Protein AF-A0A4Q5VIF4-F1 (afdb_monomer)

pLDDT: mean 82.35, std 11.36, range [30.83, 98.31]

Nearest PDB structures (foldseek):
  8sp4-assembly1_A  TM=6.015E-01  e=3.018E-32  Escherichia coli
  7mkn-assembly1_L  TM=5.343E-01  e=4.496E-34  Escherichia coli K-12
  8spg-assembly1_A  TM=5.913E-01  e=1.043E-31  Escherichia coli
  5jxt-assembly1_F  TM=6.079E-01  e=2.877E-08  Thermothelomyces thermophilus ATCC 42464
  5suq-assembly1_C  TM=5.611E-01  e=2.633E-06  Saccharomyces cerevisiae S288C

Solvent-accessible surface area (backbone atoms only — not comparable to full-atom values): 54690 Å² total; per-residue (Å²): 142,76,80,86,75,75,87,68,81,71,82,81,87,73,55,70,72,38,52,28,17,32,66,93,42,74,83,50,39,28,30,24,73,38,82,44,82,65,57,96,91,39,48,27,34,33,31,41,31,78,87,71,48,78,48,79,43,50,60,84,52,47,40,73,53,75,78,80,68,46,22,64,56,24,51,48,63,71,57,53,38,53,31,69,58,46,42,47,28,56,49,49,54,43,63,55,40,64,30,71,77,37,48,33,48,74,60,42,41,43,45,80,90,54,78,75,52,46,50,64,40,55,37,34,72,74,23,93,64,31,28,36,37,41,33,35,37,75,41,78,40,69,70,55,32,52,47,52,42,51,50,44,34,42,52,56,68,59,50,54,19,34,42,37,33,29,53,76,77,35,51,64,46,54,36,49,50,36,37,72,29,65,55,41,80,51,46,78,44,94,48,53,65,59,50,45,51,51,52,53,51,27,61,75,64,71,41,52,60,58,39,28,36,40,39,55,77,48,38,56,40,64,66,54,52,50,49,42,71,73,62,75,54,62,29,42,36,35,38,31,44,60,38,60,82,42,27,52,76,85,40,59,45,22,54,29,47,49,56,51,51,74,32,29,65,20,39,41,35,31,24,58,34,58,44,50,73,45,71,63,33,35,38,45,48,48,20,63,66,38,46,82,80,26,72,45,63,48,57,42,51,31,50,55,46,62,32,39,51,46,28,54,39,45,54,36,53,75,69,69,48,61,44,53,59,42,41,54,52,40,36,62,35,71,37,65,42,58,45,64,56,98,89,42,76,82,46,75,51,72,45,34,41,44,72,77,39,70,84,34,58,41,56,52,48,32,43,49,51,33,64,64,76,62,81,48,70,68,50,53,50,52,35,45,50,41,43,50,68,66,29,89,56,52,46,43,47,46,59,52,48,69,82,80,69,48,55,93,90,68,62,65,44,77,47,78,42,80,43,80,26,68,64,48,74,69,52,42,52,53,53,49,46,69,61,65,72,66,87,76,84,77,60,75,64,57,59,56,47,53,51,40,43,73,63,29,55,62,35,59,78,36,52,70,70,35,52,76,71,71,47,63,72,81,86,61,81,55,44,64,58,54,58,50,45,56,50,43,43,57,41,39,68,71,62,67,40,46,40,39,37,34,34,76,47,70,50,42,50,54,45,50,52,51,56,36,46,76,72,71,46,40,67,43,79,44,47,87,91,58,83,63,60,66,63,47,48,50,40,52,69,72,36,82,71,35,34,36,42,37,26,21,70,65,52,45,52,72,55,85,40,28,92,36,42,37,40,33,33,58,45,78,67,84,39,65,44,60,52,49,42,44,49,39,28,27,58,33,84,78,43,82,55,62,52,36,40,37,37,39,48,32,44,57,97,42,69,61,34,54,48,40,61,60,50,36,55,72,65,37,66,75,77,74,50,78,73,63,55,57,25,46,29,44,103,87,14,63,51,26,45,45,44,43,51,49,51,50,54,60,63,58,44,96,59,52,76,66,55,43,48,51,51,50,52,50,48,43,51,53,48,52,54,50,49,55,51,50,50,51,57,41,51,57,52,47,53,54,56,66,65,62,66,70,53,50,53,49,54,48,50,30,59,74,25,47,33,38,65,49,53,59,46,52,51,53,49,51,52,48,45,27,67,77,76,39,63,78,46,46,82,47,75,78,51,100,55,36,33,32,44,38,36,45,92,90,42,45,53,54,71,57,55,50,30,69,74,28,44,74,55,58,73,69,35,49,60,50,47,53,45,37,53,54,52,45,75,74,47,64,68,44,50,64,45,57,32,24,56,37,34,63,57,33,48,75,37,77,89,43,43,66,63,33,70,83,26,44,63,50,46,12,53,48,43,46,39,54,76,71,50,50,73,50,55,40,22,26,31,30,22,34,51,45,84,77,46,55,86,92,66,64,66,75,67,41,46,32,42,43,35,36,34,40,37,39,40,39,42,35,51,44,75,84,53,70,51,76,48,27,39,77,45,47,44,30,34,38,60,74,57,100,58,80,45,73,54,56,62,74,56,19,38,34,49,53,30,45,45,60,61,61,45,37,74,50,86,81,76,85,87,56,53,63,68,57,47,52,52,50,51,53,53,51,51,52,52,49,49,52,52,50,50,49,52,44,54,51,51,49,36,53,51,53,37,51,51,48,53,54,43,51,55,48,41,53,55,43,50,56,51,38,56,46,42,54,57,44,52,77,73,42,74,91,52,37,71,61,39,52,54,51,39,49,53,42,52,52,50,47,49,50,48,54,52,14,62,72,53,42,46,76,49,71,51,75,46,77,44,35,36,28,46,34,37,31,40,118

Foldseek 3Di:
DDDDDPPDDDPDPADFQFKKAFPVDLVFIWGFNDWDRDDPPFTWTWTQTPVRDTDIDTPVRIDGNDPPQFQLNCQQVVVFAWLLLVLQQVLLVFLLVAFLLFLFCQLVWLDDRALVLCLLVNLLSVDQQSAAEEQAAQFACLLVSVLSNQLSCLSNLLAAAEEEEEAPLCFVLSQVCCCQTVVAHADEDPALVVLLVVLVVCLVVVQSHHGHYDYLVRLLDVVSLCSLVVSLAAGSEYEYEQCLVLLDCVDSSVVSVLSNLVRYSHYYYYHNACFAADQSSVLSVLCSRPVLQRVDSLSVVQLLQLLLLLLVLLVCLVVLHQLLVSLVCQQQPKGKHFFDDPRDTPDIDIDGNCVVCVPQLLNVVLSCLSVVPDSDPVSSLSSSVSSLLLRLCQSHYAYDFPVNRDDPVDAQAEAEDEDEFEDDPQLVCLLVCLQVPDDDFDDPVSVVLNLVSLLPVFLSVDDPVCLVVPHTPPVHDTRLVVSVVVVCCVACVVVVFAEEEEDADPSSLSNVCSVCVVVVQAEAEDDPPDPPPVVSVVCSVPPSSHRYYYYHLSVLPSAADLSHQEYEHSDDDLFCLSVVSNVSSRPHPPRPHSYRYYYYYAYPPGPRVVCCVLACVVLVVPPPCRSLSNNHQPPPYPLVVLSVVLSVVLPSDPDDPVRSVVSSVVSNVVNNVSSVVVVVVCVSVVSSHDDVVSSSVSSVLCVLLVSYCALLSLVSLVVSCCVPPVVQWDWADPDPWKIKIFHDQVGLCVLVVLLVVQFDDCSSNVSLVSLSVVVCVVRRNNRIAMAGCDSNVCSVDVRHHYRRSSHSSNRSSSRVCVVVPSNASREHEKEFEQVLDDPVLGDDFFKKKKWKKKKKKWWALQLPDIDIRIHIFIWIWDPPDPDIDIDDRSSRSSVVSSCSRGIDTDPDDDNDHPVRSVVVVVVVVVVVVVVQVVVVVVVCSSNLSSLVVSLVSSLVSLVSLLVVLVVVCVPDVVCNVVSVVSNVVSVVVNVSSVSSSVRIDMDMDMDTRYIYMYGYHD

Sequence (1018 aa):
MLAPKQQGDLPVKFKVEQRVSSVQNTAKKGSIIKVLNARGGFQFYEVLWDNLDLEALPEHELQIERITRTPWDLLEGNSLREYQDFSIATTLHKVRNTASNTISTLQASRTIFMPYQYKPLVKFLNSELKRILIADEVGLGKTIEAGHIMLEMAARGNLTNVLVICTNSLRDKWKMELQEKFNFILKKYDSAKDLIADIKDDIVRSRKSVFGILNYEKFRNEELQKVLEGSNYRFDLLICDEAHKIRNNETQQHKGVAKVVDNSDAVVFLTATPIMTHLGNLHNLIRLLDKEGYDTFDIFNNAVRLNQPFIQAVKKLNSNGSLQQIAEELHSATVVQEMTADGEVFHRFALPVGDLFAQDALYERARAQMLSGDHSIENRVKIQQDLIELNSLNHLYTRTRKKDVHNEENIVYRKARTIPVSLSDEERALYDSVINQYKEENDLGLIQKKRQMSSSIVAFQSTKEQLLVQHYNQNLPDAKFAAFEAILEEVVIRNKKKLIVFAFFTKTLMYLAIKLKEKGVVTEIIYGGIDGRTQRLERFEHDNAVKVLLSSEVGSEGLDLQFCDALVNYDLPWNPMVVEQRIGRIDRVGQRSDVINIYNLIIEGTIEERIHNRLYERIELFEQSIGDLEEILGETEPLGELIANGIEALYKTRLSVAEQNERLDQLRKAIENERVTLQKVRAELQDAFANDIHFQNEIERITQNNRYLTKEEIINYLQSIIRIHLSVIRLNHISEEVSKIIIPANGKTVLFDFIEAYKDAPSEAPELENLYKKFKSTHLGCREIPITFDQNYAYKHRSTEYISAFHPLINAITNYFIQEKFDKNLAYKVAVQAKHFLPEKLVKPGFYILVLYKVIVVKDYGDGRSNSISLLCSLLADLNGESVAILSEDVSDYVHGVVQTMGEQLSDCPELDSDTVQFLRDHISTEMYFRKEAVKKDEIIKFLSSIRRRAEQEINYIDTRIQRAEGMLLKDKAIEAILRSRIEELKQKRKKVLDAQSRATLDVSQSLISVNLLSITE

Radius of gyration: 35.0 Å; Cα contacts (8 Å, |Δi|>4): 1713; chains: 1; bounding box: 107×90×92 Å

Secondary structure (DSSP, 8-state):
-------PPPP--S-TT-EEEESS-TT-EEEEEEEEEEETTEEEEEEEETTS-EEEEETTSEEE------HHHHHHTT-PBPHHHHHHHHHHHHHTT--TT--TTTT-SSS---GGGGHHHHHHHH-SS-EEEE-PPTTS-HHHHHHHHHHHHHHTT--S-EEEEE-GGGHHHHHHHHHHHS---PEEPSSHHHHHHHHHHHHHHT----EEEEEGGGGG-HHHHHHHHHHT--EEEEEEETGGGG--TTSHHHHHHHHHHHTEEEEEEE-S-S-SSSHHHHHHHHHHH-TTT-SSHHHHHHHHHHHHHHHHHHHHHHTT--HHHHHHHHHHPEEEEEEEETTEEEEEEEEEHHHHTTT-HHHHHHHHHHHSS---HHHHHHHHHHHHHT-TTTTTEE---HHHH--TTSPPEEEEEEEEEPPPHHHHHHHHHHHHT---TT-THHHHHHHHHHH-HHHHHS-HHHHHTT-S-TTS--HHHHHHHHHHIIIIIIT---EEEE-S-HHHHHHHHHHHHHTT-EEEEE-TT-S-HHHHHHHHHH-SSEEEEEE-GGGSSS---TT--EEEESS--SSHHHHHHHHTTTSSTT---SEEEEEEEEETTSHHHHHIIIIIITTTTTTS-SSTTGGG--TT-HHHHHHHHHHHHHHHS---HHHHHHHHHHHHHHHHHHHHHHHHHHHHHHHHH--HHHHHHHHHHHHHTT-S--HHHHHHHHHHHHHHT-TT-EEEESSSSEEEEE--TT-TTHHHHHHHHHSPPTTT-HHHHHHHHHHHHHHTT-SEEEEE--HHHHHH-TTSEE--TT-HHHHHHHHHHHHTTTTSSEEEEEEEEGGGS-GGGPPPSEEEEEEEEEEEEEEE-SSS-EEEEEEEEEEEEE-SSSS-EEPPHHHHHHHHHHHHHH-EE--S-PPPPHHHHHHHHHHHHHHHHHHHHHHHHHHHHHHHHHHHHHHHHHHHHHHHHHHHHHHHHTT-GGGHHHHHHHHHHHHHHHHHHHHHHHH-EEEEEEEEEEEEEEEEE-

Structure (mmCIF, N/CA/C/O backbone):
data_AF-A0A4Q5VIF4-F1
#
_entry.id   AF-A0A4Q5VIF4-F1
#
loop_
_atom_site.group_PDB
_atom_site.id
_atom_site.type_symbol
_atom_site.label_atom_id
_atom_site.label_alt_id
_atom_site.label_comp_id
_atom_site.label_asym_id
_atom_site.label_entity_id
_atom_site.label_seq_id
_atom_site.pdbx_PDB_ins_code
_atom_site.Cartn_x
_atom_site.Cartn_y
_atom_site.Cartn_z
_atom_site.occupancy
_atom_site.B_iso_or_equiv
_atom_site.auth_seq_id
_atom_site.auth_comp_id
_atom_site.auth_asym_id
_atom_site.auth_atom_id
_atom_site.pdbx_PDB_model_num
ATOM 1 N N . MET A 1 1 ? 51.975 -57.671 -41.041 1.00 38.34 1 MET A N 1
ATOM 2 C CA . MET A 1 1 ? 51.617 -56.931 -42.267 1.00 38.34 1 MET A CA 1
ATOM 3 C C . MET A 1 1 ? 50.282 -56.238 -42.048 1.00 38.34 1 MET A C 1
ATOM 5 O O . MET A 1 1 ? 49.245 -56.863 -42.198 1.00 38.34 1 MET A O 1
ATOM 9 N N . LEU A 1 2 ? 50.319 -54.969 -41.650 1.00 32.19 2 LEU A N 1
ATOM 10 C CA . LEU A 1 2 ? 49.226 -54.012 -41.813 1.00 32.19 2 LEU A CA 1
ATOM 11 C C . LEU A 1 2 ? 49.908 -52.749 -42.342 1.00 32.19 2 LEU A C 1
ATOM 13 O O . LEU A 1 2 ? 50.876 -52.281 -41.746 1.00 32.19 2 LEU A O 1
ATOM 17 N N . ALA A 1 3 ? 49.503 -52.314 -43.531 1.00 30.83 3 ALA A N 1
ATOM 18 C CA . ALA A 1 3 ? 50.118 -51.217 -44.268 1.00 30.83 3 ALA A CA 1
ATOM 19 C C . ALA A 1 3 ? 50.053 -49.888 -43.483 1.00 30.83 3 ALA A C 1
ATOM 21 O O . ALA A 1 3 ? 49.105 -49.688 -42.716 1.00 30.83 3 ALA A O 1
ATOM 22 N N . PRO A 1 4 ? 51.005 -48.958 -43.687 1.00 35.50 4 PRO A N 1
ATOM 23 C CA . PRO A 1 4 ? 50.890 -47.611 -43.147 1.00 35.50 4 PRO A CA 1
ATOM 24 C C . PRO A 1 4 ? 49.686 -46.930 -43.806 1.00 35.50 4 PRO A C 1
ATOM 26 O O . PRO A 1 4 ? 49.671 -46.706 -45.017 1.00 35.50 4 PRO A O 1
ATOM 29 N N . LYS A 1 5 ? 48.649 -46.622 -43.018 1.00 35.38 5 LYS A N 1
ATOM 30 C CA . LYS A 1 5 ? 47.602 -45.699 -43.460 1.00 35.38 5 LYS A CA 1
ATOM 31 C C . LYS A 1 5 ? 48.267 -44.347 -43.700 1.00 35.38 5 LYS A C 1
ATOM 33 O O . LYS A 1 5 ? 48.923 -43.816 -42.806 1.00 35.38 5 LYS A O 1
ATOM 38 N N . GLN A 1 6 ? 48.106 -43.834 -44.915 1.00 38.19 6 GLN A N 1
ATOM 39 C CA . GLN A 1 6 ? 48.424 -42.460 -45.280 1.00 38.19 6 GLN A CA 1
ATOM 40 C C . GLN A 1 6 ? 47.893 -41.512 -44.194 1.00 38.19 6 GLN A C 1
ATOM 42 O O . GLN A 1 6 ? 46.750 -41.665 -43.755 1.00 38.19 6 GLN A O 1
ATOM 47 N N . GLN A 1 7 ? 48.725 -40.562 -43.753 1.00 42.78 7 GLN A N 1
ATOM 48 C CA . GLN A 1 7 ? 48.273 -39.362 -43.048 1.00 42.78 7 GLN A CA 1
ATOM 49 C C . GLN A 1 7 ? 47.309 -38.632 -43.989 1.00 42.78 7 GLN A C 1
ATOM 51 O O . GLN A 1 7 ? 47.733 -37.858 -44.839 1.00 42.78 7 GLN A O 1
ATOM 56 N N . GLY A 1 8 ? 46.023 -38.968 -43.910 1.00 44.16 8 GLY A N 1
ATOM 57 C CA . GLY A 1 8 ? 44.970 -38.142 -44.474 1.00 44.16 8 GLY A CA 1
ATOM 58 C C . GLY A 1 8 ? 44.880 -36.882 -43.629 1.00 44.16 8 GLY A C 1
ATOM 59 O O . GLY A 1 8 ? 44.845 -36.985 -42.400 1.00 44.16 8 GLY A O 1
ATOM 60 N N . ASP A 1 9 ? 44.894 -35.724 -44.285 1.00 53.84 9 ASP A N 1
ATOM 61 C CA . ASP A 1 9 ? 44.685 -34.430 -43.646 1.00 53.84 9 ASP A CA 1
ATOM 62 C C . ASP A 1 9 ? 43.444 -34.502 -42.748 1.00 53.84 9 ASP A C 1
ATOM 64 O O . ASP A 1 9 ? 42.337 -34.810 -43.204 1.00 53.84 9 ASP A O 1
ATOM 68 N N . LEU A 1 10 ? 43.637 -34.264 -41.448 1.00 60.28 10 LEU A N 1
ATOM 69 C CA . LEU A 1 10 ? 42.519 -34.022 -40.546 1.00 60.28 10 LEU A CA 1
ATOM 70 C C . LEU A 1 10 ? 41.770 -32.782 -41.066 1.00 60.28 10 LEU A C 1
ATOM 72 O O . LEU A 1 10 ? 42.406 -31.843 -41.553 1.00 60.28 10 LEU A O 1
ATOM 76 N N . PRO A 1 11 ? 40.426 -32.768 -41.024 1.00 66.62 11 PRO A N 1
ATOM 77 C CA . PRO A 1 11 ? 39.658 -31.652 -41.552 1.00 66.62 11 PRO A CA 1
ATOM 78 C C . PRO A 1 11 ? 40.078 -30.355 -40.856 1.00 66.62 11 PRO A C 1
ATOM 80 O O . PRO A 1 11 ? 40.005 -30.232 -39.635 1.00 66.62 11 PRO A O 1
ATOM 83 N N . VAL A 1 12 ? 40.526 -29.384 -41.651 1.00 74.50 12 VAL A N 1
ATOM 84 C CA . VAL A 1 12 ? 40.973 -28.079 -41.162 1.00 74.50 12 VAL A CA 1
ATOM 85 C C . VAL A 1 12 ? 39.772 -27.328 -40.582 1.00 74.50 12 VAL A C 1
ATOM 87 O O . VAL A 1 12 ? 38.881 -26.887 -41.307 1.00 74.50 12 VAL A O 1
ATOM 90 N N . LYS A 1 13 ? 39.747 -27.202 -39.254 1.00 80.19 13 LYS A N 1
ATOM 91 C CA . LYS A 1 13 ? 38.672 -26.577 -38.472 1.00 80.19 13 LYS A CA 1
ATOM 92 C C . LYS A 1 13 ? 38.704 -25.045 -38.517 1.00 80.19 13 LYS A C 1
ATOM 94 O O . LYS A 1 13 ? 37.654 -24.415 -38.410 1.00 80.19 13 LYS A O 1
ATOM 99 N N . PHE A 1 14 ? 39.883 -24.451 -38.696 1.00 81.44 14 PHE A N 1
ATOM 100 C CA . PHE A 1 14 ? 40.073 -23.002 -38.750 1.00 81.44 14 PHE A CA 1
ATOM 101 C C . PHE A 1 14 ? 40.966 -22.604 -39.937 1.00 81.44 14 PHE A C 1
ATOM 103 O O . PHE A 1 14 ? 41.941 -23.284 -40.242 1.00 81.44 14 PHE A O 1
ATOM 110 N N . LYS A 1 15 ? 40.639 -21.515 -40.634 1.00 85.19 15 LYS A N 1
ATOM 111 C CA . LYS A 1 15 ? 41.352 -21.042 -41.832 1.00 85.19 15 LYS A CA 1
ATOM 112 C C . LYS A 1 15 ? 42.508 -20.100 -41.472 1.00 85.19 15 LYS A C 1
ATOM 114 O O . LYS A 1 15 ? 42.496 -19.468 -40.422 1.00 85.19 15 LYS A O 1
ATOM 119 N N . VAL A 1 16 ? 43.490 -19.982 -42.366 1.00 83.19 16 VAL A N 1
ATOM 120 C CA . VAL A 1 16 ? 44.520 -18.928 -42.288 1.00 83.19 16 VAL A CA 1
ATOM 121 C C . VAL A 1 16 ? 43.837 -17.553 -42.360 1.00 83.19 16 VAL A C 1
ATOM 123 O O . VAL A 1 16 ? 42.823 -17.415 -43.038 1.00 83.19 16 VAL A O 1
ATOM 126 N N . GLU A 1 17 ? 44.354 -16.586 -41.603 1.00 80.19 17 GLU A N 1
ATOM 127 C CA . GLU A 1 17 ? 43.789 -15.259 -41.288 1.00 80.19 17 GLU A CA 1
ATOM 128 C C . GLU A 1 17 ? 42.526 -15.262 -40.412 1.00 80.19 17 GLU A C 1
ATOM 130 O O . GLU A 1 17 ? 42.016 -14.203 -40.043 1.00 80.19 17 GLU A O 1
ATOM 135 N N . GLN A 1 18 ? 42.025 -16.430 -40.000 1.00 84.00 18 GLN A N 1
ATOM 136 C CA . GLN A 1 18 ? 40.871 -16.493 -39.110 1.00 84.00 18 GLN A CA 1
ATOM 137 C C . GLN A 1 18 ? 41.251 -16.063 -37.687 1.00 84.00 18 GLN A C 1
ATOM 139 O O . GLN A 1 18 ? 42.192 -16.592 -37.090 1.00 84.00 18 GLN A O 1
ATOM 144 N N . ARG A 1 19 ? 40.472 -15.131 -37.129 1.00 85.31 19 ARG A N 1
ATOM 145 C CA . ARG A 1 19 ? 40.592 -14.684 -35.738 1.00 85.31 19 ARG A CA 1
ATOM 146 C C . ARG A 1 19 ? 40.131 -15.766 -34.761 1.00 85.31 19 ARG A C 1
ATOM 148 O O . ARG A 1 19 ? 39.047 -16.344 -34.905 1.00 85.31 19 ARG A O 1
ATOM 155 N N . VAL A 1 20 ? 40.945 -16.015 -33.743 1.00 86.94 20 VAL A N 1
ATOM 156 C CA . VAL A 1 20 ? 40.729 -17.026 -32.704 1.00 86.94 20 VAL A CA 1
ATOM 157 C C . VAL A 1 20 ? 41.061 -16.470 -31.320 1.00 86.94 20 VAL A C 1
ATOM 159 O O . VAL A 1 20 ? 41.828 -15.519 -31.176 1.00 86.94 20 VAL A O 1
ATOM 162 N N . SER A 1 21 ? 40.482 -17.066 -30.282 1.00 87.56 21 SER A N 1
ATOM 163 C CA . SER A 1 21 ? 40.870 -16.834 -28.891 1.00 87.56 21 SER A CA 1
ATOM 164 C C . SER A 1 21 ? 41.215 -18.145 -28.192 1.00 87.56 21 SER A C 1
ATOM 166 O O . SER A 1 21 ? 40.794 -19.226 -28.617 1.00 87.56 21 SER A O 1
ATOM 168 N N . SER A 1 22 ? 41.996 -18.056 -27.114 1.00 84.81 22 SER A N 1
ATOM 169 C CA . SER A 1 22 ? 42.279 -19.217 -26.268 1.00 84.81 22 SER A CA 1
ATOM 170 C C . SER A 1 22 ? 41.011 -19.671 -25.535 1.00 84.81 22 SER A C 1
ATOM 172 O O . SER A 1 22 ? 40.239 -18.857 -25.022 1.00 84.81 22 SER A O 1
ATOM 174 N N . VAL A 1 23 ? 40.797 -20.986 -25.453 1.00 84.38 23 VAL A N 1
ATOM 175 C CA . VAL A 1 23 ? 39.701 -21.590 -24.673 1.00 84.38 23 VAL A CA 1
ATOM 176 C C . VAL A 1 23 ? 39.914 -21.394 -23.167 1.00 84.38 23 VAL A C 1
ATOM 178 O O . VAL A 1 23 ? 38.942 -21.229 -22.434 1.00 84.38 23 VAL A O 1
ATOM 181 N N . GLN A 1 24 ? 41.168 -21.359 -22.701 1.00 81.00 24 GLN A N 1
ATOM 182 C CA . GLN A 1 24 ? 41.505 -21.149 -21.285 1.00 81.00 24 GLN A CA 1
ATOM 183 C C . GLN A 1 24 ? 41.419 -19.673 -20.867 1.00 81.00 24 GLN A C 1
ATOM 185 O O . GLN A 1 24 ? 41.140 -19.377 -19.708 1.00 81.00 24 GLN A O 1
ATOM 190 N N . ASN A 1 25 ? 41.647 -18.746 -21.803 1.00 76.94 25 ASN A N 1
ATOM 191 C CA . ASN A 1 25 ? 41.541 -17.309 -21.569 1.00 76.94 25 ASN A CA 1
ATOM 192 C C . ASN A 1 25 ? 40.984 -16.598 -22.810 1.00 76.94 25 ASN A C 1
ATOM 194 O O . ASN A 1 25 ? 41.721 -16.251 -23.733 1.00 76.94 25 ASN A O 1
ATOM 198 N N . THR A 1 26 ? 39.681 -16.318 -22.799 1.00 73.62 26 THR A N 1
ATOM 199 C CA . THR A 1 26 ? 38.955 -15.666 -23.902 1.00 73.62 26 THR A CA 1
ATOM 200 C C . THR A 1 26 ? 39.456 -14.260 -24.246 1.00 73.62 26 THR A C 1
ATOM 202 O O . THR A 1 26 ? 39.126 -13.759 -25.321 1.00 73.62 26 THR A O 1
ATOM 205 N N . ALA A 1 27 ? 40.225 -13.613 -23.359 1.00 70.06 27 ALA A N 1
ATOM 206 C CA . ALA A 1 27 ? 40.834 -12.307 -23.610 1.00 70.06 27 ALA A CA 1
ATOM 207 C C . ALA A 1 27 ? 42.141 -12.395 -24.422 1.00 70.06 27 ALA A C 1
ATOM 209 O O . ALA A 1 27 ? 42.527 -11.404 -25.039 1.00 70.06 27 ALA A O 1
ATOM 210 N N . LYS A 1 28 ? 42.803 -13.564 -24.468 1.00 80.56 28 LYS A N 1
ATOM 211 C CA . LYS A 1 28 ? 43.974 -13.801 -25.328 1.00 80.56 28 LYS A CA 1
ATOM 212 C C . LYS A 1 28 ? 43.480 -14.082 -26.750 1.00 80.56 28 LYS A C 1
ATOM 214 O O . LYS A 1 28 ? 42.878 -15.130 -27.001 1.00 80.56 28 LYS A O 1
ATOM 219 N N . LYS A 1 29 ? 43.680 -13.118 -27.649 1.00 84.38 29 LYS A N 1
ATOM 220 C CA . LYS A 1 29 ? 43.133 -13.077 -29.014 1.00 84.38 29 LYS A CA 1
ATOM 221 C C . LYS A 1 29 ? 44.246 -12.976 -30.043 1.00 84.38 29 LYS A C 1
ATOM 223 O O . LYS A 1 29 ? 45.285 -12.387 -29.756 1.00 84.38 29 LYS A O 1
ATOM 228 N N . GLY A 1 30 ? 44.041 -13.588 -31.201 1.00 85.81 30 GLY A N 1
ATOM 229 C CA . GLY A 1 30 ? 45.048 -13.662 -32.246 1.00 85.81 30 GLY A CA 1
ATOM 230 C C . GLY A 1 30 ? 44.488 -14.142 -33.576 1.00 85.81 30 GLY A C 1
ATOM 231 O O . GLY A 1 30 ? 43.303 -14.451 -33.696 1.00 85.81 30 GLY A O 1
ATOM 232 N N . SER A 1 31 ? 45.349 -14.219 -34.579 1.00 89.69 31 SER A N 1
ATOM 233 C CA . SER A 1 31 ? 45.004 -14.658 -35.930 1.00 89.69 31 SER A CA 1
ATOM 234 C C . SER A 1 31 ? 45.816 -15.887 -36.305 1.00 89.69 31 SER A C 1
ATOM 236 O O . SER A 1 31 ? 47.018 -15.951 -36.051 1.00 89.69 31 SER A O 1
ATOM 238 N N . ILE A 1 32 ? 45.178 -16.869 -36.940 1.00 89.25 32 ILE A N 1
ATOM 239 C CA . ILE A 1 32 ? 45.892 -18.032 -37.471 1.00 89.25 32 ILE A CA 1
ATOM 240 C C . ILE A 1 32 ? 46.734 -17.586 -38.657 1.00 89.25 32 ILE A C 1
ATOM 242 O O . ILE A 1 32 ? 46.194 -17.153 -39.668 1.00 89.25 32 ILE A O 1
ATOM 246 N N . ILE A 1 33 ? 48.049 -17.740 -38.576 1.00 91.06 33 ILE A N 1
ATOM 247 C CA . ILE A 1 33 ? 48.946 -17.438 -39.699 1.00 91.06 33 ILE A CA 1
ATOM 248 C C . ILE A 1 33 ? 49.215 -18.693 -40.525 1.00 91.06 33 ILE A C 1
ATOM 250 O O . ILE A 1 33 ? 49.472 -18.618 -41.726 1.00 91.06 33 ILE A O 1
ATOM 254 N N . LYS A 1 34 ? 49.167 -19.870 -39.890 1.00 88.31 34 LYS A N 1
ATOM 255 C CA . LYS A 1 34 ? 49.533 -21.118 -40.554 1.00 88.31 34 LYS A CA 1
ATOM 256 C C . LYS A 1 34 ? 48.827 -22.326 -39.959 1.00 88.31 34 LYS A C 1
ATOM 258 O O . LYS A 1 34 ? 48.702 -22.462 -38.746 1.00 88.31 34 LYS A O 1
ATOM 263 N N . VAL A 1 35 ? 48.418 -23.244 -40.827 1.00 88.19 35 VAL A N 1
ATOM 264 C CA . VAL A 1 35 ? 47.959 -24.583 -40.440 1.00 88.19 35 VAL A CA 1
ATOM 265 C C . VAL A 1 35 ? 49.177 -25.512 -40.437 1.00 88.19 35 VAL A C 1
ATOM 267 O O . VAL A 1 35 ? 49.884 -25.616 -41.439 1.00 88.19 35 VAL A O 1
ATOM 270 N N . LEU A 1 36 ? 49.460 -26.151 -39.303 1.00 85.62 36 LEU A N 1
ATOM 271 C CA . LEU A 1 36 ? 50.613 -27.036 -39.105 1.00 85.62 36 LEU A CA 1
ATOM 272 C C . LEU A 1 36 ? 50.192 -28.505 -39.214 1.00 85.62 36 LEU A C 1
ATOM 274 O O . LEU A 1 36 ? 49.059 -28.837 -38.892 1.00 85.62 36 LEU A O 1
ATOM 278 N N . ASN A 1 37 ? 51.105 -29.399 -39.609 1.00 82.31 37 ASN A N 1
ATOM 279 C CA . ASN A 1 37 ? 50.810 -30.832 -39.759 1.00 82.31 37 ASN A CA 1
ATOM 280 C C . ASN A 1 37 ? 50.215 -31.438 -38.481 1.00 82.31 37 ASN A C 1
ATOM 282 O O . ASN A 1 37 ? 50.740 -31.227 -37.384 1.00 82.31 37 ASN A O 1
ATOM 286 N N . ALA A 1 38 ? 49.172 -32.252 -38.635 1.00 78.62 38 ALA A N 1
ATOM 287 C CA . ALA A 1 38 ? 48.522 -32.898 -37.508 1.00 78.62 38 ALA A CA 1
ATOM 288 C C . ALA A 1 38 ? 49.461 -33.850 -36.748 1.00 78.62 38 ALA A C 1
ATOM 290 O O . ALA A 1 38 ? 50.238 -34.610 -37.338 1.00 78.62 38 ALA A O 1
ATOM 291 N N . ARG A 1 39 ? 49.368 -33.832 -35.415 1.00 78.00 39 ARG A N 1
ATOM 292 C CA . ARG A 1 39 ? 50.145 -34.686 -34.503 1.00 78.00 39 ARG A CA 1
ATOM 293 C C . ARG A 1 39 ? 49.225 -35.192 -33.395 1.00 78.00 39 ARG A C 1
ATOM 295 O O . ARG A 1 39 ? 48.392 -34.451 -32.893 1.00 78.00 39 ARG A O 1
ATOM 302 N N . GLY A 1 40 ? 49.340 -36.466 -33.022 1.00 73.69 40 GLY A N 1
ATOM 303 C CA . GLY A 1 40 ? 48.566 -37.025 -31.902 1.00 73.69 40 GLY A CA 1
ATOM 304 C C . GLY A 1 40 ? 47.038 -37.015 -32.076 1.00 73.69 40 GLY A C 1
ATOM 305 O O . GLY A 1 40 ? 46.331 -37.036 -31.079 1.00 73.69 40 GLY A O 1
ATOM 306 N N . GLY A 1 41 ? 46.528 -36.981 -33.314 1.00 78.38 41 GLY A N 1
ATOM 307 C CA . GLY A 1 41 ? 45.086 -36.983 -33.602 1.00 78.38 41 GLY A CA 1
ATOM 308 C C . GLY A 1 41 ? 44.417 -35.605 -33.638 1.00 78.38 41 GLY A C 1
ATOM 309 O O . GLY A 1 41 ? 43.215 -35.552 -33.867 1.00 78.38 41 GLY A O 1
ATOM 310 N N . PHE A 1 42 ? 45.178 -34.518 -33.469 1.00 79.38 42 PHE A N 1
ATOM 311 C CA . PHE A 1 42 ? 44.672 -33.145 -33.529 1.00 79.38 42 PHE A CA 1
ATOM 312 C C . PHE A 1 42 ? 45.387 -32.328 -34.605 1.00 79.38 42 PHE A C 1
ATOM 314 O O . PHE A 1 42 ? 46.594 -32.490 -34.833 1.00 79.38 42 PHE A O 1
ATOM 321 N N . GLN A 1 43 ? 44.645 -31.420 -35.236 1.00 88.12 43 GLN A N 1
ATOM 322 C CA . GLN A 1 43 ? 45.217 -30.396 -36.107 1.00 88.12 43 GLN A CA 1
ATOM 323 C C . GLN A 1 43 ? 45.877 -29.292 -35.260 1.00 88.12 43 GLN A C 1
ATOM 325 O O . GLN A 1 43 ? 45.310 -28.868 -34.252 1.00 88.12 43 GLN A O 1
ATOM 330 N N . PHE A 1 44 ? 47.060 -28.816 -35.662 1.00 89.38 44 PHE A N 1
ATOM 331 C CA . PHE A 1 44 ? 47.760 -27.712 -34.993 1.00 89.38 44 PHE A CA 1
ATOM 332 C C . PHE A 1 44 ? 47.720 -26.439 -35.839 1.00 89.38 44 PHE A C 1
ATOM 334 O O . PHE A 1 44 ? 47.728 -26.499 -37.070 1.00 89.38 44 PHE A O 1
ATOM 341 N N . TYR A 1 45 ? 47.725 -25.290 -35.169 1.00 90.94 45 TYR A N 1
ATOM 342 C CA . TYR A 1 45 ? 47.694 -23.969 -35.788 1.00 90.94 45 TYR A CA 1
ATOM 343 C C . TYR A 1 45 ? 48.765 -23.079 -35.173 1.00 90.94 45 TYR A C 1
ATOM 345 O O . TYR A 1 45 ? 48.970 -23.099 -33.962 1.00 90.94 45 TYR A O 1
ATOM 353 N N . GLU A 1 46 ? 49.435 -22.302 -36.013 1.00 91.94 46 GLU A N 1
ATOM 354 C CA . GLU A 1 46 ? 50.323 -21.218 -35.605 1.00 91.94 46 GLU A CA 1
ATOM 355 C C . GLU A 1 46 ? 49.489 -19.940 -35.505 1.00 91.94 46 GLU A C 1
ATOM 357 O O . GLU A 1 46 ? 48.913 -19.486 -36.501 1.00 91.94 46 GLU A O 1
ATOM 362 N N . VAL A 1 47 ? 49.379 -19.400 -34.294 1.00 90.31 47 VAL A N 1
ATOM 363 C CA . VAL A 1 47 ? 48.561 -18.229 -33.972 1.00 90.31 47 VAL A CA 1
ATOM 364 C C . VAL A 1 47 ? 49.486 -17.063 -33.639 1.00 90.31 47 VAL A C 1
ATOM 366 O O . VAL A 1 47 ? 50.338 -17.190 -32.760 1.00 90.31 47 VAL A O 1
ATOM 369 N N . LEU A 1 48 ? 49.308 -15.933 -34.332 1.00 90.25 48 LEU A N 1
ATOM 370 C CA . LEU A 1 48 ? 49.846 -14.642 -33.904 1.00 90.25 48 LEU A CA 1
ATOM 371 C C . LEU A 1 48 ? 48.889 -14.043 -32.894 1.00 90.25 48 LEU A C 1
ATOM 373 O O . LEU A 1 48 ? 47.775 -13.671 -33.258 1.00 90.25 48 LEU A O 1
ATOM 377 N N . TRP A 1 49 ? 49.301 -13.937 -31.648 1.00 87.88 49 TRP A N 1
ATOM 378 C CA . TRP A 1 49 ? 48.541 -13.234 -30.632 1.00 87.88 49 TRP A CA 1
ATOM 379 C C . TRP A 1 49 ? 48.666 -11.714 -30.803 1.00 87.88 49 TRP A C 1
ATOM 381 O O . TRP A 1 49 ? 49.658 -11.209 -31.324 1.00 87.88 49 TRP A O 1
ATOM 391 N N . ASP A 1 50 ? 47.663 -10.966 -30.340 1.00 78.44 50 ASP A N 1
ATOM 392 C CA . ASP A 1 50 ? 47.602 -9.498 -30.450 1.00 78.44 50 ASP A CA 1
ATOM 393 C C . ASP A 1 50 ? 48.731 -8.795 -29.673 1.00 78.44 50 ASP A C 1
ATOM 395 O O . ASP A 1 50 ? 49.086 -7.657 -29.968 1.00 78.44 50 ASP A O 1
ATOM 399 N N . ASN A 1 51 ? 49.340 -9.486 -28.706 1.00 80.56 51 ASN A N 1
ATOM 400 C CA . ASN A 1 51 ? 50.549 -9.048 -28.006 1.00 80.56 51 ASN A CA 1
ATOM 401 C C . ASN A 1 51 ? 51.852 -9.374 -28.769 1.00 80.56 51 ASN A C 1
ATOM 403 O O . ASN A 1 51 ? 52.929 -9.221 -28.200 1.00 80.56 51 ASN A O 1
ATOM 407 N N . LEU A 1 52 ? 51.746 -9.792 -30.037 1.00 79.75 52 LEU A N 1
ATOM 408 C CA . LEU A 1 52 ? 52.826 -10.189 -30.950 1.00 79.75 52 LEU A CA 1
ATOM 409 C C . LEU A 1 52 ? 53.508 -11.526 -30.623 1.00 79.75 52 LEU A C 1
ATOM 411 O O . LEU A 1 52 ? 54.481 -11.886 -31.289 1.00 79.75 52 LEU A O 1
ATOM 415 N N . ASP A 1 53 ? 52.991 -12.290 -29.658 1.00 85.88 53 ASP A N 1
ATOM 416 C CA . ASP A 1 53 ? 53.496 -13.633 -29.377 1.00 85.88 53 ASP A CA 1
ATOM 417 C C . ASP A 1 53 ? 53.056 -14.621 -30.457 1.00 85.88 53 ASP A C 1
ATOM 419 O O . ASP A 1 53 ? 51.923 -14.598 -30.938 1.00 85.88 53 ASP A O 1
ATOM 423 N N . LEU A 1 54 ? 53.950 -15.541 -30.802 1.00 88.81 54 LEU A N 1
ATOM 424 C CA . LEU A 1 54 ? 53.681 -16.604 -31.759 1.00 88.81 54 LEU A CA 1
ATOM 425 C C . LEU A 1 54 ? 53.617 -17.941 -31.021 1.00 88.81 54 LEU A C 1
ATOM 427 O O . LEU A 1 54 ? 54.606 -18.362 -30.421 1.00 88.81 54 LEU A O 1
ATOM 431 N N . GLU A 1 55 ? 52.480 -18.631 -31.075 1.00 91.00 55 GLU A N 1
ATOM 432 C CA . GLU A 1 55 ? 52.327 -19.942 -30.433 1.00 91.00 55 GLU A CA 1
ATOM 433 C C . GLU A 1 55 ? 51.708 -20.972 -31.380 1.00 91.00 55 GLU A C 1
ATOM 435 O O . GLU A 1 55 ? 50.801 -20.678 -32.159 1.00 91.00 55 GLU A O 1
ATOM 440 N N . ALA A 1 56 ? 52.194 -22.212 -31.286 1.00 91.00 56 ALA A N 1
ATOM 441 C CA . ALA A 1 56 ? 51.652 -23.358 -32.004 1.00 91.00 56 ALA A CA 1
ATOM 442 C C . ALA A 1 56 ? 50.758 -24.179 -31.067 1.00 91.00 56 ALA A C 1
ATOM 444 O O . ALA A 1 56 ? 51.258 -24.813 -30.137 1.00 91.00 56 ALA A O 1
ATOM 445 N N . LEU A 1 57 ? 49.449 -24.187 -31.322 1.00 90.00 57 LEU A N 1
ATOM 446 C CA . LEU A 1 57 ? 48.451 -24.771 -30.423 1.00 90.00 57 LEU A CA 1
ATOM 447 C C . LEU A 1 57 ? 47.551 -25.792 -31.129 1.00 90.00 57 LEU A C 1
ATOM 449 O O . LEU A 1 57 ? 47.282 -25.656 -32.329 1.00 90.00 57 LEU A O 1
ATOM 453 N N . PRO A 1 58 ? 47.077 -26.827 -30.412 1.00 90.44 58 PRO A N 1
ATOM 454 C CA . PRO A 1 58 ? 46.138 -27.796 -30.958 1.00 90.44 58 PRO A CA 1
ATOM 455 C C . PRO A 1 58 ? 44.720 -27.215 -31.059 1.00 90.44 58 PRO A C 1
ATOM 457 O O . PRO A 1 58 ? 44.309 -26.345 -30.293 1.00 90.44 58 PRO A O 1
ATOM 460 N N . GLU A 1 59 ? 43.919 -27.757 -31.975 1.00 87.75 59 GLU A N 1
ATOM 461 C CA . GLU A 1 59 ? 42.577 -27.256 -32.315 1.00 87.75 59 GLU A CA 1
ATOM 462 C C . GLU A 1 59 ? 41.539 -27.197 -31.177 1.00 87.75 59 GLU A C 1
ATOM 464 O O . GLU A 1 59 ? 40.483 -26.587 -31.351 1.00 87.75 59 GLU A O 1
ATOM 469 N N . HIS A 1 60 ? 41.779 -27.875 -30.050 1.00 87.56 60 HIS A N 1
ATOM 470 C CA . HIS A 1 60 ? 40.879 -27.892 -28.890 1.00 87.56 60 HIS A CA 1
ATOM 471 C C . HIS A 1 60 ? 41.184 -26.780 -27.875 1.00 87.56 60 HIS A C 1
ATOM 473 O O . HIS A 1 60 ? 40.346 -26.499 -27.023 1.00 87.56 60 HIS A O 1
ATOM 479 N N . GLU A 1 61 ? 42.348 -26.132 -27.978 1.00 89.12 61 GLU A N 1
ATOM 480 C CA . GLU A 1 61 ? 42.720 -24.967 -27.162 1.00 89.12 61 GLU A CA 1
ATOM 481 C C . GLU A 1 61 ? 42.328 -23.637 -27.818 1.00 89.12 61 GLU A C 1
ATOM 483 O O . GLU A 1 61 ? 42.433 -22.577 -27.198 1.00 89.12 61 GLU A O 1
ATOM 488 N N . LEU A 1 62 ? 41.835 -23.696 -29.057 1.00 86.81 62 LEU A N 1
ATOM 489 C CA . LEU A 1 62 ? 41.408 -22.553 -29.850 1.00 86.81 62 LEU A CA 1
ATOM 490 C C . LEU A 1 62 ? 39.895 -22.584 -30.070 1.00 86.81 62 LEU A C 1
ATOM 492 O O . LEU A 1 62 ? 39.289 -23.628 -30.317 1.00 86.81 62 LEU A O 1
ATOM 496 N N . GLN A 1 63 ? 39.286 -21.407 -30.037 1.00 87.06 63 GLN A N 1
ATOM 497 C CA . GLN A 1 63 ? 37.910 -21.181 -30.463 1.00 87.06 63 GLN A CA 1
ATOM 498 C C . GLN A 1 63 ? 37.851 -19.956 -31.373 1.00 87.06 63 GLN A C 1
ATOM 500 O O . GLN A 1 63 ? 38.697 -19.071 -31.279 1.00 87.06 63 GLN A O 1
ATOM 505 N N . ILE A 1 64 ? 36.858 -19.899 -32.265 1.00 82.06 64 ILE A N 1
ATOM 506 C CA . ILE A 1 64 ? 36.650 -18.725 -33.125 1.00 82.06 64 ILE A CA 1
ATOM 507 C C . ILE A 1 64 ? 36.462 -17.508 -32.221 1.00 82.06 64 ILE A C 1
ATOM 509 O O . ILE A 1 64 ? 35.664 -17.575 -31.280 1.00 82.06 64 ILE A O 1
ATOM 513 N N . GLU A 1 65 ? 37.169 -16.411 -32.510 1.00 73.44 65 GLU A N 1
ATOM 514 C CA . GLU A 1 65 ? 36.943 -15.162 -31.792 1.00 73.44 65 GLU A CA 1
ATOM 515 C C . GLU A 1 65 ? 35.479 -14.761 -31.990 1.00 73.44 65 GLU A C 1
ATOM 517 O O . GLU A 1 65 ? 35.040 -14.387 -33.079 1.00 73.44 65 GLU A O 1
ATOM 522 N N . ARG A 1 66 ? 34.695 -14.852 -30.918 1.00 53.84 66 ARG A N 1
ATOM 523 C CA . ARG A 1 66 ? 33.364 -14.265 -30.893 1.00 53.84 66 ARG A CA 1
ATOM 524 C C . ARG A 1 66 ? 33.547 -12.788 -30.593 1.00 53.84 66 ARG A C 1
ATOM 526 O O . ARG A 1 66 ? 33.778 -12.419 -29.445 1.00 53.84 66 ARG A O 1
ATOM 533 N N . ILE A 1 67 ? 33.462 -11.951 -31.624 1.00 55.62 67 ILE A N 1
ATOM 534 C CA . ILE A 1 67 ? 33.287 -10.511 -31.437 1.00 55.62 67 ILE A CA 1
ATOM 535 C C . ILE A 1 67 ? 31.936 -10.339 -30.740 1.00 55.62 67 ILE A C 1
ATOM 537 O O . ILE A 1 67 ? 30.881 -10.526 -31.351 1.00 55.62 67 ILE A O 1
ATOM 541 N N . THR A 1 68 ? 31.955 -10.052 -29.441 1.00 54.97 68 THR A N 1
ATOM 542 C CA . THR A 1 68 ? 30.754 -9.653 -28.710 1.00 54.97 68 THR A CA 1
ATOM 543 C C . THR A 1 68 ? 30.401 -8.248 -29.180 1.00 54.97 68 THR A C 1
ATOM 545 O O . THR A 1 68 ? 30.892 -7.278 -28.613 1.00 54.97 68 THR A O 1
ATOM 548 N N . ARG A 1 69 ? 29.623 -8.144 -30.264 1.00 67.50 69 ARG A N 1
ATOM 549 C CA . ARG A 1 69 ? 29.200 -6.849 -30.805 1.00 67.50 69 ARG A CA 1
ATOM 550 C C . ARG A 1 69 ? 28.414 -6.094 -29.737 1.00 67.50 69 ARG A C 1
ATOM 552 O O . ARG A 1 69 ? 27.419 -6.613 -29.227 1.00 67.50 69 ARG A O 1
ATOM 559 N N . THR A 1 70 ? 28.881 -4.907 -29.380 1.00 81.75 70 THR A N 1
ATOM 560 C CA . THR A 1 70 ? 28.153 -3.980 -28.514 1.00 81.75 70 THR A CA 1
ATOM 561 C C . THR A 1 70 ? 27.047 -3.269 -29.310 1.00 81.75 70 THR A C 1
ATOM 563 O O . THR A 1 70 ? 27.090 -3.275 -30.541 1.00 81.75 70 THR A O 1
ATOM 566 N N . PRO A 1 71 ? 26.051 -2.634 -28.661 1.00 86.00 71 PRO A N 1
ATOM 567 C CA . PRO A 1 71 ? 25.066 -1.807 -29.365 1.00 86.00 71 PRO A CA 1
ATOM 568 C C . PRO A 1 71 ? 25.695 -0.716 -30.239 1.00 86.00 71 PRO A C 1
ATOM 570 O O . PRO A 1 71 ? 25.177 -0.421 -31.310 1.00 86.00 71 PRO A O 1
ATOM 573 N N . TRP A 1 72 ? 26.833 -0.158 -29.815 1.00 88.56 72 TRP A N 1
ATOM 574 C CA . TRP A 1 72 ? 27.583 0.821 -30.602 1.00 88.56 72 TRP A CA 1
ATOM 575 C C . TRP A 1 72 ? 28.157 0.198 -31.876 1.00 88.56 72 TRP A C 1
ATOM 577 O O . TRP A 1 72 ? 27.977 0.763 -32.946 1.00 88.56 72 TRP A O 1
ATOM 587 N N . ASP A 1 73 ? 28.730 -1.005 -31.785 1.00 85.19 73 ASP A N 1
ATOM 588 C CA . ASP A 1 73 ? 29.252 -1.738 -32.950 1.00 85.19 73 ASP A CA 1
ATOM 589 C C . ASP A 1 73 ? 28.125 -2.095 -33.944 1.00 85.19 73 ASP A C 1
ATOM 591 O O . ASP A 1 73 ? 28.346 -2.206 -35.149 1.00 85.19 73 ASP A O 1
ATOM 595 N N . LEU A 1 74 ? 26.900 -2.311 -33.444 1.00 86.38 74 LEU A N 1
ATOM 596 C CA . LEU A 1 74 ? 25.720 -2.558 -34.280 1.00 86.38 74 LEU A CA 1
ATOM 597 C C . LEU A 1 74 ? 25.218 -1.286 -34.973 1.00 86.38 74 LEU A C 1
ATOM 599 O O . LEU A 1 74 ? 24.778 -1.379 -36.118 1.00 86.38 74 LEU A O 1
ATOM 603 N N . LEU A 1 75 ? 25.289 -0.131 -34.302 1.00 88.00 75 LEU A N 1
ATOM 604 C CA . LEU A 1 75 ? 24.991 1.171 -34.901 1.00 88.00 75 LEU A CA 1
ATOM 605 C C . LEU A 1 75 ? 26.018 1.517 -35.985 1.00 88.00 75 LEU A C 1
ATOM 607 O O . LEU A 1 75 ? 25.629 1.844 -37.099 1.00 88.00 75 LEU A O 1
ATOM 611 N N . GLU A 1 76 ? 27.308 1.361 -35.682 1.00 86.81 76 GLU A N 1
ATOM 612 C CA . GLU A 1 76 ? 28.407 1.582 -36.628 1.00 86.81 76 GLU A CA 1
ATOM 613 C C . GLU A 1 76 ? 28.297 0.675 -37.861 1.00 86.81 76 GLU A C 1
ATOM 615 O O . GLU A 1 76 ? 28.454 1.116 -38.994 1.00 86.81 76 GLU A O 1
ATOM 620 N N . GLY A 1 77 ? 27.965 -0.603 -37.659 1.00 81.62 77 GLY A N 1
ATOM 621 C CA . GLY A 1 77 ? 27.775 -1.561 -38.746 1.00 81.62 77 GLY A CA 1
ATOM 622 C C . GLY A 1 77 ? 26.420 -1.482 -39.456 1.00 81.62 77 GLY A C 1
ATOM 623 O O . GLY A 1 77 ? 26.072 -2.452 -40.136 1.00 81.62 77 GLY A O 1
ATOM 624 N N . ASN A 1 78 ? 25.622 -0.427 -39.229 1.00 82.50 78 ASN A N 1
ATOM 625 C CA . ASN A 1 78 ? 24.247 -0.244 -39.726 1.00 82.50 78 ASN A CA 1
ATOM 626 C C . ASN A 1 78 ? 23.370 -1.514 -39.605 1.00 82.50 78 ASN A C 1
ATOM 628 O O . ASN A 1 78 ? 22.538 -1.839 -40.451 1.00 82.50 78 ASN A O 1
ATOM 632 N N . SER A 1 79 ? 23.598 -2.292 -38.546 1.00 85.06 79 SER A N 1
ATOM 633 C CA . SER A 1 79 ? 22.961 -3.584 -38.277 1.00 85.06 79 SER A CA 1
ATOM 634 C C . SER A 1 79 ? 21.866 -3.416 -37.219 1.00 85.06 79 SER A C 1
ATOM 636 O O . SER A 1 79 ? 21.822 -4.147 -36.224 1.00 85.06 79 SER A O 1
ATOM 638 N N . LEU A 1 80 ? 21.014 -2.406 -37.420 1.00 87.62 80 LEU A N 1
ATOM 639 C CA . LEU A 1 80 ? 19.946 -2.015 -36.502 1.00 87.62 80 LEU A CA 1
ATOM 640 C C . LEU A 1 80 ? 18.710 -2.898 -36.670 1.00 87.62 80 LEU A C 1
ATOM 642 O O . LEU A 1 80 ? 18.276 -3.190 -37.784 1.00 87.62 80 LEU A O 1
ATOM 646 N N . ARG A 1 81 ? 18.113 -3.289 -35.545 1.00 88.69 81 ARG A N 1
ATOM 647 C CA . ARG A 1 81 ? 16.856 -4.038 -35.513 1.00 88.69 81 ARG A CA 1
ATOM 648 C C . ARG A 1 81 ? 15.639 -3.132 -35.677 1.00 88.69 81 ARG A C 1
ATOM 650 O O . ARG A 1 81 ? 15.692 -1.924 -35.461 1.00 88.69 81 ARG A O 1
ATOM 657 N N . GLU A 1 82 ? 14.532 -3.750 -36.058 1.00 88.56 82 GLU A N 1
ATOM 658 C CA . GLU A 1 82 ? 13.251 -3.093 -36.313 1.00 88.56 82 GLU A CA 1
ATOM 659 C C . GLU A 1 82 ? 12.588 -2.624 -34.995 1.00 88.56 82 GLU A C 1
ATOM 661 O O . GLU A 1 82 ? 12.881 -3.142 -33.911 1.00 88.56 82 GLU A O 1
ATOM 666 N N . TYR A 1 83 ? 11.648 -1.678 -35.078 1.00 88.44 83 TYR A N 1
ATOM 667 C CA . TYR A 1 83 ? 10.920 -1.124 -33.927 1.00 88.44 83 TYR A CA 1
ATOM 668 C C . TYR A 1 83 ? 10.216 -2.203 -33.093 1.00 88.44 83 TYR A C 1
ATOM 670 O O . TYR A 1 83 ? 10.100 -2.097 -31.876 1.00 88.44 83 TYR A O 1
ATOM 678 N N . GLN A 1 84 ? 9.762 -3.280 -33.726 1.00 86.75 84 GLN A N 1
ATOM 679 C CA . GLN A 1 84 ? 9.064 -4.357 -33.026 1.00 86.75 84 GLN A CA 1
ATOM 680 C C . GLN A 1 84 ? 9.979 -5.066 -32.022 1.00 86.75 84 GLN A C 1
ATOM 682 O O . GLN A 1 84 ? 9.546 -5.373 -30.915 1.00 86.75 84 GLN A O 1
ATOM 687 N N . ASP A 1 85 ? 11.252 -5.268 -32.372 1.00 88.00 85 ASP A N 1
ATOM 688 C CA . ASP A 1 85 ? 12.226 -5.848 -31.450 1.00 88.00 85 ASP A CA 1
ATOM 689 C C . ASP A 1 85 ? 12.547 -4.859 -30.316 1.00 88.00 85 ASP A C 1
ATOM 691 O O . ASP A 1 85 ? 12.681 -5.271 -29.164 1.00 88.00 85 ASP A O 1
ATOM 695 N N . PHE A 1 86 ? 12.600 -3.554 -30.622 1.00 88.31 86 PHE A N 1
ATOM 696 C CA . PHE A 1 86 ? 12.754 -2.493 -29.620 1.00 88.31 86 PHE A CA 1
ATOM 697 C C . PHE A 1 86 ? 11.594 -2.498 -28.621 1.00 88.31 86 PHE A C 1
ATOM 699 O O . PHE A 1 86 ? 11.810 -2.471 -27.408 1.00 88.31 86 PHE A O 1
ATOM 706 N N . SER A 1 87 ? 10.360 -2.578 -29.123 1.00 89.06 87 SER A N 1
ATOM 707 C CA . SER A 1 87 ? 9.145 -2.631 -28.312 1.00 89.06 87 SER A CA 1
ATOM 708 C C . SER A 1 87 ? 9.147 -3.857 -27.395 1.00 89.06 87 SER A C 1
ATOM 710 O O . SER A 1 87 ? 8.899 -3.717 -26.198 1.00 89.06 87 SER A O 1
ATOM 712 N N . ILE A 1 88 ? 9.522 -5.041 -27.900 1.00 89.31 88 ILE A N 1
ATOM 713 C CA . ILE A 1 88 ? 9.658 -6.260 -27.084 1.00 89.31 88 ILE A CA 1
ATOM 714 C C . ILE A 1 88 ? 10.706 -6.066 -25.984 1.00 89.31 88 ILE A C 1
ATOM 716 O O . ILE A 1 88 ? 10.407 -6.300 -24.814 1.00 89.31 88 ILE A O 1
ATOM 720 N N . ALA A 1 89 ? 11.919 -5.631 -26.334 1.00 86.38 89 ALA A N 1
ATOM 721 C CA . ALA A 1 89 ? 13.029 -5.532 -25.389 1.00 86.38 89 ALA A CA 1
ATOM 722 C C . ALA A 1 89 ? 12.770 -4.502 -24.278 1.00 86.38 89 ALA A C 1
ATOM 724 O O . ALA A 1 89 ? 12.987 -4.777 -23.098 1.00 86.38 89 ALA A O 1
ATOM 725 N N . THR A 1 90 ? 12.258 -3.323 -24.632 1.00 83.75 90 THR A N 1
ATOM 726 C CA . THR A 1 90 ? 11.926 -2.269 -23.658 1.00 83.75 90 THR A CA 1
ATOM 727 C C . THR A 1 90 ? 10.776 -2.683 -22.741 1.00 83.75 90 THR A C 1
ATOM 729 O O . THR A 1 90 ? 10.883 -2.553 -21.519 1.00 83.75 90 THR A O 1
ATOM 732 N N . THR A 1 91 ? 9.718 -3.277 -23.304 1.00 87.56 91 THR A N 1
ATOM 733 C CA . THR A 1 91 ? 8.591 -3.820 -22.532 1.00 87.56 91 THR A CA 1
ATOM 734 C C . THR A 1 91 ? 9.065 -4.910 -21.575 1.00 87.56 91 THR A C 1
ATOM 736 O O . THR A 1 91 ? 8.685 -4.917 -20.407 1.00 87.56 91 THR A O 1
ATOM 739 N N . LEU A 1 92 ? 9.969 -5.784 -22.019 1.00 86.06 92 LEU A N 1
ATOM 740 C CA . LEU A 1 92 ? 10.556 -6.841 -21.202 1.00 86.06 92 LEU A CA 1
ATOM 741 C C . LEU A 1 92 ? 11.317 -6.292 -19.978 1.00 86.06 92 LEU A C 1
ATOM 743 O O . LEU A 1 92 ? 11.179 -6.829 -18.875 1.00 86.06 92 LEU A O 1
ATOM 747 N N . HIS A 1 93 ? 12.059 -5.188 -20.131 1.00 78.81 93 HIS A N 1
ATOM 748 C CA . HIS A 1 93 ? 12.721 -4.512 -19.007 1.00 78.81 93 HIS A CA 1
ATOM 749 C C . HIS A 1 93 ? 11.733 -3.951 -17.974 1.00 78.81 93 HIS A C 1
ATOM 751 O O . HIS A 1 93 ? 12.026 -4.010 -16.772 1.00 78.81 93 HIS A O 1
ATOM 757 N N . LYS A 1 94 ? 10.571 -3.453 -18.423 1.00 81.50 94 LYS A N 1
ATOM 758 C CA . LYS A 1 94 ? 9.488 -3.004 -17.537 1.00 81.50 94 LYS A CA 1
ATOM 759 C C . LYS A 1 94 ? 8.763 -4.171 -16.881 1.00 81.50 94 LYS A C 1
ATOM 761 O O . LYS A 1 94 ? 8.652 -4.176 -15.670 1.00 81.50 94 LYS A O 1
ATOM 766 N N . VAL A 1 95 ? 8.326 -5.191 -17.624 1.00 78.69 95 VAL A N 1
ATOM 767 C CA . VAL A 1 95 ? 7.548 -6.319 -17.066 1.00 78.69 95 VAL A CA 1
ATOM 768 C C . VAL A 1 95 ? 8.299 -7.025 -15.935 1.00 78.69 95 VAL A C 1
ATOM 770 O O . VAL A 1 95 ? 7.702 -7.350 -14.913 1.00 78.69 95 VAL A O 1
ATOM 773 N N . ARG A 1 96 ? 9.623 -7.199 -16.059 1.00 73.12 96 ARG A N 1
ATOM 774 C CA . ARG A 1 96 ? 10.461 -7.777 -14.988 1.00 73.12 96 ARG A CA 1
ATOM 775 C C . ARG A 1 96 ? 10.697 -6.844 -13.798 1.00 73.12 96 ARG A C 1
ATOM 777 O O . ARG A 1 96 ? 11.399 -7.214 -12.861 1.00 73.12 96 ARG A O 1
ATOM 784 N N . ASN A 1 97 ? 10.151 -5.634 -13.863 1.00 65.50 97 ASN A N 1
ATOM 785 C CA . ASN A 1 97 ? 10.076 -4.661 -12.789 1.00 65.50 97 ASN A CA 1
ATOM 786 C C . ASN A 1 97 ? 11.424 -4.403 -12.107 1.00 65.50 97 ASN A C 1
ATOM 788 O O . ASN A 1 97 ? 11.561 -4.394 -10.883 1.00 65.50 97 ASN A O 1
ATOM 792 N N . THR A 1 98 ? 12.457 -4.264 -12.943 1.00 59.94 98 THR A N 1
ATOM 793 C CA . THR A 1 98 ? 13.849 -4.263 -12.481 1.00 59.94 98 THR A CA 1
ATOM 794 C C . THR A 1 98 ? 14.307 -2.927 -11.915 1.00 59.94 98 THR A C 1
ATOM 796 O O . THR A 1 98 ? 15.385 -2.893 -11.332 1.00 59.94 98 THR A O 1
ATOM 799 N N . ALA A 1 99 ? 13.518 -1.859 -12.068 1.00 69.94 99 ALA A N 1
ATOM 800 C CA . ALA A 1 99 ? 13.863 -0.508 -11.646 1.00 69.94 99 ALA A CA 1
ATOM 801 C C . ALA A 1 99 ? 12.946 -0.003 -10.518 1.00 69.94 99 ALA A C 1
ATOM 803 O O . ALA A 1 99 ? 11.764 -0.334 -10.443 1.00 69.94 99 ALA A O 1
ATOM 804 N N . SER A 1 100 ? 13.500 0.806 -9.621 1.00 71.06 100 SER A N 1
ATOM 805 C CA . SER A 1 100 ? 12.783 1.423 -8.504 1.00 71.06 100 SER A CA 1
ATOM 806 C C . SER A 1 100 ? 11.981 2.652 -8.932 1.00 71.06 100 SER A C 1
ATOM 808 O O . SER A 1 100 ? 10.954 2.928 -8.332 1.00 71.06 100 SER A O 1
ATOM 810 N N . ASN A 1 101 ? 12.378 3.334 -10.013 1.00 73.69 101 ASN A N 1
ATOM 811 C CA . ASN A 1 101 ? 11.630 4.449 -10.612 1.00 73.69 101 ASN A CA 1
ATOM 812 C C . ASN A 1 101 ? 10.575 3.986 -11.641 1.00 73.69 101 ASN A C 1
ATOM 814 O O . ASN A 1 101 ? 10.235 4.714 -12.571 1.00 73.69 101 ASN A O 1
ATOM 818 N N . THR A 1 102 ? 10.114 2.739 -11.540 1.00 79.62 102 THR A N 1
ATOM 819 C CA . THR A 1 102 ? 9.075 2.147 -12.393 1.00 79.62 102 THR A CA 1
ATOM 820 C C . THR A 1 102 ? 8.106 1.384 -11.498 1.00 79.62 102 THR A C 1
ATOM 822 O O . THR A 1 102 ? 8.538 0.603 -10.651 1.00 79.62 102 THR A O 1
ATOM 825 N N . ILE A 1 103 ? 6.803 1.601 -11.690 1.00 83.25 103 ILE A N 1
ATOM 826 C CA . ILE A 1 103 ? 5.743 0.846 -11.006 1.00 83.25 103 ILE A CA 1
ATOM 827 C C . ILE A 1 103 ? 5.038 0.019 -12.069 1.00 83.25 103 ILE A C 1
ATOM 829 O O . ILE A 1 103 ? 4.054 0.438 -12.675 1.00 83.25 103 ILE A O 1
ATOM 833 N N . SER A 1 104 ? 5.566 -1.168 -12.345 1.00 78.56 104 SER A N 1
ATOM 834 C CA . SER A 1 104 ? 5.080 -1.985 -13.467 1.00 78.56 104 SER A CA 1
ATOM 835 C C . SER A 1 104 ? 3.642 -2.460 -13.268 1.00 78.56 104 SER A C 1
ATOM 837 O O . SER A 1 104 ? 2.930 -2.724 -14.234 1.00 78.56 104 SER A O 1
ATOM 839 N N . THR A 1 105 ? 3.193 -2.519 -12.014 1.00 84.38 105 THR A N 1
ATOM 840 C CA . THR A 1 105 ? 1.849 -2.962 -11.637 1.00 84.38 105 THR A CA 1
ATOM 841 C C . THR A 1 105 ? 0.837 -1.825 -11.480 1.00 84.38 105 THR A C 1
ATOM 843 O O . THR A 1 105 ? -0.285 -2.083 -11.040 1.00 84.38 105 THR A O 1
ATOM 846 N N . LEU A 1 106 ? 1.185 -0.590 -11.880 1.00 85.88 106 LEU A N 1
ATOM 847 C CA . LEU A 1 106 ? 0.361 0.609 -11.673 1.00 85.88 106 LEU A CA 1
ATOM 848 C C . LEU A 1 106 ? -1.090 0.398 -12.118 1.00 85.88 106 LEU A C 1
ATOM 850 O O . LEU A 1 106 ? -2.001 0.698 -11.366 1.00 85.88 106 LEU A O 1
ATOM 854 N N . GLN A 1 107 ? -1.328 -0.193 -13.285 1.00 86.44 107 GLN A N 1
ATOM 855 C CA . GLN A 1 107 ? -2.686 -0.474 -13.763 1.00 86.44 107 GLN A CA 1
ATOM 856 C C . GLN A 1 107 ? -3.024 -1.968 -13.743 1.00 86.44 107 GLN A C 1
ATOM 858 O O . GLN A 1 107 ? -3.982 -2.393 -14.367 1.00 86.44 107 GLN A O 1
ATOM 863 N N . ALA A 1 108 ? -2.270 -2.813 -13.038 1.00 87.06 108 ALA A N 1
ATOM 864 C CA . ALA A 1 108 ? -2.405 -4.263 -13.190 1.00 87.06 108 ALA A CA 1
ATOM 865 C C . ALA A 1 108 ? -3.569 -4.909 -12.410 1.00 87.06 108 ALA A C 1
ATOM 867 O O . ALA A 1 108 ? -3.952 -6.041 -12.719 1.00 87.06 108 ALA A O 1
ATOM 868 N N . SER A 1 109 ? -4.153 -4.206 -11.437 1.00 90.00 109 SER A N 1
ATOM 869 C CA . SER A 1 109 ? -5.300 -4.651 -10.631 1.00 90.00 109 SER A CA 1
ATOM 870 C C . SER A 1 109 ? -6.645 -4.268 -11.257 1.00 90.00 109 SER A C 1
ATOM 872 O O . SER A 1 109 ? -6.747 -3.276 -11.970 1.00 90.00 109 SER A O 1
ATOM 874 N N . ARG A 1 110 ? -7.722 -4.992 -10.934 1.00 89.69 110 ARG A N 1
ATOM 875 C CA . ARG A 1 110 ? -9.104 -4.620 -11.300 1.00 89.69 110 ARG A CA 1
ATOM 876 C C . ARG A 1 110 ? -9.667 -3.607 -10.294 1.00 89.69 110 ARG A C 1
ATOM 878 O O . ARG A 1 110 ? -10.565 -3.926 -9.515 1.00 89.69 110 ARG A O 1
ATOM 885 N N . THR A 1 111 ? -9.100 -2.405 -10.270 1.00 88.62 111 THR A N 1
ATOM 886 C CA . THR A 1 111 ? -9.463 -1.297 -9.364 1.00 88.62 111 THR A CA 1
ATOM 887 C C . THR A 1 111 ? -9.577 0.015 -10.139 1.00 88.62 111 THR A C 1
ATOM 889 O O . THR A 1 111 ? -9.131 0.100 -11.278 1.00 88.62 111 THR A O 1
ATOM 892 N N . ILE A 1 112 ? -10.182 1.041 -9.536 1.00 84.00 112 ILE A N 1
ATOM 893 C CA . ILE A 1 112 ? -10.116 2.408 -10.072 1.00 84.00 112 ILE A CA 1
ATOM 894 C C . ILE A 1 112 ? -8.759 2.991 -9.679 1.00 84.00 112 ILE A C 1
ATOM 896 O O . ILE A 1 112 ? -8.398 2.938 -8.503 1.00 84.00 112 ILE A O 1
ATOM 900 N N . PHE A 1 113 ? -8.021 3.537 -10.645 1.00 84.75 113 PHE A N 1
ATOM 901 C CA . PHE A 1 113 ? -6.736 4.177 -10.381 1.00 84.75 113 PHE A CA 1
ATOM 902 C C . PHE A 1 113 ? -6.918 5.445 -9.540 1.00 84.75 113 PHE A C 1
ATOM 904 O O . PHE A 1 113 ? -7.583 6.389 -9.967 1.00 84.75 113 PHE A O 1
ATOM 911 N N . MET A 1 114 ? -6.298 5.467 -8.360 1.00 83.81 114 MET A N 1
ATOM 912 C CA . MET A 1 114 ? -6.236 6.632 -7.482 1.00 83.81 114 MET A CA 1
ATOM 913 C C . MET A 1 114 ? -4.774 6.894 -7.099 1.00 83.81 114 MET A C 1
ATOM 915 O O . MET A 1 114 ? -4.186 6.048 -6.422 1.00 83.81 114 MET A O 1
ATOM 919 N N . PRO A 1 115 ? -4.173 8.041 -7.476 1.00 82.38 115 PRO A N 1
ATOM 920 C CA . PRO A 1 115 ? -2.753 8.316 -7.234 1.00 82.38 115 PRO A CA 1
ATOM 921 C C . PRO A 1 115 ? -2.323 8.115 -5.778 1.00 82.38 115 PRO A C 1
ATOM 923 O O . PRO A 1 115 ? -1.322 7.450 -5.515 1.00 82.38 115 PRO A O 1
ATOM 926 N N . TYR A 1 116 ? -3.120 8.601 -4.820 1.00 83.25 116 TYR A N 1
ATOM 927 C CA . TYR A 1 116 ? -2.805 8.514 -3.391 1.00 83.25 116 TYR A CA 1
ATOM 928 C C . TYR A 1 116 ? -2.652 7.067 -2.882 1.00 83.25 116 TYR A C 1
ATOM 930 O O . TYR A 1 116 ? -1.875 6.833 -1.959 1.00 83.25 116 TYR A O 1
ATOM 938 N N . GLN A 1 117 ? -3.310 6.080 -3.508 1.00 87.88 117 GLN A N 1
ATOM 939 C CA . GLN A 1 117 ? -3.229 4.666 -3.104 1.00 87.88 117 GLN A CA 1
ATOM 940 C C . GLN A 1 117 ? -1.851 4.041 -3.380 1.00 87.88 117 GLN A C 1
ATOM 942 O O . GLN A 1 117 ? -1.537 2.968 -2.864 1.00 87.88 117 GLN A O 1
ATOM 947 N N . TYR A 1 118 ? -0.993 4.713 -4.153 1.00 87.88 118 TYR A N 1
ATOM 948 C CA . TYR A 1 118 ? 0.383 4.277 -4.413 1.00 87.88 118 TYR A CA 1
ATOM 949 C C . TYR A 1 118 ? 1.393 4.925 -3.456 1.00 87.88 118 TYR A C 1
ATOM 951 O O . TYR A 1 118 ? 2.564 4.544 -3.460 1.00 87.88 118 TYR A O 1
ATOM 959 N N . LYS A 1 119 ? 0.959 5.845 -2.580 1.00 86.19 119 LYS A N 1
ATOM 960 C CA . LYS A 1 119 ? 1.818 6.495 -1.573 1.00 86.19 119 LYS A CA 1
ATOM 961 C C . LYS A 1 119 ? 2.443 5.498 -0.617 1.00 86.19 119 LYS A C 1
ATOM 963 O O . LYS A 1 119 ? 3.665 5.548 -0.437 1.00 86.19 119 LYS A O 1
ATOM 968 N N . PRO A 1 120 ? 1.679 4.542 -0.059 1.00 90.19 120 PRO A N 1
ATOM 969 C CA . PRO A 1 120 ? 2.277 3.493 0.743 1.00 90.19 120 PRO A CA 1
ATOM 970 C C . PRO A 1 120 ? 3.245 2.625 -0.060 1.00 90.19 120 PRO A C 1
ATOM 972 O O . PRO A 1 120 ? 4.294 2.266 0.464 1.00 90.19 120 PRO A O 1
ATOM 975 N N . LEU A 1 121 ? 2.933 2.328 -1.329 1.00 90.06 121 LEU A N 1
ATOM 976 C CA . LEU A 1 121 ? 3.773 1.486 -2.179 1.00 90.06 121 LEU A CA 1
ATOM 977 C C . LEU A 1 121 ? 5.144 2.117 -2.435 1.00 90.06 121 LEU A C 1
ATOM 979 O O . LEU A 1 121 ? 6.162 1.468 -2.215 1.00 90.06 121 LEU A O 1
ATOM 983 N N . VAL A 1 122 ? 5.182 3.379 -2.862 1.00 84.38 122 VAL A N 1
ATOM 984 C CA . VAL A 1 122 ? 6.437 4.097 -3.130 1.00 84.38 122 VAL A CA 1
ATOM 985 C C . VAL A 1 122 ? 7.282 4.195 -1.860 1.00 84.38 122 VAL A C 1
ATOM 987 O O . VAL A 1 122 ? 8.464 3.848 -1.866 1.00 84.38 122 VAL A O 1
ATOM 990 N N . LYS A 1 123 ? 6.667 4.566 -0.728 1.00 85.44 123 LYS A N 1
ATOM 991 C CA . LYS A 1 123 ? 7.358 4.587 0.571 1.00 85.44 123 LYS A CA 1
ATOM 992 C C . LYS A 1 123 ? 7.894 3.216 0.969 1.00 85.44 123 LYS A C 1
ATOM 994 O O . LYS A 1 123 ? 9.004 3.130 1.483 1.00 85.44 123 LYS A O 1
ATOM 999 N N . PHE A 1 124 ? 7.124 2.159 0.727 1.00 88.12 124 PHE A N 1
ATOM 1000 C CA . PHE A 1 124 ? 7.503 0.783 1.022 1.00 88.12 124 PHE A CA 1
ATOM 1001 C C . PHE A 1 124 ? 8.678 0.306 0.157 1.00 88.12 124 PHE A C 1
ATOM 1003 O O . PHE A 1 124 ? 9.599 -0.309 0.687 1.00 88.12 124 PHE A O 1
ATOM 1010 N N . LEU A 1 125 ? 8.687 0.623 -1.144 1.00 81.19 125 LEU A N 1
ATOM 1011 C CA . LEU A 1 125 ? 9.785 0.284 -2.060 1.00 81.19 125 LEU A CA 1
ATOM 1012 C C . LEU A 1 125 ? 11.080 1.036 -1.726 1.00 81.19 125 LEU A C 1
ATOM 1014 O O . LEU A 1 125 ? 12.164 0.467 -1.856 1.00 81.19 125 LEU A O 1
ATOM 1018 N N . ASN A 1 126 ? 10.959 2.282 -1.263 1.00 75.94 126 ASN A N 1
ATOM 1019 C CA . ASN A 1 126 ? 12.087 3.112 -0.840 1.00 75.94 126 ASN A CA 1
ATOM 1020 C C . ASN A 1 126 ? 12.528 2.835 0.613 1.00 75.94 126 ASN A C 1
ATOM 1022 O O . ASN A 1 126 ? 13.567 3.333 1.043 1.00 75.94 126 ASN A O 1
ATOM 1026 N N . SER A 1 127 ? 11.758 2.053 1.378 1.00 79.00 127 SER A N 1
ATOM 1027 C CA . SER A 1 127 ? 12.060 1.701 2.769 1.00 79.00 127 SER A CA 1
ATOM 1028 C C . SER A 1 127 ? 13.095 0.582 2.847 1.00 79.00 127 SER A C 1
ATOM 1030 O O . SER A 1 127 ? 12.951 -0.470 2.227 1.00 79.00 127 SER A O 1
ATOM 1032 N N . GLU A 1 128 ? 14.114 0.774 3.684 1.00 72.25 128 GLU A N 1
ATOM 1033 C CA . GLU A 1 128 ? 15.181 -0.209 3.909 1.00 72.25 128 GLU A CA 1
ATOM 1034 C C . GLU A 1 128 ? 14.652 -1.507 4.526 1.00 72.25 128 GLU A C 1
ATOM 1036 O O . GLU A 1 128 ? 15.056 -2.601 4.142 1.00 72.25 128 GLU A O 1
ATOM 1041 N N . LEU A 1 129 ? 13.727 -1.379 5.482 1.00 79.62 129 LEU A N 1
ATOM 1042 C CA . LEU A 1 129 ? 13.161 -2.513 6.207 1.00 79.62 129 LEU A CA 1
ATOM 1043 C C . LEU A 1 129 ? 11.977 -3.144 5.470 1.00 79.62 129 LEU A C 1
ATOM 1045 O O . LEU A 1 129 ? 11.572 -4.236 5.849 1.00 79.62 129 LEU A O 1
ATOM 1049 N N . LYS A 1 130 ? 11.397 -2.466 4.464 1.00 90.19 130 LYS A N 1
ATOM 1050 C CA . LYS A 1 130 ? 10.110 -2.840 3.840 1.00 90.19 130 LYS A CA 1
ATOM 1051 C C . LYS A 1 130 ? 9.016 -3.075 4.890 1.00 90.19 130 LYS A C 1
ATOM 1053 O O . LYS A 1 130 ? 8.282 -4.064 4.879 1.00 90.19 130 LYS A O 1
ATOM 1058 N N . ARG A 1 131 ? 8.938 -2.157 5.853 1.00 92.94 131 ARG A N 1
ATOM 1059 C CA . ARG A 1 131 ? 7.982 -2.190 6.963 1.00 92.94 131 ARG A CA 1
ATOM 1060 C C . ARG A 1 131 ? 7.263 -0.856 7.055 1.00 92.94 131 ARG A C 1
ATOM 1062 O O . ARG A 1 131 ? 7.925 0.175 7.102 1.00 92.94 131 ARG A O 1
ATOM 1069 N N . ILE A 1 132 ? 5.931 -0.867 7.053 1.00 93.94 132 ILE A N 1
ATOM 1070 C CA . ILE A 1 132 ? 5.129 0.363 7.007 1.00 93.94 132 ILE A CA 1
ATOM 1071 C C . ILE A 1 132 ? 3.817 0.232 7.788 1.00 93.94 132 ILE A C 1
ATOM 1073 O O . ILE A 1 132 ? 3.155 -0.805 7.771 1.00 93.94 132 ILE A O 1
ATOM 1077 N N . LEU A 1 133 ? 3.433 1.315 8.458 1.00 93.69 133 LEU A N 1
ATOM 1078 C CA . LEU A 1 133 ? 2.132 1.553 9.063 1.00 93.69 133 LEU A CA 1
ATOM 1079 C C . LEU A 1 133 ? 1.336 2.496 8.158 1.00 93.69 133 LEU A C 1
ATOM 1081 O O . LEU A 1 133 ? 1.647 3.682 8.042 1.00 93.69 133 LEU A O 1
ATOM 1085 N N . ILE A 1 134 ? 0.303 1.951 7.530 1.00 93.00 134 ILE A N 1
ATOM 1086 C CA . ILE A 1 134 ? -0.675 2.677 6.733 1.00 93.00 134 ILE A CA 1
ATOM 1087 C C . ILE A 1 134 ? -1.827 3.060 7.649 1.00 93.00 134 ILE A C 1
ATOM 1089 O O . ILE A 1 134 ? -2.623 2.222 8.087 1.00 93.00 134 ILE A O 1
ATOM 1093 N N . ALA A 1 135 ? -1.882 4.349 7.947 1.00 86.81 135 ALA A N 1
ATOM 1094 C CA . ALA A 1 135 ? -2.831 4.944 8.859 1.00 86.81 135 ALA A CA 1
ATOM 1095 C C . ALA A 1 135 ? -3.903 5.769 8.134 1.00 86.81 135 ALA A C 1
ATOM 1097 O O . ALA A 1 135 ? -4.356 6.781 8.661 1.00 86.81 135 ALA A O 1
ATOM 1098 N N . ASP A 1 136 ? -4.273 5.395 6.914 1.00 84.88 136 ASP A N 1
ATOM 1099 C CA . ASP A 1 136 ? -5.198 6.167 6.081 1.00 84.88 136 ASP A CA 1
ATOM 1100 C C . ASP A 1 136 ? -6.637 6.101 6.625 1.00 84.88 136 ASP A C 1
ATOM 1102 O O . ASP A 1 136 ? -7.041 5.120 7.259 1.00 84.88 136 ASP A O 1
ATOM 1106 N N . GLU A 1 137 ? -7.429 7.148 6.392 1.00 77.56 137 GLU A N 1
ATOM 1107 C CA . GLU A 1 137 ? -8.821 7.267 6.860 1.00 77.56 137 GLU A CA 1
ATOM 1108 C C . GLU A 1 137 ? -9.720 6.109 6.361 1.00 77.56 137 GLU A C 1
ATOM 1110 O O . GLU A 1 137 ? -9.418 5.411 5.378 1.00 77.56 137 GLU A O 1
ATOM 1115 N N . VAL A 1 138 ? -10.830 5.820 7.053 1.00 75.94 138 VAL A N 1
ATOM 1116 C CA . VAL A 1 138 ? -11.768 4.778 6.600 1.00 75.94 138 VAL A CA 1
ATOM 1117 C C . VAL A 1 138 ? -12.344 5.132 5.227 1.00 75.94 138 VAL A C 1
ATOM 1119 O O . VAL A 1 138 ? -12.805 6.238 4.969 1.00 75.94 138 VAL A O 1
ATOM 1122 N N . GLY A 1 139 ? -12.355 4.148 4.325 1.00 74.81 139 GLY A N 1
ATOM 1123 C CA . GLY A 1 139 ? -12.944 4.289 2.992 1.00 74.81 139 GLY A CA 1
ATOM 1124 C C . GLY A 1 139 ? -11.988 4.750 1.889 1.00 74.81 139 GLY A C 1
ATOM 1125 O O . GLY A 1 139 ? -12.393 4.702 0.730 1.00 74.81 139 GLY A O 1
ATOM 1126 N N . LEU A 1 140 ? -10.735 5.096 2.212 1.00 79.62 140 LEU A N 1
ATOM 1127 C CA . LEU A 1 140 ? -9.707 5.454 1.219 1.00 79.62 140 LEU A CA 1
ATOM 1128 C C . LEU A 1 140 ? -9.108 4.256 0.467 1.00 79.62 140 LEU A C 1
ATOM 1130 O O . LEU A 1 140 ? -8.605 4.420 -0.642 1.00 79.62 140 LEU A O 1
ATOM 1134 N N . GLY A 1 141 ? -9.251 3.044 1.010 1.00 86.38 141 GLY A N 1
ATOM 1135 C CA . GLY A 1 141 ? -8.848 1.814 0.325 1.00 86.38 141 GLY A CA 1
ATOM 1136 C C . GLY A 1 141 ? -7.596 1.127 0.873 1.00 86.38 141 GLY A C 1
ATOM 1137 O O . GLY A 1 141 ? -6.879 0.518 0.098 1.00 86.38 141 GLY A O 1
ATOM 1138 N N . LYS A 1 142 ? -7.376 1.101 2.193 1.00 91.19 142 LYS A N 1
ATOM 1139 C CA . LYS A 1 142 ? -6.260 0.362 2.832 1.00 91.19 142 LYS A CA 1
ATOM 1140 C C . LYS A 1 142 ? -6.058 -1.083 2.341 1.00 91.19 142 LYS A C 1
ATOM 1142 O O . LYS A 1 142 ? -4.931 -1.528 2.153 1.00 91.19 142 LYS A O 1
ATOM 1147 N N . THR A 1 143 ? -7.143 -1.825 2.098 1.00 92.50 143 THR A N 1
ATOM 1148 C CA . THR A 1 143 ? -7.073 -3.182 1.516 1.00 92.50 143 THR A CA 1
ATOM 1149 C C . THR A 1 143 ? -6.536 -3.166 0.079 1.00 92.50 143 THR A C 1
ATOM 1151 O O . THR A 1 143 ? -5.785 -4.058 -0.304 1.00 92.50 143 THR A O 1
ATOM 1154 N N . ILE A 1 144 ? -6.880 -2.138 -0.704 1.00 91.94 144 ILE A N 1
ATOM 1155 C CA . ILE A 1 144 ? -6.385 -1.912 -2.069 1.00 91.94 144 ILE A CA 1
ATOM 1156 C C . ILE A 1 144 ? -4.902 -1.535 -2.048 1.00 91.94 144 ILE A C 1
ATOM 1158 O O . ILE A 1 144 ? -4.122 -2.138 -2.773 1.00 91.94 144 ILE A O 1
ATOM 1162 N N . GLU A 1 145 ? -4.497 -0.620 -1.167 1.00 94.19 145 GLU A N 1
ATOM 1163 C CA . GLU A 1 145 ? -3.093 -0.227 -0.958 1.00 94.19 145 GLU A CA 1
ATOM 1164 C C . GLU A 1 145 ? -2.211 -1.435 -0.601 1.00 94.19 145 GLU A C 1
ATOM 1166 O O . GLU A 1 145 ? -1.161 -1.649 -1.208 1.00 94.19 145 GLU A O 1
ATOM 1171 N N . ALA A 1 146 ? -2.669 -2.287 0.323 1.00 96.12 146 ALA A N 1
ATOM 1172 C CA . ALA A 1 146 ? -1.987 -3.538 0.648 1.00 96.12 146 ALA A CA 1
ATOM 1173 C C . ALA A 1 146 ? -1.940 -4.503 -0.550 1.00 96.12 146 ALA A C 1
ATOM 1175 O O . ALA A 1 146 ? -0.914 -5.139 -0.790 1.00 96.12 146 ALA A O 1
ATOM 1176 N N . GLY A 1 147 ? -3.020 -4.582 -1.332 1.00 94.88 147 GLY A N 1
ATOM 1177 C CA . GLY A 1 147 ? -3.067 -5.357 -2.570 1.00 94.88 147 GLY A CA 1
ATOM 1178 C C . GLY A 1 147 ? -2.076 -4.866 -3.631 1.00 94.88 147 GLY A C 1
ATOM 1179 O O . GLY A 1 147 ? -1.453 -5.692 -4.292 1.00 94.88 147 GLY A O 1
ATOM 1180 N N . HIS A 1 148 ? -1.855 -3.552 -3.757 1.00 93.44 148 HIS A N 1
ATOM 1181 C CA . HIS A 1 148 ? -0.823 -2.991 -4.637 1.00 93.44 148 HIS A CA 1
ATOM 1182 C C . HIS A 1 148 ? 0.590 -3.364 -4.179 1.00 93.44 148 HIS A C 1
ATOM 1184 O O . HIS A 1 148 ? 1.409 -3.745 -5.012 1.00 93.44 148 HIS A O 1
ATOM 1190 N N . ILE A 1 149 ? 0.863 -3.340 -2.868 1.00 93.56 149 ILE A N 1
ATOM 1191 C CA . ILE A 1 149 ? 2.134 -3.833 -2.306 1.00 93.56 149 ILE A CA 1
ATOM 1192 C C . ILE A 1 149 ? 2.332 -5.316 -2.632 1.00 93.56 149 ILE A C 1
ATOM 1194 O O . ILE A 1 149 ? 3.391 -5.693 -3.132 1.00 93.56 149 ILE A O 1
ATOM 1198 N N . MET A 1 150 ? 1.308 -6.149 -2.422 1.00 92.62 150 MET A N 1
ATOM 1199 C CA . MET A 1 150 ? 1.357 -7.570 -2.782 1.00 92.62 150 MET A CA 1
ATOM 1200 C C . MET A 1 150 ? 1.624 -7.770 -4.277 1.00 92.62 150 MET A C 1
ATOM 1202 O O . MET A 1 150 ? 2.506 -8.540 -4.647 1.00 92.62 150 MET A O 1
ATOM 1206 N N . LEU A 1 151 ? 0.883 -7.069 -5.137 1.00 90.00 151 LEU A N 1
ATOM 1207 C CA . LEU A 1 151 ? 0.991 -7.200 -6.588 1.00 90.00 151 LEU A CA 1
ATOM 1208 C C . LEU A 1 151 ? 2.383 -6.808 -7.086 1.00 90.00 151 LEU A C 1
ATOM 1210 O O . LEU A 1 151 ? 2.984 -7.533 -7.878 1.00 90.00 151 LEU A O 1
ATOM 1214 N N . GLU A 1 152 ? 2.926 -5.708 -6.571 1.00 88.19 152 GLU A N 1
ATOM 1215 C CA . GLU A 1 152 ? 4.266 -5.242 -6.908 1.00 88.19 152 GLU A CA 1
ATOM 1216 C C . GLU A 1 152 ? 5.354 -6.204 -6.401 1.00 88.19 152 GLU A C 1
ATOM 1218 O O . GLU A 1 152 ? 6.296 -6.509 -7.136 1.00 88.19 152 GLU A O 1
ATOM 1223 N N . MET A 1 153 ? 5.228 -6.734 -5.177 1.00 87.31 153 MET A N 1
ATOM 1224 C CA . MET A 1 153 ? 6.163 -7.735 -4.648 1.00 87.31 153 MET A CA 1
ATOM 1225 C C . MET A 1 153 ? 6.132 -9.036 -5.454 1.00 87.31 153 MET A C 1
ATOM 1227 O O . MET A 1 153 ? 7.195 -9.596 -5.735 1.00 87.31 153 MET A O 1
ATOM 1231 N N . ALA A 1 154 ? 4.943 -9.486 -5.866 1.00 84.75 154 ALA A N 1
ATOM 1232 C CA . ALA A 1 154 ? 4.778 -10.655 -6.724 1.00 84.75 154 ALA A CA 1
ATOM 1233 C C . ALA A 1 154 ? 5.411 -10.433 -8.104 1.00 84.75 154 ALA A C 1
ATOM 1235 O O . ALA A 1 154 ? 6.164 -11.281 -8.574 1.00 84.75 154 ALA A O 1
ATOM 1236 N N . ALA A 1 155 ? 5.193 -9.265 -8.720 1.00 80.94 155 ALA A N 1
ATOM 1237 C CA . ALA A 1 155 ? 5.807 -8.906 -10.000 1.00 80.94 155 ALA A CA 1
ATOM 1238 C C . ALA A 1 155 ? 7.344 -8.824 -9.932 1.00 80.94 155 ALA A C 1
ATOM 1240 O O . ALA A 1 155 ? 8.022 -9.093 -10.919 1.00 80.94 155 ALA A O 1
ATOM 1241 N N . ARG A 1 156 ? 7.905 -8.481 -8.764 1.00 79.75 156 ARG A N 1
ATOM 1242 C CA . ARG A 1 156 ? 9.358 -8.459 -8.513 1.00 79.75 156 ARG A CA 1
ATOM 1243 C C . ARG A 1 156 ? 9.939 -9.831 -8.130 1.00 79.75 156 ARG A C 1
ATOM 1245 O O . ARG A 1 156 ? 11.139 -9.909 -7.882 1.00 79.75 156 ARG A O 1
ATOM 1252 N N . GLY A 1 157 ? 9.122 -10.887 -8.063 1.00 76.94 157 GLY A N 1
ATOM 1253 C CA . GLY A 1 157 ? 9.553 -12.244 -7.699 1.00 76.94 157 GLY A CA 1
ATOM 1254 C C . GLY A 1 157 ? 9.859 -12.440 -6.209 1.00 76.94 157 GLY A C 1
ATOM 1255 O O . GLY A 1 157 ? 10.521 -13.404 -5.843 1.00 76.94 157 GLY A O 1
ATOM 1256 N N . ASN A 1 158 ? 9.390 -11.533 -5.347 1.00 78.62 158 ASN A N 1
ATOM 1257 C CA . ASN A 1 158 ? 9.678 -11.525 -3.909 1.00 78.62 158 ASN A CA 1
ATOM 1258 C C . ASN A 1 158 ? 8.471 -11.970 -3.060 1.00 78.62 158 ASN A C 1
ATOM 1260 O O . ASN A 1 158 ? 8.364 -11.551 -1.910 1.00 78.62 158 ASN A O 1
ATOM 1264 N N . LEU A 1 159 ? 7.515 -12.718 -3.625 1.00 86.25 159 LEU A N 1
ATOM 1265 C CA . LEU A 1 159 ? 6.280 -13.097 -2.930 1.00 86.25 159 LEU A CA 1
ATOM 1266 C C . LEU A 1 159 ? 5.914 -14.565 -3.181 1.00 86.25 159 LEU A C 1
ATOM 1268 O O . LEU A 1 159 ? 5.305 -14.903 -4.194 1.00 86.25 159 LEU A O 1
ATOM 1272 N N . THR A 1 160 ? 6.257 -15.425 -2.231 1.00 84.44 160 THR A N 1
ATOM 1273 C CA . THR A 1 160 ? 5.989 -16.869 -2.254 1.00 84.44 160 THR A CA 1
ATOM 1274 C C . THR A 1 160 ? 5.088 -17.288 -1.093 1.00 84.44 160 THR A C 1
ATOM 1276 O O . THR A 1 160 ? 4.118 -18.023 -1.297 1.00 84.44 160 THR A O 1
ATOM 1279 N N . ASN A 1 161 ? 5.310 -16.736 0.104 1.00 88.38 161 ASN A N 1
ATOM 1280 C CA . ASN A 1 161 ? 4.472 -16.977 1.274 1.00 88.38 161 ASN A CA 1
ATOM 1281 C C . ASN A 1 161 ? 3.979 -15.674 1.928 1.00 88.38 161 ASN A C 1
ATOM 1283 O O . ASN A 1 161 ? 4.719 -14.724 2.180 1.00 88.38 161 ASN A O 1
ATOM 1287 N N . VAL A 1 162 ? 2.680 -15.633 2.217 1.00 93.31 162 VAL A N 1
ATOM 1288 C CA . VAL A 1 162 ? 1.986 -14.449 2.728 1.00 93.31 162 VAL A CA 1
ATOM 1289 C C . VAL A 1 162 ? 1.024 -14.842 3.825 1.00 93.31 162 VAL A C 1
ATOM 1291 O O . VAL A 1 162 ? 0.259 -15.805 3.704 1.00 93.31 162 VAL A O 1
ATOM 1294 N N . LEU A 1 163 ? 1.017 -14.039 4.883 1.00 96.19 163 LEU A N 1
ATOM 1295 C CA . LEU A 1 163 ? 0.041 -14.156 5.950 1.00 96.19 163 LEU A CA 1
ATOM 1296 C C . LEU A 1 163 ? -0.695 -12.832 6.136 1.00 96.19 163 LEU A C 1
ATOM 1298 O O . LEU A 1 163 ? -0.089 -11.801 6.415 1.00 96.19 163 LEU A O 1
ATOM 1302 N N . VAL A 1 164 ? -2.019 -12.880 6.023 1.00 97.69 164 VAL A N 1
ATOM 1303 C CA . VAL A 1 164 ? -2.900 -11.777 6.411 1.00 97.69 164 VAL A CA 1
ATOM 1304 C C . VAL A 1 164 ? -3.492 -12.086 7.784 1.00 97.69 164 VAL A C 1
ATOM 1306 O O . VAL A 1 164 ? -4.108 -13.133 8.001 1.00 97.69 164 VAL A O 1
ATOM 1309 N N . ILE A 1 165 ? -3.326 -11.162 8.720 1.00 97.06 165 ILE A N 1
ATOM 1310 C CA . ILE A 1 165 ? -3.929 -11.192 10.045 1.00 97.06 165 ILE A CA 1
ATOM 1311 C C . ILE A 1 165 ? -5.013 -10.122 10.091 1.00 97.06 165 ILE A C 1
ATOM 1313 O O . ILE A 1 165 ? -4.731 -8.946 9.896 1.00 97.06 165 ILE A O 1
ATOM 1317 N N . CYS A 1 166 ? -6.252 -10.517 10.363 1.00 93.94 166 CYS A N 1
ATOM 1318 C CA . CYS A 1 166 ? -7.372 -9.582 10.485 1.00 93.94 166 CYS A CA 1
ATOM 1319 C C . CYS A 1 166 ? -8.375 -10.053 11.550 1.00 93.94 166 CYS A C 1
ATOM 1321 O O . CYS A 1 166 ? -8.235 -11.125 12.152 1.00 93.94 166 CYS A O 1
ATOM 1323 N N . THR A 1 167 ? -9.422 -9.271 11.810 1.00 88.50 167 THR A N 1
ATOM 1324 C CA . THR A 1 167 ? -10.534 -9.721 12.662 1.00 88.50 167 THR A CA 1
ATOM 1325 C C . THR A 1 167 ? -11.325 -10.847 11.984 1.00 88.50 167 THR A C 1
ATOM 1327 O O . THR A 1 167 ? -11.275 -11.046 10.767 1.00 88.50 167 THR A O 1
ATOM 1330 N N . ASN A 1 168 ? -12.069 -11.627 12.777 1.00 84.25 168 ASN A N 1
ATOM 1331 C CA . ASN A 1 168 ? -12.822 -12.773 12.261 1.00 84.25 168 ASN A CA 1
ATOM 1332 C C . ASN A 1 168 ? -13.871 -12.372 11.203 1.00 84.25 168 ASN A C 1
ATOM 1334 O O . ASN A 1 168 ? -14.082 -13.115 10.246 1.00 84.25 168 ASN A O 1
ATOM 1338 N N . SER A 1 169 ? -14.488 -11.199 11.372 1.00 78.12 169 SER A N 1
ATOM 1339 C CA . SER A 1 169 ? -15.489 -10.602 10.477 1.00 78.12 169 SER A CA 1
ATOM 1340 C C . SER A 1 169 ? -14.926 -10.230 9.099 1.00 78.12 169 SER A C 1
ATOM 1342 O O . SER A 1 169 ? -15.676 -10.220 8.126 1.00 78.12 169 SER A O 1
ATOM 1344 N N . LEU A 1 170 ? -13.619 -9.960 8.998 1.00 85.56 170 LEU A N 1
ATOM 1345 C CA . LEU A 1 170 ? -12.972 -9.467 7.778 1.00 85.56 170 LEU A CA 1
ATOM 1346 C C . LEU A 1 170 ? -12.302 -10.564 6.937 1.00 85.56 170 LEU A C 1
ATOM 1348 O O . LEU A 1 170 ? -11.957 -10.304 5.787 1.00 85.56 170 LEU A O 1
ATOM 1352 N N . ARG A 1 171 ? -12.152 -11.796 7.452 1.00 88.94 171 ARG A N 1
ATOM 1353 C CA . ARG A 1 171 ? -11.426 -12.880 6.751 1.00 88.94 171 ARG A CA 1
ATOM 1354 C C . ARG A 1 171 ? -11.990 -13.177 5.359 1.00 88.94 171 ARG A C 1
ATOM 1356 O O . ARG A 1 171 ? -11.236 -13.300 4.398 1.00 88.94 171 ARG A O 1
ATOM 1363 N N . ASP A 1 172 ? -13.313 -13.288 5.253 1.00 84.62 172 ASP A N 1
ATOM 1364 C CA . ASP A 1 172 ? -13.976 -13.592 3.979 1.00 84.62 172 ASP A CA 1
ATOM 1365 C C . ASP A 1 172 ? -13.902 -12.405 3.015 1.00 84.62 172 ASP A C 1
ATOM 1367 O O . ASP A 1 172 ? -13.681 -12.599 1.822 1.00 84.62 172 ASP A O 1
ATOM 1371 N N . LYS A 1 173 ? -13.985 -11.180 3.545 1.00 83.94 173 LYS A N 1
ATOM 1372 C CA . LYS A 1 173 ? -13.813 -9.955 2.767 1.00 83.94 173 LYS A CA 1
ATOM 1373 C C . LYS A 1 173 ? -12.412 -9.877 2.153 1.00 83.94 173 LYS A C 1
ATOM 1375 O O . LYS A 1 173 ? -12.301 -9.690 0.949 1.00 83.94 173 LYS A O 1
ATOM 1380 N N . TRP A 1 174 ? -11.362 -10.063 2.954 1.00 92.06 174 TRP A N 1
ATOM 1381 C CA . TRP A 1 174 ? -9.973 -10.074 2.476 1.00 92.06 174 TRP A CA 1
ATOM 1382 C C . TRP A 1 174 ? -9.756 -11.107 1.378 1.00 92.06 174 TRP A C 1
ATOM 1384 O O . TRP A 1 174 ? -9.189 -10.793 0.335 1.00 92.06 174 TRP A O 1
ATOM 1394 N N . LYS A 1 175 ? -10.262 -12.327 1.591 1.00 89.75 175 LYS A N 1
ATOM 1395 C CA . LYS A 1 175 ? -10.190 -13.394 0.595 1.00 89.75 175 LYS A CA 1
ATOM 1396 C C . LYS A 1 175 ? -10.864 -12.989 -0.717 1.00 89.75 175 LYS A C 1
ATOM 1398 O O . LYS A 1 175 ? -10.261 -13.157 -1.770 1.00 89.75 175 LYS A O 1
ATOM 1403 N N . MET A 1 176 ? -12.092 -12.467 -0.657 1.00 86.06 176 MET A N 1
ATOM 1404 C CA . MET A 1 176 ? -12.836 -12.048 -1.849 1.00 86.06 176 MET A CA 1
ATOM 1405 C C . MET A 1 176 ? -12.162 -10.871 -2.555 1.00 86.06 176 MET A C 1
ATOM 1407 O O . MET A 1 176 ? -11.935 -10.947 -3.755 1.00 86.06 176 MET A O 1
ATOM 1411 N N . GLU A 1 177 ? -11.794 -9.809 -1.834 1.00 89.56 177 GLU A N 1
ATOM 1412 C CA . GLU A 1 177 ? -11.184 -8.619 -2.436 1.00 89.56 177 GLU A CA 1
ATOM 1413 C C . GLU A 1 177 ? -9.861 -8.937 -3.133 1.00 89.56 177 GLU A C 1
ATOM 1415 O O . GLU A 1 177 ? -9.666 -8.545 -4.285 1.00 89.56 177 GLU A O 1
ATOM 1420 N N . LEU A 1 178 ? -8.971 -9.676 -2.467 1.00 91.31 178 LEU A N 1
ATOM 1421 C CA . LEU A 1 178 ? -7.694 -10.068 -3.055 1.00 91.31 178 LEU A CA 1
ATOM 1422 C C . LEU A 1 178 ? -7.892 -10.995 -4.260 1.00 91.31 178 LEU A C 1
ATOM 1424 O O . LEU A 1 178 ? -7.219 -10.818 -5.274 1.00 91.31 178 LEU A O 1
ATOM 1428 N N . GLN A 1 179 ? -8.866 -11.905 -4.211 1.00 87.06 179 GLN A N 1
ATOM 1429 C CA . GLN A 1 179 ? -9.169 -12.802 -5.325 1.00 87.06 179 GLN A CA 1
ATOM 1430 C C . GLN A 1 179 ? -9.821 -12.084 -6.518 1.00 87.06 179 GLN A C 1
ATOM 1432 O O . GLN A 1 179 ? -9.519 -12.407 -7.664 1.00 87.06 179 GLN A O 1
ATOM 1437 N N . GLU A 1 180 ? -10.730 -11.139 -6.289 1.00 83.56 180 GLU A N 1
ATOM 1438 C CA . GLU A 1 180 ? -11.465 -10.456 -7.360 1.00 83.56 180 GLU A CA 1
ATOM 1439 C C . GLU A 1 180 ? -10.669 -9.313 -7.986 1.00 83.56 180 GLU A C 1
ATOM 1441 O O . GLU A 1 180 ? -10.713 -9.130 -9.204 1.00 83.56 180 GLU A O 1
ATOM 1446 N N . LYS A 1 181 ? -9.954 -8.537 -7.164 1.00 87.81 181 LYS A N 1
ATOM 1447 C CA . LYS A 1 181 ? -9.278 -7.308 -7.600 1.00 87.81 181 LYS A CA 1
ATOM 1448 C C . LYS A 1 181 ? -7.818 -7.542 -7.977 1.00 87.81 181 LYS A C 1
ATOM 1450 O O . LYS A 1 181 ? -7.314 -6.872 -8.876 1.00 87.81 181 LYS A O 1
ATOM 1455 N N . PHE A 1 182 ? -7.157 -8.502 -7.330 1.00 88.19 182 PHE A N 1
ATOM 1456 C CA . PHE A 1 182 ? -5.723 -8.772 -7.500 1.00 88.19 182 PHE A CA 1
ATOM 1457 C C . PHE A 1 182 ? -5.418 -10.209 -7.941 1.00 88.19 182 PHE A C 1
ATOM 1459 O O . PHE A 1 182 ? -4.269 -10.524 -8.228 1.00 88.19 182 PHE A O 1
ATOM 1466 N N . ASN A 1 183 ? -6.439 -11.068 -8.036 1.00 83.38 183 ASN A N 1
ATOM 1467 C CA . ASN A 1 183 ? -6.326 -12.490 -8.360 1.00 83.38 183 ASN A CA 1
ATOM 1468 C C . ASN A 1 183 ? -5.477 -13.341 -7.397 1.00 83.38 183 ASN A C 1
ATOM 1470 O O . ASN A 1 183 ? -5.057 -14.438 -7.761 1.00 83.38 183 ASN A O 1
ATOM 1474 N N . PHE A 1 184 ? -5.294 -12.890 -6.160 1.00 87.44 184 PHE A N 1
ATOM 1475 C CA . PHE A 1 184 ? -4.606 -13.660 -5.131 1.00 87.44 184 PHE A CA 1
ATOM 1476 C C . PHE A 1 184 ? -5.568 -14.606 -4.404 1.00 87.44 184 PHE A C 1
ATOM 1478 O O . PHE A 1 184 ? -6.619 -14.177 -3.920 1.00 87.44 184 PHE A O 1
ATOM 1485 N N . ILE A 1 185 ? -5.224 -15.894 -4.294 1.00 85.62 185 ILE A N 1
ATOM 1486 C CA . ILE A 1 185 ? -6.091 -16.901 -3.657 1.00 85.62 185 ILE A CA 1
ATOM 1487 C C . ILE A 1 185 ? -5.542 -17.287 -2.287 1.00 85.62 185 ILE A C 1
ATOM 1489 O O . ILE A 1 185 ? -4.636 -18.103 -2.156 1.00 85.62 185 ILE A O 1
ATOM 1493 N N . LEU A 1 186 ? -6.163 -16.757 -1.234 1.00 89.44 186 LEU A N 1
ATOM 1494 C CA . LEU A 1 186 ? -5.739 -17.033 0.134 1.00 89.44 186 LEU A CA 1
ATOM 1495 C C . LEU A 1 186 ? -6.524 -18.197 0.754 1.00 89.44 186 LEU A C 1
ATOM 1497 O O . LEU A 1 186 ? -7.763 -18.241 0.723 1.00 89.44 186 LEU A O 1
ATOM 1501 N N . LYS A 1 187 ? -5.802 -19.115 1.406 1.00 91.44 187 LYS A N 1
ATOM 1502 C CA . LYS A 1 187 ? -6.389 -20.141 2.275 1.00 91.44 187 LYS A CA 1
ATOM 1503 C C . LYS A 1 187 ? -6.850 -19.503 3.585 1.00 91.44 187 LYS A C 1
ATOM 1505 O O . LYS A 1 187 ? -6.077 -18.882 4.309 1.00 91.44 187 LYS A O 1
ATOM 1510 N N . LYS A 1 188 ? -8.128 -19.677 3.917 1.00 93.38 188 LYS A N 1
ATOM 1511 C CA . LYS A 1 188 ? -8.676 -19.287 5.222 1.00 93.38 188 LYS A CA 1
ATOM 1512 C C . LYS A 1 188 ? -8.357 -20.387 6.232 1.00 93.38 188 LYS A C 1
ATOM 1514 O O . LYS A 1 188 ? -8.777 -21.524 6.036 1.00 93.38 188 LYS A O 1
ATOM 1519 N N . TYR A 1 189 ? -7.650 -20.044 7.302 1.00 93.88 189 TYR A N 1
ATOM 1520 C CA . TYR A 1 189 ? -7.371 -20.962 8.404 1.00 93.88 189 TYR A CA 1
ATOM 1521 C C . TYR A 1 189 ? -8.348 -20.714 9.554 1.00 93.88 189 TYR A C 1
ATOM 1523 O O . TYR A 1 189 ? -8.480 -19.583 10.029 1.00 93.88 189 TYR A O 1
ATOM 1531 N N . ASP A 1 190 ? -9.035 -21.761 10.016 1.00 90.19 190 ASP A N 1
ATOM 1532 C CA . ASP A 1 190 ? -9.962 -21.682 11.157 1.00 90.19 190 ASP A CA 1
ATOM 1533 C C . ASP A 1 190 ? -9.295 -22.026 12.496 1.00 90.19 190 ASP A C 1
ATOM 1535 O O . ASP A 1 190 ? -9.739 -21.580 13.566 1.00 90.19 190 ASP A O 1
ATOM 1539 N N . SER A 1 191 ? -8.178 -22.756 12.452 1.00 92.44 191 SER A N 1
ATOM 1540 C CA . SER A 1 191 ? -7.356 -23.063 13.616 1.00 92.44 191 SER A CA 1
ATOM 1541 C C . SER A 1 191 ? -5.873 -22.772 13.374 1.00 92.44 191 SER A C 1
ATOM 1543 O O . SER A 1 191 ? -5.376 -22.836 12.252 1.00 92.44 191 SER A O 1
ATOM 1545 N N . ALA A 1 192 ? -5.139 -22.496 14.457 1.00 91.69 192 ALA A N 1
ATOM 1546 C CA . ALA A 1 192 ? -3.681 -22.388 14.400 1.00 91.69 192 ALA A CA 1
ATOM 1547 C C . ALA A 1 192 ? -3.024 -23.715 13.977 1.00 91.69 192 ALA A C 1
ATOM 1549 O O . ALA A 1 192 ? -1.972 -23.697 13.352 1.00 91.69 192 ALA A O 1
ATOM 1550 N N . LYS A 1 193 ? -3.652 -24.861 14.286 1.00 92.56 193 LYS A N 1
ATOM 1551 C CA . LYS A 1 193 ? -3.126 -26.192 13.947 1.00 92.56 193 LYS A CA 1
ATOM 1552 C C . LYS A 1 193 ? -3.043 -26.406 12.439 1.00 92.56 193 LYS A C 1
ATOM 1554 O O . LYS A 1 193 ? -2.066 -26.981 11.976 1.00 92.56 193 LYS A O 1
ATOM 1559 N N . ASP A 1 194 ? -4.022 -25.903 11.693 1.00 92.62 194 ASP A N 1
ATOM 1560 C CA . ASP A 1 194 ? -4.047 -26.018 10.232 1.00 92.62 194 ASP A CA 1
ATOM 1561 C C . ASP A 1 194 ? -2.907 -25.213 9.595 1.00 92.62 194 ASP A C 1
ATOM 1563 O O . ASP A 1 194 ? -2.224 -25.707 8.705 1.00 92.62 194 ASP A O 1
ATOM 1567 N N . LEU A 1 195 ? -2.650 -24.001 10.104 1.00 93.25 195 LEU A N 1
ATOM 1568 C CA . LEU A 1 195 ? -1.507 -23.194 9.671 1.00 93.25 195 LEU A CA 1
ATOM 1569 C C . LEU A 1 195 ? -0.177 -23.870 10.035 1.00 93.25 195 LEU A C 1
ATOM 1571 O O . LEU A 1 195 ? 0.731 -23.921 9.213 1.00 93.25 195 LEU A O 1
ATOM 1575 N N . ILE A 1 196 ? -0.058 -24.418 11.249 1.00 92.06 196 ILE A N 1
ATOM 1576 C CA . ILE A 1 196 ? 1.142 -25.150 11.684 1.00 92.06 196 ILE A CA 1
ATOM 1577 C C . ILE A 1 196 ? 1.411 -26.355 10.776 1.00 92.06 196 ILE A C 1
ATOM 1579 O O . ILE A 1 196 ? 2.566 -26.619 10.450 1.00 92.06 196 ILE A O 1
ATOM 1583 N N . ALA A 1 197 ? 0.370 -27.100 10.397 1.00 91.38 197 ALA A N 1
ATOM 1584 C CA . ALA A 1 197 ? 0.501 -28.258 9.521 1.00 91.38 197 ALA A CA 1
ATOM 1585 C C . ALA A 1 197 ? 1.036 -27.855 8.141 1.00 91.38 197 ALA A C 1
ATOM 1587 O O . ALA A 1 197 ? 1.993 -28.469 7.671 1.00 91.38 197 ALA A O 1
ATOM 1588 N N . ASP A 1 198 ? 0.484 -26.794 7.550 1.00 90.12 198 ASP A N 1
ATOM 1589 C CA . ASP A 1 198 ? 0.945 -26.276 6.261 1.00 90.12 198 ASP A CA 1
ATOM 1590 C C . ASP A 1 198 ? 2.381 -25.741 6.352 1.00 90.12 198 ASP A C 1
ATOM 1592 O O . ASP A 1 198 ? 3.197 -26.099 5.513 1.00 90.12 198 ASP A O 1
ATOM 1596 N N . ILE A 1 199 ? 2.739 -24.984 7.400 1.00 90.06 199 ILE A N 1
ATOM 1597 C CA . ILE A 1 199 ? 4.124 -24.523 7.620 1.00 90.06 199 ILE A CA 1
ATOM 1598 C C . ILE A 1 199 ? 5.084 -25.717 7.723 1.00 90.06 199 ILE A C 1
ATOM 1600 O O . ILE A 1 199 ? 6.133 -25.727 7.086 1.00 90.06 199 ILE A O 1
ATOM 1604 N N . LYS A 1 200 ? 4.737 -26.747 8.506 1.00 89.12 200 LYS A N 1
ATOM 1605 C CA . LYS A 1 200 ? 5.576 -27.947 8.659 1.00 89.12 200 LYS A CA 1
ATOM 1606 C C . LYS A 1 200 ? 5.733 -28.705 7.336 1.00 89.12 200 LYS A C 1
ATOM 1608 O O . LYS A 1 200 ? 6.847 -29.111 7.017 1.00 89.12 200 LYS A O 1
ATOM 1613 N N . ASP A 1 201 ? 4.657 -28.887 6.569 1.00 86.12 201 ASP A N 1
ATOM 1614 C CA . ASP A 1 201 ? 4.716 -29.533 5.248 1.00 86.12 201 ASP A CA 1
ATOM 1615 C C . ASP A 1 201 ? 5.561 -28.715 4.263 1.00 86.12 201 ASP A C 1
ATOM 1617 O O . ASP A 1 201 ? 6.378 -29.266 3.527 1.00 86.12 201 ASP A O 1
ATOM 1621 N N . ASP A 1 202 ? 5.421 -27.395 4.298 1.00 82.75 202 ASP A N 1
ATOM 1622 C CA . ASP A 1 202 ? 6.123 -26.468 3.422 1.00 82.75 202 ASP A CA 1
ATOM 1623 C C . ASP A 1 202 ? 7.632 -26.405 3.714 1.00 82.75 202 ASP A C 1
ATOM 1625 O O . ASP A 1 202 ? 8.431 -26.393 2.776 1.00 82.75 202 ASP A O 1
ATOM 1629 N N . ILE A 1 203 ? 8.030 -26.489 4.992 1.00 82.75 203 ILE A N 1
ATOM 1630 C CA . ILE A 1 203 ? 9.429 -26.675 5.419 1.00 82.75 203 ILE A CA 1
ATOM 1631 C C . ILE A 1 203 ? 9.980 -27.995 4.872 1.00 82.75 203 ILE A C 1
ATOM 1633 O O . ILE A 1 203 ? 11.042 -28.013 4.250 1.00 82.75 203 ILE A O 1
ATOM 1637 N N . VAL A 1 204 ? 9.255 -29.103 5.071 1.00 82.38 204 VAL A N 1
ATOM 1638 C CA . VAL A 1 204 ? 9.693 -30.439 4.630 1.00 82.38 204 VAL A CA 1
ATOM 1639 C C . VAL A 1 204 ? 9.847 -30.498 3.111 1.00 82.38 204 VAL A C 1
ATOM 1641 O O . VAL A 1 204 ? 10.788 -31.107 2.606 1.00 82.38 204 VAL A O 1
ATOM 1644 N N . ARG A 1 205 ? 8.938 -29.859 2.372 1.00 76.69 205 ARG A N 1
ATOM 1645 C CA . ARG A 1 205 ? 8.946 -29.847 0.905 1.00 76.69 205 ARG A CA 1
ATOM 1646 C C . ARG A 1 205 ? 9.783 -28.717 0.307 1.00 76.69 205 ARG A C 1
ATOM 1648 O O . ARG A 1 205 ? 9.939 -28.702 -0.910 1.00 76.69 205 ARG A O 1
ATOM 1655 N N . SER A 1 206 ? 10.292 -27.796 1.131 1.00 70.56 206 SER A N 1
ATOM 1656 C CA . SER A 1 206 ? 11.013 -26.584 0.712 1.00 70.56 206 SER A CA 1
ATOM 1657 C C . SER A 1 206 ? 10.270 -25.793 -0.374 1.00 70.56 206 SER A C 1
ATOM 1659 O O . SER A 1 206 ? 10.858 -25.389 -1.373 1.00 70.56 206 SER A O 1
ATOM 1661 N N . ARG A 1 207 ? 8.952 -25.622 -0.199 1.00 65.19 207 ARG A N 1
ATOM 1662 C CA . ARG A 1 207 ? 8.062 -25.026 -1.211 1.00 65.19 207 ARG A CA 1
ATOM 1663 C C . ARG A 1 207 ? 7.799 -23.527 -1.027 1.00 65.19 207 ARG A C 1
ATOM 1665 O O . ARG A 1 207 ? 7.492 -22.889 -2.025 1.00 65.19 207 ARG A O 1
ATOM 1672 N N . LYS A 1 208 ? 7.916 -22.987 0.196 1.00 64.94 208 LYS A N 1
ATOM 1673 C CA . LYS A 1 208 ? 7.600 -21.586 0.554 1.00 64.94 208 LYS A CA 1
ATOM 1674 C C . LYS A 1 208 ? 6.233 -21.116 0.033 1.00 64.94 208 LYS A C 1
ATOM 1676 O O . LYS A 1 208 ? 6.128 -20.076 -0.590 1.00 64.94 208 LYS A O 1
ATOM 1681 N N . SER A 1 209 ? 5.172 -21.884 0.264 1.00 74.06 209 SER A N 1
ATOM 1682 C CA . SER A 1 209 ? 3.868 -21.717 -0.407 1.00 74.06 209 SER A CA 1
ATOM 1683 C C . SER A 1 209 ? 2.690 -21.389 0.520 1.00 74.06 209 SER A C 1
ATOM 1685 O O . SER A 1 209 ? 1.528 -21.449 0.110 1.00 74.06 209 SER A O 1
ATOM 1687 N N . VAL A 1 210 ? 2.950 -21.051 1.788 1.00 86.19 210 VAL A N 1
ATOM 1688 C CA . VAL A 1 210 ? 1.877 -20.697 2.732 1.00 86.19 210 VAL A CA 1
ATOM 1689 C C . VAL A 1 210 ? 1.292 -19.333 2.372 1.00 86.19 210 VAL A C 1
ATOM 1691 O O . VAL A 1 210 ? 1.891 -18.303 2.664 1.00 86.19 210 VAL A O 1
ATOM 1694 N N . PHE A 1 211 ? 0.092 -19.339 1.796 1.00 89.31 211 PHE A N 1
ATOM 1695 C CA . PHE A 1 211 ? -0.638 -18.141 1.385 1.00 89.31 211 PHE A CA 1
ATOM 1696 C C . PHE A 1 211 ? -2.017 -18.121 2.053 1.00 89.31 211 PHE A C 1
ATOM 1698 O O . PHE A 1 211 ? -2.925 -18.866 1.666 1.00 89.31 211 PHE A O 1
ATOM 1705 N N . GLY A 1 212 ? -2.202 -17.334 3.117 1.00 92.81 212 GLY A N 1
ATOM 1706 C CA . GLY A 1 212 ? -3.453 -17.436 3.868 1.00 92.81 212 GLY A CA 1
ATOM 1707 C C . GLY A 1 212 ? -3.789 -16.346 4.867 1.00 92.81 212 GLY A C 1
ATOM 1708 O O . GLY A 1 212 ? -3.079 -15.361 5.032 1.00 92.81 212 GLY A O 1
ATOM 1709 N N . ILE A 1 213 ? -4.942 -16.539 5.509 1.00 95.94 213 ILE A N 1
ATOM 1710 C CA . ILE A 1 213 ? -5.578 -15.578 6.412 1.00 95.94 213 ILE A CA 1
ATOM 1711 C C . ILE A 1 213 ? -5.882 -16.260 7.745 1.00 95.94 213 ILE A C 1
ATOM 1713 O O . ILE A 1 213 ? -6.526 -17.316 7.767 1.00 95.94 213 ILE A O 1
ATOM 1717 N N . LEU A 1 214 ? -5.485 -15.635 8.855 1.00 95.62 214 LEU A N 1
ATOM 1718 C CA . LEU A 1 214 ? -5.773 -16.105 10.213 1.00 95.62 214 LEU A CA 1
ATOM 1719 C C . LEU A 1 214 ? -6.269 -14.954 11.098 1.00 95.62 214 LEU A C 1
ATOM 1721 O O . LEU A 1 214 ? -5.865 -13.809 10.931 1.00 95.62 214 LEU A O 1
ATOM 1725 N N . ASN A 1 215 ? -7.142 -15.242 12.067 1.00 94.19 215 ASN A N 1
ATOM 1726 C CA . ASN A 1 215 ? -7.588 -14.220 13.010 1.00 94.19 215 ASN A CA 1
ATOM 1727 C C . ASN A 1 215 ? -6.614 -14.029 14.183 1.00 94.19 215 ASN A C 1
ATOM 1729 O O . ASN A 1 215 ? -6.031 -14.991 14.689 1.00 94.19 215 ASN A O 1
ATOM 1733 N N . TYR A 1 216 ? -6.519 -12.792 14.677 1.00 92.56 216 TYR A N 1
ATOM 1734 C CA . TYR A 1 216 ? -5.615 -12.393 15.765 1.00 92.56 216 TYR A CA 1
ATOM 1735 C C . TYR A 1 216 ? -5.610 -13.311 17.000 1.00 92.56 216 TYR A C 1
ATOM 1737 O O . TYR A 1 216 ? -4.556 -13.599 17.564 1.00 92.56 216 TYR A O 1
ATOM 1745 N N . GLU A 1 217 ? -6.774 -13.789 17.443 1.00 89.62 217 GLU A N 1
ATOM 1746 C CA . GLU A 1 217 ? -6.888 -14.578 18.678 1.00 89.62 217 GLU A CA 1
ATOM 1747 C C . GLU A 1 217 ? -6.098 -15.892 18.628 1.00 89.62 217 GLU A C 1
ATOM 1749 O O . GLU A 1 217 ? -5.676 -16.406 19.665 1.00 89.62 217 GLU A O 1
ATOM 1754 N N . LYS A 1 218 ? -5.867 -16.436 17.429 1.00 93.19 218 LYS A N 1
ATOM 1755 C CA . LYS A 1 218 ? -5.189 -17.726 17.239 1.00 93.19 218 LYS A CA 1
ATOM 1756 C C . LYS A 1 218 ? -3.688 -17.639 17.492 1.00 93.19 218 LYS A C 1
ATOM 1758 O O . LYS A 1 218 ? -3.080 -18.658 17.802 1.00 93.19 218 LYS A O 1
ATOM 1763 N N . PHE A 1 219 ? -3.108 -16.439 17.463 1.00 91.56 219 PHE A N 1
ATOM 1764 C CA . PHE A 1 219 ? -1.692 -16.210 17.768 1.00 91.56 219 PHE A CA 1
ATOM 1765 C C . PHE A 1 219 ? -1.369 -16.295 19.267 1.00 91.56 219 PHE A C 1
ATOM 1767 O O . PHE A 1 219 ? -0.200 -16.323 19.649 1.00 91.56 219 PHE A O 1
ATOM 1774 N N . ARG A 1 220 ? -2.389 -16.432 20.128 1.00 90.88 220 ARG A N 1
ATOM 1775 C CA . ARG A 1 220 ? -2.214 -16.811 21.542 1.00 90.88 220 ARG A CA 1
ATOM 1776 C C . ARG A 1 220 ? -1.751 -18.267 21.710 1.00 90.88 220 ARG A C 1
ATOM 1778 O O . ARG A 1 220 ? -1.397 -18.665 22.812 1.00 90.88 220 ARG A O 1
ATOM 1785 N N . ASN A 1 221 ? -1.788 -19.075 20.648 1.00 91.75 221 ASN A N 1
ATOM 1786 C CA . ASN A 1 221 ? -1.365 -20.469 20.676 1.00 91.75 221 ASN A CA 1
ATOM 1787 C C . ASN A 1 221 ? 0.169 -20.594 20.771 1.00 91.75 221 ASN A C 1
ATOM 1789 O O . ASN A 1 221 ? 0.889 -20.163 19.873 1.00 91.75 221 ASN A O 1
ATOM 1793 N N . GLU A 1 222 ? 0.662 -21.234 21.832 1.00 88.12 222 G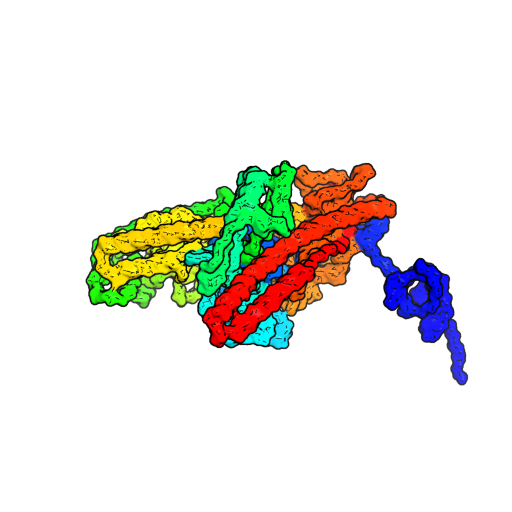LU A N 1
ATOM 1794 C CA . GLU A 1 222 ? 2.103 -21.396 22.072 1.00 88.12 222 GLU A CA 1
ATOM 1795 C C . GLU A 1 222 ? 2.809 -22.327 21.077 1.00 88.12 222 GLU A C 1
ATOM 1797 O O . GLU A 1 222 ? 3.998 -22.151 20.820 1.00 88.12 222 GLU A O 1
ATOM 1802 N N . GLU A 1 223 ? 2.116 -23.325 20.516 1.00 89.94 223 GLU A N 1
ATOM 1803 C CA . GLU A 1 223 ? 2.719 -24.243 19.541 1.00 89.94 223 GLU A CA 1
ATOM 1804 C C . GLU A 1 223 ? 3.084 -23.495 18.257 1.00 89.94 223 GLU A C 1
ATOM 1806 O O . GLU A 1 223 ? 4.196 -23.650 17.760 1.00 89.94 223 GLU A O 1
ATOM 1811 N N . LEU A 1 224 ? 2.190 -22.629 17.765 1.00 88.31 224 LEU A N 1
ATOM 1812 C CA . LEU A 1 224 ? 2.458 -21.782 16.600 1.00 88.31 224 LEU A CA 1
ATOM 1813 C C . LEU A 1 224 ? 3.693 -20.906 16.831 1.00 88.31 224 LEU A C 1
ATOM 1815 O O . LEU A 1 224 ? 4.574 -20.844 15.979 1.00 88.31 224 LEU A O 1
ATOM 1819 N N . GLN A 1 225 ? 3.782 -20.280 18.007 1.00 87.31 225 GLN A N 1
ATOM 1820 C CA . GLN A 1 225 ? 4.922 -19.440 18.372 1.00 87.31 225 GLN A CA 1
ATOM 1821 C C . GLN A 1 225 ? 6.238 -20.233 18.386 1.00 87.31 225 GLN A C 1
ATOM 1823 O O . GLN A 1 225 ? 7.224 -19.787 17.808 1.00 87.31 225 GLN A O 1
ATOM 1828 N N . LYS A 1 226 ? 6.243 -21.430 18.988 1.00 87.31 226 LYS A N 1
ATOM 1829 C CA . LYS A 1 226 ? 7.426 -22.309 19.037 1.00 87.31 226 LYS A CA 1
ATOM 1830 C C . LYS A 1 226 ? 7.848 -22.798 17.656 1.00 87.31 226 LYS A C 1
ATOM 1832 O O . LYS A 1 226 ? 9.040 -22.900 17.387 1.00 87.31 226 LYS A O 1
ATOM 1837 N N . VAL A 1 227 ? 6.888 -23.119 16.787 1.00 87.50 227 VAL A N 1
ATOM 1838 C CA . VAL A 1 227 ? 7.176 -23.562 15.416 1.00 87.50 227 VAL A CA 1
ATOM 1839 C C . VAL A 1 227 ? 7.851 -22.444 14.633 1.00 87.50 227 VAL A C 1
ATOM 1841 O O . VAL A 1 227 ? 8.861 -22.711 13.992 1.00 87.50 227 VAL A O 1
ATOM 1844 N N . LEU A 1 228 ? 7.359 -21.207 14.719 1.00 84.69 228 LEU A N 1
ATOM 1845 C CA . LEU A 1 228 ? 7.975 -20.066 14.036 1.00 84.69 228 LEU A CA 1
ATOM 1846 C C . LEU A 1 228 ? 9.404 -19.811 14.542 1.00 84.69 228 LEU A C 1
ATOM 1848 O O . LEU A 1 228 ? 10.335 -19.763 13.741 1.00 84.69 228 LEU A O 1
ATOM 1852 N N . GLU A 1 229 ? 9.605 -19.756 15.860 1.00 82.38 229 GLU A N 1
ATOM 1853 C CA . GLU A 1 229 ? 10.934 -19.545 16.457 1.00 82.38 229 GLU A CA 1
ATOM 1854 C C . GLU A 1 229 ? 11.926 -20.668 16.107 1.00 82.38 229 GLU A C 1
ATOM 1856 O O . GLU A 1 229 ? 13.078 -20.404 15.772 1.00 82.38 229 GLU A O 1
ATOM 1861 N N . GLY A 1 230 ? 11.488 -21.929 16.172 1.00 80.94 230 GLY A N 1
ATOM 1862 C CA . GLY A 1 230 ? 12.365 -23.091 16.008 1.00 80.94 230 GLY A CA 1
ATOM 1863 C C . GLY A 1 230 ? 12.671 -23.483 14.561 1.00 80.94 230 GLY A C 1
ATOM 1864 O O . GLY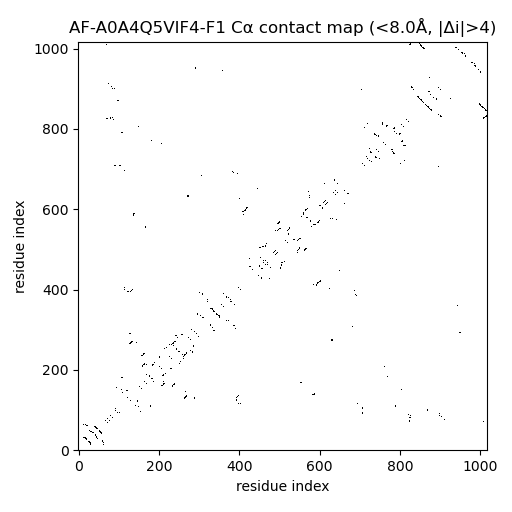 A 1 230 ? 13.634 -24.210 14.332 1.00 80.94 230 GLY A O 1
ATOM 1865 N N . SER A 1 231 ? 11.867 -23.045 13.587 1.00 76.38 231 SER A N 1
ATOM 1866 C CA . SER A 1 231 ? 12.000 -23.474 12.183 1.00 76.38 231 SER A CA 1
ATOM 1867 C C . SER A 1 231 ? 12.724 -22.484 11.272 1.00 76.38 231 SER A C 1
ATOM 1869 O O . SER A 1 231 ? 12.990 -22.824 10.121 1.00 76.38 231 SER A O 1
ATOM 1871 N N . ASN A 1 232 ? 13.018 -21.267 11.752 1.00 75.69 232 ASN A N 1
ATOM 1872 C CA . ASN A 1 232 ? 13.475 -20.141 10.923 1.00 75.69 232 ASN A CA 1
ATOM 1873 C C . ASN A 1 232 ? 12.583 -19.910 9.682 1.00 75.69 232 ASN A C 1
ATOM 1875 O O . ASN A 1 232 ? 13.032 -19.388 8.661 1.00 75.69 232 ASN A O 1
ATOM 1879 N N . TYR A 1 233 ? 11.318 -20.332 9.753 1.00 86.00 233 TYR A N 1
ATOM 1880 C CA . TYR A 1 233 ? 10.346 -20.099 8.701 1.00 86.00 233 TYR A CA 1
ATOM 1881 C C . TYR A 1 233 ? 9.990 -18.616 8.697 1.00 86.00 233 TYR A C 1
ATOM 1883 O O . TYR A 1 233 ? 9.582 -18.072 9.731 1.00 86.00 233 TYR A O 1
ATOM 1891 N N . ARG A 1 234 ? 10.168 -17.975 7.541 1.00 88.62 234 ARG A N 1
ATOM 1892 C CA . ARG A 1 234 ? 9.920 -16.549 7.349 1.00 88.62 234 ARG A CA 1
ATOM 1893 C C . ARG A 1 234 ? 8.857 -16.319 6.302 1.00 88.62 234 ARG A C 1
ATOM 1895 O O . ARG A 1 234 ? 8.884 -16.995 5.278 1.00 88.62 234 ARG A O 1
ATOM 1902 N N . PHE A 1 235 ? 7.958 -15.381 6.570 1.00 92.62 235 PHE A N 1
ATOM 1903 C CA . PHE A 1 235 ? 7.022 -14.880 5.571 1.00 92.62 235 PHE A CA 1
ATOM 1904 C C . PHE A 1 235 ? 7.671 -13.756 4.767 1.00 92.62 235 PHE A C 1
ATOM 1906 O O . PHE A 1 235 ? 8.252 -12.841 5.353 1.00 92.62 235 PHE A O 1
ATOM 1913 N N . ASP A 1 236 ? 7.516 -13.790 3.448 1.00 92.75 236 ASP A N 1
ATOM 1914 C CA . ASP A 1 236 ? 7.969 -12.717 2.570 1.00 92.75 236 ASP A CA 1
ATOM 1915 C C . ASP A 1 236 ? 7.179 -11.433 2.861 1.00 92.75 236 ASP A C 1
ATOM 1917 O O . ASP A 1 236 ? 7.745 -10.341 2.877 1.00 92.75 236 ASP A O 1
ATOM 1921 N N . LEU A 1 237 ? 5.877 -11.567 3.154 1.00 95.50 237 LEU A N 1
ATOM 1922 C CA . LEU A 1 237 ? 5.008 -10.456 3.534 1.00 95.50 237 LEU A CA 1
ATOM 1923 C C . LEU A 1 237 ? 3.991 -10.846 4.617 1.00 95.50 237 LEU A C 1
ATOM 1925 O O . LEU A 1 237 ? 3.208 -11.790 4.471 1.00 95.50 237 LEU A O 1
ATOM 1929 N N . LEU A 1 238 ? 3.946 -10.037 5.674 1.00 97.56 238 LEU A N 1
ATOM 1930 C CA . LEU A 1 238 ? 2.913 -10.060 6.705 1.00 97.56 238 LEU A CA 1
ATOM 1931 C C . LEU A 1 238 ? 2.032 -8.814 6.596 1.00 97.56 238 LEU A C 1
ATOM 1933 O O . LEU A 1 238 ? 2.533 -7.693 6.664 1.00 97.56 238 LEU A O 1
ATOM 1937 N N . ILE A 1 239 ? 0.716 -8.996 6.499 1.00 98.31 239 ILE A N 1
ATOM 1938 C CA . ILE A 1 239 ? -0.256 -7.896 6.537 1.00 98.31 239 ILE A CA 1
ATOM 1939 C C . ILE A 1 239 ? -1.086 -8.022 7.810 1.00 98.31 239 ILE A C 1
ATOM 1941 O O . ILE A 1 239 ? -1.708 -9.053 8.041 1.00 98.31 239 ILE A O 1
ATOM 1945 N N . CYS A 1 240 ? -1.134 -6.971 8.619 1.00 97.38 240 CYS A N 1
ATOM 1946 C CA . CYS A 1 240 ? -1.971 -6.894 9.814 1.00 97.38 240 CYS A CA 1
ATOM 1947 C C . CYS A 1 240 ? -3.030 -5.810 9.621 1.00 97.38 240 CYS A C 1
ATOM 1949 O O . CYS A 1 240 ? -2.721 -4.625 9.734 1.00 97.38 240 CYS A O 1
ATOM 1951 N N . ASP A 1 241 ? -4.266 -6.215 9.345 1.00 94.69 241 ASP A N 1
ATOM 1952 C CA . ASP A 1 241 ? -5.411 -5.313 9.257 1.00 94.69 241 ASP A CA 1
ATOM 1953 C C . ASP A 1 241 ? -6.042 -5.076 10.626 1.00 94.69 241 ASP A C 1
ATOM 1955 O O . ASP A 1 241 ? -6.114 -5.990 11.440 1.00 94.69 241 ASP A O 1
ATOM 1959 N N . GLU A 1 242 ? -6.524 -3.864 10.881 1.00 88.81 242 GLU A N 1
ATOM 1960 C CA . GLU A 1 242 ? -6.928 -3.408 12.216 1.00 88.81 242 GLU A CA 1
ATOM 1961 C C . GLU A 1 242 ? -5.805 -3.564 13.260 1.00 88.81 242 GLU A C 1
ATOM 1963 O O . GLU A 1 242 ? -6.009 -4.018 14.393 1.00 88.81 242 GLU A O 1
ATOM 1968 N N . ALA A 1 243 ? -4.592 -3.137 12.888 1.00 91.00 243 ALA A N 1
ATOM 1969 C CA . ALA A 1 243 ? -3.382 -3.241 13.706 1.00 91.00 243 ALA A CA 1
ATOM 1970 C C . ALA A 1 243 ? -3.509 -2.575 15.089 1.00 91.00 243 ALA A C 1
ATOM 1972 O O . ALA A 1 243 ? -2.789 -2.930 16.022 1.00 91.00 243 ALA A O 1
ATOM 1973 N N . HIS A 1 244 ? -4.482 -1.683 15.291 1.00 82.88 244 HIS A N 1
ATOM 1974 C CA . HIS A 1 244 ? -4.811 -1.163 16.616 1.00 82.88 244 HIS A CA 1
ATOM 1975 C C . HIS A 1 244 ? -5.129 -2.273 17.647 1.00 82.88 244 HIS A C 1
ATOM 1977 O O . HIS A 1 244 ? -4.934 -2.071 18.846 1.00 82.88 244 HIS A O 1
ATOM 1983 N N . LYS A 1 245 ? -5.545 -3.477 17.218 1.00 85.25 245 LYS A N 1
ATOM 1984 C CA . LYS A 1 245 ? -5.775 -4.644 18.094 1.00 85.25 245 LYS A CA 1
ATOM 1985 C C . LYS A 1 245 ? -4.499 -5.186 18.756 1.00 85.25 245 LYS A C 1
ATOM 1987 O O . LYS A 1 245 ? -4.600 -5.938 19.723 1.00 85.25 245 LYS A O 1
ATOM 1992 N N . ILE A 1 246 ? -3.309 -4.826 18.265 1.00 90.06 246 ILE A N 1
ATOM 1993 C CA . ILE A 1 246 ? -2.007 -5.237 18.826 1.00 90.06 246 ILE A CA 1
ATOM 1994 C C . ILE A 1 246 ? -1.217 -4.068 19.430 1.00 90.06 246 ILE A C 1
ATOM 1996 O O . ILE A 1 246 ? -0.029 -4.206 19.696 1.00 90.06 246 ILE A O 1
ATOM 2000 N N . ARG A 1 247 ? -1.854 -2.927 19.712 1.00 83.38 247 ARG A N 1
ATOM 2001 C CA . ARG A 1 247 ? -1.181 -1.758 20.313 1.00 83.38 247 ARG A CA 1
ATOM 2002 C C . ARG A 1 247 ? -0.821 -1.919 21.793 1.00 83.38 247 ARG A C 1
ATOM 2004 O O . ARG A 1 247 ? -0.021 -1.142 22.302 1.00 83.38 247 ARG A O 1
ATOM 2011 N N . ASN A 1 248 ? -1.430 -2.870 22.507 1.00 84.31 248 ASN A N 1
ATOM 2012 C CA . ASN A 1 248 ? -1.134 -3.121 23.920 1.00 84.31 248 ASN A CA 1
ATOM 2013 C C . ASN A 1 248 ? -0.105 -4.254 24.053 1.00 84.31 248 ASN A C 1
ATOM 2015 O O . ASN A 1 248 ? -0.432 -5.429 23.840 1.00 84.31 248 ASN A O 1
ATOM 2019 N N . ASN A 1 249 ? 1.117 -3.879 24.437 1.00 84.25 249 ASN A N 1
ATOM 2020 C CA . ASN A 1 249 ? 2.277 -4.763 24.515 1.00 84.25 249 ASN A CA 1
ATOM 2021 C C . ASN A 1 249 ? 2.200 -5.836 25.624 1.00 84.25 249 ASN A C 1
ATOM 2023 O O . ASN A 1 249 ? 2.910 -6.844 25.568 1.00 84.25 249 ASN A O 1
ATOM 2027 N N . GLU A 1 250 ? 1.296 -5.685 26.592 1.00 86.44 250 GLU A N 1
ATOM 2028 C CA . GLU A 1 250 ? 1.119 -6.636 27.692 1.00 86.44 250 GLU A CA 1
ATOM 2029 C C . GLU A 1 250 ? 0.319 -7.874 27.268 1.00 86.44 250 GLU A C 1
ATOM 2031 O O . GLU A 1 250 ? 0.473 -8.963 27.836 1.00 86.44 250 GLU A O 1
ATOM 2036 N N . THR A 1 251 ? -0.512 -7.727 26.233 1.00 87.81 251 THR A N 1
ATOM 2037 C CA . THR A 1 251 ? -1.441 -8.768 25.791 1.00 87.81 251 THR A CA 1
ATOM 2038 C C . THR A 1 251 ? -0.714 -9.966 25.173 1.00 87.81 251 THR A C 1
ATOM 2040 O O . THR A 1 251 ? 0.250 -9.828 24.419 1.00 87.81 251 THR A O 1
ATOM 2043 N N . GLN A 1 252 ? -1.222 -11.180 25.423 1.00 86.19 252 GLN A N 1
ATOM 2044 C CA . GLN A 1 252 ? -0.703 -12.402 24.780 1.00 86.19 252 GLN A CA 1
ATOM 2045 C C . GLN A 1 252 ? -0.834 -12.359 23.254 1.00 86.19 252 GLN A C 1
ATOM 2047 O O . GLN A 1 252 ? -0.028 -12.939 22.534 1.00 86.19 252 GLN A O 1
ATOM 2052 N N . GLN A 1 253 ? -1.843 -11.642 22.760 1.00 89.56 253 GLN A N 1
ATOM 2053 C CA . GLN A 1 253 ? -2.053 -11.429 21.337 1.00 89.56 253 GLN A CA 1
ATOM 2054 C C . GLN A 1 253 ? -0.930 -10.592 20.717 1.00 89.56 253 GLN A C 1
ATOM 2056 O O . GLN A 1 253 ? -0.375 -11.011 19.706 1.00 89.56 253 GLN A O 1
ATOM 2061 N N . HIS A 1 254 ? -0.552 -9.465 21.335 1.00 92.00 254 HIS A N 1
ATOM 2062 C CA . HIS A 1 254 ? 0.599 -8.676 20.891 1.00 92.00 254 HIS A CA 1
ATOM 2063 C C . HIS A 1 254 ? 1.875 -9.517 20.897 1.00 92.00 254 HIS A C 1
ATOM 2065 O O . HIS A 1 254 ? 2.563 -9.579 19.886 1.00 92.00 254 HIS A O 1
ATOM 2071 N N . LYS A 1 255 ? 2.159 -10.221 22.001 1.00 90.44 255 LYS A N 1
ATOM 2072 C CA . LYS A 1 255 ? 3.360 -11.066 22.125 1.00 90.44 255 LYS A CA 1
ATOM 2073 C C . LYS A 1 255 ? 3.417 -12.159 21.057 1.00 90.44 255 LYS A C 1
ATOM 2075 O O . LYS A 1 255 ? 4.481 -12.419 20.507 1.00 90.44 255 LYS A O 1
ATOM 2080 N N . GLY A 1 256 ? 2.278 -12.780 20.750 1.00 91.31 256 GLY A N 1
ATOM 2081 C CA . GLY A 1 256 ? 2.174 -13.783 19.695 1.00 91.31 256 GLY A CA 1
ATOM 2082 C C . GLY A 1 256 ? 2.433 -13.208 18.304 1.00 91.31 256 GLY A C 1
ATOM 2083 O O . GLY A 1 256 ? 3.217 -13.778 17.555 1.00 91.31 256 GLY A O 1
ATOM 2084 N N . VAL A 1 257 ? 1.820 -12.067 17.971 1.00 93.81 257 VAL A N 1
ATOM 2085 C CA . VAL A 1 257 ? 2.008 -11.411 16.665 1.00 93.81 257 VAL A CA 1
ATOM 2086 C C . VAL A 1 257 ? 3.415 -10.833 16.513 1.00 93.81 257 VAL A C 1
ATOM 2088 O O . VAL A 1 257 ? 3.985 -10.938 15.434 1.00 93.81 257 VAL A O 1
ATOM 2091 N N . ALA A 1 258 ? 4.016 -10.303 17.582 1.00 93.31 258 ALA A N 1
ATOM 2092 C CA . ALA A 1 258 ? 5.386 -9.789 17.569 1.00 93.31 258 ALA A CA 1
ATOM 2093 C C . ALA A 1 258 ? 6.397 -10.837 17.078 1.00 93.31 258 ALA A C 1
ATOM 2095 O O . ALA A 1 258 ? 7.269 -10.525 16.278 1.00 93.31 258 ALA A O 1
ATOM 2096 N N . LYS A 1 259 ? 6.221 -12.104 17.467 1.00 90.88 259 LYS A N 1
ATOM 2097 C CA . LYS A 1 259 ? 7.062 -13.210 16.983 1.00 90.88 259 LYS A CA 1
ATOM 2098 C C . LYS A 1 259 ? 6.893 -13.472 15.487 1.00 90.88 259 LYS A C 1
ATOM 2100 O O . LYS A 1 259 ? 7.852 -13.805 14.807 1.00 90.88 259 LYS A O 1
ATOM 2105 N N . VAL A 1 260 ? 5.679 -13.316 14.960 1.00 92.94 260 VAL A N 1
ATOM 2106 C CA . VAL A 1 260 ? 5.421 -13.446 13.515 1.00 92.94 260 VAL A CA 1
ATOM 2107 C C . VAL A 1 260 ? 6.084 -12.297 12.756 1.00 92.94 260 VAL A C 1
ATOM 2109 O O . VAL A 1 260 ? 6.686 -12.524 11.714 1.00 92.94 260 VAL A O 1
ATOM 2112 N N . VAL A 1 261 ? 6.011 -11.079 13.300 1.00 94.12 261 VAL A N 1
ATOM 2113 C CA . VAL A 1 261 ? 6.664 -9.876 12.759 1.00 94.12 261 VAL A CA 1
ATOM 2114 C C . VAL A 1 261 ? 8.190 -10.032 12.735 1.00 94.12 261 VAL A C 1
ATOM 2116 O O . VAL A 1 261 ? 8.822 -9.685 11.739 1.00 94.12 261 VAL A O 1
ATOM 2119 N N . ASP A 1 262 ? 8.786 -10.592 13.790 1.00 90.19 262 ASP A N 1
ATOM 2120 C CA . ASP A 1 262 ? 10.223 -10.909 13.841 1.00 90.19 262 ASP A CA 1
ATOM 2121 C C . ASP A 1 262 ? 10.611 -11.972 12.787 1.00 90.19 262 ASP A C 1
ATOM 2123 O O . ASP A 1 262 ? 11.710 -11.939 12.234 1.00 90.19 262 ASP A O 1
ATOM 2127 N N . ASN A 1 263 ? 9.676 -12.861 12.442 1.00 91.38 263 ASN A N 1
ATOM 2128 C CA . ASN A 1 263 ? 9.793 -13.891 11.407 1.00 91.38 263 ASN A CA 1
ATOM 2129 C C . ASN A 1 263 ? 9.210 -13.461 10.044 1.00 91.38 263 ASN A C 1
ATOM 2131 O O . ASN A 1 263 ? 8.728 -14.299 9.281 1.00 91.38 263 ASN A O 1
ATOM 2135 N N . SER A 1 264 ? 9.211 -12.169 9.723 1.00 92.88 264 SER A N 1
ATOM 2136 C CA . SER A 1 264 ? 8.730 -11.668 8.428 1.00 92.88 264 SER A CA 1
ATOM 2137 C C . SER A 1 264 ? 9.735 -10.705 7.804 1.00 92.88 264 SER A C 1
ATOM 2139 O O . SER A 1 264 ? 10.246 -9.809 8.484 1.00 92.88 264 SER A O 1
ATOM 2141 N N . ASP A 1 265 ? 10.001 -10.877 6.511 1.00 90.88 265 ASP A N 1
ATOM 2142 C CA . ASP A 1 265 ? 10.949 -10.038 5.778 1.00 90.88 265 ASP A CA 1
ATOM 2143 C C . ASP A 1 265 ? 10.331 -8.664 5.458 1.00 90.88 265 ASP A C 1
ATOM 2145 O O . ASP A 1 265 ? 10.991 -7.645 5.653 1.00 90.88 265 ASP A O 1
ATOM 2149 N N . ALA A 1 266 ? 9.044 -8.610 5.091 1.00 94.31 266 ALA A N 1
ATOM 2150 C CA . ALA A 1 266 ? 8.277 -7.370 4.960 1.00 94.31 266 ALA A CA 1
ATOM 2151 C C . ALA A 1 266 ? 6.993 -7.367 5.806 1.00 94.31 266 ALA A C 1
ATOM 2153 O O . ALA A 1 266 ? 6.368 -8.407 6.028 1.00 94.31 266 ALA A O 1
ATOM 2154 N N . VAL A 1 267 ? 6.578 -6.183 6.278 1.00 97.12 267 VAL A N 1
ATOM 2155 C CA . VAL A 1 267 ? 5.417 -6.036 7.178 1.00 97.12 267 VAL A CA 1
ATOM 2156 C C . VAL A 1 267 ? 4.595 -4.794 6.846 1.00 97.12 267 VAL A C 1
ATOM 2158 O O . VAL A 1 267 ? 5.114 -3.682 6.809 1.00 97.12 267 VAL A O 1
ATOM 2161 N N . VAL A 1 268 ? 3.288 -4.967 6.673 1.00 98.00 268 VAL A N 1
ATOM 2162 C CA . VAL A 1 268 ? 2.336 -3.876 6.443 1.00 98.00 268 VAL A CA 1
ATOM 2163 C C . VAL A 1 268 ? 1.286 -3.893 7.544 1.00 98.00 268 VAL A C 1
ATOM 2165 O O . VAL A 1 268 ? 0.527 -4.849 7.691 1.00 98.00 268 VAL A O 1
ATOM 2168 N N . PHE A 1 269 ? 1.224 -2.826 8.329 1.00 97.38 269 PHE A N 1
ATOM 2169 C CA . PHE A 1 269 ? 0.161 -2.611 9.302 1.00 97.38 269 PHE A CA 1
ATOM 2170 C C . PHE A 1 269 ? -0.872 -1.656 8.725 1.00 97.38 269 PHE A C 1
ATOM 2172 O O . PHE A 1 269 ? -0.515 -0.598 8.219 1.00 97.38 269 PHE A O 1
ATOM 2179 N N . LEU A 1 270 ? -2.149 -2.009 8.833 1.00 94.94 270 LEU A N 1
ATOM 2180 C CA . LEU A 1 270 ? -3.266 -1.182 8.396 1.00 94.94 270 LEU A CA 1
ATOM 2181 C C . LEU A 1 270 ? -4.106 -0.816 9.612 1.00 94.94 270 LEU A C 1
ATOM 2183 O O . LEU A 1 270 ? -4.487 -1.672 10.411 1.00 94.94 270 LEU A O 1
ATOM 2187 N N . THR A 1 271 ? -4.407 0.464 9.767 1.00 86.38 271 THR A N 1
ATOM 2188 C CA . THR A 1 271 ? -5.320 0.942 10.806 1.00 86.38 271 THR A CA 1
ATOM 2189 C C . THR A 1 271 ? -5.907 2.274 10.370 1.00 86.38 271 THR A C 1
ATOM 2191 O O . THR A 1 271 ? -5.226 3.064 9.738 1.00 86.38 271 THR A O 1
ATOM 2194 N N . ALA A 1 272 ? -7.167 2.564 10.677 1.00 74.94 272 ALA A N 1
ATOM 2195 C CA . ALA A 1 272 ? -7.662 3.940 10.529 1.00 74.94 272 ALA A CA 1
ATOM 2196 C C . ALA A 1 272 ? -7.224 4.838 11.703 1.00 74.94 272 ALA A C 1
ATOM 2198 O O . ALA A 1 272 ? -7.236 6.066 11.612 1.00 74.94 272 ALA A O 1
ATOM 2199 N N . THR A 1 273 ? -6.820 4.205 12.805 1.00 67.31 273 THR A N 1
ATOM 2200 C CA . THR A 1 273 ? -6.721 4.801 14.136 1.00 67.31 273 THR A CA 1
ATOM 2201 C C . THR A 1 273 ? -5.377 4.423 14.774 1.00 67.31 273 THR A C 1
ATOM 2203 O O . THR A 1 273 ? -5.312 3.511 15.608 1.00 67.31 273 THR A O 1
ATOM 2206 N N . PRO A 1 274 ? -4.258 4.992 14.292 1.00 61.09 274 PRO A N 1
ATOM 2207 C CA . PRO A 1 274 ? -2.916 4.639 14.762 1.00 61.09 274 PRO A CA 1
ATOM 2208 C C . PRO A 1 274 ? -2.639 5.134 16.189 1.00 61.09 274 PRO A C 1
ATOM 2210 O O . PRO A 1 274 ? -1.920 4.477 16.943 1.00 61.09 274 PRO A O 1
ATOM 2213 N N . ILE A 1 275 ? -3.218 6.277 16.562 1.00 61.47 275 ILE A N 1
ATOM 2214 C CA . ILE A 1 275 ? -3.176 6.853 17.903 1.00 61.47 275 ILE A CA 1
ATOM 2215 C C . ILE A 1 275 ? -4.596 6.832 18.420 1.00 61.47 275 ILE A C 1
ATOM 2217 O O . ILE A 1 275 ? -5.524 7.127 17.680 1.00 61.47 275 ILE A O 1
ATOM 2221 N N . MET A 1 276 ? -4.718 6.431 19.671 1.00 53.03 276 MET A N 1
ATOM 2222 C CA . MET A 1 276 ? -5.987 6.200 20.318 1.00 53.03 276 MET A CA 1
ATOM 2223 C C . MET A 1 276 ? -5.952 6.929 21.670 1.00 53.03 276 MET A C 1
ATOM 2225 O O . MET A 1 276 ? -6.325 8.089 21.775 1.00 53.03 276 MET A O 1
ATOM 2229 N N . THR A 1 277 ? -5.314 6.343 22.687 1.00 52.97 277 THR A N 1
ATOM 2230 C CA . THR A 1 277 ? -5.282 6.934 24.037 1.00 52.97 277 THR A CA 1
ATOM 2231 C C . THR A 1 277 ? -4.164 7.968 24.212 1.00 52.97 277 THR A C 1
ATOM 2233 O O . THR A 1 277 ? -4.318 8.992 24.864 1.00 52.97 277 THR A O 1
ATOM 2236 N N . HIS A 1 278 ? -2.982 7.650 23.690 1.00 63.09 278 HIS A N 1
ATOM 2237 C CA . HIS A 1 278 ? -1.753 8.411 23.871 1.00 63.09 278 HIS A CA 1
ATOM 2238 C C . HIS A 1 278 ? -0.703 7.949 22.855 1.00 63.09 278 HIS A C 1
ATOM 2240 O O . HIS A 1 278 ? -0.773 6.839 22.314 1.00 63.09 278 HIS A O 1
ATOM 2246 N N . LEU A 1 279 ? 0.351 8.748 22.678 1.00 73.44 279 LEU A N 1
ATOM 2247 C CA . LEU A 1 279 ? 1.488 8.455 21.793 1.00 73.44 279 LEU A CA 1
ATOM 2248 C C . LEU A 1 279 ? 2.105 7.060 22.001 1.00 73.44 279 LEU A C 1
ATOM 2250 O O . LEU A 1 279 ? 2.560 6.437 21.046 1.00 73.44 279 LEU A O 1
ATOM 2254 N N . GLY A 1 280 ? 2.079 6.529 23.229 1.00 77.00 280 GLY A N 1
ATOM 2255 C CA . GLY A 1 280 ? 2.564 5.175 23.529 1.00 77.00 280 GLY A CA 1
ATOM 2256 C C . GLY A 1 280 ? 1.869 4.049 22.744 1.00 77.00 280 GLY A C 1
ATOM 2257 O O . GLY A 1 280 ? 2.463 2.997 22.533 1.00 77.00 280 GLY A O 1
ATOM 2258 N N . ASN A 1 281 ? 0.633 4.244 22.266 1.00 79.81 281 ASN A N 1
ATOM 2259 C CA . ASN A 1 281 ? -0.023 3.254 21.405 1.00 79.81 281 ASN A CA 1
ATOM 2260 C C . ASN A 1 281 ? 0.636 3.178 20.029 1.00 79.81 281 ASN A C 1
ATOM 2262 O O . ASN A 1 281 ? 0.919 2.082 19.548 1.00 79.81 281 ASN A O 1
ATOM 2266 N N . LEU A 1 282 ? 0.905 4.340 19.431 1.00 83.25 282 LEU A N 1
ATOM 2267 C CA . LEU A 1 282 ? 1.613 4.430 18.162 1.00 83.25 282 LEU A CA 1
ATOM 2268 C C . LEU A 1 282 ? 3.033 3.887 18.309 1.00 83.25 282 LEU A C 1
ATOM 2270 O O . LEU A 1 282 ? 3.464 3.084 17.487 1.00 83.25 282 LEU A O 1
ATOM 2274 N N . HIS A 1 283 ? 3.721 4.240 19.400 1.00 87.81 283 HIS A N 1
ATOM 2275 C CA . HIS A 1 283 ? 5.038 3.688 19.718 1.00 87.81 283 HIS A CA 1
ATOM 2276 C C . HIS A 1 283 ? 5.041 2.159 19.721 1.00 87.81 283 HIS A C 1
ATOM 2278 O O . HIS A 1 283 ? 5.901 1.567 19.083 1.00 87.81 283 HIS A O 1
ATOM 2284 N N . ASN A 1 284 ? 4.068 1.507 20.362 1.00 89.19 284 ASN A N 1
ATOM 2285 C CA . ASN A 1 284 ? 4.013 0.044 20.389 1.00 89.19 284 ASN A CA 1
ATOM 2286 C C . ASN A 1 284 ? 3.862 -0.578 18.990 1.00 89.19 284 ASN A C 1
ATOM 2288 O O . ASN A 1 284 ? 4.380 -1.669 18.769 1.00 89.19 284 ASN A O 1
ATOM 2292 N N . LEU A 1 285 ? 3.188 0.090 18.046 1.00 91.56 285 LEU A N 1
ATOM 2293 C CA . LEU A 1 285 ? 3.099 -0.368 16.654 1.00 91.56 285 LEU A CA 1
ATOM 2294 C C . LEU A 1 285 ? 4.401 -0.106 15.889 1.00 91.56 285 LEU A C 1
ATOM 2296 O O . LEU A 1 285 ? 4.922 -1.012 15.244 1.00 91.56 285 LEU A O 1
ATOM 2300 N N . ILE A 1 286 ? 4.960 1.102 16.003 1.00 90.88 286 ILE A N 1
ATOM 2301 C CA . ILE A 1 286 ? 6.227 1.475 15.358 1.00 90.88 286 ILE A CA 1
ATOM 2302 C C . ILE A 1 286 ? 7.379 0.600 15.861 1.00 90.88 286 ILE A C 1
ATOM 2304 O O . ILE A 1 286 ? 8.185 0.140 15.063 1.00 90.88 286 ILE A O 1
ATOM 2308 N N . ARG A 1 287 ? 7.411 0.275 17.156 1.00 90.81 287 ARG A N 1
ATOM 2309 C CA . ARG A 1 287 ? 8.398 -0.626 17.763 1.00 90.81 287 ARG A CA 1
ATOM 2310 C C . ARG A 1 287 ? 8.346 -2.040 17.188 1.00 90.81 287 ARG A C 1
ATOM 2312 O O . ARG A 1 287 ? 9.376 -2.699 17.129 1.00 90.81 287 ARG A O 1
ATOM 2319 N N . LEU A 1 288 ? 7.172 -2.536 16.792 1.00 93.12 288 LEU A N 1
ATOM 2320 C CA . LEU A 1 288 ? 7.083 -3.830 16.107 1.00 93.12 288 LEU A CA 1
ATOM 2321 C C . LEU A 1 288 ? 7.686 -3.752 14.699 1.00 93.12 288 LEU A C 1
ATOM 2323 O O . LEU A 1 288 ? 8.326 -4.701 14.255 1.00 93.12 288 LEU A O 1
ATOM 2327 N N . LEU A 1 289 ? 7.506 -2.625 14.005 1.00 92.06 289 LEU A N 1
ATOM 2328 C CA . LEU A 1 289 ? 8.076 -2.422 12.674 1.00 92.06 289 LEU A CA 1
ATOM 2329 C C . LEU A 1 289 ? 9.598 -2.228 12.740 1.00 92.06 289 LEU A C 1
ATOM 2331 O O . LEU A 1 289 ? 10.318 -2.915 12.021 1.00 92.06 289 LEU A O 1
ATOM 2335 N N . ASP A 1 290 ? 10.095 -1.377 13.636 1.00 87.19 290 ASP A N 1
ATOM 2336 C CA . ASP A 1 290 ? 11.526 -1.125 13.831 1.00 87.19 290 ASP A CA 1
ATOM 2337 C C . ASP A 1 290 ? 11.899 -1.113 15.319 1.00 87.19 290 ASP A C 1
ATOM 2339 O O . ASP A 1 290 ? 11.972 -0.078 15.990 1.00 87.19 290 ASP A O 1
ATOM 2343 N N . LYS A 1 291 ? 12.138 -2.316 15.842 1.00 82.69 291 LYS A N 1
ATOM 2344 C CA . LYS A 1 291 ? 12.503 -2.547 17.244 1.00 82.69 291 LYS A CA 1
ATOM 2345 C C . LYS A 1 291 ? 13.873 -1.977 17.599 1.00 82.69 291 LYS A C 1
ATOM 2347 O O . LYS A 1 291 ? 14.081 -1.598 18.747 1.00 82.69 291 LYS A O 1
ATOM 2352 N N . GLU A 1 292 ? 14.801 -1.945 16.644 1.00 75.31 292 GLU A N 1
ATOM 2353 C CA . GLU A 1 292 ? 16.145 -1.405 16.860 1.00 75.31 292 GLU A CA 1
ATOM 2354 C C . GLU A 1 292 ? 16.107 0.122 16.956 1.00 75.31 292 GLU A C 1
ATOM 2356 O O . GLU A 1 292 ? 16.725 0.680 17.860 1.00 75.31 292 GLU A O 1
ATOM 2361 N N . GLY A 1 293 ? 15.343 0.780 16.075 1.00 76.31 293 GLY A N 1
ATOM 2362 C CA . GLY A 1 293 ? 15.202 2.237 16.061 1.00 76.31 293 GLY A CA 1
ATOM 2363 C C . GLY A 1 293 ? 14.330 2.797 17.189 1.00 76.31 293 GLY A C 1
ATOM 2364 O O . GLY A 1 293 ? 14.622 3.869 17.710 1.00 76.31 293 GLY A O 1
ATOM 2365 N N . TYR A 1 294 ? 13.282 2.078 17.612 1.00 83.00 294 TYR A N 1
ATOM 2366 C CA . TYR A 1 294 ? 12.259 2.601 18.533 1.00 83.00 294 TYR A CA 1
ATOM 2367 C C . TYR A 1 294 ? 11.968 1.665 19.715 1.00 83.00 294 TYR A C 1
ATOM 2369 O O . TYR A 1 294 ? 10.812 1.440 20.081 1.00 83.00 294 TYR A O 1
ATOM 2377 N N . ASP A 1 295 ? 13.005 1.108 20.346 1.00 78.19 295 ASP A N 1
ATOM 2378 C CA . ASP A 1 295 ? 12.852 0.152 21.458 1.00 78.19 295 ASP A CA 1
ATOM 2379 C C . ASP A 1 295 ? 12.059 0.728 22.650 1.00 78.19 295 ASP A C 1
ATOM 2381 O O . ASP A 1 295 ? 11.285 0.017 23.297 1.00 78.19 295 ASP A O 1
ATOM 2385 N N . THR A 1 296 ? 12.201 2.024 22.931 1.00 79.50 296 THR A N 1
ATOM 2386 C CA . THR A 1 296 ? 11.561 2.690 24.073 1.00 79.50 296 THR A CA 1
ATOM 2387 C C . THR A 1 296 ? 10.778 3.935 23.668 1.00 79.50 296 THR A C 1
ATOM 2389 O O . THR A 1 296 ? 11.010 4.544 22.621 1.00 79.50 296 THR A O 1
ATOM 2392 N N . PHE A 1 297 ? 9.795 4.287 24.501 1.00 82.06 297 PHE A N 1
ATOM 2393 C CA . PHE A 1 297 ? 8.841 5.355 24.208 1.00 82.06 297 PHE A CA 1
ATOM 2394 C C . PHE A 1 297 ? 9.502 6.733 24.105 1.00 82.06 297 PHE A C 1
ATOM 2396 O O . PHE A 1 297 ? 9.090 7.556 23.298 1.00 82.06 297 PHE A O 1
ATOM 2403 N N . ASP A 1 298 ? 10.541 6.986 24.892 1.00 78.31 298 ASP A N 1
ATOM 2404 C CA . ASP A 1 298 ? 11.302 8.232 24.884 1.00 78.31 298 ASP A CA 1
ATOM 2405 C C . ASP A 1 298 ? 12.108 8.439 23.604 1.00 78.31 298 ASP A C 1
ATOM 2407 O O . ASP A 1 298 ? 12.102 9.549 23.080 1.00 78.31 298 ASP A O 1
ATOM 2411 N N . ILE A 1 299 ? 12.722 7.388 23.047 1.00 80.25 299 ILE A N 1
ATOM 2412 C CA . ILE A 1 299 ? 13.383 7.470 21.733 1.00 80.25 299 ILE A CA 1
ATOM 2413 C C . ILE A 1 299 ? 12.362 7.890 20.676 1.00 80.25 299 ILE A C 1
ATOM 2415 O O . ILE A 1 299 ? 12.590 8.832 19.919 1.00 80.25 299 ILE A O 1
ATOM 2419 N N . PHE A 1 300 ? 11.201 7.233 20.671 1.00 83.88 300 PHE A N 1
ATOM 2420 C CA . PHE A 1 300 ? 10.105 7.565 19.768 1.00 83.88 300 PHE A CA 1
ATOM 2421 C C . PHE A 1 300 ? 9.594 8.997 19.969 1.00 83.88 300 PHE A C 1
ATOM 2423 O O . PHE A 1 300 ? 9.467 9.748 19.005 1.00 83.88 300 PHE A O 1
ATOM 2430 N N . ASN A 1 301 ? 9.344 9.408 21.210 1.00 82.00 301 ASN A N 1
ATOM 2431 C CA . ASN A 1 301 ? 8.841 10.741 21.526 1.00 82.00 301 ASN A CA 1
ATOM 2432 C C . ASN A 1 301 ? 9.855 11.840 21.158 1.00 82.00 301 ASN A C 1
ATOM 2434 O O . ASN A 1 301 ? 9.482 12.874 20.606 1.00 82.00 301 ASN A O 1
ATOM 2438 N N . ASN A 1 302 ? 11.148 11.601 21.394 1.00 81.31 302 ASN A N 1
ATOM 2439 C CA . ASN A 1 302 ? 12.217 12.493 20.954 1.00 81.31 302 ASN A CA 1
ATOM 2440 C C . ASN A 1 302 ? 12.291 12.573 19.430 1.00 81.31 302 ASN A C 1
ATOM 2442 O O . ASN A 1 302 ? 12.451 13.670 18.908 1.00 81.31 302 ASN A O 1
ATOM 2446 N N . ALA A 1 303 ? 12.133 11.456 18.714 1.00 81.75 303 ALA A N 1
ATOM 2447 C CA . ALA A 1 303 ? 12.087 11.455 17.254 1.00 81.75 303 ALA A CA 1
ATOM 2448 C C . ALA A 1 303 ? 10.901 12.278 16.724 1.00 81.75 303 ALA A C 1
ATOM 2450 O O . ALA A 1 303 ? 11.087 13.120 15.850 1.00 81.75 303 ALA A O 1
ATOM 2451 N N . VAL A 1 304 ? 9.703 12.118 17.300 1.00 81.44 304 VAL A N 1
ATOM 2452 C CA . VAL A 1 304 ? 8.521 12.928 16.948 1.00 81.44 304 VAL A CA 1
ATOM 2453 C C . VAL A 1 304 ? 8.792 14.424 17.153 1.00 81.44 304 VAL A C 1
ATOM 2455 O O . VAL A 1 304 ? 8.542 15.221 16.250 1.00 81.44 304 VAL A O 1
ATOM 2458 N N . ARG A 1 305 ? 9.363 14.813 18.301 1.00 81.38 305 ARG A N 1
ATOM 2459 C CA . ARG A 1 305 ? 9.716 16.215 18.594 1.00 81.38 305 ARG A CA 1
ATOM 2460 C C . ARG A 1 305 ? 10.811 16.760 17.680 1.00 81.38 305 ARG A C 1
ATOM 2462 O O . ARG A 1 305 ? 10.726 17.908 17.258 1.00 81.38 305 ARG A O 1
ATOM 2469 N N . LEU A 1 306 ? 11.819 15.946 17.368 1.00 83.56 306 LEU A N 1
ATOM 2470 C CA . LEU A 1 306 ? 12.912 16.295 16.457 1.00 83.56 306 LEU A CA 1
ATOM 2471 C C . LEU A 1 306 ? 12.399 16.574 15.045 1.00 83.56 306 LEU A C 1
ATOM 2473 O O . LEU A 1 306 ? 12.921 17.450 14.366 1.00 83.56 306 LEU A O 1
ATOM 2477 N N . ASN A 1 307 ? 11.362 15.855 14.621 1.00 84.06 307 ASN A N 1
ATOM 2478 C CA . ASN A 1 307 ? 10.785 16.029 13.299 1.00 84.06 307 ASN A CA 1
ATOM 2479 C C . ASN A 1 307 ? 9.983 17.350 13.194 1.00 84.06 307 ASN A C 1
ATOM 2481 O O . ASN A 1 307 ? 9.986 17.985 12.140 1.00 84.06 307 ASN A O 1
ATOM 2485 N N . GLN A 1 308 ? 9.339 17.810 14.276 1.00 81.38 308 GLN A N 1
ATOM 2486 C CA . GLN A 1 308 ? 8.396 18.945 14.273 1.00 81.38 308 GLN A CA 1
ATOM 2487 C C . GLN A 1 308 ? 8.879 20.212 13.520 1.00 81.38 308 GLN A C 1
ATOM 2489 O O . GLN A 1 308 ? 8.094 20.748 12.731 1.00 81.38 308 GLN A O 1
ATOM 2494 N N . PRO A 1 309 ? 10.126 20.705 13.676 1.00 87.94 309 PRO A N 1
ATOM 2495 C CA . PRO A 1 309 ? 10.592 21.885 12.940 1.00 87.94 309 PRO A CA 1
ATOM 2496 C C . PRO A 1 309 ? 10.689 21.681 11.421 1.00 87.94 309 PRO A C 1
ATOM 2498 O O . PRO A 1 309 ? 10.290 22.561 10.659 1.00 87.94 309 PRO A O 1
ATOM 2501 N N . PHE A 1 310 ? 11.167 20.520 10.956 1.00 86.81 310 PHE A N 1
ATOM 2502 C CA . PHE A 1 310 ? 11.298 20.218 9.519 1.00 86.81 310 PHE A CA 1
ATOM 2503 C C . PHE A 1 310 ? 9.947 20.215 8.818 1.00 86.81 310 PHE A C 1
ATOM 2505 O O . PHE A 1 310 ? 9.771 20.711 7.713 1.00 86.81 310 PHE A O 1
ATOM 2512 N N . ILE A 1 311 ? 8.963 19.702 9.524 1.00 79.25 311 ILE A N 1
ATOM 2513 C CA . ILE A 1 311 ? 7.571 19.662 9.125 1.00 79.25 311 ILE A CA 1
ATOM 2514 C C . ILE A 1 311 ? 6.954 21.054 8.999 1.00 79.25 311 ILE A C 1
ATOM 2516 O O . ILE A 1 311 ? 6.280 21.351 8.012 1.00 79.25 311 ILE A O 1
ATOM 2520 N N . GLN A 1 312 ? 7.219 21.936 9.965 1.00 81.75 312 GLN A N 1
ATOM 2521 C CA . GLN A 1 312 ? 6.780 23.326 9.880 1.00 81.75 312 GLN A CA 1
ATOM 2522 C C . GLN A 1 312 ? 7.437 24.029 8.690 1.00 81.75 312 GLN A C 1
ATOM 2524 O O . GLN A 1 312 ? 6.769 24.790 7.986 1.00 81.75 312 GLN A O 1
ATOM 2529 N N . ALA A 1 313 ? 8.710 23.727 8.421 1.00 87.50 313 ALA A N 1
ATOM 2530 C CA . ALA A 1 313 ? 9.406 24.213 7.240 1.00 87.50 313 ALA A CA 1
ATOM 2531 C C . ALA A 1 313 ? 8.751 23.707 5.940 1.00 87.50 313 ALA A C 1
ATOM 2533 O O . ALA A 1 313 ? 8.454 24.524 5.071 1.00 87.50 313 ALA A O 1
ATOM 2534 N N . VAL A 1 314 ? 8.415 22.415 5.824 1.00 82.88 314 VAL A N 1
ATOM 2535 C CA . VAL A 1 314 ? 7.698 21.867 4.652 1.00 82.88 314 VAL A CA 1
ATOM 2536 C C . VAL A 1 314 ? 6.322 22.508 4.470 1.00 82.88 314 VAL A C 1
ATOM 2538 O O . VAL A 1 314 ? 5.952 22.879 3.358 1.00 82.88 314 VAL A O 1
ATOM 2541 N N . LYS A 1 315 ? 5.572 22.722 5.553 1.00 79.38 315 LYS A N 1
ATOM 2542 C CA . LYS A 1 315 ? 4.273 23.405 5.498 1.00 79.38 315 LYS A CA 1
ATOM 2543 C C . LYS A 1 315 ? 4.399 24.825 4.947 1.00 79.38 315 LYS A C 1
ATOM 2545 O O . LYS A 1 315 ? 3.621 25.213 4.077 1.00 79.38 315 LYS A O 1
ATOM 2550 N N . LYS A 1 316 ? 5.404 25.578 5.405 1.00 84.12 316 LYS A N 1
ATOM 2551 C CA . LYS A 1 316 ? 5.704 26.919 4.884 1.00 84.12 316 LYS A CA 1
ATOM 2552 C C . LYS A 1 316 ? 6.205 26.882 3.439 1.00 84.12 316 LYS A C 1
ATOM 2554 O O . LYS A 1 316 ? 5.878 27.787 2.676 1.00 84.12 316 LYS A O 1
ATOM 2559 N N . LEU A 1 317 ? 6.946 25.846 3.035 1.00 83.25 317 LEU A N 1
ATOM 2560 C CA . LEU A 1 317 ? 7.334 25.640 1.634 1.00 83.25 317 LEU A CA 1
ATOM 2561 C C . LEU A 1 317 ? 6.105 25.442 0.741 1.00 83.25 317 LEU A C 1
ATOM 2563 O O . LEU A 1 317 ? 6.013 26.109 -0.289 1.00 83.25 317 LEU A O 1
ATOM 2567 N N . ASN A 1 318 ? 5.153 24.605 1.168 1.00 77.62 318 ASN A N 1
ATOM 2568 C CA . ASN A 1 318 ? 3.912 24.317 0.440 1.00 77.62 318 ASN A CA 1
ATOM 2569 C C . ASN A 1 318 ? 3.009 25.550 0.311 1.00 77.62 318 ASN A C 1
ATOM 2571 O O . ASN A 1 318 ? 2.327 25.715 -0.695 1.00 77.62 318 ASN A O 1
ATOM 2575 N N . SER A 1 319 ? 3.024 26.448 1.299 1.00 80.69 319 SER A N 1
ATOM 2576 C CA . SER A 1 319 ? 2.305 27.726 1.240 1.00 80.69 319 SER A CA 1
ATOM 2577 C C . SER A 1 319 ? 3.101 28.845 0.550 1.00 80.69 319 SER A C 1
ATOM 2579 O O . SER A 1 319 ? 2.816 30.019 0.779 1.00 80.69 319 SER A O 1
ATOM 2581 N N . ASN A 1 320 ? 4.125 28.512 -0.246 1.00 80.81 320 ASN A N 1
ATOM 2582 C CA . ASN A 1 320 ? 5.000 29.458 -0.952 1.00 80.81 320 ASN A CA 1
ATOM 2583 C C . ASN A 1 320 ? 5.688 30.508 -0.053 1.00 80.81 320 ASN A C 1
ATOM 2585 O O . ASN A 1 320 ? 5.980 31.621 -0.488 1.00 80.81 320 ASN A O 1
ATOM 2589 N N . GLY A 1 321 ? 6.008 30.148 1.192 1.00 83.88 321 GLY A N 1
ATOM 2590 C CA . GLY A 1 321 ? 6.748 31.000 2.126 1.00 83.88 321 GLY A CA 1
ATOM 2591 C C . GLY A 1 321 ? 8.163 31.349 1.641 1.00 83.88 321 GLY A C 1
ATOM 2592 O O . GLY A 1 321 ? 8.714 30.691 0.750 1.00 83.88 321 GLY A O 1
ATOM 2593 N N . SER A 1 322 ? 8.756 32.395 2.227 1.00 92.88 322 SER A N 1
ATOM 2594 C CA . SER A 1 322 ? 10.122 32.843 1.914 1.00 92.88 322 SER A CA 1
ATOM 2595 C C . SER A 1 322 ? 11.160 31.806 2.349 1.00 92.88 322 SER A C 1
ATOM 2597 O O . SER A 1 322 ? 11.218 31.450 3.524 1.00 92.88 322 SER A O 1
ATOM 2599 N N . LEU A 1 323 ? 12.006 31.352 1.416 1.00 92.88 323 LEU A N 1
ATOM 2600 C CA . LEU A 1 323 ? 13.024 30.329 1.693 1.00 92.88 323 LEU A CA 1
ATOM 2601 C C . LEU A 1 323 ? 14.021 30.768 2.769 1.00 92.88 323 LEU A C 1
ATOM 2603 O O . LEU A 1 323 ? 14.364 29.977 3.642 1.00 92.88 323 LEU A O 1
ATOM 2607 N N . GLN A 1 324 ? 14.430 32.038 2.751 1.00 94.06 324 GLN A N 1
ATOM 2608 C CA . GLN A 1 324 ? 15.362 32.572 3.741 1.00 94.06 324 GLN A CA 1
ATOM 2609 C C . GLN A 1 324 ? 14.756 32.568 5.151 1.00 94.06 324 GLN A C 1
ATOM 2611 O O . GLN A 1 324 ? 15.403 32.119 6.093 1.00 94.06 324 GLN A O 1
ATOM 2616 N N . GLN A 1 325 ? 13.497 32.999 5.288 1.00 93.50 325 GLN A N 1
ATOM 2617 C CA . GLN A 1 325 ? 12.800 32.975 6.580 1.00 93.50 325 GLN A CA 1
ATOM 2618 C C . GLN A 1 325 ? 12.645 31.543 7.092 1.00 93.50 325 GLN A C 1
ATOM 2620 O O . GLN A 1 325 ? 12.914 31.281 8.258 1.00 93.50 325 GLN A O 1
ATOM 2625 N N . ILE A 1 326 ? 12.279 30.609 6.208 1.00 93.56 326 ILE A N 1
ATOM 2626 C CA . ILE A 1 326 ? 12.157 29.190 6.555 1.00 93.56 326 ILE A CA 1
ATOM 2627 C C . ILE A 1 326 ? 13.498 28.639 7.057 1.00 93.56 326 ILE A C 1
ATOM 2629 O O . ILE A 1 326 ? 13.518 27.937 8.063 1.00 93.56 326 ILE A O 1
ATOM 2633 N N . ALA A 1 327 ? 14.616 28.980 6.407 1.00 95.25 327 ALA A N 1
ATOM 2634 C CA . ALA A 1 327 ? 15.947 28.539 6.824 1.00 95.25 327 ALA A CA 1
ATOM 2635 C C . ALA A 1 327 ? 16.348 29.086 8.203 1.00 95.25 327 ALA A C 1
ATOM 2637 O O . ALA A 1 327 ? 16.880 28.343 9.027 1.00 95.25 327 ALA A O 1
ATOM 2638 N N . GLU A 1 328 ? 16.105 30.372 8.459 1.00 94.62 328 GLU A N 1
ATOM 2639 C CA . GLU A 1 328 ? 16.443 31.031 9.728 1.00 94.62 328 GLU A CA 1
ATOM 2640 C C . GLU A 1 328 ? 15.582 30.508 10.887 1.00 94.62 328 GLU A C 1
ATOM 2642 O O . GLU A 1 328 ? 16.101 30.182 11.960 1.00 94.62 328 GLU A O 1
ATOM 2647 N N . GLU A 1 329 ? 14.276 30.363 10.664 1.00 94.50 329 GLU A N 1
ATOM 2648 C CA . GLU A 1 329 ? 13.345 29.788 11.635 1.00 94.50 329 GLU A CA 1
ATOM 2649 C C . GLU A 1 329 ? 13.663 28.321 11.918 1.00 94.50 329 GLU A C 1
ATOM 2651 O O . GLU A 1 329 ? 13.707 27.928 13.080 1.00 94.50 329 GLU A O 1
ATOM 2656 N N . LEU A 1 330 ? 13.928 27.515 10.882 1.00 94.12 330 LEU A N 1
ATOM 2657 C CA . LEU A 1 330 ? 14.298 26.113 11.053 1.00 94.12 330 LEU A CA 1
ATOM 2658 C C . LEU A 1 330 ? 15.595 25.991 11.850 1.00 94.12 330 LEU A C 1
ATOM 2660 O O . LEU A 1 330 ? 15.648 25.213 12.792 1.00 94.12 330 LEU A O 1
ATOM 2664 N N . HIS A 1 331 ? 16.619 26.780 11.516 1.00 95.25 331 HIS A N 1
ATOM 2665 C CA . HIS A 1 331 ? 17.926 26.714 12.169 1.00 95.25 331 HIS A CA 1
ATOM 2666 C C . HIS A 1 331 ? 17.878 27.127 13.648 1.00 95.25 331 HIS A C 1
ATOM 2668 O O . HIS A 1 331 ? 18.564 26.529 14.479 1.00 95.25 331 HIS A O 1
ATOM 2674 N N . SER A 1 332 ? 17.053 28.124 13.978 1.00 94.50 332 SER A N 1
ATOM 2675 C CA . SER A 1 332 ? 16.877 28.634 15.345 1.00 94.50 332 SER A CA 1
ATOM 2676 C C . SER A 1 332 ? 15.802 27.901 16.158 1.00 94.50 332 SER A C 1
ATOM 2678 O O . SER A 1 332 ? 15.746 28.065 17.381 1.00 94.50 332 SER A O 1
ATOM 2680 N N . ALA A 1 333 ? 14.964 27.076 15.518 1.00 93.44 333 ALA A N 1
ATOM 2681 C CA . ALA A 1 333 ? 13.937 26.296 16.195 1.00 93.44 333 ALA A CA 1
ATOM 2682 C C . ALA A 1 333 ? 14.566 25.423 17.285 1.00 93.44 333 ALA A C 1
ATOM 2684 O O . ALA A 1 333 ? 15.515 24.680 17.049 1.00 93.44 333 ALA A O 1
ATOM 2685 N N . THR A 1 334 ? 14.037 25.520 18.501 1.00 92.62 334 THR A N 1
ATOM 2686 C CA . THR A 1 334 ? 14.551 24.768 19.646 1.00 92.62 334 THR A CA 1
ATOM 2687 C C . THR A 1 334 ? 13.777 23.467 19.802 1.00 92.62 334 THR A C 1
ATOM 2689 O O . THR A 1 334 ? 12.557 23.484 19.972 1.00 92.62 334 THR A O 1
ATOM 2692 N N . VAL A 1 335 ? 14.489 22.342 19.799 1.00 88.00 335 VAL A N 1
ATOM 2693 C CA . VAL A 1 335 ? 13.924 21.018 20.064 1.00 88.00 335 VAL A CA 1
ATOM 2694 C C . VAL A 1 335 ? 14.263 20.609 21.486 1.00 88.00 335 VAL A C 1
ATOM 2696 O O . VAL A 1 335 ? 15.406 20.697 21.933 1.00 88.00 335 VAL A O 1
ATOM 2699 N N . VAL A 1 336 ? 13.248 20.133 22.199 1.00 85.62 336 VAL A N 1
ATOM 2700 C CA . VAL A 1 336 ? 13.405 19.566 23.535 1.00 85.62 336 VAL A CA 1
ATOM 2701 C C . VAL A 1 336 ? 13.587 18.058 23.427 1.00 85.62 336 VAL A C 1
ATOM 2703 O O . VAL A 1 336 ? 12.688 17.360 22.952 1.00 85.62 336 VAL A O 1
ATOM 2706 N N . GLN A 1 337 ? 14.699 17.556 23.957 1.00 81.44 337 GLN A N 1
ATOM 2707 C CA . GLN A 1 337 ? 14.949 16.128 24.118 1.00 81.44 337 GLN A CA 1
ATOM 2708 C C . GLN A 1 337 ? 14.874 15.737 25.596 1.00 81.44 337 GLN A C 1
ATOM 2710 O O . GLN A 1 337 ? 15.338 16.457 26.486 1.00 81.44 337 GLN A O 1
ATOM 2715 N N . GLU A 1 338 ? 14.247 14.595 25.856 1.00 80.56 338 GLU A N 1
ATOM 2716 C CA . GLU A 1 338 ? 14.089 14.024 27.191 1.00 80.56 338 GLU A CA 1
ATOM 2717 C C . GLU A 1 338 ? 14.803 12.679 27.267 1.00 80.56 338 GLU A C 1
ATOM 2719 O O . GLU A 1 338 ? 14.628 11.818 26.409 1.00 80.56 338 GLU A O 1
ATOM 2724 N N . MET A 1 339 ? 15.594 12.487 28.318 1.00 73.75 339 MET A N 1
ATOM 2725 C CA . MET A 1 339 ? 16.190 11.198 28.642 1.00 73.75 339 MET A CA 1
ATOM 2726 C C . MET A 1 339 ? 15.382 10.552 29.755 1.00 73.75 339 MET A C 1
ATOM 2728 O O . MET A 1 339 ? 15.195 11.151 30.823 1.00 73.75 339 MET A O 1
ATOM 2732 N N . THR A 1 340 ? 14.907 9.331 29.506 1.00 66.81 340 THR A N 1
ATOM 2733 C CA . THR A 1 340 ? 14.099 8.600 30.483 1.00 66.81 340 THR A CA 1
ATOM 2734 C C . THR A 1 340 ? 14.781 7.344 30.984 1.00 66.81 340 THR A C 1
ATOM 2736 O O . THR A 1 340 ? 15.625 6.735 30.326 1.00 66.81 340 THR A O 1
ATOM 2739 N N . ALA A 1 341 ? 14.400 6.957 32.193 1.00 62.41 341 ALA A N 1
ATOM 2740 C CA . ALA A 1 341 ? 14.900 5.781 32.860 1.00 62.41 341 ALA A CA 1
ATOM 2741 C C . ALA A 1 341 ? 13.815 5.220 33.792 1.00 62.41 341 ALA A C 1
ATOM 2743 O O . ALA A 1 341 ? 13.315 5.937 34.648 1.00 62.41 341 ALA A O 1
ATOM 2744 N N . ASP A 1 342 ? 13.421 3.955 33.602 1.00 63.22 342 ASP A N 1
ATOM 2745 C CA . ASP A 1 342 ? 12.268 3.307 34.270 1.00 63.22 342 ASP A CA 1
ATOM 2746 C C . ASP A 1 342 ? 10.964 4.123 34.218 1.00 63.22 342 ASP A C 1
ATOM 2748 O O . ASP A 1 342 ? 10.153 4.085 35.137 1.00 63.22 342 ASP A O 1
ATOM 2752 N N . GLY A 1 343 ? 10.753 4.863 33.127 1.00 62.00 343 GLY A N 1
ATOM 2753 C CA . GLY A 1 343 ? 9.562 5.694 32.942 1.00 62.00 343 GLY A CA 1
ATOM 2754 C C . GLY A 1 343 ? 9.643 7.086 33.573 1.00 62.00 343 GLY A C 1
ATOM 2755 O O . GLY A 1 343 ? 8.720 7.871 33.379 1.00 62.00 343 GLY A O 1
ATOM 2756 N N . GLU A 1 344 ? 10.741 7.435 34.252 1.00 68.06 344 GLU A N 1
ATOM 2757 C CA . GLU A 1 344 ? 10.964 8.780 34.792 1.00 68.06 344 GLU A CA 1
ATOM 2758 C C . GLU A 1 344 ? 11.943 9.585 33.927 1.00 68.06 344 GLU A C 1
ATOM 2760 O O . GLU A 1 344 ? 13.003 9.095 33.525 1.00 68.06 344 GLU A O 1
ATOM 2765 N N . VAL A 1 345 ? 11.596 10.846 33.648 1.00 73.62 345 VAL A N 1
ATOM 2766 C CA . VAL A 1 345 ? 12.484 11.807 32.978 1.00 73.62 345 VAL A CA 1
ATOM 2767 C C . VAL A 1 345 ? 13.495 12.310 34.002 1.00 73.62 345 VAL A C 1
ATOM 2769 O O . VAL A 1 345 ? 13.122 13.003 34.946 1.00 73.62 345 VAL A O 1
ATOM 2772 N N . PHE A 1 346 ? 14.775 12.000 33.814 1.00 75.00 346 PHE A N 1
ATOM 2773 C CA . PHE A 1 346 ? 15.829 12.452 34.732 1.00 75.00 346 PHE A CA 1
ATOM 2774 C C . PHE A 1 346 ? 16.698 13.565 34.137 1.00 75.00 346 PHE A C 1
ATOM 2776 O O . PHE A 1 346 ? 17.378 14.279 34.876 1.00 75.00 346 PHE A O 1
ATOM 2783 N N . HIS A 1 347 ? 16.667 13.743 32.814 1.00 77.31 347 HIS A N 1
ATOM 2784 C CA . HIS A 1 347 ? 17.348 14.844 32.149 1.00 77.31 347 HIS A CA 1
ATOM 2785 C C . HIS A 1 347 ? 16.518 15.383 30.983 1.00 77.31 347 HIS A C 1
ATOM 2787 O O . HIS A 1 347 ? 15.922 14.624 30.218 1.00 77.31 347 HIS A O 1
ATOM 2793 N N . ARG A 1 348 ? 16.482 16.710 30.858 1.00 82.00 348 ARG A N 1
ATOM 2794 C CA . ARG A 1 348 ? 15.797 17.429 29.785 1.00 82.00 348 ARG A CA 1
ATOM 2795 C C . ARG A 1 348 ? 16.705 18.551 29.318 1.00 82.00 348 ARG A C 1
ATOM 2797 O O . ARG A 1 348 ? 17.129 19.370 30.131 1.00 82.00 348 ARG A O 1
ATOM 2804 N N . PHE A 1 349 ? 16.971 18.593 28.024 1.00 82.62 349 PHE A N 1
ATOM 2805 C CA . PHE A 1 349 ? 17.763 19.647 27.408 1.00 82.62 349 PHE A CA 1
ATOM 2806 C C . PHE A 1 349 ? 17.065 20.153 26.152 1.00 82.62 349 PHE A C 1
ATOM 2808 O O . PHE A 1 349 ? 16.235 19.469 25.549 1.00 82.62 349 PHE A O 1
ATOM 2815 N N . ALA A 1 350 ? 17.357 21.399 25.810 1.00 88.81 350 ALA A N 1
ATOM 2816 C CA . ALA A 1 350 ? 16.767 22.100 24.689 1.00 88.81 350 ALA A CA 1
ATOM 2817 C C . ALA A 1 350 ? 17.912 22.629 23.829 1.00 88.81 350 ALA A C 1
ATOM 2819 O O . ALA A 1 350 ? 18.763 23.357 24.338 1.00 88.81 350 ALA A O 1
ATOM 2820 N N . LEU A 1 351 ? 17.953 22.218 22.564 1.00 89.56 351 LEU A N 1
ATOM 2821 C CA . LEU A 1 351 ? 19.002 22.603 21.624 1.00 89.56 351 LEU A CA 1
ATOM 2822 C C . LEU A 1 351 ? 18.375 23.125 20.326 1.00 89.56 351 LEU A C 1
ATOM 2824 O O . LEU A 1 351 ? 17.347 22.590 19.893 1.00 89.56 351 LEU A O 1
ATOM 2828 N N . PRO A 1 352 ? 18.962 24.156 19.698 1.00 93.31 352 PRO A N 1
ATOM 2829 C CA . PRO A 1 352 ? 18.609 24.559 18.344 1.00 93.31 352 PRO A CA 1
ATOM 2830 C C . PRO A 1 352 ? 18.805 23.414 17.343 1.00 93.31 352 PRO A C 1
ATOM 2832 O O . PRO A 1 352 ? 19.763 22.645 17.446 1.00 93.31 352 PRO A O 1
ATOM 2835 N N . VAL A 1 353 ? 17.944 23.331 16.327 1.00 91.81 353 VAL A N 1
ATOM 2836 C CA . VAL A 1 353 ? 18.109 22.390 15.201 1.00 91.81 353 VAL A CA 1
ATOM 2837 C C . VAL A 1 353 ? 19.462 22.596 14.519 1.00 91.81 353 VAL A C 1
ATOM 2839 O O . VAL A 1 353 ? 20.111 21.619 14.157 1.00 91.81 353 VAL A O 1
ATOM 2842 N N . GLY A 1 354 ? 19.916 23.848 14.392 1.00 91.50 354 GLY A N 1
ATOM 2843 C CA . GLY A 1 354 ? 21.238 24.177 13.862 1.00 91.50 354 GLY A CA 1
ATOM 2844 C C . GLY A 1 354 ? 22.384 23.452 14.564 1.00 91.50 354 GLY A C 1
ATOM 2845 O O . GLY A 1 354 ? 23.276 22.958 13.886 1.00 91.50 354 GLY A O 1
ATOM 2846 N N . ASP A 1 355 ? 22.318 23.316 15.889 1.00 90.25 355 ASP A N 1
ATOM 2847 C CA . ASP A 1 355 ? 23.351 22.637 16.675 1.00 90.25 355 ASP A CA 1
ATOM 2848 C C . ASP A 1 355 ? 23.206 21.113 16.595 1.00 90.25 355 ASP A C 1
ATOM 2850 O O . ASP A 1 355 ? 24.201 20.396 16.483 1.00 90.25 355 ASP A O 1
ATOM 2854 N N . LEU A 1 356 ? 21.965 20.612 16.610 1.00 86.75 356 LEU A N 1
ATOM 2855 C CA . LEU A 1 356 ? 21.663 19.180 16.513 1.00 86.75 356 LEU A CA 1
ATOM 2856 C C . LEU A 1 356 ? 22.090 18.579 15.166 1.00 86.75 356 LEU A C 1
ATOM 2858 O O . LEU A 1 356 ? 22.531 17.434 15.126 1.00 86.75 356 LEU A O 1
ATOM 2862 N N . PHE A 1 357 ? 21.976 19.344 14.078 1.00 88.81 357 PHE A N 1
ATOM 2863 C CA . PHE A 1 357 ? 22.237 18.881 12.711 1.00 88.81 357 PHE A CA 1
ATOM 2864 C C . PHE A 1 357 ? 23.468 19.531 12.059 1.00 88.81 357 PHE A C 1
ATOM 2866 O O . PHE A 1 357 ? 23.676 19.359 10.861 1.00 88.81 357 PHE A O 1
ATOM 2873 N N . ALA A 1 358 ? 24.332 20.209 12.826 1.00 84.00 358 ALA A N 1
ATOM 2874 C CA . ALA A 1 358 ? 25.495 20.962 12.323 1.00 84.00 358 ALA A CA 1
ATOM 2875 C C . ALA A 1 358 ? 26.473 20.159 11.438 1.00 84.00 358 ALA A C 1
ATOM 2877 O O . ALA A 1 358 ? 27.310 20.728 10.742 1.00 84.00 358 ALA A O 1
ATOM 2878 N N . GLN A 1 359 ? 26.430 18.827 11.508 1.00 84.38 359 GLN A N 1
ATOM 2879 C CA . GLN A 1 359 ? 27.285 17.933 10.726 1.00 84.38 359 GLN A CA 1
ATOM 2880 C C . GLN A 1 359 ? 26.482 16.941 9.862 1.00 84.38 359 GLN A C 1
ATOM 2882 O O . GLN A 1 359 ? 27.048 15.978 9.333 1.00 84.38 359 GLN A O 1
ATOM 2887 N N . ASP A 1 360 ? 25.168 17.126 9.745 1.00 89.75 360 ASP A N 1
ATOM 2888 C CA . ASP A 1 360 ? 24.328 16.330 8.856 1.00 89.75 360 ASP A CA 1
ATOM 2889 C C . ASP A 1 360 ? 24.376 16.937 7.445 1.00 89.75 360 ASP A C 1
ATOM 2891 O O . ASP A 1 360 ? 23.914 18.052 7.199 1.00 89.75 360 ASP A O 1
ATOM 2895 N N . ALA A 1 361 ? 24.955 16.191 6.502 1.00 90.19 361 ALA A N 1
ATOM 2896 C CA . ALA A 1 361 ? 25.153 16.656 5.132 1.00 90.19 361 ALA A CA 1
ATOM 2897 C C . ALA A 1 361 ? 23.836 16.963 4.400 1.00 90.19 361 ALA A C 1
ATOM 2899 O O . ALA A 1 361 ? 23.813 17.839 3.534 1.00 90.19 361 ALA A O 1
ATOM 2900 N N . LEU A 1 362 ? 22.751 16.255 4.732 1.00 92.06 362 LEU A N 1
ATOM 2901 C CA . LEU A 1 362 ? 21.447 16.460 4.107 1.00 92.06 362 LEU A CA 1
ATOM 2902 C C . LEU A 1 362 ? 20.789 17.743 4.628 1.00 92.06 362 LEU A C 1
ATOM 2904 O O . LEU A 1 362 ? 20.244 18.520 3.846 1.00 92.06 362 LEU A O 1
ATOM 2908 N N . TYR A 1 363 ? 20.916 18.013 5.930 1.00 93.44 363 TYR A N 1
ATOM 2909 C CA . TYR A 1 363 ? 20.459 19.269 6.526 1.00 93.44 363 TYR A CA 1
ATOM 2910 C C . TYR A 1 363 ? 21.200 20.482 5.955 1.00 93.44 363 TYR A C 1
ATOM 2912 O O . TYR A 1 363 ? 20.568 21.454 5.535 1.00 93.44 363 TYR A O 1
ATOM 2920 N N . GLU A 1 364 ? 22.531 20.413 5.879 1.00 93.25 364 GLU A N 1
ATOM 2921 C CA . GLU A 1 364 ? 23.337 21.499 5.313 1.00 93.25 364 GLU A CA 1
ATOM 2922 C C . GLU A 1 364 ? 23.011 21.738 3.834 1.00 93.25 364 GLU A C 1
ATOM 2924 O O . GLU A 1 364 ? 22.945 22.888 3.395 1.00 93.25 364 GLU A O 1
ATOM 2929 N N . ARG A 1 365 ? 22.722 20.675 3.069 1.00 93.94 365 ARG A N 1
ATOM 2930 C CA . ARG A 1 365 ? 22.264 20.796 1.680 1.00 93.94 365 ARG A CA 1
ATOM 2931 C C . ARG A 1 365 ? 20.929 21.530 1.580 1.00 93.94 365 ARG A C 1
ATOM 2933 O O . ARG A 1 365 ? 20.849 22.505 0.831 1.00 93.94 365 ARG A O 1
ATOM 2940 N N . ALA A 1 366 ? 19.922 21.113 2.347 1.00 93.38 366 ALA A N 1
ATOM 2941 C CA . ALA A 1 366 ? 18.605 21.748 2.349 1.00 93.38 366 ALA A CA 1
ATOM 2942 C C . ALA A 1 366 ? 18.703 23.233 2.732 1.00 93.38 366 ALA A C 1
ATOM 2944 O O . ALA A 1 366 ? 18.132 24.104 2.073 1.00 93.38 366 ALA A O 1
ATOM 2945 N N . ARG A 1 367 ? 19.489 23.543 3.768 1.00 94.69 367 ARG A N 1
ATOM 2946 C CA . ARG A 1 367 ? 19.709 24.916 4.231 1.00 94.69 367 ARG A CA 1
ATOM 2947 C C . ARG A 1 367 ? 20.447 25.761 3.191 1.00 94.69 367 ARG A C 1
ATOM 2949 O O . ARG A 1 367 ? 20.035 26.888 2.927 1.00 94.69 367 ARG A O 1
ATOM 2956 N N . ALA A 1 368 ? 21.496 25.229 2.567 1.00 94.25 368 ALA A N 1
ATOM 2957 C CA . ALA A 1 368 ? 22.215 25.922 1.502 1.00 94.25 368 ALA A CA 1
ATOM 2958 C C . ALA A 1 368 ? 21.309 26.208 0.293 1.00 94.25 368 ALA A C 1
ATOM 2960 O O . ALA A 1 368 ? 21.352 27.306 -0.256 1.00 94.25 368 ALA A O 1
ATOM 2961 N N . GLN A 1 369 ? 20.446 25.261 -0.087 1.00 94.00 369 GLN A N 1
ATOM 2962 C CA . GLN A 1 369 ? 19.462 25.448 -1.155 1.00 94.00 369 GLN A CA 1
ATOM 2963 C C . GLN A 1 369 ? 18.442 26.542 -0.821 1.00 94.00 369 GLN A C 1
ATOM 2965 O O . GLN A 1 369 ? 18.144 27.370 -1.683 1.00 94.00 369 GLN A O 1
ATOM 2970 N N . MET A 1 370 ? 17.954 26.607 0.422 1.00 94.38 370 MET A N 1
ATOM 2971 C CA . MET A 1 370 ? 17.059 27.685 0.866 1.00 94.38 370 MET A CA 1
ATOM 2972 C C . MET A 1 370 ? 17.730 29.068 0.832 1.00 94.38 370 MET A C 1
ATOM 2974 O O . MET A 1 370 ? 17.071 30.066 0.543 1.00 94.38 370 MET A O 1
ATOM 2978 N N . LEU A 1 371 ? 19.034 29.129 1.115 1.00 94.94 371 LEU A N 1
ATOM 2979 C CA . LEU A 1 371 ? 19.826 30.366 1.157 1.00 94.94 371 LEU A CA 1
ATOM 2980 C C . LEU A 1 371 ? 20.488 30.724 -0.184 1.00 94.94 371 LEU A C 1
ATOM 2982 O O . LEU A 1 371 ? 21.134 31.763 -0.288 1.00 94.94 371 LEU A O 1
ATOM 2986 N N . SER A 1 372 ? 20.330 29.887 -1.211 1.00 93.31 372 SER A N 1
ATOM 2987 C CA . SER A 1 372 ? 20.971 30.065 -2.522 1.00 93.31 372 SER A CA 1
ATOM 2988 C C . SER A 1 372 ? 20.454 31.273 -3.314 1.00 93.31 372 SER A C 1
ATOM 2990 O O . SER A 1 372 ? 21.116 31.721 -4.248 1.00 93.31 372 SER A O 1
ATOM 2992 N N . GLY A 1 373 ? 19.271 31.788 -2.963 1.00 88.69 373 GLY A N 1
ATOM 2993 C CA . GLY A 1 373 ? 18.549 32.799 -3.741 1.00 88.69 373 GLY A CA 1
ATOM 2994 C C . GLY A 1 373 ? 17.753 32.232 -4.926 1.00 88.69 373 GLY A C 1
ATOM 2995 O O . GLY A 1 373 ? 17.055 32.991 -5.594 1.00 88.69 373 GLY A O 1
ATOM 2996 N N . ASP A 1 374 ? 17.809 30.918 -5.179 1.00 89.81 374 ASP A N 1
ATOM 2997 C CA . ASP A 1 374 ? 16.989 30.259 -6.198 1.00 89.81 374 ASP A CA 1
ATOM 2998 C C . ASP A 1 374 ? 15.573 29.978 -5.665 1.00 89.81 374 ASP A C 1
ATOM 3000 O O . ASP A 1 374 ? 15.366 29.173 -4.756 1.00 89.81 374 ASP A O 1
ATOM 3004 N N . HIS A 1 375 ? 14.575 30.645 -6.241 1.00 86.56 375 HIS A N 1
ATOM 3005 C CA . HIS A 1 375 ? 13.163 30.485 -5.884 1.00 86.56 375 HIS A CA 1
ATOM 3006 C C . HIS A 1 375 ? 12.373 29.624 -6.879 1.00 86.56 375 HIS A C 1
ATOM 3008 O O . HIS A 1 375 ? 11.140 29.629 -6.837 1.00 86.56 375 HIS A O 1
ATOM 3014 N N . SER A 1 376 ? 13.061 28.894 -7.762 1.00 85.56 376 SER A N 1
ATOM 3015 C CA . SER A 1 376 ? 12.442 27.976 -8.714 1.00 85.56 376 SER A CA 1
ATOM 3016 C C . SER A 1 376 ? 11.604 26.893 -8.022 1.00 85.56 376 SER A C 1
ATOM 3018 O O . SER A 1 376 ? 11.861 26.487 -6.882 1.00 85.56 376 SER A O 1
ATOM 3020 N N . ILE A 1 377 ? 10.584 26.401 -8.733 1.00 80.62 377 ILE A N 1
ATOM 3021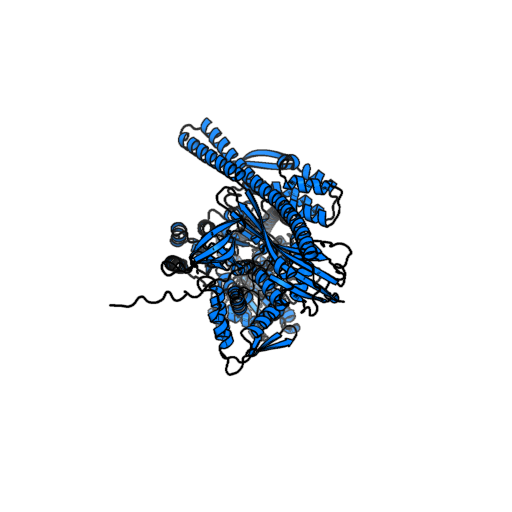 C CA . ILE A 1 377 ? 9.761 25.268 -8.282 1.00 80.62 377 ILE A CA 1
ATOM 3022 C C . ILE A 1 377 ? 10.649 24.032 -8.080 1.00 80.62 377 ILE A C 1
ATOM 3024 O O . ILE A 1 377 ? 10.502 23.326 -7.087 1.00 80.62 377 ILE A O 1
ATOM 3028 N N . GLU A 1 378 ? 11.622 23.813 -8.966 1.00 81.12 378 GLU A N 1
ATOM 3029 C CA . GLU A 1 378 ? 12.578 22.709 -8.864 1.00 81.12 378 GLU A CA 1
ATOM 3030 C C . GLU A 1 378 ? 13.403 22.762 -7.575 1.00 81.12 378 GLU A C 1
ATOM 3032 O O . GLU A 1 378 ? 13.535 21.742 -6.895 1.00 81.12 378 GLU A O 1
ATOM 3037 N N . ASN A 1 379 ? 13.925 23.936 -7.200 1.00 87.31 379 ASN A N 1
ATOM 3038 C CA . ASN A 1 379 ? 14.666 24.084 -5.948 1.00 87.31 379 ASN A CA 1
ATOM 3039 C C . ASN A 1 379 ? 13.761 23.846 -4.734 1.00 87.31 379 ASN A C 1
ATOM 3041 O O . ASN A 1 379 ? 14.138 23.122 -3.817 1.00 87.31 379 ASN A O 1
ATOM 3045 N N . ARG A 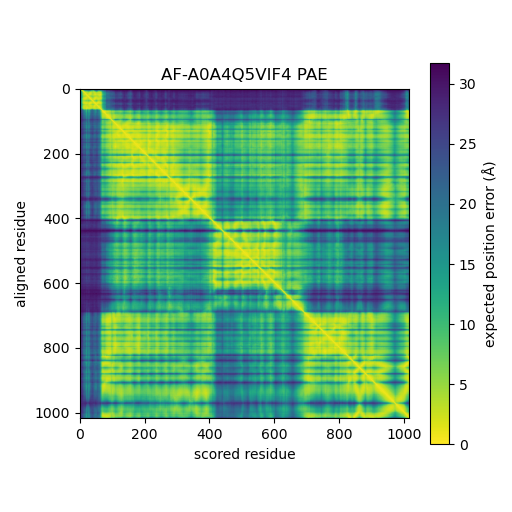1 380 ? 12.528 24.369 -4.746 1.00 85.56 380 ARG A N 1
ATOM 3046 C CA . ARG A 1 380 ? 11.544 24.110 -3.679 1.00 85.56 380 ARG A CA 1
ATOM 3047 C C . ARG A 1 380 ? 11.233 22.622 -3.515 1.00 85.56 380 ARG A C 1
ATOM 3049 O O . ARG A 1 380 ? 11.155 22.156 -2.381 1.00 85.56 380 ARG A O 1
ATOM 3056 N N . VAL A 1 381 ? 11.095 21.881 -4.616 1.00 81.81 381 VAL A N 1
ATOM 3057 C CA . VAL A 1 381 ? 10.871 20.426 -4.592 1.00 81.81 381 VAL A CA 1
ATOM 3058 C C . VAL A 1 381 ? 12.089 19.689 -4.028 1.00 81.81 381 VAL A C 1
ATOM 3060 O O . VAL A 1 381 ? 11.910 18.805 -3.195 1.00 81.81 381 VAL A O 1
ATOM 3063 N N . LYS A 1 382 ? 13.317 20.072 -4.406 1.00 84.50 382 LYS A N 1
ATOM 3064 C CA . LYS A 1 382 ? 14.553 19.486 -3.847 1.00 84.50 382 LYS A CA 1
ATOM 3065 C C . LYS A 1 382 ? 14.675 19.729 -2.343 1.00 84.50 382 LYS A C 1
ATOM 3067 O O . LYS A 1 382 ? 14.895 18.787 -1.589 1.00 84.50 382 LYS A O 1
ATOM 3072 N N . ILE A 1 383 ? 14.432 20.963 -1.896 1.00 89.38 383 ILE A N 1
ATOM 3073 C CA . ILE A 1 383 ? 14.416 21.305 -0.468 1.00 89.38 383 ILE A CA 1
ATOM 3074 C C . ILE A 1 383 ? 13.360 20.463 0.254 1.00 89.38 383 ILE A C 1
ATOM 3076 O O . ILE A 1 383 ? 13.630 19.897 1.310 1.00 89.38 383 ILE A O 1
ATOM 3080 N N . GLN A 1 384 ? 12.155 20.361 -0.310 1.00 85.88 384 GLN A N 1
ATOM 3081 C CA . GLN A 1 384 ? 11.088 19.551 0.263 1.00 85.88 384 GLN A CA 1
ATOM 3082 C C . GLN A 1 384 ? 11.500 18.077 0.389 1.00 85.88 384 GLN A C 1
ATOM 3084 O O . GLN A 1 384 ? 11.280 17.493 1.446 1.00 85.88 384 GLN A O 1
ATOM 3089 N N . GLN A 1 385 ? 12.110 17.486 -0.643 1.00 82.94 385 GLN A N 1
ATOM 3090 C CA . GLN A 1 385 ? 12.620 16.111 -0.606 1.00 82.94 385 GLN A CA 1
ATOM 3091 C C . GLN A 1 385 ? 13.633 15.918 0.525 1.00 82.94 385 GLN A C 1
ATOM 3093 O O . GLN A 1 385 ? 13.462 15.016 1.344 1.00 82.94 385 GLN A O 1
ATOM 3098 N N . ASP A 1 386 ? 14.618 16.811 0.633 1.00 88.88 386 ASP A N 1
ATOM 3099 C CA . ASP A 1 386 ? 15.648 16.738 1.672 1.00 88.88 386 ASP A CA 1
ATOM 3100 C C . ASP A 1 386 ? 15.045 16.834 3.080 1.00 88.88 386 ASP A C 1
ATOM 3102 O O . ASP A 1 386 ? 15.368 16.036 3.959 1.00 88.88 386 ASP A O 1
ATOM 3106 N N . LEU A 1 387 ? 14.115 17.771 3.298 1.00 87.31 387 LEU A N 1
ATOM 3107 C CA . LEU A 1 387 ? 13.435 17.923 4.587 1.00 87.31 387 LEU A CA 1
ATOM 3108 C C . LEU A 1 387 ? 12.571 16.707 4.953 1.00 87.31 387 LEU A C 1
ATOM 3110 O O . LEU A 1 387 ? 12.470 16.355 6.129 1.00 87.31 387 LEU A O 1
ATOM 3114 N N . ILE A 1 388 ? 11.941 16.065 3.966 1.00 81.75 388 ILE A N 1
ATOM 3115 C CA . ILE A 1 388 ? 11.146 14.849 4.169 1.00 81.75 388 ILE A CA 1
ATOM 3116 C C . ILE A 1 388 ? 12.052 13.671 4.534 1.00 81.75 388 ILE A C 1
ATOM 3118 O O . ILE A 1 388 ? 11.715 12.888 5.420 1.00 81.75 388 ILE A O 1
ATOM 3122 N N . GLU A 1 389 ? 13.206 13.548 3.887 1.00 83.50 389 GLU A N 1
ATOM 3123 C CA . GLU A 1 389 ? 14.189 12.505 4.179 1.00 83.50 389 GLU A CA 1
ATOM 3124 C C . GLU A 1 389 ? 14.895 12.705 5.529 1.00 83.50 389 GLU A C 1
ATOM 3126 O O . GLU A 1 389 ? 15.376 11.733 6.111 1.00 83.50 389 GLU A O 1
ATOM 3131 N N . LEU A 1 390 ? 14.923 13.928 6.076 1.00 85.31 390 LEU A N 1
ATOM 3132 C CA . LEU A 1 390 ? 15.367 14.195 7.453 1.00 85.31 390 LEU A CA 1
ATOM 3133 C C . LEU A 1 390 ? 14.417 13.609 8.514 1.00 85.31 390 LEU A C 1
ATOM 3135 O O . LEU A 1 390 ? 14.830 13.374 9.652 1.00 85.31 390 LEU A O 1
ATOM 3139 N N . ASN A 1 391 ? 13.1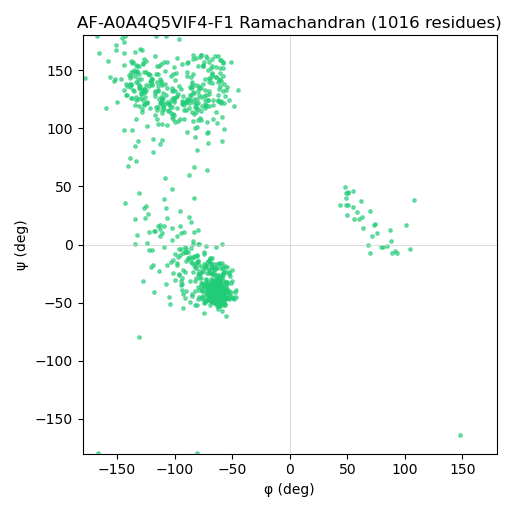62 13.318 8.158 1.00 80.50 391 ASN A N 1
ATOM 3140 C CA . ASN A 1 391 ? 12.192 12.723 9.070 1.00 80.50 391 ASN A CA 1
ATOM 3141 C C . ASN A 1 391 ? 12.440 11.214 9.238 1.00 80.50 391 ASN A C 1
ATOM 3143 O O . ASN A 1 391 ? 12.122 10.401 8.369 1.00 80.50 391 ASN A O 1
ATOM 3147 N N . SER A 1 392 ? 12.929 10.832 10.420 1.00 75.44 392 SER A N 1
ATOM 3148 C CA . SER A 1 392 ? 13.240 9.435 10.782 1.00 75.44 392 SER A CA 1
ATOM 3149 C C . SER A 1 392 ? 12.058 8.457 10.675 1.00 75.44 392 SER A C 1
ATOM 3151 O O . SER A 1 392 ? 12.257 7.266 10.460 1.00 75.44 392 SER A O 1
ATOM 3153 N N . LEU A 1 393 ? 10.823 8.949 10.779 1.00 78.38 393 LEU A N 1
ATOM 3154 C CA . LEU A 1 393 ? 9.601 8.144 10.748 1.00 78.38 393 LEU A CA 1
ATOM 3155 C C . LEU A 1 393 ? 8.954 8.099 9.348 1.00 78.38 393 LEU A C 1
ATOM 3157 O O . LEU A 1 393 ? 7.975 7.376 9.151 1.00 78.38 393 LEU A O 1
ATOM 3161 N N . ASN A 1 394 ? 9.494 8.825 8.359 1.00 79.31 394 ASN A N 1
ATOM 3162 C CA . ASN A 1 394 ? 8.881 8.986 7.035 1.00 79.31 394 ASN A CA 1
ATOM 3163 C C . ASN A 1 394 ? 8.639 7.658 6.294 1.00 79.31 394 ASN A C 1
ATOM 3165 O O . ASN A 1 394 ? 7.610 7.506 5.633 1.00 79.31 394 ASN A O 1
ATOM 3169 N N . HIS A 1 395 ? 9.558 6.698 6.414 1.00 78.19 395 HIS A N 1
ATOM 3170 C CA . HIS A 1 395 ? 9.481 5.405 5.721 1.00 78.19 395 HIS A CA 1
ATOM 3171 C C . HIS A 1 395 ? 8.637 4.358 6.460 1.00 78.19 395 HIS A C 1
ATOM 3173 O O . HIS A 1 395 ? 8.256 3.353 5.864 1.00 78.19 395 HIS A O 1
ATOM 3179 N N . LEU A 1 396 ? 8.341 4.589 7.744 1.00 84.25 396 LEU A N 1
ATOM 3180 C CA . LEU A 1 396 ? 7.590 3.662 8.593 1.00 84.25 396 LEU A CA 1
ATOM 3181 C C . LEU A 1 396 ? 6.112 4.023 8.698 1.00 84.25 396 LEU A C 1
ATOM 3183 O O . LEU A 1 396 ? 5.324 3.183 9.116 1.00 84.25 396 LEU A O 1
ATOM 3187 N N . TYR A 1 397 ? 5.728 5.253 8.356 1.00 85.69 397 TYR A N 1
ATOM 3188 C CA . TYR A 1 397 ? 4.375 5.749 8.567 1.00 85.69 397 TYR A CA 1
ATOM 3189 C C . TYR A 1 397 ? 3.858 6.564 7.379 1.00 85.69 397 TYR A C 1
ATOM 3191 O O . TYR A 1 397 ? 4.544 7.419 6.807 1.00 85.69 397 TYR A O 1
ATOM 3199 N N . THR A 1 398 ? 2.598 6.332 7.034 1.00 83.88 398 THR A N 1
ATOM 3200 C CA . THR A 1 398 ? 1.846 7.165 6.099 1.00 83.88 398 THR A CA 1
ATOM 3201 C C . THR A 1 398 ? 0.419 7.340 6.587 1.00 83.88 398 THR A C 1
ATOM 3203 O O . THR A 1 398 ? -0.146 6.437 7.200 1.00 83.88 398 THR A O 1
ATOM 3206 N N . ARG A 1 399 ? -0.143 8.519 6.329 1.00 80.69 399 ARG A N 1
ATOM 3207 C CA . ARG A 1 399 ? -1.544 8.838 6.581 1.00 80.69 399 ARG A CA 1
ATOM 3208 C C . ARG A 1 399 ? -2.054 9.747 5.474 1.00 80.69 399 ARG A C 1
ATOM 3210 O O . ARG A 1 399 ? -1.405 10.742 5.150 1.00 80.69 399 ARG A O 1
ATOM 3217 N N . THR A 1 400 ? -3.220 9.403 4.955 1.00 79.06 400 THR A N 1
ATOM 3218 C CA . THR A 1 400 ? -3.995 10.178 3.984 1.00 79.06 400 THR A CA 1
ATOM 3219 C C . THR A 1 400 ? -5.398 10.393 4.550 1.00 79.06 400 THR A C 1
ATOM 3221 O O . THR A 1 400 ? -5.971 9.469 5.138 1.00 79.06 400 THR A O 1
ATOM 3224 N N . ARG A 1 401 ? -5.958 11.600 4.413 1.00 74.31 401 ARG A N 1
ATOM 3225 C CA . ARG A 1 401 ? -7.350 11.906 4.789 1.00 74.31 401 ARG A CA 1
ATOM 3226 C C . ARG A 1 401 ? -8.192 12.137 3.551 1.00 74.31 401 ARG A C 1
ATOM 3228 O O . ARG A 1 401 ? -7.683 12.561 2.519 1.00 74.31 401 ARG A O 1
ATOM 3235 N N . LYS A 1 402 ? -9.503 11.962 3.683 1.00 73.62 402 LYS A N 1
ATOM 3236 C CA . LYS A 1 402 ? -10.463 12.257 2.613 1.00 73.62 402 LYS A CA 1
ATOM 3237 C C . LYS A 1 402 ? -10.300 13.683 2.087 1.00 73.62 402 LYS A C 1
ATOM 3239 O O . LYS A 1 402 ? -10.182 13.892 0.885 1.00 73.62 402 LYS A O 1
ATOM 3244 N N . LYS A 1 403 ? -10.182 14.665 2.981 1.00 68.81 403 LYS A N 1
ATOM 3245 C CA . LYS A 1 403 ? -9.982 16.072 2.593 1.00 68.81 403 LYS A CA 1
ATOM 3246 C C . LYS A 1 403 ? -8.664 16.359 1.861 1.00 68.81 403 LYS A C 1
ATOM 3248 O O . LYS A 1 403 ? -8.574 17.396 1.221 1.00 68.81 403 LYS A O 1
ATOM 3253 N N . ASP A 1 404 ? -7.662 15.487 1.987 1.00 68.81 404 ASP A N 1
ATOM 3254 C CA . ASP A 1 404 ? -6.365 15.666 1.325 1.00 68.81 404 ASP A CA 1
ATOM 3255 C C . ASP A 1 404 ? -6.413 15.171 -0.140 1.00 68.81 404 ASP A C 1
ATOM 3257 O O . ASP A 1 404 ? -5.559 15.538 -0.938 1.00 68.81 404 ASP A O 1
ATOM 3261 N N . VAL A 1 405 ? -7.413 14.351 -0.505 1.00 68.56 405 VAL A N 1
ATOM 3262 C CA . VAL A 1 405 ? -7.519 13.698 -1.829 1.00 68.56 405 VAL A CA 1
ATOM 3263 C C . VAL A 1 405 ? -8.760 14.087 -2.630 1.00 68.56 405 VAL A C 1
ATOM 3265 O O . VAL A 1 405 ? -8.809 13.856 -3.838 1.00 68.56 405 VAL A O 1
ATOM 3268 N N . HIS A 1 406 ? -9.787 14.646 -1.989 1.00 59.66 406 HIS A N 1
ATOM 3269 C CA . HIS A 1 406 ? -10.964 15.122 -2.705 1.00 59.66 406 HIS A CA 1
ATOM 3270 C C . HIS A 1 406 ? -10.669 16.466 -3.384 1.00 59.66 406 HIS A C 1
ATOM 3272 O O . HIS A 1 406 ? -10.622 17.504 -2.727 1.00 59.66 406 HIS A O 1
ATOM 3278 N N . ASN A 1 407 ? -10.540 16.449 -4.712 1.00 52.31 407 ASN A N 1
ATOM 3279 C CA . ASN A 1 407 ? -10.738 17.645 -5.536 1.00 52.31 407 ASN A CA 1
ATOM 3280 C C . ASN A 1 407 ? -12.208 18.102 -5.410 1.00 52.31 407 ASN A C 1
ATOM 3282 O O . ASN A 1 407 ? -13.083 17.264 -5.168 1.00 52.31 407 ASN A O 1
ATOM 3286 N N . GLU A 1 408 ? -12.492 19.398 -5.596 1.00 43.25 408 GLU A N 1
ATOM 3287 C CA . GLU A 1 408 ? -13.827 20.010 -5.398 1.00 43.25 408 GLU A CA 1
ATOM 3288 C C . GLU A 1 408 ? -14.985 19.270 -6.112 1.00 43.25 408 GLU A C 1
ATOM 3290 O O . GLU A 1 408 ? -16.129 19.360 -5.676 1.00 43.25 408 GLU A O 1
ATOM 3295 N N . GLU A 1 409 ? -14.699 18.479 -7.152 1.00 43.16 409 GLU A N 1
ATOM 3296 C CA . GLU A 1 409 ? -15.684 17.753 -7.969 1.00 43.16 409 GLU A CA 1
ATOM 3297 C C . GLU A 1 409 ? -16.138 16.379 -7.418 1.00 43.16 409 GLU A C 1
ATOM 3299 O O . GLU A 1 409 ? -17.116 15.836 -7.920 1.00 43.16 409 GLU A O 1
ATOM 3304 N N . ASN A 1 410 ? -15.481 15.798 -6.400 1.00 53.56 410 ASN A N 1
ATOM 3305 C CA . ASN A 1 410 ? -15.773 14.433 -5.898 1.00 53.56 410 ASN A CA 1
ATOM 3306 C C . ASN A 1 410 ? -16.058 14.362 -4.381 1.00 53.56 410 ASN A C 1
ATOM 3308 O O . ASN A 1 410 ? -15.863 13.314 -3.753 1.00 53.56 410 ASN A O 1
ATOM 3312 N N . ILE A 1 411 ? -16.480 15.468 -3.760 1.00 61.44 411 ILE A N 1
ATOM 3313 C CA . ILE A 1 411 ? -16.845 15.493 -2.335 1.00 61.44 411 ILE A CA 1
ATOM 3314 C C . ILE A 1 411 ? -18.275 14.978 -2.170 1.00 61.44 411 ILE A C 1
ATOM 3316 O O . ILE A 1 411 ? -19.231 15.602 -2.624 1.00 61.44 411 ILE A O 1
ATOM 3320 N N . VAL A 1 412 ? -18.431 13.864 -1.454 1.00 70.25 412 VAL A N 1
ATOM 3321 C CA . VAL A 1 412 ? -19.750 13.385 -1.034 1.00 70.25 412 VAL A CA 1
ATOM 3322 C C . VAL A 1 412 ? -20.180 14.138 0.226 1.00 70.25 412 VAL A C 1
ATOM 3324 O O . VAL A 1 412 ? -19.552 14.036 1.281 1.00 70.25 412 VAL A O 1
ATOM 3327 N N . TYR A 1 413 ? -21.281 14.881 0.143 1.00 75.31 413 TYR A N 1
ATOM 3328 C CA . TYR A 1 413 ? -21.831 15.634 1.264 1.00 75.31 413 TYR A CA 1
ATOM 3329 C C . TYR A 1 413 ? -22.654 14.734 2.188 1.00 75.31 413 TYR A C 1
ATOM 3331 O O . TYR A 1 413 ? -23.628 14.092 1.789 1.00 75.31 413 TYR A O 1
ATOM 3339 N N . ARG A 1 414 ? -22.308 14.721 3.475 1.00 80.88 414 ARG A N 1
ATOM 3340 C CA . ARG A 1 414 ? -23.078 14.014 4.505 1.00 80.88 414 ARG A CA 1
ATOM 3341 C C . ARG A 1 414 ? -24.178 14.929 5.040 1.00 80.88 414 ARG A C 1
ATOM 3343 O O . ARG A 1 414 ? -23.896 15.996 5.573 1.00 80.88 414 ARG A O 1
ATOM 3350 N N . LYS A 1 415 ? -25.437 14.503 4.936 1.00 82.12 415 LYS A N 1
ATOM 3351 C CA . LYS A 1 415 ? -26.599 15.213 5.484 1.00 82.12 415 LYS A CA 1
ATOM 3352 C C . LYS A 1 415 ? -27.194 14.420 6.642 1.00 82.12 415 LYS A C 1
ATOM 3354 O O . LYS A 1 415 ? -28.068 13.574 6.437 1.00 82.12 415 LYS A O 1
ATOM 3359 N N . ALA A 1 416 ? -26.714 14.697 7.851 1.00 82.75 416 ALA A N 1
ATOM 3360 C CA . ALA A 1 416 ? -27.265 14.129 9.075 1.00 82.75 416 ALA A CA 1
ATOM 3361 C C . ALA A 1 416 ? -28.575 14.825 9.475 1.00 82.75 416 ALA A C 1
ATOM 3363 O O . ALA A 1 416 ? -28.687 16.047 9.421 1.00 82.75 416 ALA A O 1
ATOM 3364 N N . ARG A 1 417 ? -29.584 14.034 9.844 1.00 86.56 417 ARG A N 1
ATOM 3365 C CA . ARG A 1 417 ? -30.887 14.482 10.340 1.00 86.56 417 ARG A CA 1
ATOM 3366 C C . ARG A 1 417 ? -31.226 13.705 11.603 1.00 86.56 417 ARG A C 1
ATOM 3368 O O . ARG A 1 417 ? -31.284 12.474 11.582 1.00 86.56 417 ARG A O 1
ATOM 3375 N N . THR A 1 418 ? -31.504 14.426 12.676 1.00 86.75 418 THR A N 1
ATOM 3376 C CA . THR A 1 418 ? -32.041 13.841 13.903 1.00 86.75 418 THR A CA 1
ATOM 3377 C C . THR A 1 418 ? -33.561 13.907 13.868 1.00 86.75 418 THR A C 1
ATOM 3379 O O . THR A 1 418 ? -34.135 14.963 13.609 1.00 86.75 418 THR A O 1
ATOM 3382 N N . ILE A 1 419 ? -34.207 12.764 14.093 1.00 89.50 419 ILE A N 1
ATOM 3383 C CA . ILE A 1 419 ? -35.662 12.623 14.103 1.00 89.50 419 ILE A CA 1
ATOM 3384 C C . ILE A 1 419 ? -36.092 12.339 15.545 1.00 89.50 419 ILE A C 1
ATOM 3386 O O . ILE A 1 419 ? -35.899 11.211 16.019 1.00 89.50 419 ILE A O 1
ATOM 3390 N N . PRO A 1 420 ? -36.644 13.342 16.248 1.00 89.12 420 PRO A N 1
ATOM 3391 C CA . PRO A 1 420 ? -37.216 13.133 17.567 1.00 89.12 420 PRO A CA 1
ATOM 3392 C C . PRO A 1 420 ? -38.508 12.312 17.467 1.00 89.12 420 PRO A C 1
ATOM 3394 O O . PRO A 1 420 ? -39.289 12.455 16.525 1.00 89.12 420 PRO A O 1
ATOM 3397 N N . VAL A 1 421 ? -38.718 11.436 18.445 1.00 91.56 421 VAL A N 1
ATOM 3398 C CA . VAL A 1 421 ? -39.861 10.528 18.545 1.00 91.56 421 VAL A CA 1
ATOM 3399 C C . VAL A 1 421 ? -40.498 10.687 19.920 1.00 91.56 421 VAL A C 1
ATOM 3401 O O . VAL A 1 421 ? -39.902 10.316 20.931 1.00 91.56 421 VAL A O 1
ATOM 3404 N N . SER A 1 422 ? -41.728 11.187 19.965 1.00 91.44 422 SER A N 1
ATOM 3405 C CA . SER A 1 422 ? -42.516 11.259 21.198 1.00 91.44 422 SER A CA 1
ATOM 3406 C C . SER A 1 422 ? -43.314 9.963 21.377 1.00 91.44 422 SER A C 1
ATOM 3408 O O . SER A 1 422 ? -44.078 9.581 20.493 1.00 91.44 422 SER A O 1
ATOM 3410 N N . LEU A 1 423 ? -43.141 9.273 22.510 1.00 88.31 423 LEU A N 1
ATOM 3411 C CA . LEU A 1 423 ? -43.949 8.090 22.844 1.00 88.31 423 LEU A CA 1
ATOM 3412 C C . LEU A 1 423 ? -45.407 8.487 23.098 1.00 88.31 423 LEU A C 1
ATOM 3414 O O . LEU A 1 423 ? -45.662 9.526 23.706 1.00 88.31 423 LEU A O 1
ATOM 3418 N N . SER A 1 424 ? -46.349 7.629 22.709 1.00 88.94 424 SER A N 1
ATOM 3419 C CA . SER A 1 424 ? -47.743 7.745 23.154 1.00 88.94 424 SER A CA 1
ATOM 3420 C C . SER A 1 424 ? -47.878 7.527 24.667 1.00 88.94 424 SER A C 1
ATOM 3422 O O . SER A 1 424 ? -47.001 6.936 25.302 1.00 88.94 424 SER A O 1
ATOM 3424 N N . ASP A 1 425 ? -48.999 7.953 25.255 1.00 87.12 425 ASP A N 1
ATOM 3425 C CA . ASP A 1 425 ? -49.257 7.784 26.693 1.00 87.12 425 ASP A CA 1
ATOM 3426 C C . ASP A 1 425 ? -49.199 6.306 27.132 1.00 87.12 425 ASP A C 1
ATOM 3428 O O . ASP A 1 425 ? -48.670 5.988 28.199 1.00 87.12 425 ASP A O 1
ATOM 3432 N N . GLU A 1 426 ? -49.679 5.386 26.288 1.00 86.25 426 GLU A N 1
ATOM 3433 C CA . GLU A 1 426 ? -49.638 3.938 26.535 1.00 86.25 426 GLU A CA 1
ATOM 3434 C C . GLU A 1 426 ? -48.207 3.381 26.484 1.00 86.25 426 GLU A C 1
ATOM 3436 O O . GLU A 1 426 ? -47.784 2.650 27.387 1.00 86.25 426 GLU A O 1
ATOM 3441 N N . GLU A 1 427 ? -47.431 3.756 25.462 1.00 87.50 427 GLU A N 1
ATOM 3442 C CA . GLU A 1 427 ? -46.014 3.391 25.351 1.00 87.50 427 GLU A CA 1
ATOM 3443 C C . GLU A 1 427 ? -45.206 3.952 26.522 1.00 87.50 427 GLU A C 1
ATOM 3445 O O . GLU A 1 427 ? -44.362 3.254 27.090 1.00 87.50 427 GLU A O 1
ATOM 3450 N N . ARG A 1 428 ? -45.486 5.199 26.920 1.00 87.25 428 ARG A N 1
ATOM 3451 C CA . ARG A 1 428 ? -44.817 5.863 28.036 1.00 87.25 428 ARG A CA 1
ATOM 3452 C C . ARG A 1 428 ? -45.123 5.170 29.354 1.00 87.25 428 ARG A C 1
ATOM 3454 O O . ARG A 1 428 ? -44.196 4.899 30.114 1.00 87.25 428 ARG A O 1
ATOM 3461 N N . ALA A 1 429 ? -46.382 4.814 29.599 1.00 85.69 429 ALA A N 1
ATOM 3462 C CA . ALA A 1 429 ? -46.775 4.069 30.789 1.00 85.69 429 ALA A CA 1
ATOM 3463 C C . ALA A 1 429 ? -46.064 2.707 30.869 1.00 85.69 429 ALA A C 1
ATOM 3465 O O . ALA A 1 429 ? -45.564 2.333 31.932 1.00 85.69 429 ALA A O 1
ATOM 3466 N N . LEU A 1 430 ? -45.953 1.980 29.751 1.00 84.31 430 LEU A N 1
ATOM 3467 C CA . LEU A 1 430 ? -45.216 0.714 29.694 1.00 84.31 430 LEU A CA 1
ATOM 3468 C C . LEU A 1 430 ? -43.717 0.907 29.927 1.00 84.31 430 LEU A C 1
ATOM 3470 O O . LEU A 1 430 ? -43.125 0.185 30.734 1.00 84.31 430 LEU A O 1
ATOM 3474 N N . TYR A 1 431 ? -43.118 1.893 29.261 1.00 83.50 431 TYR A N 1
ATOM 3475 C CA . TYR A 1 431 ? -41.717 2.264 29.427 1.00 83.50 431 TYR A CA 1
ATOM 3476 C C . TYR A 1 431 ? -41.400 2.604 30.889 1.00 83.50 431 TYR A C 1
ATOM 3478 O O . TYR A 1 431 ? -40.511 1.997 31.492 1.00 83.50 431 TYR A O 1
ATOM 3486 N N . ASP A 1 432 ? -42.187 3.490 31.498 1.00 82.12 432 ASP A N 1
ATOM 3487 C CA . ASP A 1 432 ? -42.011 3.911 32.883 1.00 82.12 432 ASP A CA 1
ATOM 3488 C C . ASP A 1 432 ? -42.331 2.772 33.869 1.00 82.12 432 ASP A C 1
ATOM 3490 O O . ASP A 1 432 ? -41.659 2.654 34.891 1.00 82.12 432 ASP A O 1
ATOM 3494 N N . SER A 1 433 ? -43.276 1.870 33.571 1.00 81.56 433 SER A N 1
ATOM 3495 C CA . SER A 1 433 ? -43.576 0.711 34.432 1.00 81.56 433 SER A CA 1
ATOM 3496 C C . SER A 1 433 ? -42.388 -0.248 34.558 1.00 81.56 433 SER A C 1
ATOM 3498 O O . SER A 1 433 ? -42.022 -0.637 35.668 1.00 81.56 433 SER A O 1
ATOM 3500 N N . VAL A 1 434 ? -41.727 -0.559 33.439 1.00 75.56 434 VAL A N 1
ATOM 3501 C CA . VAL A 1 434 ? -40.546 -1.434 33.399 1.00 75.56 434 VAL A CA 1
ATOM 3502 C C . VAL A 1 434 ? -39.364 -0.758 34.093 1.00 75.56 434 VAL A C 1
ATOM 3504 O O . VAL A 1 434 ? -38.553 -1.426 34.729 1.00 75.56 434 VAL A O 1
ATOM 3507 N N . ILE A 1 435 ? -39.280 0.572 34.032 1.00 70.00 435 ILE A N 1
ATOM 3508 C CA . ILE A 1 435 ? -38.234 1.351 34.706 1.00 70.00 435 ILE A CA 1
ATOM 3509 C C . ILE A 1 435 ? -38.482 1.470 36.214 1.00 70.00 435 ILE A C 1
ATOM 3511 O O . ILE A 1 435 ? -37.534 1.407 37.000 1.00 70.00 435 ILE A O 1
ATOM 3515 N N . ASN A 1 436 ? -39.737 1.626 36.631 1.00 69.44 436 ASN A N 1
ATOM 3516 C CA . ASN A 1 436 ? -40.112 1.882 38.021 1.00 69.44 436 ASN A CA 1
ATOM 3517 C C . ASN A 1 436 ? -40.226 0.605 38.870 1.00 69.44 436 ASN A C 1
ATOM 3519 O O . ASN A 1 436 ? -40.054 0.681 40.088 1.00 69.44 436 ASN A O 1
ATOM 3523 N N . GLN A 1 437 ? -40.463 -0.562 38.256 1.00 62.78 437 GLN A N 1
ATOM 3524 C CA . GLN A 1 437 ? -40.602 -1.850 38.955 1.00 62.78 437 GLN A CA 1
ATOM 3525 C C . GLN A 1 437 ? -39.299 -2.397 39.572 1.00 62.78 437 GLN A C 1
ATOM 3527 O O . GLN A 1 437 ? -39.366 -3.284 40.421 1.00 62.78 437 GLN A O 1
ATOM 3532 N N . TYR A 1 438 ? -38.122 -1.869 39.221 1.00 57.47 438 TYR A N 1
ATOM 3533 C CA . TYR A 1 438 ? -36.845 -2.376 39.738 1.00 57.47 438 TYR A CA 1
ATOM 3534 C C . TYR A 1 438 ? -36.388 -1.644 41.011 1.00 57.47 438 TYR A C 1
ATOM 3536 O O . TYR A 1 438 ? -36.155 -0.432 41.014 1.00 57.47 438 TYR A O 1
ATOM 3544 N N . LYS A 1 439 ? -36.241 -2.407 42.101 1.00 51.75 439 LYS A N 1
ATOM 3545 C CA . LYS A 1 439 ? -35.607 -2.012 43.366 1.00 51.75 439 LYS A CA 1
ATOM 3546 C C . LYS A 1 439 ? -34.405 -2.931 43.609 1.00 51.75 439 LYS A C 1
ATOM 3548 O O . LYS A 1 439 ? -34.608 -3.981 44.192 1.00 51.75 439 LYS A O 1
ATOM 3553 N N . GLU A 1 440 ? -33.212 -2.561 43.145 1.00 48.81 440 GLU A N 1
ATOM 3554 C CA . GLU A 1 440 ? -31.915 -2.967 43.727 1.00 48.81 440 GLU A CA 1
ATOM 3555 C C . GLU A 1 440 ? -30.742 -2.318 42.971 1.00 48.81 440 GLU A C 1
ATOM 3557 O O . GLU A 1 440 ? -30.794 -2.109 41.757 1.00 48.81 440 GLU A O 1
ATOM 3562 N N . GLU A 1 441 ? -29.707 -1.947 43.724 1.00 49.62 441 GLU A N 1
ATOM 3563 C CA . GLU A 1 441 ? -28.429 -1.417 43.243 1.00 49.62 441 GLU A CA 1
ATOM 3564 C C . GLU A 1 441 ? -27.556 -2.588 42.743 1.00 49.62 441 GLU A C 1
ATOM 3566 O O . GLU A 1 441 ? -27.447 -3.591 43.440 1.00 49.62 441 GLU A O 1
ATOM 3571 N N . ASN A 1 442 ? -26.917 -2.442 41.571 1.00 48.38 442 ASN A N 1
ATOM 3572 C CA . ASN A 1 442 ? -25.959 -3.367 40.911 1.00 48.38 442 ASN A CA 1
ATOM 3573 C C . ASN A 1 442 ? -26.424 -4.283 39.762 1.00 48.38 442 ASN A C 1
ATOM 3575 O O . ASN A 1 442 ? -25.661 -5.172 39.383 1.00 48.38 442 ASN A O 1
ATOM 3579 N N . ASP A 1 443 ? -27.565 -4.055 39.108 1.00 53.06 443 ASP A N 1
ATOM 3580 C CA . ASP A 1 443 ? -27.949 -4.926 37.985 1.00 53.06 443 ASP A CA 1
ATOM 3581 C C . ASP A 1 443 ? -27.630 -4.330 36.595 1.00 53.06 443 ASP A C 1
ATOM 3583 O O . ASP A 1 443 ? -28.327 -3.446 36.083 1.00 53.06 443 ASP A O 1
ATOM 3587 N N . LEU A 1 444 ? -26.585 -4.861 35.943 1.00 53.22 444 LEU A N 1
ATOM 3588 C CA . LEU A 1 444 ? -26.223 -4.590 34.538 1.00 53.22 444 LEU A CA 1
ATOM 3589 C C . LEU A 1 444 ? -27.423 -4.830 33.585 1.00 53.22 444 LEU A C 1
ATOM 3591 O O . LEU A 1 444 ? -27.515 -4.227 32.512 1.00 53.22 444 LEU A O 1
ATOM 3595 N N . GLY A 1 445 ? -28.385 -5.667 34.002 1.00 63.12 445 GLY A N 1
ATOM 3596 C CA . GLY A 1 445 ? -29.600 -5.990 33.257 1.00 63.12 445 GLY A CA 1
ATOM 3597 C C . GLY A 1 445 ? -30.575 -4.823 33.047 1.00 63.12 445 GLY A C 1
ATOM 3598 O O . GLY A 1 445 ? -31.307 -4.826 32.053 1.00 63.12 445 GLY A O 1
ATOM 3599 N N . LEU A 1 446 ? -30.588 -3.797 33.910 1.00 68.19 446 LEU A N 1
ATOM 3600 C CA . LEU A 1 446 ? -31.510 -2.656 33.769 1.00 68.19 446 LEU A CA 1
ATOM 3601 C C . LEU A 1 446 ? -31.157 -1.776 32.557 1.00 68.19 446 LEU A C 1
ATOM 3603 O O . LEU A 1 446 ? -32.048 -1.289 31.861 1.00 68.19 446 LEU A O 1
ATOM 3607 N N . ILE A 1 447 ? -29.862 -1.606 32.274 1.00 68.69 447 ILE A N 1
ATOM 3608 C CA . ILE A 1 447 ? -29.359 -0.834 31.125 1.00 68.69 447 ILE A CA 1
ATOM 3609 C C . ILE A 1 447 ? -29.791 -1.498 29.824 1.00 68.69 447 ILE A C 1
ATOM 3611 O O . ILE A 1 447 ? -30.343 -0.853 28.931 1.00 68.69 447 ILE A O 1
ATOM 3615 N N . GLN A 1 448 ? -29.568 -2.807 29.730 1.00 73.25 448 GLN A N 1
ATOM 3616 C CA . GLN A 1 448 ? -29.898 -3.573 28.538 1.00 73.25 448 GLN A CA 1
ATOM 3617 C C . GLN A 1 448 ? -31.410 -3.578 28.279 1.00 73.25 448 GLN A C 1
ATOM 3619 O O . GLN A 1 448 ? -31.824 -3.421 27.134 1.00 73.25 448 GLN A O 1
ATOM 3624 N N . LYS A 1 449 ? -32.234 -3.659 29.332 1.00 76.50 449 LYS A N 1
ATOM 3625 C CA . LYS A 1 449 ? -33.699 -3.568 29.227 1.00 76.50 449 LYS A CA 1
ATOM 3626 C C . LYS A 1 449 ? -34.181 -2.183 28.806 1.00 76.50 449 LYS A C 1
ATOM 3628 O O . LYS A 1 449 ? -35.015 -2.101 27.911 1.00 76.50 449 LYS A O 1
ATOM 3633 N N . LYS A 1 450 ? -33.627 -1.102 29.374 1.00 76.88 450 LYS A N 1
ATOM 3634 C CA . LYS A 1 450 ? -33.925 0.276 28.936 1.00 76.88 450 LYS A CA 1
ATOM 3635 C C . LYS A 1 450 ? -33.639 0.451 27.444 1.00 76.88 450 LYS A C 1
ATOM 3637 O O . LYS A 1 450 ? -34.500 0.936 26.724 1.00 76.88 450 LYS A O 1
ATOM 3642 N N . ARG A 1 451 ? -32.487 -0.034 26.963 1.00 80.06 451 ARG A N 1
ATOM 3643 C CA . ARG A 1 451 ? -32.140 -0.004 25.531 1.00 80.06 451 ARG A CA 1
ATOM 3644 C C . ARG A 1 451 ? -33.079 -0.849 24.674 1.00 80.06 451 ARG A C 1
ATOM 3646 O O . ARG A 1 451 ? -33.452 -0.419 23.593 1.00 80.06 451 ARG A O 1
ATOM 3653 N N . GLN A 1 452 ? -33.467 -2.039 25.128 1.00 83.81 452 GLN A N 1
ATOM 3654 C CA . GLN A 1 452 ? -34.413 -2.874 24.379 1.00 83.81 452 GLN A CA 1
ATOM 3655 C C . GLN A 1 452 ? -35.792 -2.215 24.275 1.00 83.81 452 GLN A C 1
ATOM 3657 O O . GLN A 1 452 ? -36.385 -2.241 23.201 1.00 83.81 452 GLN A O 1
ATOM 3662 N N . MET A 1 453 ? -36.261 -1.586 25.356 1.00 84.75 453 MET A N 1
ATOM 3663 C CA . MET A 1 453 ? -37.516 -0.831 25.382 1.00 84.75 453 MET A CA 1
ATOM 3664 C C . MET A 1 453 ? -37.459 0.408 24.485 1.00 84.75 453 MET A C 1
ATOM 3666 O O . MET A 1 453 ? -38.389 0.636 23.721 1.00 84.75 453 MET A O 1
ATOM 3670 N N . SER A 1 454 ? -36.360 1.172 24.526 1.00 84.94 454 SER A N 1
ATOM 3671 C CA . SER A 1 454 ? -36.139 2.309 23.620 1.00 84.94 454 SER A CA 1
ATOM 3672 C C . SER A 1 454 ? -35.945 1.883 22.161 1.00 84.94 454 SER A C 1
ATOM 3674 O O . SER A 1 454 ? -36.208 2.659 21.252 1.00 84.94 454 SER A O 1
ATOM 3676 N N . SER A 1 455 ? -35.503 0.653 21.905 1.00 87.75 455 SER A N 1
ATOM 3677 C CA . SER A 1 455 ? -35.418 0.111 20.550 1.00 87.75 455 SER A CA 1
ATOM 3678 C C . SER A 1 455 ? -36.811 -0.249 20.028 1.00 87.75 455 SER A C 1
ATOM 3680 O O . SER A 1 455 ? -37.272 0.310 19.038 1.00 87.75 455 SER A O 1
ATOM 3682 N N . SER A 1 456 ? -37.532 -1.141 20.709 1.00 90.00 456 SER A N 1
ATOM 3683 C CA . SER A 1 456 ? -38.936 -1.428 20.399 1.00 90.00 456 SER A CA 1
ATOM 3684 C C . SER A 1 456 ? -39.630 -2.069 21.598 1.00 90.00 456 SER A C 1
ATOM 3686 O O . SER A 1 456 ? -39.298 -3.186 22.006 1.00 90.00 456 SER A O 1
ATOM 3688 N N . ILE A 1 457 ? -40.646 -1.382 22.126 1.00 88.12 457 ILE A N 1
ATOM 3689 C CA . ILE A 1 457 ? -41.475 -1.865 23.240 1.00 88.12 457 ILE A CA 1
ATOM 3690 C C . ILE A 1 457 ? -42.208 -3.156 22.841 1.00 88.12 457 ILE A C 1
ATOM 3692 O O . ILE A 1 457 ? -42.233 -4.127 23.601 1.00 88.12 457 ILE A O 1
ATOM 3696 N N . VAL A 1 458 ? -42.727 -3.210 21.610 1.00 87.12 458 VAL A N 1
ATOM 3697 C CA . VAL A 1 458 ? -43.421 -4.384 21.056 1.00 87.12 458 VAL A CA 1
ATOM 3698 C C . VAL A 1 458 ? -42.476 -5.585 20.940 1.00 87.12 458 VAL A C 1
ATOM 3700 O O . VAL A 1 458 ? -42.803 -6.696 21.376 1.00 87.12 458 VAL A O 1
ATOM 3703 N N . ALA A 1 459 ? -41.274 -5.377 20.391 1.00 87.06 459 ALA A N 1
ATOM 3704 C CA . ALA A 1 459 ? -40.286 -6.443 20.249 1.00 87.06 459 ALA A CA 1
ATOM 3705 C C . ALA A 1 459 ? -39.747 -6.919 21.608 1.00 87.06 459 ALA A C 1
ATOM 3707 O O . ALA A 1 459 ? -39.401 -8.093 21.753 1.00 87.06 459 ALA A O 1
ATOM 3708 N N . PHE A 1 460 ? -39.688 -6.036 22.610 1.00 86.38 460 PHE A N 1
ATOM 3709 C CA . PHE A 1 460 ? -39.288 -6.388 23.970 1.00 86.38 460 PHE A CA 1
ATOM 3710 C C . PHE A 1 460 ? -40.286 -7.338 24.645 1.00 86.38 460 PHE A C 1
ATOM 3712 O O . PHE A 1 460 ? -39.865 -8.336 25.234 1.00 86.38 460 PHE A O 1
ATOM 3719 N N . GLN A 1 461 ? -41.590 -7.070 24.511 1.00 85.75 461 GLN A N 1
ATOM 3720 C CA . GLN A 1 461 ? -42.660 -7.909 25.072 1.00 85.75 461 GLN A CA 1
ATOM 3721 C C . GLN A 1 461 ? -42.784 -9.280 24.387 1.00 85.75 461 GLN A C 1
ATOM 3723 O O . GLN A 1 461 ? -43.373 -10.201 24.950 1.00 85.75 461 GLN A O 1
ATOM 3728 N N . SER A 1 462 ? -42.212 -9.428 23.191 1.00 86.12 462 SER A N 1
ATOM 3729 C CA . SER A 1 462 ? -42.340 -10.630 22.367 1.00 86.12 462 SER A CA 1
ATOM 3730 C C . SER A 1 462 ? -41.122 -11.558 22.491 1.00 86.12 462 SER A C 1
ATOM 3732 O O . SER A 1 462 ? -39.970 -11.137 22.658 1.00 86.12 462 SER A O 1
ATOM 3734 N N . THR A 1 463 ? -41.346 -12.866 22.387 1.00 85.00 463 THR A N 1
ATOM 3735 C CA . THR A 1 463 ? -40.276 -13.872 22.234 1.00 85.00 463 THR A CA 1
ATOM 3736 C C . THR A 1 463 ? -39.853 -14.008 20.767 1.00 85.00 463 THR A C 1
ATOM 3738 O O . THR A 1 463 ? -40.554 -13.554 19.862 1.00 85.00 463 THR A O 1
ATOM 3741 N N . LYS A 1 464 ? -38.684 -14.612 20.502 1.00 81.69 464 LYS A N 1
ATOM 3742 C CA . LYS A 1 464 ? -38.226 -14.814 19.114 1.00 81.69 464 LYS A CA 1
ATOM 3743 C C . LYS A 1 464 ? -39.168 -15.756 18.365 1.00 81.69 464 LYS A C 1
ATOM 3745 O O . LYS A 1 464 ? -39.479 -15.507 17.207 1.00 81.69 464 LYS A O 1
ATOM 3750 N N . GLU A 1 465 ? -39.639 -16.796 19.043 1.00 83.06 465 GLU A N 1
ATOM 3751 C CA . GLU A 1 465 ? -40.567 -17.800 18.531 1.00 83.06 465 GLU A CA 1
ATOM 3752 C C . GLU A 1 465 ? -41.899 -17.155 18.142 1.00 83.06 465 GLU A C 1
ATOM 3754 O O . GLU A 1 465 ? -42.403 -17.403 17.051 1.00 83.06 465 GLU A O 1
ATOM 3759 N N . GLN A 1 466 ? -42.417 -16.261 18.990 1.00 82.94 466 GLN A N 1
ATOM 3760 C CA . GLN A 1 466 ? -43.621 -15.478 18.710 1.00 82.94 466 GLN A CA 1
ATOM 3761 C C . GLN A 1 466 ? -43.449 -14.562 17.488 1.00 82.94 466 GLN A C 1
ATOM 3763 O O . GLN A 1 466 ? -44.303 -14.563 16.605 1.00 82.94 466 GLN A O 1
ATOM 3768 N N . LEU A 1 467 ? -42.322 -13.851 17.368 1.00 84.56 467 LEU A N 1
ATOM 3769 C CA . LEU A 1 467 ? -42.046 -13.004 16.199 1.00 84.56 467 LEU A CA 1
ATOM 3770 C C . LEU A 1 467 ? -41.915 -13.820 14.900 1.00 84.56 467 LEU A C 1
ATOM 3772 O O . LEU A 1 467 ? -42.403 -13.387 13.860 1.00 84.56 467 LEU A O 1
ATOM 3776 N N . LEU A 1 468 ? -41.321 -15.020 14.942 1.00 80.44 468 LEU A N 1
ATOM 3777 C CA . LEU A 1 468 ? -41.215 -15.898 13.765 1.00 80.44 468 LEU A CA 1
ATOM 3778 C C . LEU A 1 468 ? -42.582 -16.291 13.195 1.00 80.44 468 LEU A C 1
ATOM 3780 O O . LEU A 1 468 ? -42.726 -16.402 11.979 1.00 80.44 468 LEU A O 1
ATOM 3784 N N . VAL A 1 469 ? -43.581 -16.462 14.062 1.00 81.38 469 VAL A N 1
ATOM 3785 C CA . VAL A 1 469 ? -44.968 -16.760 13.671 1.00 81.38 469 VAL A CA 1
ATOM 3786 C C . VAL A 1 469 ? -45.852 -15.508 13.588 1.00 81.38 469 VAL A C 1
ATOM 3788 O O . VAL A 1 469 ? -47.072 -15.627 13.553 1.00 81.38 469 VAL A O 1
ATOM 3791 N N . GLN A 1 470 ? -45.251 -14.311 13.543 1.00 82.56 470 GLN A N 1
ATOM 3792 C CA . GLN A 1 470 ? -45.941 -13.013 13.454 1.00 82.56 470 GLN A CA 1
ATOM 3793 C C . GLN A 1 470 ? -46.929 -12.736 14.601 1.00 82.56 470 GLN A C 1
ATOM 3795 O O . GLN A 1 470 ? -47.892 -11.987 14.447 1.00 82.56 470 GLN A O 1
ATOM 3800 N N . HIS A 1 471 ? -46.683 -13.317 15.773 1.00 79.56 471 HIS A N 1
ATOM 3801 C CA . HIS A 1 471 ? -47.496 -13.134 16.966 1.00 79.56 471 HIS A CA 1
ATOM 3802 C C . HIS A 1 471 ? -46.880 -12.058 17.867 1.00 79.56 471 HIS A C 1
ATOM 3804 O O . HIS A 1 471 ? -45.862 -12.283 18.513 1.00 79.56 471 HIS A O 1
ATOM 3810 N N . TYR A 1 472 ? -47.485 -10.876 17.902 1.00 82.44 472 TYR A N 1
ATOM 3811 C CA . TYR A 1 472 ? -47.090 -9.760 18.765 1.00 82.44 472 TYR A CA 1
ATOM 3812 C C . TYR A 1 472 ? -48.321 -8.901 19.087 1.00 82.44 472 TYR A C 1
ATOM 3814 O O . TYR A 1 472 ? -49.376 -9.072 18.472 1.00 82.44 472 TYR A O 1
ATOM 3822 N N . ASN A 1 473 ? -48.218 -7.988 20.056 1.00 81.06 473 ASN A N 1
ATOM 3823 C CA . ASN A 1 473 ? -49.327 -7.097 20.399 1.00 81.06 473 ASN A CA 1
ATOM 3824 C C . ASN A 1 473 ? -49.544 -6.051 19.289 1.00 81.06 473 ASN A C 1
ATOM 3826 O O . ASN A 1 473 ? -48.855 -5.037 19.248 1.00 81.06 473 ASN A O 1
ATOM 3830 N N . GLN A 1 474 ? -50.491 -6.313 18.385 1.00 78.25 474 GLN A N 1
ATOM 3831 C CA . GLN A 1 474 ? -50.808 -5.432 17.253 1.00 78.25 474 GLN A CA 1
ATOM 3832 C C . GLN A 1 474 ? -51.551 -4.153 17.659 1.00 78.25 474 GLN A C 1
ATOM 3834 O O . GLN A 1 474 ? -51.567 -3.200 16.887 1.00 78.25 474 GLN A O 1
ATOM 3839 N N . ASN A 1 475 ? -52.156 -4.135 18.850 1.00 80.69 475 ASN A N 1
ATOM 3840 C CA . ASN A 1 475 ? -52.938 -2.999 19.334 1.00 80.69 475 ASN A CA 1
ATOM 3841 C C . ASN A 1 475 ? -52.075 -1.947 20.032 1.00 80.69 475 ASN A C 1
ATOM 3843 O O . ASN A 1 475 ? -52.579 -0.872 20.334 1.00 80.69 475 ASN A O 1
ATOM 3847 N N . LEU A 1 476 ? -50.805 -2.256 20.316 1.00 83.00 476 LEU A N 1
ATOM 3848 C CA . LEU A 1 476 ? -49.913 -1.294 20.939 1.00 83.00 476 LEU A CA 1
ATOM 3849 C C . LEU A 1 476 ? -49.434 -0.274 19.890 1.00 83.00 476 LEU A C 1
ATOM 3851 O O . LEU A 1 476 ? -48.914 -0.696 18.851 1.00 83.00 476 LEU A O 1
ATOM 3855 N N . PRO A 1 477 ? -49.574 1.040 20.140 1.00 85.06 477 PRO A N 1
ATOM 3856 C CA . PRO A 1 477 ? -48.960 2.061 19.297 1.00 85.06 477 PRO A CA 1
ATOM 3857 C C . PRO A 1 477 ? -47.429 1.916 19.272 1.00 85.06 477 PRO A C 1
ATOM 3859 O O . PRO A 1 477 ? -46.824 1.484 20.252 1.00 85.06 477 PRO A O 1
ATOM 3862 N N . ASP A 1 478 ? -46.816 2.257 18.134 1.00 89.62 478 ASP A N 1
ATOM 3863 C CA . ASP A 1 478 ? -45.361 2.221 17.930 1.00 89.62 478 ASP A CA 1
ATOM 3864 C C . ASP A 1 478 ? -44.887 3.533 17.292 1.00 89.62 478 ASP A C 1
ATOM 3866 O O . ASP A 1 478 ? -44.844 3.686 16.065 1.00 89.62 478 ASP A O 1
ATOM 3870 N N . ALA A 1 479 ? -44.559 4.504 18.143 1.00 89.81 479 ALA A N 1
ATOM 3871 C CA . ALA A 1 479 ? -44.150 5.835 17.710 1.00 89.81 479 ALA A CA 1
ATOM 3872 C C . ALA A 1 479 ? -42.814 5.815 16.948 1.00 89.81 479 ALA A C 1
ATOM 3874 O O . ALA A 1 479 ? -42.633 6.560 15.980 1.00 89.81 479 ALA A O 1
ATOM 3875 N N . LYS A 1 480 ? -41.874 4.939 17.340 1.00 92.38 480 LYS A N 1
ATOM 3876 C CA . LYS A 1 480 ? -40.552 4.849 16.693 1.00 92.38 480 LYS A CA 1
ATOM 3877 C C . LYS A 1 480 ? -40.664 4.239 15.300 1.00 92.38 480 LYS A C 1
ATOM 3879 O O . LYS A 1 480 ? -40.024 4.733 14.370 1.00 92.38 480 LYS A O 1
ATOM 3884 N N . PHE A 1 481 ? -41.518 3.230 15.125 1.00 92.94 481 PHE A N 1
ATOM 3885 C CA . PHE A 1 481 ? -41.827 2.702 13.801 1.00 92.94 481 PHE A CA 1
ATOM 3886 C C . PHE A 1 481 ? -42.559 3.729 12.931 1.00 92.94 481 PHE A C 1
ATOM 3888 O O . PHE A 1 481 ? -42.216 3.848 11.761 1.00 92.94 481 PHE A O 1
ATOM 3895 N N . ALA A 1 482 ? -43.494 4.516 13.476 1.00 92.06 482 ALA A N 1
ATOM 3896 C CA . ALA A 1 482 ? -44.167 5.578 12.720 1.00 92.06 482 ALA A CA 1
ATOM 3897 C C . ALA A 1 482 ? -43.183 6.659 12.220 1.00 92.06 482 ALA A C 1
ATOM 3899 O O . ALA A 1 482 ? -43.255 7.105 11.075 1.00 92.06 482 ALA A O 1
ATOM 3900 N N . ALA A 1 483 ? -42.201 7.040 13.042 1.00 92.62 483 ALA A N 1
ATOM 3901 C CA . ALA A 1 483 ? -41.132 7.942 12.615 1.00 92.62 483 ALA A CA 1
ATOM 3902 C C . ALA A 1 483 ? -40.231 7.309 11.538 1.00 92.62 483 ALA A C 1
ATOM 3904 O O . ALA A 1 483 ? -39.865 7.963 10.562 1.00 92.62 483 ALA A O 1
ATOM 3905 N N . PHE A 1 484 ? -39.906 6.020 11.677 1.00 94.81 484 PHE A N 1
ATOM 3906 C CA . PHE A 1 484 ? -39.177 5.264 10.656 1.00 94.81 484 PHE A CA 1
ATOM 3907 C C . PHE A 1 484 ? -39.976 5.114 9.349 1.00 94.81 484 PHE A C 1
ATOM 3909 O O . PHE A 1 484 ? -39.401 5.167 8.261 1.00 94.81 484 PHE A O 1
ATOM 3916 N N . GLU A 1 485 ? -41.299 4.993 9.434 1.00 92.44 485 GLU A N 1
ATOM 3917 C CA . GLU A 1 485 ? -42.208 4.922 8.294 1.00 92.44 485 GLU A CA 1
ATOM 3918 C C . GLU A 1 485 ? -42.149 6.188 7.435 1.00 92.44 485 GLU A C 1
ATOM 3920 O O . GLU A 1 485 ? -42.066 6.080 6.213 1.00 92.44 485 GLU A O 1
ATOM 3925 N N . ALA A 1 486 ? -42.070 7.375 8.040 1.00 91.56 486 ALA A N 1
ATOM 3926 C CA . ALA A 1 486 ? -41.896 8.620 7.288 1.00 91.56 486 ALA A CA 1
ATOM 3927 C C . ALA A 1 486 ? -40.606 8.618 6.438 1.00 91.56 486 ALA A C 1
ATOM 3929 O O . ALA A 1 486 ? -40.599 9.084 5.296 1.00 91.56 486 ALA A O 1
ATOM 3930 N N . ILE A 1 487 ? -39.521 8.033 6.962 1.00 92.25 487 ILE A N 1
ATOM 3931 C CA . ILE A 1 487 ? -38.246 7.884 6.240 1.00 92.25 487 ILE A CA 1
ATOM 3932 C C . ILE A 1 487 ? -38.384 6.857 5.112 1.00 92.25 487 ILE A C 1
ATOM 3934 O O . ILE A 1 487 ? -37.897 7.080 4.003 1.00 92.25 487 ILE A O 1
ATOM 3938 N N . LEU A 1 488 ? -39.053 5.729 5.373 1.00 92.69 488 LEU A N 1
ATOM 3939 C CA . LEU A 1 488 ? -39.349 4.716 4.356 1.00 92.69 488 LEU A CA 1
ATOM 3940 C C . LEU A 1 488 ? -40.175 5.301 3.210 1.00 92.69 488 LEU A C 1
ATOM 3942 O O . LEU A 1 488 ? -39.882 5.031 2.043 1.00 92.69 488 LEU A O 1
ATOM 3946 N N . GLU A 1 489 ? -41.175 6.122 3.522 1.00 90.25 489 GLU A N 1
ATOM 3947 C CA . GLU A 1 489 ? -41.975 6.814 2.520 1.00 90.25 489 GLU A CA 1
ATOM 3948 C C . GLU A 1 489 ? -41.121 7.755 1.663 1.00 90.25 489 GLU A C 1
ATOM 3950 O O . GLU A 1 489 ? -41.207 7.706 0.433 1.00 90.25 489 GLU A O 1
ATOM 3955 N N . GLU A 1 490 ? -40.268 8.577 2.287 1.00 88.88 490 GLU A N 1
ATOM 3956 C CA . GLU A 1 490 ? -39.370 9.512 1.594 1.00 88.88 490 GLU A CA 1
ATOM 3957 C C . GLU A 1 490 ? -38.354 8.770 0.707 1.00 88.88 490 GLU A C 1
ATOM 3959 O O . GLU A 1 490 ? -38.235 9.057 -0.485 1.00 88.88 490 GLU A O 1
ATOM 3964 N N . VAL A 1 491 ? -37.618 7.807 1.261 1.00 87.81 491 VAL A N 1
ATOM 3965 C CA . VAL A 1 491 ? -36.449 7.198 0.605 1.00 87.81 491 VAL A CA 1
ATOM 3966 C C . VAL A 1 491 ? -36.841 6.025 -0.296 1.00 87.81 491 VAL A C 1
ATOM 3968 O O . VAL A 1 491 ? -36.430 5.957 -1.458 1.00 87.81 491 VAL A O 1
ATOM 3971 N N . VAL A 1 492 ? -37.643 5.095 0.221 1.00 87.56 492 VAL A N 1
ATOM 3972 C CA . VAL A 1 492 ? -37.920 3.815 -0.443 1.00 87.56 492 VAL A CA 1
ATOM 3973 C C . VAL A 1 492 ? -39.152 3.902 -1.337 1.00 87.56 492 VAL A C 1
ATOM 3975 O O . VAL A 1 492 ? -39.099 3.456 -2.480 1.00 87.56 492 VAL A O 1
ATOM 3978 N N . ILE A 1 493 ? -40.256 4.480 -0.863 1.00 82.44 493 ILE A N 1
ATOM 3979 C CA . ILE A 1 493 ? -41.523 4.469 -1.614 1.00 82.44 493 ILE A CA 1
ATOM 3980 C C . ILE A 1 493 ? -41.527 5.554 -2.696 1.00 82.44 493 ILE A C 1
ATOM 3982 O O . ILE A 1 493 ? -41.771 5.250 -3.865 1.00 82.44 493 ILE A O 1
ATOM 3986 N N . ARG A 1 494 ? -41.219 6.809 -2.336 1.00 85.31 494 ARG A N 1
ATOM 3987 C CA . ARG A 1 494 ? -41.213 7.939 -3.284 1.00 85.31 494 ARG A CA 1
ATOM 3988 C C . ARG A 1 494 ? -40.000 7.910 -4.206 1.00 85.31 494 ARG A C 1
ATOM 3990 O O . ARG A 1 494 ? -40.156 7.980 -5.421 1.00 85.31 494 ARG A O 1
ATOM 3997 N N . ASN A 1 495 ? -38.804 7.773 -3.635 1.00 85.00 495 ASN A N 1
ATOM 3998 C CA . ASN A 1 495 ? -37.554 7.868 -4.393 1.00 85.00 495 ASN A CA 1
ATOM 3999 C C . ASN A 1 495 ? -37.026 6.517 -4.908 1.00 85.00 495 ASN A C 1
ATOM 4001 O O . ASN A 1 495 ? -36.081 6.499 -5.693 1.00 85.00 495 ASN A O 1
ATOM 4005 N N . LYS A 1 496 ? -37.629 5.380 -4.518 1.00 85.00 496 LYS A N 1
ATOM 4006 C CA . LYS A 1 496 ? -37.231 4.017 -4.942 1.00 85.00 496 LYS A CA 1
ATOM 4007 C C . LYS A 1 496 ? -35.765 3.662 -4.659 1.00 85.00 496 LYS A C 1
ATOM 4009 O O . LYS A 1 496 ? -35.227 2.735 -5.283 1.00 85.00 496 LYS A O 1
ATOM 4014 N N . LYS A 1 497 ? -35.141 4.353 -3.703 1.00 88.56 497 LYS A N 1
ATOM 4015 C CA . LYS A 1 497 ? -33.744 4.165 -3.299 1.00 88.56 497 LYS A CA 1
ATOM 4016 C C . LYS A 1 497 ? -33.608 3.025 -2.292 1.00 88.56 497 LYS A C 1
ATOM 4018 O O . LYS A 1 497 ? -34.588 2.599 -1.679 1.00 88.56 497 LYS A O 1
ATOM 4023 N N . LYS A 1 498 ? -32.393 2.486 -2.174 1.00 91.88 498 LYS A N 1
ATOM 4024 C CA . LYS A 1 498 ? -32.064 1.439 -1.198 1.00 91.88 498 LYS A CA 1
ATOM 4025 C C . LYS A 1 498 ? -31.711 2.083 0.143 1.00 91.88 498 LYS A C 1
ATOM 4027 O O . LYS A 1 498 ? -31.025 3.098 0.166 1.00 91.88 498 LYS A O 1
ATOM 4032 N N . LEU A 1 499 ? -32.170 1.484 1.239 1.00 92.88 499 LEU A N 1
ATOM 4033 C CA . LEU A 1 499 ? -32.014 2.003 2.597 1.00 92.88 499 LEU A CA 1
ATOM 4034 C C . LEU A 1 499 ? -31.382 0.949 3.510 1.00 92.88 499 LEU A C 1
ATOM 4036 O O . LEU A 1 499 ? -31.809 -0.205 3.528 1.00 92.88 499 LEU A O 1
ATOM 4040 N N . ILE A 1 500 ? -30.394 1.352 4.304 1.00 92.88 500 ILE A N 1
ATOM 4041 C CA . ILE A 1 500 ? -29.782 0.484 5.317 1.00 92.88 500 ILE A CA 1
ATOM 4042 C C . ILE A 1 500 ? -30.244 0.929 6.696 1.00 92.88 500 ILE A C 1
ATOM 4044 O O . ILE A 1 500 ? -30.227 2.117 7.004 1.00 92.88 500 ILE A O 1
ATOM 4048 N N . VAL A 1 501 ? -30.636 -0.021 7.538 1.00 93.69 501 VAL A N 1
ATOM 4049 C CA . VAL A 1 501 ? -31.153 0.248 8.880 1.00 93.69 501 VAL A CA 1
ATOM 4050 C C . VAL A 1 501 ? -30.339 -0.536 9.895 1.00 93.69 501 VAL A C 1
ATOM 4052 O O . VAL A 1 501 ? -30.276 -1.766 9.836 1.00 93.69 501 VAL A O 1
ATOM 4055 N N . PHE A 1 502 ? -29.739 0.173 10.845 1.00 91.75 502 PHE A N 1
ATOM 4056 C CA . PHE A 1 502 ? -28.971 -0.422 11.931 1.00 91.75 502 PHE A CA 1
ATOM 4057 C C . PHE A 1 502 ? -29.764 -0.421 13.239 1.00 91.75 502 PHE A C 1
ATOM 4059 O O . PHE A 1 502 ? -30.157 0.642 13.718 1.00 91.75 502 PHE A O 1
ATOM 4066 N N . ALA A 1 503 ? -29.934 -1.601 13.843 1.00 91.44 503 ALA A N 1
ATOM 4067 C CA . ALA A 1 503 ? -30.535 -1.776 15.170 1.00 91.44 503 ALA A CA 1
ATOM 4068 C C . ALA A 1 503 ? -29.751 -2.815 15.989 1.00 91.44 503 ALA A C 1
ATOM 4070 O O . ALA A 1 503 ? -29.252 -3.795 15.437 1.00 91.44 503 ALA A O 1
ATOM 4071 N N . PHE A 1 504 ? -29.633 -2.640 17.308 1.00 85.81 504 PHE A N 1
ATOM 4072 C CA . PHE A 1 504 ? -28.774 -3.515 18.128 1.00 85.81 504 PHE A CA 1
ATOM 4073 C C . PHE A 1 504 ? -29.356 -4.910 18.320 1.00 85.81 504 PHE A C 1
ATOM 4075 O O . PHE A 1 504 ? -28.637 -5.912 18.300 1.00 85.81 504 PHE A O 1
ATOM 4082 N N . PHE A 1 505 ? -30.664 -4.981 18.545 1.00 88.06 505 PHE A N 1
ATOM 4083 C CA . PHE A 1 505 ? -31.295 -6.189 19.047 1.00 88.06 505 PHE A CA 1
ATOM 4084 C C . PHE A 1 505 ? -31.896 -7.015 17.916 1.00 88.06 505 PHE A C 1
ATOM 4086 O O . PHE A 1 505 ? -32.716 -6.539 17.134 1.00 88.06 505 PHE A O 1
ATOM 4093 N N . THR A 1 506 ? -31.563 -8.308 17.886 1.00 88.75 506 THR A N 1
ATOM 4094 C CA . THR A 1 506 ? -32.113 -9.253 16.902 1.00 88.75 506 THR A CA 1
ATOM 4095 C C . THR A 1 506 ? -33.641 -9.266 16.900 1.00 88.75 506 THR A C 1
ATOM 4097 O O . THR A 1 506 ? -34.240 -9.337 15.834 1.00 88.75 506 THR A O 1
ATOM 4100 N N . LYS A 1 507 ? -34.281 -9.158 18.076 1.00 90.56 507 LYS A N 1
ATOM 4101 C CA . LYS A 1 507 ? -35.748 -9.094 18.176 1.00 90.56 507 LYS A CA 1
ATOM 4102 C C . LYS A 1 507 ? -36.315 -7.867 17.456 1.00 90.56 507 LYS A C 1
ATOM 4104 O O . LYS A 1 507 ? -37.283 -8.015 16.719 1.00 90.56 507 LYS A O 1
ATOM 4109 N N . THR A 1 508 ? -35.687 -6.699 17.611 1.00 92.62 508 THR A N 1
ATOM 4110 C CA . THR A 1 508 ? -36.076 -5.475 16.895 1.00 92.62 508 THR A CA 1
ATOM 4111 C C . THR A 1 508 ? -35.965 -5.675 15.389 1.00 92.62 508 THR A C 1
ATOM 4113 O O . THR A 1 508 ? -36.917 -5.400 14.672 1.00 92.62 508 THR A O 1
ATOM 4116 N N . LEU A 1 509 ? -34.853 -6.230 14.896 1.00 92.56 509 LEU A N 1
ATOM 4117 C CA . LEU A 1 509 ? -34.678 -6.485 13.460 1.00 92.56 509 LEU A CA 1
ATOM 4118 C C . LEU A 1 509 ? -35.745 -7.448 12.909 1.00 92.56 509 LEU A C 1
ATOM 4120 O O . LEU A 1 509 ? -36.296 -7.209 11.839 1.00 92.56 509 LEU A O 1
ATOM 4124 N N . MET A 1 510 ? -36.068 -8.519 13.643 1.00 90.69 510 MET A N 1
ATOM 4125 C CA . MET A 1 510 ? -37.127 -9.460 13.256 1.00 90.69 510 MET A CA 1
ATOM 4126 C C . MET A 1 510 ? -38.498 -8.781 13.215 1.00 90.69 510 MET A C 1
ATOM 4128 O O . MET A 1 510 ? -39.249 -8.979 12.266 1.00 90.69 510 MET A O 1
ATOM 4132 N N . TYR A 1 511 ? -38.806 -7.954 14.215 1.00 93.19 511 TYR A N 1
ATOM 4133 C CA . TYR A 1 511 ? -40.040 -7.176 14.261 1.00 93.19 511 TYR A CA 1
ATOM 4134 C C . TYR A 1 511 ? -40.145 -6.183 13.091 1.00 93.19 511 TYR A C 1
ATOM 4136 O O . TYR A 1 511 ? -41.154 -6.167 12.385 1.00 93.19 511 TYR A O 1
ATOM 4144 N N . LEU A 1 512 ? -39.079 -5.426 12.814 1.00 93.69 512 LEU A N 1
ATOM 4145 C CA . LEU A 1 512 ? -39.025 -4.500 11.681 1.00 93.69 512 LEU A CA 1
ATOM 4146 C C . LEU A 1 512 ? -39.221 -5.225 10.344 1.00 93.69 512 LEU A C 1
ATOM 4148 O O . LEU A 1 512 ? -39.934 -4.720 9.483 1.00 93.69 512 LEU A O 1
ATOM 4152 N N . ALA A 1 513 ? -38.658 -6.426 10.175 1.00 92.50 513 ALA A N 1
ATOM 4153 C CA . ALA A 1 513 ? -38.861 -7.228 8.967 1.00 92.50 513 ALA A CA 1
ATOM 4154 C C . ALA A 1 513 ? -40.340 -7.604 8.754 1.00 92.50 513 ALA A C 1
ATOM 4156 O O . ALA A 1 513 ? -40.824 -7.596 7.622 1.00 92.50 513 ALA A O 1
ATOM 4157 N N . ILE A 1 514 ? -41.075 -7.903 9.832 1.00 90.94 514 ILE A N 1
ATOM 4158 C CA . ILE A 1 514 ? -42.515 -8.198 9.768 1.00 90.94 514 ILE A CA 1
ATOM 4159 C C . ILE A 1 514 ? -43.286 -6.950 9.335 1.00 90.94 514 ILE A C 1
ATOM 4161 O O . ILE A 1 514 ? -44.045 -7.010 8.369 1.00 90.94 514 ILE A O 1
ATOM 4165 N N . LYS A 1 515 ? -43.037 -5.809 9.986 1.00 91.62 515 LYS A N 1
ATOM 4166 C CA . LYS A 1 515 ? -43.699 -4.539 9.663 1.00 91.62 515 LYS A CA 1
ATOM 4167 C C . LYS A 1 515 ? -43.414 -4.056 8.240 1.00 91.62 515 LYS A C 1
ATOM 4169 O O . LYS A 1 515 ? -44.315 -3.596 7.543 1.00 91.62 515 LYS A O 1
ATOM 4174 N N . LEU A 1 516 ? -42.179 -4.211 7.768 1.00 92.31 516 LEU A N 1
ATOM 4175 C CA . LEU A 1 516 ? -41.803 -3.884 6.391 1.00 92.31 516 LEU A CA 1
ATOM 4176 C C . LEU A 1 516 ? -42.528 -4.781 5.379 1.00 92.31 516 LEU A C 1
ATOM 4178 O O . LEU A 1 516 ? -43.020 -4.285 4.365 1.00 92.31 516 LEU A O 1
ATOM 4182 N N . LYS A 1 517 ? -42.679 -6.076 5.687 1.00 90.75 517 LYS A N 1
ATOM 4183 C CA . LYS A 1 517 ? -43.455 -7.013 4.866 1.00 90.75 517 LYS A CA 1
ATOM 4184 C C . LYS A 1 517 ? -44.942 -6.647 4.817 1.00 90.75 517 LYS A C 1
ATOM 4186 O O . LYS A 1 517 ? -45.531 -6.712 3.742 1.00 90.75 517 LYS A O 1
ATOM 4191 N N . GLU A 1 518 ? -45.539 -6.234 5.938 1.00 89.50 518 GLU A N 1
ATOM 4192 C CA . GLU A 1 518 ? -46.929 -5.739 5.997 1.00 89.50 518 GLU A CA 1
ATOM 4193 C C . GLU A 1 518 ? -47.141 -4.508 5.096 1.00 89.50 518 GLU A C 1
ATOM 4195 O O . GLU A 1 518 ? -48.201 -4.355 4.494 1.00 89.50 518 GLU A O 1
ATOM 4200 N N . LYS A 1 519 ? -46.110 -3.670 4.935 1.00 87.25 519 LYS A N 1
ATOM 4201 C CA . LYS A 1 519 ? -46.099 -2.511 4.025 1.00 87.25 519 LYS A CA 1
ATOM 4202 C C . LYS A 1 519 ? -45.726 -2.851 2.576 1.00 87.25 519 LYS A C 1
ATOM 4204 O O . LYS A 1 519 ? -45.629 -1.952 1.745 1.00 87.25 519 LYS A O 1
ATOM 4209 N N . GLY A 1 520 ? -45.510 -4.128 2.257 1.00 88.94 520 GLY A N 1
ATOM 4210 C CA . GLY A 1 520 ? -45.131 -4.576 0.916 1.00 88.94 520 GLY A CA 1
ATOM 4211 C C . GLY A 1 520 ? -43.688 -4.241 0.519 1.00 88.94 520 GLY A C 1
ATOM 4212 O O . GLY A 1 520 ? -43.358 -4.287 -0.665 1.00 88.94 520 GLY A O 1
ATOM 4213 N N . VAL A 1 521 ? -42.819 -3.911 1.479 1.00 90.31 521 VAL A N 1
ATOM 4214 C CA . VAL A 1 521 ? -41.397 -3.641 1.232 1.00 90.31 521 VAL A CA 1
ATOM 4215 C C . VAL A 1 521 ? -40.612 -4.947 1.347 1.00 90.31 521 VAL A C 1
ATOM 4217 O O . VAL A 1 521 ? -40.676 -5.634 2.365 1.00 90.31 521 VAL A O 1
ATOM 4220 N N . VAL A 1 522 ? -39.853 -5.300 0.307 1.00 92.00 522 VAL A N 1
ATOM 4221 C CA . VAL A 1 522 ? -38.988 -6.489 0.321 1.00 92.00 522 VAL A CA 1
ATOM 4222 C C . VAL A 1 522 ? -37.666 -6.150 1.009 1.00 92.00 522 VAL A C 1
ATOM 4224 O O . VAL A 1 522 ? -37.015 -5.151 0.680 1.00 92.00 522 VAL A O 1
ATOM 4227 N N . THR A 1 523 ? -37.266 -6.988 1.967 1.00 93.69 523 THR A N 1
ATOM 4228 C CA . THR A 1 523 ? -36.146 -6.704 2.873 1.00 93.69 523 THR A CA 1
ATOM 4229 C C . THR A 1 523 ? -35.249 -7.909 3.095 1.00 93.69 523 THR A C 1
ATOM 4231 O O . THR A 1 523 ? -35.741 -9.033 3.182 1.00 93.69 523 THR A O 1
ATOM 4234 N N . GLU A 1 524 ? -33.962 -7.660 3.317 1.00 93.50 524 GLU A N 1
ATOM 4235 C CA . GLU A 1 524 ? -33.006 -8.651 3.816 1.00 93.50 524 GLU A CA 1
ATOM 4236 C C . GLU A 1 524 ? -32.548 -8.303 5.239 1.00 93.50 524 GLU A C 1
ATOM 4238 O O . GLU A 1 524 ? -32.605 -7.148 5.663 1.00 93.50 524 GLU A O 1
ATOM 4243 N N . ILE A 1 525 ? -32.110 -9.313 5.996 1.00 90.50 525 ILE A N 1
ATOM 4244 C CA . ILE A 1 525 ? -31.716 -9.174 7.405 1.00 90.50 525 ILE A CA 1
ATOM 4245 C C . ILE A 1 525 ? -30.358 -9.830 7.672 1.00 90.50 525 ILE A C 1
ATOM 4247 O O . ILE A 1 525 ? -30.099 -10.942 7.214 1.00 90.50 525 ILE A O 1
ATOM 4251 N N . ILE A 1 526 ? -29.494 -9.156 8.436 1.00 87.00 526 ILE A N 1
ATOM 4252 C CA . ILE A 1 526 ? -28.165 -9.634 8.832 1.00 87.00 526 ILE A CA 1
ATOM 4253 C C . ILE A 1 526 ? -27.953 -9.407 10.335 1.00 87.00 526 ILE A C 1
ATOM 4255 O O . ILE A 1 526 ? -28.032 -8.283 10.825 1.00 87.00 526 ILE A O 1
ATOM 4259 N N . TYR A 1 527 ? -27.639 -10.470 11.079 1.00 84.56 527 TYR A N 1
ATOM 4260 C CA . TYR A 1 527 ? -27.237 -10.396 12.488 1.00 84.56 527 TYR A CA 1
ATOM 4261 C C . TYR A 1 527 ? -26.300 -11.553 12.870 1.00 84.56 527 TYR A C 1
ATOM 4263 O O . TYR A 1 527 ? -26.076 -12.474 12.086 1.00 84.56 527 TYR A O 1
ATOM 4271 N N . GLY A 1 528 ? -25.730 -11.509 14.079 1.00 73.94 528 GLY A N 1
ATOM 4272 C CA . GLY A 1 528 ? -24.816 -12.545 14.574 1.00 73.94 528 GLY A CA 1
ATOM 4273 C C . GLY A 1 528 ? -25.454 -13.937 14.625 1.00 73.94 528 GLY A C 1
ATOM 4274 O O . GLY A 1 528 ? -26.480 -14.122 15.275 1.00 73.94 528 GLY A O 1
ATOM 4275 N N . GLY A 1 529 ? -24.832 -14.910 13.953 1.00 67.75 529 GLY A N 1
ATOM 4276 C CA . GLY A 1 529 ? -25.322 -16.291 13.874 1.00 67.75 529 GLY A CA 1
ATOM 4277 C C . GLY A 1 529 ? -26.314 -16.564 12.738 1.00 67.75 529 GLY A C 1
ATOM 4278 O O . GLY A 1 529 ? -26.950 -17.612 12.754 1.00 67.75 529 GLY A O 1
ATOM 4279 N N . ILE A 1 530 ? -26.475 -15.644 11.776 1.00 77.25 530 ILE A N 1
ATOM 4280 C CA . ILE A 1 530 ? -27.257 -15.898 10.558 1.00 77.25 530 ILE A CA 1
ATOM 4281 C C . ILE A 1 530 ? -26.396 -16.547 9.464 1.00 77.25 530 ILE A C 1
ATOM 4283 O O . ILE A 1 530 ? -25.285 -16.088 9.185 1.00 77.25 530 ILE A O 1
ATOM 4287 N N . ASP A 1 531 ? -26.932 -17.576 8.807 1.00 73.44 531 ASP A N 1
ATOM 4288 C CA . ASP A 1 531 ? -26.282 -18.223 7.665 1.00 73.44 531 ASP A CA 1
ATOM 4289 C C . ASP A 1 531 ? -26.480 -17.427 6.365 1.00 73.44 531 ASP A C 1
ATOM 4291 O O . ASP A 1 531 ? -27.464 -16.699 6.184 1.00 73.44 531 ASP A O 1
ATOM 4295 N N . GLY A 1 532 ? -25.538 -17.582 5.429 1.00 73.88 532 GLY A N 1
ATOM 4296 C CA . GLY A 1 532 ? -25.658 -17.032 4.074 1.00 73.88 532 GLY A CA 1
ATOM 4297 C C . GLY A 1 532 ? -25.558 -15.504 3.985 1.00 73.88 532 GLY A C 1
ATOM 4298 O O . GLY A 1 532 ? -26.140 -14.912 3.078 1.00 73.88 532 GLY A O 1
ATOM 4299 N N . ARG A 1 533 ? -24.823 -14.851 4.899 1.00 75.19 533 ARG A N 1
ATOM 4300 C CA . ARG A 1 533 ? -24.657 -13.383 4.938 1.00 75.19 533 ARG A CA 1
ATOM 4301 C C . ARG A 1 533 ? -24.288 -12.777 3.577 1.00 75.19 533 ARG A C 1
ATOM 4303 O O . ARG A 1 533 ? -24.912 -11.804 3.171 1.00 75.19 533 ARG A O 1
ATOM 4310 N N . THR A 1 534 ? -23.325 -13.367 2.870 1.00 71.62 534 THR A N 1
ATOM 4311 C CA . THR A 1 534 ? -22.876 -12.902 1.545 1.00 71.62 534 THR A CA 1
ATOM 4312 C C . THR A 1 534 ? -23.999 -12.947 0.510 1.00 71.62 534 THR A C 1
ATOM 4314 O O . THR A 1 534 ? -24.267 -11.947 -0.141 1.00 71.62 534 THR A O 1
ATOM 4317 N N . GLN A 1 535 ? -24.750 -14.051 0.440 1.00 78.00 535 GLN A N 1
ATOM 4318 C CA . GLN A 1 535 ? -25.860 -14.203 -0.511 1.00 78.00 535 GLN A CA 1
ATOM 4319 C C . GLN A 1 535 ? -26.988 -13.191 -0.268 1.00 78.00 535 GLN A C 1
ATOM 4321 O O . GLN A 1 535 ? -27.650 -12.754 -1.206 1.00 78.00 535 GLN A O 1
ATOM 4326 N N . ARG A 1 536 ? -27.242 -12.826 0.994 1.00 86.00 536 ARG A N 1
ATOM 4327 C CA . ARG A 1 536 ? -28.243 -11.804 1.341 1.00 86.00 536 ARG A CA 1
ATOM 4328 C C . ARG A 1 536 ? -27.803 -10.407 0.912 1.00 86.00 536 ARG A C 1
ATOM 4330 O O . ARG A 1 536 ? -28.635 -9.620 0.474 1.00 86.00 536 ARG A O 1
ATOM 4337 N N . LEU A 1 537 ? -26.507 -10.112 1.008 1.00 81.25 537 LEU A N 1
ATOM 4338 C CA . LEU A 1 537 ? -25.934 -8.853 0.525 1.00 81.25 537 LEU A CA 1
ATOM 4339 C C . LEU A 1 537 ? -25.977 -8.764 -0.994 1.00 81.25 537 LEU A C 1
ATOM 4341 O O . LEU A 1 537 ? -26.424 -7.751 -1.509 1.00 81.25 537 LEU A O 1
ATOM 4345 N N . GLU A 1 538 ? -25.603 -9.833 -1.696 1.00 80.62 538 GLU A N 1
ATOM 4346 C CA . GLU A 1 538 ? -25.692 -9.901 -3.159 1.00 80.62 538 GLU A CA 1
ATOM 4347 C C . GLU A 1 538 ? -27.130 -9.683 -3.642 1.00 80.62 538 GLU A C 1
ATOM 4349 O O . GLU A 1 538 ? -27.364 -8.928 -4.583 1.00 80.62 538 GLU A O 1
ATOM 4354 N N . ARG A 1 539 ? -28.120 -10.281 -2.961 1.00 85.88 539 ARG A N 1
ATOM 4355 C CA . ARG A 1 539 ? -29.538 -9.987 -3.222 1.00 85.88 539 ARG A CA 1
ATOM 4356 C C . ARG A 1 539 ? -29.860 -8.526 -2.953 1.00 85.88 539 ARG A C 1
ATOM 4358 O O . ARG A 1 539 ? -30.461 -7.875 -3.796 1.00 85.88 539 ARG A O 1
ATOM 4365 N N . PHE A 1 540 ? -29.442 -7.988 -1.811 1.00 89.44 540 PHE A N 1
ATOM 4366 C CA . PHE A 1 540 ? -29.659 -6.579 -1.509 1.00 89.44 540 PHE A CA 1
ATOM 4367 C C . PHE A 1 540 ? -28.958 -5.636 -2.493 1.00 89.44 540 PHE A C 1
ATOM 4369 O O . PHE A 1 540 ? -29.448 -4.533 -2.684 1.00 89.44 540 PHE A O 1
ATOM 4376 N N . GLU A 1 541 ? -27.872 -6.028 -3.151 1.00 85.00 541 GLU A N 1
ATOM 4377 C CA . GLU A 1 541 ? -27.184 -5.217 -4.156 1.00 85.00 541 GLU A CA 1
ATOM 4378 C C . GLU A 1 541 ? -27.852 -5.329 -5.534 1.00 85.00 541 GLU A C 1
ATOM 4380 O O . GLU A 1 541 ? -28.242 -4.313 -6.118 1.00 85.00 541 GLU A O 1
ATOM 4385 N N . HIS A 1 542 ? -28.066 -6.551 -6.024 1.00 83.81 542 HIS A N 1
ATOM 4386 C CA . HIS A 1 542 ? -28.468 -6.812 -7.409 1.00 83.81 542 HIS A CA 1
ATOM 4387 C C . HIS A 1 542 ? -29.973 -6.992 -7.618 1.00 83.81 542 HIS A C 1
ATOM 4389 O O . HIS A 1 542 ? -30.472 -6.703 -8.707 1.00 83.81 542 HIS A O 1
ATOM 4395 N N . ASP A 1 543 ? -30.720 -7.433 -6.605 1.00 87.38 543 ASP A N 1
ATOM 4396 C CA . ASP A 1 543 ? -32.173 -7.519 -6.703 1.00 87.38 543 ASP A CA 1
ATOM 4397 C C . ASP A 1 543 ? -32.778 -6.127 -6.478 1.00 87.38 543 ASP A C 1
ATOM 4399 O O . ASP A 1 543 ? -32.634 -5.503 -5.422 1.00 87.38 543 ASP A O 1
ATOM 4403 N N . ASN A 1 544 ? -33.444 -5.603 -7.505 1.00 85.19 544 ASN A N 1
ATOM 4404 C CA . ASN A 1 544 ? -34.109 -4.306 -7.442 1.00 85.19 544 ASN A CA 1
ATOM 4405 C C . ASN A 1 544 ? -35.408 -4.339 -6.630 1.00 85.19 544 ASN A C 1
ATOM 4407 O O . ASN A 1 544 ? -35.883 -3.267 -6.241 1.00 85.19 544 ASN A O 1
ATOM 4411 N N . ALA A 1 545 ? -35.973 -5.525 -6.376 1.00 88.25 545 ALA A N 1
ATOM 4412 C CA . ALA A 1 545 ? -37.129 -5.687 -5.506 1.00 88.25 545 ALA A CA 1
ATOM 4413 C C . ALA A 1 545 ? -36.751 -5.444 -4.041 1.00 88.25 545 ALA A C 1
ATOM 4415 O O . ALA A 1 545 ? -37.514 -4.803 -3.320 1.00 88.25 545 ALA A O 1
ATOM 4416 N N . VAL A 1 546 ? -35.565 -5.893 -3.615 1.00 92.19 546 VAL A N 1
ATOM 4417 C CA . VAL A 1 546 ? -35.072 -5.692 -2.247 1.00 92.19 546 VAL A CA 1
ATOM 4418 C C . VAL A 1 546 ? -34.651 -4.233 -2.061 1.00 92.19 546 VAL A C 1
ATOM 4420 O O . VAL A 1 546 ? -33.738 -3.734 -2.726 1.00 92.19 546 VAL A O 1
ATOM 4423 N N . LYS A 1 547 ? -35.323 -3.530 -1.144 1.00 92.81 547 LYS A N 1
ATOM 4424 C CA . LYS A 1 547 ? -35.096 -2.097 -0.897 1.00 92.81 547 LYS A CA 1
ATOM 4425 C C . LYS A 1 547 ? -34.506 -1.775 0.464 1.00 92.81 547 LYS A C 1
ATOM 4427 O O . LYS A 1 547 ? -33.889 -0.722 0.594 1.00 92.81 547 LYS A O 1
ATOM 4432 N N . VAL A 1 548 ? -34.662 -2.652 1.453 1.00 94.25 548 VAL A N 1
ATOM 4433 C CA . VAL A 1 548 ? -34.164 -2.402 2.811 1.00 94.25 548 VAL A CA 1
ATOM 4434 C C . VAL A 1 548 ? -33.252 -3.528 3.276 1.00 94.25 548 VAL A C 1
ATOM 4436 O O . VAL A 1 548 ? -33.607 -4.703 3.164 1.00 94.25 548 VAL A O 1
ATOM 4439 N N . LEU A 1 549 ? -32.105 -3.156 3.842 1.00 93.62 549 LEU A N 1
ATOM 4440 C CA . LEU A 1 549 ? -31.224 -4.062 4.572 1.00 93.62 549 LEU A CA 1
ATOM 4441 C C . LEU A 1 549 ? -31.277 -3.745 6.067 1.00 93.62 549 LEU A C 1
ATOM 4443 O O . LEU A 1 549 ? -30.870 -2.666 6.494 1.00 93.62 549 LEU A O 1
ATOM 4447 N N . LEU A 1 550 ? -31.748 -4.702 6.862 1.00 93.62 550 LEU A N 1
ATOM 4448 C CA . LEU A 1 550 ? -31.760 -4.633 8.320 1.00 93.62 550 LEU A CA 1
ATOM 4449 C C . LEU A 1 550 ? -30.487 -5.279 8.874 1.00 93.62 550 LEU A C 1
ATOM 4451 O O . LEU A 1 550 ? -30.245 -6.463 8.641 1.00 93.62 550 LEU A O 1
ATOM 4455 N N . SER A 1 551 ? -29.686 -4.538 9.633 1.00 90.44 551 SER A N 1
ATOM 4456 C CA . SER A 1 551 ? -28.396 -5.016 10.130 1.00 90.44 551 SER A CA 1
ATOM 4457 C C . SER A 1 551 ? -28.215 -4.801 11.630 1.00 90.44 551 SER A C 1
ATOM 4459 O O . SER A 1 551 ? -28.464 -3.713 12.145 1.00 90.44 551 SER A O 1
ATOM 4461 N N . SER A 1 552 ? -27.684 -5.811 12.325 1.00 86.56 552 SER A N 1
ATOM 4462 C CA . SER A 1 552 ? -27.115 -5.623 13.667 1.00 86.56 552 SER A CA 1
ATOM 4463 C C . SER A 1 552 ? -25.694 -5.049 13.610 1.00 86.56 552 SER A C 1
ATOM 4465 O O . SER A 1 552 ? -25.154 -4.832 12.521 1.00 86.56 552 SER A O 1
ATOM 4467 N N . GLU A 1 553 ? -25.053 -4.842 14.768 1.00 71.19 553 GLU A N 1
ATOM 4468 C CA . GLU A 1 553 ? -23.629 -4.451 14.866 1.00 71.19 553 GLU A CA 1
ATOM 4469 C C . GLU A 1 553 ? -22.694 -5.387 14.092 1.00 71.19 553 GLU A C 1
ATOM 4471 O O . GLU A 1 553 ? -21.655 -4.978 13.599 1.00 71.19 553 GLU A O 1
ATOM 4476 N N . VAL A 1 554 ? -23.080 -6.643 13.872 1.00 62.03 554 VAL A N 1
ATOM 4477 C CA . VAL A 1 554 ? -22.245 -7.583 13.113 1.00 62.03 554 VAL A CA 1
ATOM 4478 C C . VAL A 1 554 ? -22.095 -7.149 11.644 1.00 62.03 554 VAL A C 1
ATOM 4480 O O . VAL A 1 554 ? -21.127 -7.536 10.988 1.00 62.03 554 VAL A O 1
ATOM 4483 N N . GLY A 1 555 ? -23.011 -6.321 11.127 1.00 55.62 555 GLY A N 1
ATOM 4484 C CA . GLY A 1 555 ? -22.918 -5.709 9.801 1.00 55.62 555 GLY A CA 1
ATOM 4485 C C . GLY A 1 555 ? -22.212 -4.354 9.736 1.00 55.62 555 GLY A C 1
ATOM 4486 O O . GLY A 1 555 ? -21.963 -3.882 8.630 1.00 55.62 555 GLY A O 1
ATOM 4487 N N . SER A 1 556 ? -21.834 -3.738 10.864 1.00 52.03 556 SER A N 1
ATOM 4488 C CA . SER A 1 556 ? -21.044 -2.494 10.833 1.00 52.03 556 SER A CA 1
ATOM 4489 C C . SER A 1 556 ? -19.578 -2.723 10.460 1.00 52.03 556 SER A C 1
ATOM 4491 O O . SER A 1 556 ? -18.873 -1.756 10.180 1.00 52.03 556 SER A O 1
ATOM 4493 N N . GLU A 1 557 ? -19.132 -3.980 10.375 1.00 57.91 557 GLU A N 1
ATOM 4494 C CA . GLU A 1 557 ? -17.807 -4.382 9.903 1.00 57.91 557 GLU A CA 1
ATOM 4495 C C . GLU A 1 557 ? -17.865 -5.198 8.602 1.00 57.91 557 GLU A C 1
ATOM 4497 O O . GLU A 1 557 ? -18.716 -6.072 8.423 1.00 57.91 557 GLU A O 1
ATOM 4502 N N . GLY A 1 558 ? -16.927 -4.922 7.691 1.00 58.97 558 GLY A N 1
ATOM 4503 C CA . GLY A 1 558 ? -16.662 -5.737 6.500 1.00 58.97 558 GLY A CA 1
ATOM 4504 C C . GLY A 1 558 ? -17.648 -5.643 5.329 1.00 58.97 558 GLY A C 1
ATOM 4505 O O . GLY A 1 558 ? -17.537 -6.458 4.424 1.00 58.97 558 GLY A O 1
ATOM 4506 N N . LEU A 1 559 ? -18.593 -4.696 5.313 1.00 69.19 559 LEU A N 1
ATOM 4507 C CA . LEU A 1 559 ? -19.528 -4.517 4.185 1.00 69.19 559 LEU A CA 1
ATOM 4508 C C . LEU A 1 559 ? -19.138 -3.353 3.265 1.00 69.19 559 LEU A C 1
ATOM 4510 O O . LEU A 1 559 ? -18.624 -2.338 3.745 1.00 69.19 559 LEU A O 1
ATOM 4514 N N . ASP A 1 560 ? -19.420 -3.502 1.971 1.00 73.56 560 ASP A N 1
ATOM 4515 C CA . ASP A 1 560 ? -19.243 -2.475 0.940 1.00 73.56 560 ASP A CA 1
ATOM 4516 C C . ASP A 1 560 ? -20.631 -2.111 0.404 1.00 73.56 560 ASP A C 1
ATOM 4518 O O . ASP A 1 560 ? -21.283 -2.923 -0.242 1.00 73.56 560 ASP A O 1
ATOM 4522 N N . LEU A 1 561 ? -21.124 -0.919 0.747 1.00 83.00 561 LEU A N 1
ATOM 4523 C CA . LEU A 1 561 ? -22.515 -0.503 0.520 1.00 83.00 561 LEU A CA 1
ATOM 4524 C C . LEU A 1 561 ? -22.590 0.826 -0.249 1.00 83.00 561 LEU A C 1
ATOM 4526 O O . LEU A 1 561 ? -23.511 1.619 -0.071 1.00 83.00 561 LEU A O 1
ATOM 4530 N N . GLN A 1 562 ? -21.605 1.068 -1.114 1.00 79.69 562 GLN A N 1
ATOM 4531 C CA . GLN A 1 562 ? -21.431 2.304 -1.892 1.00 79.69 562 GLN A CA 1
ATOM 4532 C C . GLN A 1 562 ? -22.576 2.582 -2.879 1.00 79.69 562 GLN A C 1
ATOM 4534 O O . GLN A 1 562 ? -22.707 3.691 -3.384 1.00 79.69 562 GLN A O 1
ATOM 4539 N N . PHE A 1 563 ? -23.399 1.575 -3.181 1.00 83.81 563 PHE A N 1
ATOM 4540 C CA . PHE A 1 563 ? -24.591 1.716 -4.020 1.00 83.81 563 PHE A CA 1
ATOM 4541 C C . PHE A 1 563 ? -25.805 2.279 -3.259 1.00 83.81 563 PHE A C 1
ATOM 4543 O O . PHE A 1 563 ? -26.826 2.578 -3.880 1.00 83.81 563 PHE A O 1
ATOM 4550 N N . CYS A 1 564 ? -25.725 2.393 -1.931 1.00 88.00 564 CYS A N 1
ATOM 4551 C CA . CYS A 1 564 ? -26.715 3.078 -1.107 1.00 88.00 564 CYS A CA 1
ATOM 4552 C C . CYS A 1 564 ? -26.310 4.536 -0.889 1.00 88.00 564 CYS A C 1
ATOM 4554 O O . CYS A 1 564 ? -25.134 4.872 -0.917 1.00 88.00 564 CYS A O 1
ATOM 4556 N N . ASP A 1 565 ? -27.285 5.396 -0.618 1.00 89.44 565 ASP A N 1
ATOM 4557 C CA . ASP A 1 565 ? -27.078 6.818 -0.321 1.00 89.44 565 ASP A CA 1
ATOM 4558 C C . ASP A 1 565 ? -27.864 7.278 0.919 1.00 89.44 565 ASP A C 1
ATOM 4560 O O . ASP A 1 565 ? -27.921 8.468 1.233 1.00 89.44 565 ASP A O 1
ATOM 4564 N N . ALA A 1 566 ? -28.472 6.335 1.643 1.00 91.56 566 ALA A N 1
ATOM 4565 C CA . ALA A 1 566 ? -29.241 6.596 2.848 1.00 91.56 566 ALA A CA 1
ATOM 4566 C C . ALA A 1 566 ? -29.023 5.506 3.905 1.00 91.56 566 ALA A C 1
ATOM 4568 O O . ALA A 1 566 ? -29.065 4.306 3.605 1.00 91.56 566 ALA A O 1
ATOM 4569 N N . LEU A 1 567 ? -28.848 5.928 5.159 1.00 92.38 567 LEU A N 1
ATOM 4570 C CA . LEU A 1 567 ? -28.782 5.038 6.316 1.00 92.38 567 LEU A CA 1
ATOM 4571 C C . LEU A 1 567 ? -29.627 5.555 7.477 1.00 92.38 567 LEU A C 1
ATOM 4573 O O . LEU A 1 567 ? -29.704 6.758 7.720 1.00 92.38 567 LEU A O 1
ATOM 4577 N N . VAL A 1 568 ? -30.224 4.629 8.219 1.00 93.56 568 VAL A N 1
ATOM 4578 C CA . VAL A 1 568 ? -30.980 4.892 9.443 1.00 93.56 568 VAL A CA 1
ATOM 4579 C C . VAL A 1 568 ? -30.270 4.223 10.610 1.00 93.56 568 VAL A C 1
ATOM 4581 O O . VAL A 1 568 ? -30.151 2.998 10.672 1.00 93.56 568 VAL A O 1
ATOM 4584 N N . ASN A 1 569 ? -29.832 5.030 11.569 1.00 91.00 569 ASN A N 1
ATOM 4585 C CA . ASN A 1 569 ? -29.515 4.564 12.907 1.00 91.00 569 ASN A CA 1
ATOM 4586 C C . ASN A 1 569 ? -30.830 4.480 13.681 1.00 91.00 569 ASN A C 1
ATOM 4588 O O . ASN A 1 569 ? -31.297 5.469 14.246 1.00 91.00 569 ASN A O 1
ATOM 4592 N N . TYR A 1 570 ? -31.439 3.294 13.660 1.00 92.81 570 TYR A N 1
ATOM 4593 C CA . TYR A 1 570 ? -32.661 3.024 14.414 1.00 92.81 570 TYR A CA 1
ATOM 4594 C C . TYR A 1 570 ? -32.378 3.024 15.917 1.00 92.81 570 TYR A C 1
ATOM 4596 O O . TYR A 1 570 ? -33.179 3.519 16.705 1.00 92.81 570 TYR A O 1
ATOM 4604 N N . ASP A 1 571 ? -31.189 2.544 16.286 1.00 87.88 571 ASP A N 1
ATOM 4605 C CA . ASP A 1 571 ? -30.616 2.712 17.613 1.00 87.88 571 ASP A CA 1
ATOM 4606 C C . ASP A 1 571 ? -29.206 3.328 17.511 1.00 87.88 571 ASP A C 1
ATOM 4608 O O . ASP A 1 571 ? -28.355 2.867 16.728 1.00 87.88 571 ASP A O 1
ATOM 4612 N N . LEU A 1 572 ? -28.936 4.343 18.338 1.00 80.69 572 LEU A N 1
ATOM 4613 C CA . LEU A 1 572 ? -27.622 4.984 18.431 1.00 80.69 572 LEU A CA 1
ATOM 4614 C C . LEU A 1 572 ? -26.682 4.215 19.381 1.00 80.69 572 LEU A C 1
ATOM 4616 O O . LEU A 1 572 ? -27.079 3.852 20.494 1.00 80.69 572 LEU A O 1
ATOM 4620 N N . PRO A 1 573 ? -25.436 3.929 18.966 1.00 76.25 573 PRO A N 1
ATOM 4621 C CA . PRO A 1 573 ? -24.445 3.294 19.829 1.00 76.25 573 PRO A CA 1
ATOM 4622 C C . PRO A 1 573 ? -23.897 4.303 20.835 1.00 76.25 573 PRO A C 1
ATOM 4624 O O . PRO A 1 573 ? -23.827 5.491 20.549 1.00 76.25 573 PRO A O 1
ATOM 4627 N N . TRP A 1 574 ? -23.438 3.808 21.988 1.00 71.06 574 TRP A N 1
ATOM 4628 C CA . TRP A 1 574 ? -22.722 4.632 22.973 1.00 71.06 574 TRP A CA 1
ATOM 4629 C C . TRP A 1 574 ? -21.351 5.089 22.482 1.00 71.06 574 TRP A C 1
ATOM 4631 O O . TRP A 1 574 ? -20.831 6.102 22.942 1.00 71.06 574 TRP A O 1
ATOM 4641 N N . ASN A 1 575 ? -20.771 4.341 21.547 1.00 66.12 575 ASN A N 1
ATOM 4642 C CA . ASN A 1 575 ? -19.512 4.679 20.919 1.00 66.12 575 ASN A CA 1
ATOM 4643 C C . ASN A 1 575 ? -19.771 5.290 19.525 1.00 66.12 575 ASN A C 1
ATOM 4645 O O . ASN A 1 575 ? -20.194 4.555 18.626 1.00 66.12 575 ASN A O 1
ATOM 4649 N N . PRO A 1 576 ? -19.489 6.590 19.309 1.00 69.56 576 PRO A N 1
ATOM 4650 C CA . PRO A 1 576 ? -19.562 7.230 17.993 1.00 69.56 576 PRO A CA 1
ATOM 4651 C C . PRO A 1 576 ? -18.801 6.511 16.881 1.00 69.56 576 PRO A C 1
ATOM 4653 O O . PRO A 1 576 ? -19.219 6.589 15.728 1.00 69.56 576 PRO A O 1
ATOM 4656 N N . MET A 1 577 ? -17.737 5.765 17.197 1.00 64.56 577 MET A N 1
ATOM 4657 C CA . MET A 1 577 ? -16.994 4.999 16.190 1.00 64.56 577 MET A CA 1
ATOM 4658 C C . MET A 1 577 ? -17.810 3.930 15.514 1.00 64.56 577 MET A C 1
ATOM 4660 O O . MET A 1 577 ? -17.631 3.693 14.323 1.00 64.56 577 MET A O 1
ATOM 4664 N N . VAL A 1 578 ? -18.794 3.375 16.208 1.00 71.69 578 VAL A N 1
ATOM 4665 C CA . VAL A 1 578 ? -19.732 2.458 15.574 1.00 71.69 578 VAL A CA 1
ATOM 4666 C C . VAL A 1 578 ? -20.605 3.204 14.554 1.00 71.69 578 VAL A C 1
ATOM 4668 O O . VAL A 1 578 ? -20.933 2.629 13.521 1.00 71.69 578 VAL A O 1
ATOM 4671 N N . VAL A 1 579 ? -20.956 4.478 14.780 1.00 76.25 579 VAL A N 1
ATOM 4672 C CA . VAL A 1 579 ? -21.703 5.298 13.801 1.00 76.25 579 VAL A CA 1
ATOM 4673 C C . VAL A 1 579 ? -20.840 5.632 12.592 1.00 76.25 579 VAL A C 1
ATOM 4675 O O . VAL A 1 579 ? -21.273 5.418 11.463 1.00 76.25 579 VAL A O 1
ATOM 4678 N N . GLU A 1 580 ? -19.617 6.105 12.802 1.00 73.44 580 GLU A N 1
ATOM 4679 C CA . GLU A 1 580 ? -18.731 6.458 11.690 1.00 73.44 580 GLU A CA 1
ATOM 4680 C C . GLU A 1 580 ? -18.369 5.231 10.853 1.00 73.44 580 GLU A C 1
ATOM 4682 O O . GLU A 1 580 ? -18.442 5.277 9.631 1.00 73.44 580 GLU A O 1
ATOM 4687 N N . GLN A 1 581 ? -18.114 4.080 11.482 1.00 73.19 581 GLN A N 1
ATOM 4688 C CA . GLN A 1 581 ? -17.912 2.828 10.756 1.00 73.19 581 GLN A CA 1
ATOM 4689 C C . GLN A 1 581 ? -19.137 2.419 9.933 1.00 73.19 581 GLN A C 1
ATOM 4691 O O . GLN A 1 581 ? -18.950 1.809 8.879 1.00 73.19 581 GLN A O 1
ATOM 4696 N N . ARG A 1 582 ? -20.367 2.735 10.381 1.00 81.38 582 ARG A N 1
ATOM 4697 C CA . ARG A 1 582 ? -21.605 2.539 9.598 1.00 81.38 582 ARG A CA 1
ATOM 4698 C C . ARG A 1 582 ? -21.642 3.486 8.398 1.00 81.38 582 ARG A C 1
ATOM 4700 O O . ARG A 1 582 ? -21.868 3.015 7.285 1.00 81.38 582 ARG A O 1
ATOM 4707 N N . ILE A 1 583 ? -21.382 4.782 8.601 1.00 79.56 583 ILE A N 1
ATOM 4708 C CA . ILE A 1 583 ? -21.342 5.796 7.529 1.00 79.56 583 ILE A CA 1
ATOM 4709 C C . ILE A 1 583 ? -20.274 5.427 6.499 1.00 79.56 583 ILE A C 1
ATOM 4711 O O . ILE A 1 583 ? -20.553 5.357 5.305 1.00 79.56 583 ILE A O 1
ATOM 4715 N N . GLY A 1 584 ? -19.081 5.072 6.966 1.00 76.12 584 GLY A N 1
ATOM 4716 C CA . GLY A 1 584 ? -17.955 4.629 6.161 1.00 76.12 584 GLY A CA 1
ATOM 4717 C C . GLY A 1 584 ? -18.183 3.314 5.414 1.00 76.12 584 GLY A C 1
ATOM 4718 O O . GLY A 1 584 ? -17.290 2.912 4.677 1.00 76.12 584 GLY A O 1
ATOM 4719 N N . ARG A 1 585 ? -19.323 2.611 5.547 1.00 78.88 585 ARG A N 1
ATOM 4720 C CA . ARG A 1 585 ? -19.713 1.522 4.613 1.00 78.88 585 ARG A CA 1
ATOM 4721 C C . ARG A 1 585 ? -20.268 2.054 3.298 1.00 78.88 585 ARG A C 1
ATOM 4723 O O . ARG A 1 585 ? -20.187 1.357 2.288 1.00 78.88 585 ARG A O 1
ATOM 4730 N N . ILE A 1 586 ? -20.814 3.263 3.337 1.00 84.38 586 ILE A N 1
ATOM 4731 C CA . ILE A 1 586 ? -21.483 3.942 2.232 1.00 84.38 586 ILE A CA 1
ATOM 4732 C C . ILE A 1 586 ? -20.579 5.040 1.664 1.00 84.38 586 ILE A C 1
ATOM 4734 O O . ILE A 1 586 ? -20.412 5.144 0.451 1.00 84.38 586 ILE A O 1
ATOM 4738 N N . ASP A 1 587 ? -19.962 5.826 2.546 1.00 80.94 587 ASP A N 1
ATOM 4739 C CA . ASP A 1 587 ? -19.049 6.912 2.202 1.00 80.94 587 ASP A CA 1
ATOM 4740 C C . ASP A 1 587 ? -17.638 6.385 1.887 1.00 80.94 587 ASP A C 1
ATOM 4742 O O . ASP A 1 587 ? -16.743 6.355 2.744 1.00 80.94 587 ASP A O 1
ATOM 4746 N N . ARG A 1 588 ? -17.463 5.905 0.652 1.00 77.00 588 ARG A N 1
ATOM 4747 C CA . ARG A 1 588 ? -16.198 5.397 0.106 1.00 77.00 588 ARG A CA 1
ATOM 4748 C C . ARG A 1 588 ? -16.048 5.758 -1.367 1.00 77.00 588 ARG A C 1
ATOM 4750 O O . ARG A 1 588 ? -17.032 6.030 -2.050 1.00 77.00 588 ARG A O 1
ATOM 4757 N N . VAL A 1 589 ? -14.822 5.627 -1.871 1.00 72.00 589 VAL A N 1
ATOM 4758 C CA . VAL A 1 589 ? -14.515 5.722 -3.305 1.00 72.00 589 VAL A CA 1
ATOM 4759 C C . VAL A 1 589 ? -15.401 4.777 -4.115 1.00 72.00 589 VAL A C 1
ATOM 4761 O O . VAL A 1 589 ? -15.399 3.576 -3.856 1.00 72.00 589 VAL A O 1
ATOM 4764 N N . GLY A 1 590 ? -16.126 5.319 -5.098 1.00 71.25 590 GLY A N 1
ATOM 4765 C CA . GLY A 1 590 ? -17.105 4.586 -5.911 1.00 71.25 590 GLY A CA 1
ATOM 4766 C C . GLY A 1 590 ? -18.569 4.875 -5.556 1.00 71.25 590 GLY A C 1
ATOM 4767 O O . GLY A 1 590 ? -19.463 4.392 -6.255 1.00 71.25 590 GLY A O 1
ATOM 4768 N N . GLN A 1 591 ? -18.819 5.678 -4.513 1.00 80.62 591 GLN A N 1
ATOM 4769 C CA . GLN A 1 591 ? -20.136 6.244 -4.221 1.00 80.62 591 GLN A CA 1
ATOM 4770 C C . GLN A 1 591 ? -20.669 7.016 -5.440 1.00 80.62 591 GLN A C 1
ATOM 4772 O O . GLN A 1 591 ? -19.946 7.791 -6.059 1.00 80.62 591 GLN A O 1
ATOM 4777 N N . ARG A 1 592 ? -21.933 6.765 -5.801 1.00 76.25 592 ARG A N 1
ATOM 4778 C CA . ARG A 1 592 ? -22.575 7.337 -6.999 1.00 76.25 592 ARG A CA 1
ATOM 4779 C C . ARG A 1 592 ? -23.439 8.562 -6.703 1.00 76.25 592 ARG A C 1
ATOM 4781 O O . ARG A 1 592 ? -23.851 9.232 -7.642 1.00 76.25 592 ARG A O 1
ATOM 4788 N N . SER A 1 593 ? -23.786 8.791 -5.437 1.00 82.81 593 SER A N 1
ATOM 4789 C CA . SER A 1 593 ? -24.595 9.925 -4.989 1.00 82.81 593 SER A CA 1
ATOM 4790 C C . SER A 1 593 ? -23.716 11.004 -4.369 1.00 82.81 593 SER A C 1
ATOM 4792 O O . SER A 1 593 ? -22.927 10.710 -3.473 1.00 82.81 593 SER A O 1
ATOM 4794 N N . ASP A 1 594 ? -23.939 12.257 -4.759 1.00 81.00 594 ASP A N 1
ATOM 4795 C CA . ASP A 1 594 ? -23.249 13.421 -4.184 1.00 81.00 594 ASP A CA 1
ATOM 4796 C C . ASP A 1 594 ? -23.648 13.677 -2.725 1.00 81.00 594 ASP A C 1
ATOM 4798 O O . ASP A 1 594 ? -22.973 14.411 -2.008 1.00 81.00 594 ASP A O 1
ATOM 4802 N N . VAL A 1 595 ? -24.764 13.093 -2.270 1.00 84.00 595 VAL A N 1
ATOM 4803 C CA . VAL A 1 595 ? -25.283 13.271 -0.910 1.00 84.00 595 VAL A CA 1
ATOM 4804 C C . VAL A 1 595 ? -25.578 11.927 -0.258 1.00 84.00 595 VAL A C 1
ATOM 4806 O O . VAL A 1 595 ? -26.326 11.117 -0.813 1.00 84.00 595 VAL A O 1
ATOM 4809 N N . ILE A 1 596 ? -25.067 11.734 0.960 1.00 87.44 596 ILE A N 1
ATOM 4810 C CA . ILE A 1 596 ? -25.428 10.623 1.849 1.00 87.44 596 ILE A CA 1
ATOM 4811 C C . ILE A 1 596 ? -26.352 11.149 2.946 1.00 87.44 596 ILE A C 1
ATOM 4813 O O . ILE A 1 596 ? -25.972 12.013 3.736 1.00 87.44 596 ILE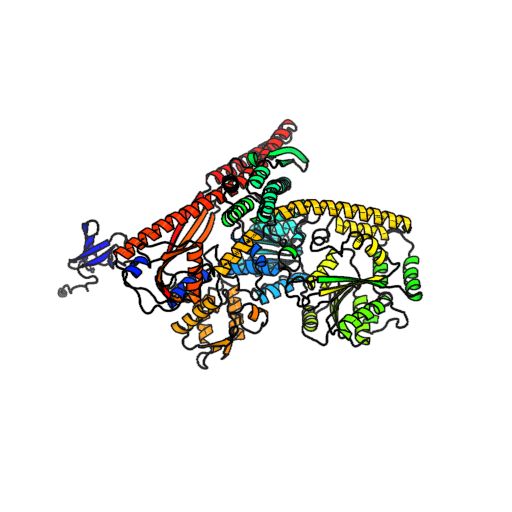 A O 1
ATOM 4817 N N . ASN A 1 597 ? -27.570 10.615 3.019 1.00 88.38 597 ASN A N 1
ATOM 4818 C CA . ASN A 1 597 ? -28.548 10.970 4.043 1.00 88.38 597 ASN A CA 1
ATOM 4819 C C . ASN A 1 597 ? -28.390 10.051 5.262 1.00 88.38 597 ASN A C 1
ATOM 4821 O O . ASN A 1 597 ? -28.488 8.829 5.152 1.00 88.38 597 ASN A O 1
ATOM 4825 N N . ILE A 1 598 ? -28.162 10.642 6.432 1.00 89.50 598 ILE A N 1
ATOM 4826 C CA . ILE A 1 598 ? -27.983 9.919 7.693 1.00 89.50 598 ILE A CA 1
ATOM 4827 C C . ILE A 1 598 ? -29.149 10.286 8.600 1.00 89.50 598 ILE A C 1
ATOM 4829 O O . ILE A 1 598 ? -29.309 11.450 8.950 1.00 89.50 598 ILE A O 1
ATOM 4833 N N . TYR A 1 599 ? -29.963 9.310 8.981 1.00 90.75 599 TYR A N 1
ATOM 4834 C CA . TYR A 1 599 ? -31.129 9.525 9.830 1.00 90.75 599 TYR A CA 1
ATOM 4835 C C . TYR A 1 599 ? -30.907 8.890 11.204 1.00 90.75 599 TYR A C 1
ATOM 4837 O O . TYR A 1 599 ? -30.681 7.684 11.300 1.00 90.75 599 TYR A O 1
ATOM 4845 N N . ASN A 1 600 ? -30.995 9.686 12.266 1.00 89.88 600 ASN A N 1
ATOM 4846 C CA . ASN A 1 600 ? -30.842 9.233 13.648 1.00 89.88 600 ASN A CA 1
ATOM 4847 C C . ASN A 1 600 ? -32.193 9.315 14.363 1.00 89.88 600 ASN A C 1
ATOM 4849 O O . ASN A 1 600 ? -32.709 10.413 14.564 1.00 89.88 600 ASN A O 1
ATOM 4853 N N . LEU A 1 601 ? -32.771 8.169 14.730 1.00 90.81 601 LEU A N 1
ATOM 4854 C CA . LEU A 1 601 ? -34.037 8.105 15.469 1.00 90.81 601 LEU A CA 1
ATOM 4855 C C . LEU A 1 601 ? -33.774 8.199 16.972 1.00 90.81 601 LEU A C 1
ATOM 4857 O O . LEU A 1 601 ? -32.955 7.447 17.502 1.00 90.81 601 LEU A O 1
ATOM 4861 N N . ILE A 1 602 ? -34.473 9.109 17.655 1.00 89.38 602 ILE A N 1
ATOM 4862 C CA . ILE A 1 602 ? -34.239 9.407 19.073 1.00 89.38 602 ILE A CA 1
ATOM 4863 C C . ILE A 1 602 ? -35.561 9.557 19.804 1.00 89.38 602 ILE A C 1
ATOM 4865 O O . ILE A 1 602 ? -36.378 10.385 19.422 1.00 89.38 602 ILE A O 1
ATOM 4869 N N . ILE A 1 603 ? -35.757 8.804 20.886 1.00 89.62 603 ILE A N 1
ATOM 4870 C CA . ILE A 1 603 ? -36.982 8.919 21.682 1.00 89.62 603 ILE A CA 1
ATOM 4871 C C . ILE A 1 603 ? -36.859 10.021 22.739 1.00 89.62 603 ILE A C 1
ATOM 4873 O O . ILE A 1 603 ? -35.983 9.966 23.610 1.00 89.62 603 ILE A O 1
ATOM 4877 N N . GLU A 1 604 ? -37.789 10.971 22.713 1.00 88.25 604 GLU A N 1
ATOM 4878 C CA . GLU A 1 604 ? -37.886 12.087 23.652 1.00 88.25 604 GLU A CA 1
ATOM 4879 C C . GLU A 1 604 ? -38.169 11.632 25.090 1.00 88.25 604 GLU A C 1
ATOM 4881 O O . GLU A 1 604 ? -38.877 10.657 25.370 1.00 88.25 604 GLU A O 1
ATOM 4886 N N . GLY A 1 605 ? -37.588 12.344 26.051 1.00 78.50 605 GLY A N 1
ATOM 4887 C CA . GLY A 1 605 ? -37.703 12.044 27.471 1.00 78.50 605 GLY A CA 1
ATOM 4888 C C . GLY A 1 605 ? -37.098 10.693 27.857 1.00 78.50 605 GLY A C 1
ATOM 4889 O O . GLY A 1 605 ? -37.392 10.186 28.947 1.00 78.50 605 GLY A O 1
ATOM 4890 N N . THR A 1 606 ? -36.295 10.088 26.977 1.00 78.25 606 THR A N 1
ATOM 4891 C CA . THR A 1 606 ? -35.519 8.880 27.256 1.00 78.25 606 THR A CA 1
ATOM 4892 C C . THR A 1 606 ? -34.044 9.216 27.389 1.00 78.25 606 THR A C 1
ATOM 4894 O O . THR A 1 606 ? -33.599 10.361 27.312 1.00 78.25 606 THR A O 1
ATOM 4897 N N . ILE A 1 607 ? -33.258 8.188 27.660 1.00 70.94 607 ILE A N 1
ATOM 4898 C CA . ILE A 1 607 ? -31.829 8.341 27.842 1.00 70.94 607 ILE A CA 1
ATOM 4899 C C . ILE A 1 607 ? -31.063 8.475 26.516 1.00 70.94 607 ILE A C 1
ATOM 4901 O O . ILE A 1 607 ? -29.989 9.073 26.514 1.00 70.94 607 ILE A O 1
ATOM 4905 N N . GLU A 1 608 ? -31.634 8.000 25.399 1.00 77.44 608 GLU A N 1
ATOM 4906 C CA . GLU A 1 608 ? -31.076 8.199 24.052 1.00 77.44 608 GLU A CA 1
ATOM 4907 C C . GLU A 1 608 ? -30.989 9.699 23.726 1.00 77.44 608 GLU A C 1
ATOM 4909 O O . GLU A 1 608 ? -29.932 10.182 23.324 1.00 77.44 608 GLU A O 1
ATOM 4914 N N . GLU A 1 609 ? -32.058 10.455 24.005 1.00 82.69 609 GLU A N 1
ATOM 4915 C CA . GLU A 1 609 ? -32.114 11.909 23.799 1.00 82.69 609 GLU A CA 1
ATOM 4916 C C . GLU A 1 609 ? -31.099 12.664 24.656 1.00 82.69 609 GLU A C 1
ATOM 4918 O O . GLU A 1 609 ? -30.383 13.537 24.169 1.00 82.69 609 GLU A O 1
ATOM 4923 N N . ARG A 1 610 ? -31.000 12.324 25.945 1.00 74.25 610 ARG A N 1
ATOM 4924 C CA . ARG A 1 610 ? -30.079 13.018 26.858 1.00 74.25 610 ARG A CA 1
ATOM 4925 C C . ARG A 1 610 ? -28.627 12.853 26.430 1.00 74.25 610 ARG A C 1
ATOM 4927 O O . ARG A 1 610 ? -27.854 13.803 26.532 1.00 74.25 610 ARG A O 1
ATOM 4934 N N . ILE A 1 611 ? -28.266 11.662 25.962 1.00 72.38 611 ILE A N 1
ATOM 4935 C CA . ILE A 1 611 ? -26.914 11.361 25.492 1.00 72.38 611 ILE A CA 1
ATOM 4936 C C . ILE A 1 611 ? -26.645 12.062 24.163 1.00 72.38 611 ILE A C 1
ATOM 4938 O O . ILE A 1 611 ? -25.602 12.697 24.020 1.00 72.38 611 ILE A O 1
ATOM 4942 N N . HIS A 1 612 ? -27.612 12.069 23.247 1.00 76.62 612 HIS A N 1
ATOM 4943 C CA . HIS A 1 612 ? -27.502 12.833 22.011 1.00 76.62 612 HIS A CA 1
ATOM 4944 C C . HIS A 1 612 ? -27.314 14.337 22.244 1.00 76.62 612 HIS A C 1
ATOM 4946 O O . HIS A 1 612 ? -26.294 14.889 21.837 1.00 76.62 612 HIS A O 1
ATOM 4952 N N . ASN A 1 613 ? -28.226 14.988 22.964 1.00 76.12 613 ASN A N 1
ATOM 4953 C CA . ASN A 1 613 ? -28.236 16.450 23.076 1.00 76.12 613 ASN A CA 1
ATOM 4954 C C . ASN A 1 613 ? -27.098 16.987 23.966 1.00 76.12 613 ASN A C 1
ATOM 4956 O O . ASN A 1 613 ? -26.630 18.109 23.775 1.00 76.12 613 ASN A O 1
ATOM 4960 N N . ARG A 1 614 ? -26.643 16.228 24.980 1.00 70.25 614 ARG A N 1
ATOM 4961 C CA . ARG A 1 614 ? -25.580 16.699 25.894 1.00 70.25 614 ARG A CA 1
ATOM 4962 C C . ARG A 1 614 ? -24.172 16.291 25.500 1.00 70.25 614 ARG A C 1
ATOM 4964 O O . ARG A 1 614 ? -23.252 17.053 25.797 1.00 70.25 614 ARG A O 1
ATOM 4971 N N . LEU A 1 615 ? -24.003 15.108 24.913 1.00 66.62 615 LEU A N 1
ATOM 4972 C CA . LEU A 1 615 ? -22.683 14.582 24.574 1.00 66.62 615 LEU A CA 1
ATOM 4973 C C . LEU A 1 615 ? -22.415 14.706 23.080 1.00 66.62 615 LEU A C 1
ATOM 4975 O O . LEU A 1 615 ? -21.387 15.259 22.713 1.00 66.62 615 LEU A O 1
ATOM 4979 N N . TYR A 1 616 ? -23.326 14.247 22.221 1.00 72.44 616 TYR A N 1
ATOM 4980 C CA . TYR A 1 616 ? -23.037 14.192 20.790 1.00 72.44 616 TYR A CA 1
ATOM 4981 C C . TYR A 1 616 ? -23.185 15.530 20.057 1.00 72.44 616 TYR A C 1
ATOM 4983 O O . TYR A 1 616 ? -22.284 15.911 19.317 1.00 72.44 616 TYR A O 1
ATOM 4991 N N . GLU A 1 617 ? -24.272 16.265 20.283 1.00 71.31 617 GLU A N 1
ATOM 4992 C CA . GLU A 1 617 ? -24.536 17.544 19.608 1.00 71.31 617 GLU A CA 1
ATOM 4993 C C . GLU A 1 617 ? -23.634 18.668 20.144 1.00 71.31 617 GLU A C 1
ATOM 4995 O O . GLU A 1 617 ? -22.947 19.341 19.386 1.00 71.31 617 GLU A O 1
ATOM 5000 N N . ARG A 1 618 ? -23.545 18.830 21.473 1.00 70.94 618 ARG A N 1
ATOM 5001 C CA . ARG A 1 618 ? -22.776 19.926 22.103 1.00 70.94 618 ARG A CA 1
ATOM 5002 C C . ARG A 1 618 ? -21.262 19.823 21.979 1.00 70.94 618 ARG A C 1
ATOM 5004 O O . ARG A 1 618 ? -20.588 20.825 22.185 1.00 70.94 618 ARG A O 1
ATOM 5011 N N . ILE A 1 619 ? -20.742 18.628 21.724 1.00 64.25 619 ILE A N 1
ATOM 5012 C CA . ILE A 1 619 ? -19.320 18.417 21.427 1.00 64.25 619 ILE A CA 1
ATOM 5013 C C . ILE A 1 619 ? -19.136 18.323 19.898 1.00 64.25 619 ILE A C 1
ATOM 5015 O O . ILE A 1 619 ? -18.046 18.031 19.423 1.00 64.25 619 ILE A O 1
ATOM 5019 N N . GLU A 1 620 ? -20.180 18.578 19.099 1.00 65.06 620 GLU A N 1
ATOM 5020 C CA . GLU A 1 620 ? -20.148 18.522 17.631 1.00 65.06 620 GLU A CA 1
ATOM 5021 C C . GLU A 1 620 ? -19.550 17.197 17.115 1.00 65.06 620 GLU A C 1
ATOM 5023 O O . GLU A 1 620 ? -18.870 17.148 16.088 1.00 65.06 620 GLU A O 1
ATOM 5028 N N . LEU A 1 621 ? -19.802 16.100 17.845 1.00 62.47 621 LEU A N 1
ATOM 5029 C CA . LEU A 1 621 ? -19.277 14.762 17.549 1.00 62.47 621 LEU A CA 1
ATOM 5030 C C . LEU A 1 621 ? -19.862 14.177 16.253 1.00 62.47 621 LEU A C 1
ATOM 5032 O O . LEU A 1 621 ? -19.371 13.156 15.784 1.00 62.47 621 LEU A O 1
ATOM 5036 N N . PHE A 1 622 ? -20.902 14.794 15.684 1.00 55.69 622 PHE A N 1
ATOM 5037 C CA . PHE A 1 622 ? -21.512 14.367 14.421 1.00 55.69 622 PHE A CA 1
ATOM 5038 C C . PHE A 1 622 ? -21.496 15.431 13.313 1.00 55.69 622 PHE A C 1
ATOM 5040 O O . PHE A 1 622 ? -21.656 15.068 12.150 1.00 55.69 622 PHE A O 1
ATOM 5047 N N . GLU A 1 623 ? -21.325 16.719 13.636 1.00 51.03 623 GLU A N 1
ATOM 5048 C CA . GLU A 1 623 ? -21.529 17.813 12.668 1.00 51.03 623 GLU A CA 1
ATOM 5049 C C . GLU A 1 623 ? -20.242 18.271 11.961 1.00 51.03 623 GLU A C 1
ATOM 5051 O O . GLU A 1 623 ? -20.290 18.592 10.777 1.00 51.03 623 GLU A O 1
ATOM 5056 N N . GLN A 1 624 ? -19.084 18.264 12.636 1.00 50.88 624 GLN A N 1
ATOM 5057 C CA . GLN A 1 624 ? -17.812 18.780 12.082 1.00 50.88 624 GLN A CA 1
ATOM 5058 C C . GLN A 1 624 ? -16.750 17.691 11.825 1.00 50.88 624 GLN A C 1
ATOM 5060 O O . GLN A 1 624 ? -15.592 17.967 11.509 1.00 50.88 624 GLN A O 1
ATOM 5065 N N . SER A 1 625 ? -17.127 16.428 11.983 1.00 50.31 625 SER A N 1
ATOM 5066 C CA . SER A 1 625 ? -16.231 15.290 12.196 1.00 50.31 625 SER A CA 1
ATOM 5067 C C . SER A 1 625 ? -15.736 14.653 10.897 1.00 50.31 625 SER A C 1
ATOM 5069 O O . SER A 1 625 ? -15.977 13.476 10.642 1.00 50.31 625 SER A O 1
ATOM 5071 N N . ILE A 1 626 ? -15.042 15.406 10.048 1.00 47.34 626 ILE A N 1
ATOM 5072 C CA . ILE A 1 626 ? -14.348 14.813 8.894 1.00 47.34 626 ILE A CA 1
ATOM 5073 C C . ILE A 1 626 ? -13.129 14.045 9.430 1.00 47.34 626 ILE A C 1
ATOM 5075 O O . ILE A 1 626 ? -12.107 14.655 9.731 1.00 47.34 626 ILE A O 1
ATOM 5079 N N . GLY A 1 627 ? -13.256 12.730 9.643 1.00 50.41 627 GLY A N 1
ATOM 5080 C CA . GLY A 1 627 ? -12.150 11.814 9.979 1.00 50.41 627 GLY A CA 1
ATOM 5081 C C . GLY A 1 627 ? -11.520 11.962 11.375 1.00 50.41 627 GLY A C 1
ATOM 5082 O O . GLY A 1 627 ? -10.684 11.152 11.774 1.00 50.41 627 GLY A O 1
ATOM 5083 N N . ASP A 1 628 ? -11.902 12.988 12.138 1.00 51.09 628 ASP A N 1
ATOM 5084 C CA . ASP A 1 628 ? -11.274 13.353 13.415 1.00 51.09 628 ASP A CA 1
ATOM 5085 C C . ASP A 1 628 ? -11.760 12.526 14.608 1.00 51.09 628 ASP A C 1
ATOM 5087 O O . ASP A 1 628 ? -10.997 12.315 15.549 1.00 51.09 628 ASP A O 1
ATOM 5091 N N . LEU A 1 629 ? -13.004 12.040 14.567 1.00 52.22 629 LEU A N 1
ATOM 5092 C CA . LEU A 1 629 ? -13.541 11.199 15.634 1.00 52.22 629 LEU A CA 1
ATOM 5093 C C . LEU A 1 629 ? -12.946 9.790 15.625 1.00 52.22 629 LEU A C 1
ATOM 5095 O O . LEU A 1 629 ? -12.764 9.234 16.703 1.00 52.22 629 LEU A O 1
ATOM 5099 N N . GLU A 1 630 ? -12.635 9.240 14.439 1.00 49.34 630 GLU A N 1
ATOM 5100 C CA . GLU A 1 630 ? -12.219 7.838 14.243 1.00 49.34 630 GLU A CA 1
ATOM 5101 C C . GLU A 1 630 ? -11.097 7.425 15.186 1.00 49.34 630 GLU A C 1
ATOM 5103 O O . GLU A 1 630 ? -11.192 6.384 15.828 1.00 49.34 630 GLU A O 1
ATOM 5108 N N . GLU A 1 631 ? -10.071 8.264 15.310 1.00 49.97 631 GLU A N 1
ATOM 5109 C CA . GLU A 1 631 ? -8.888 8.020 16.139 1.00 49.97 631 GLU A CA 1
ATOM 5110 C C . GLU A 1 631 ? -9.125 8.102 17.645 1.00 49.97 631 GLU A C 1
ATOM 5112 O O . GLU A 1 631 ? -8.261 7.671 18.380 1.00 49.97 631 GLU A O 1
ATOM 5117 N N . ILE A 1 632 ? -10.225 8.684 18.120 1.00 46.88 632 ILE A N 1
ATOM 5118 C CA . ILE A 1 632 ? -10.352 9.123 19.520 1.00 46.88 632 ILE A CA 1
ATOM 5119 C C . ILE A 1 632 ? -11.184 8.138 20.377 1.00 46.88 632 ILE A C 1
ATOM 5121 O O . ILE A 1 632 ? -11.268 8.252 21.601 1.00 46.88 632 ILE A O 1
ATOM 5125 N N . LEU A 1 633 ? -11.894 7.195 19.753 1.00 46.12 633 LEU A N 1
ATOM 5126 C CA . LEU A 1 633 ? -12.972 6.438 20.406 1.00 46.12 633 LEU A CA 1
ATOM 5127 C C . LEU A 1 633 ? -12.919 4.926 20.148 1.00 46.12 633 LEU A C 1
ATOM 5129 O O . LEU A 1 633 ? -13.936 4.242 20.282 1.00 46.12 633 LEU A O 1
ATOM 5133 N N . GLY A 1 634 ? -11.763 4.366 19.788 1.00 45.47 634 GLY A N 1
ATOM 5134 C CA . GLY A 1 634 ? -11.594 2.918 19.648 1.00 45.47 634 GLY A CA 1
ATOM 5135 C C . GLY A 1 634 ? -12.075 2.130 20.880 1.00 45.47 634 GLY A C 1
ATOM 5136 O O . GLY A 1 634 ? -12.139 2.645 21.993 1.00 45.47 634 GLY A O 1
ATOM 5137 N N . GLU A 1 635 ? -12.404 0.846 20.704 1.00 41.41 635 GLU A N 1
ATOM 5138 C CA . GLU A 1 635 ? -13.065 -0.022 21.709 1.00 41.41 635 GLU A CA 1
ATOM 5139 C C . GLU A 1 635 ? -12.318 -0.203 23.054 1.00 41.41 635 GLU A C 1
ATOM 5141 O O . GLU A 1 635 ? -12.776 -0.937 23.922 1.00 41.41 635 GLU A O 1
ATOM 5146 N N . THR A 1 636 ? -11.152 0.419 23.232 1.00 43.62 636 THR A N 1
ATOM 5147 C CA . THR A 1 636 ? -10.280 0.306 24.416 1.00 43.62 636 THR A CA 1
ATOM 5148 C C . THR A 1 636 ? -9.614 1.655 24.752 1.00 43.62 636 THR A C 1
ATOM 5150 O O . THR A 1 636 ? -8.428 1.710 25.069 1.00 43.62 636 THR A O 1
ATOM 5153 N N . GLU A 1 637 ? -10.317 2.770 24.552 1.00 55.25 637 GLU A N 1
ATOM 5154 C CA . GLU A 1 637 ? -9.784 4.138 24.679 1.00 55.25 637 GLU A CA 1
ATOM 5155 C C . GLU A 1 637 ? -10.247 4.905 25.908 1.00 55.25 637 GLU A C 1
ATOM 5157 O O . GLU A 1 637 ? -11.345 4.641 26.377 1.00 55.25 637 GLU A O 1
ATOM 5162 N N . PRO A 1 638 ? -9.503 5.927 26.380 1.00 55.06 638 PRO A N 1
ATOM 5163 C CA . PRO A 1 638 ? -9.862 6.672 27.568 1.00 55.06 638 PRO A CA 1
ATOM 5164 C C . PRO A 1 638 ? -11.164 7.401 27.296 1.00 55.06 638 PRO A C 1
ATOM 5166 O O . PRO A 1 638 ? -12.011 7.375 28.161 1.00 55.06 638 PRO A O 1
ATOM 5169 N N . LEU A 1 639 ? -11.386 7.960 26.097 1.00 54.81 639 LEU A N 1
ATOM 5170 C CA . LEU A 1 639 ? -12.623 8.655 25.768 1.00 54.81 639 LEU A CA 1
ATOM 5171 C C . LEU A 1 639 ? -13.787 7.706 25.497 1.00 54.81 639 LEU A C 1
ATOM 5173 O O . LEU A 1 639 ? -14.878 7.935 26.003 1.00 54.81 639 LEU A O 1
ATOM 5177 N N . GLY A 1 640 ? -13.573 6.641 24.721 1.00 55.25 640 GLY A N 1
ATOM 5178 C CA . GLY A 1 640 ? -14.613 5.653 24.422 1.00 55.25 640 GLY A CA 1
ATOM 5179 C C . GLY A 1 640 ? -15.062 4.903 25.676 1.00 55.25 640 GLY A C 1
ATOM 5180 O O . GLY A 1 640 ? -16.257 4.725 25.895 1.00 55.25 640 GLY A O 1
ATOM 5181 N N . GLU A 1 641 ? -14.114 4.532 26.536 1.00 56.91 641 GLU A N 1
ATOM 5182 C CA . GLU A 1 641 ? -14.352 3.898 27.828 1.00 56.91 641 GLU A CA 1
ATOM 5183 C C . GLU A 1 641 ? -14.834 4.908 28.877 1.00 56.91 641 GLU A C 1
ATOM 5185 O O . GLU A 1 641 ? -15.678 4.560 29.680 1.00 56.91 641 GLU A O 1
ATOM 5190 N N . LEU A 1 642 ? -14.408 6.175 28.868 1.00 63.53 642 LEU A N 1
ATOM 5191 C CA . LEU A 1 642 ? -14.962 7.219 29.747 1.00 63.53 642 LEU A CA 1
ATOM 5192 C C . LEU A 1 642 ? -16.390 7.574 29.349 1.00 63.53 642 LEU A C 1
ATOM 5194 O O . LEU A 1 642 ? -17.235 7.724 30.225 1.00 63.53 642 LEU A O 1
ATOM 5198 N N . ILE A 1 643 ? -16.692 7.632 28.051 1.00 65.94 643 ILE A N 1
ATOM 5199 C CA . ILE A 1 643 ? -18.059 7.726 27.545 1.00 65.94 643 ILE A CA 1
ATOM 5200 C C . ILE A 1 643 ? -18.822 6.476 27.965 1.00 65.94 643 ILE A C 1
ATOM 5202 O O . ILE A 1 643 ? -19.850 6.627 28.604 1.00 65.94 643 ILE A O 1
ATOM 5206 N N . ALA A 1 644 ? -18.331 5.263 27.702 1.00 62.84 644 ALA A N 1
ATOM 5207 C CA . ALA A 1 644 ? -19.033 4.023 28.036 1.00 62.84 644 ALA A CA 1
ATOM 5208 C C . ALA A 1 644 ? -19.237 3.836 29.548 1.00 62.84 644 ALA A C 1
ATOM 5210 O O . ALA A 1 644 ? -20.368 3.616 29.961 1.00 62.84 644 ALA A O 1
ATOM 5211 N N . ASN A 1 645 ? -18.198 3.990 30.370 1.00 65.25 645 ASN A N 1
ATOM 5212 C CA . ASN A 1 645 ? -18.218 3.891 31.833 1.00 65.25 645 ASN A CA 1
ATOM 5213 C C . ASN A 1 645 ? -18.965 5.064 32.467 1.00 65.25 645 ASN A C 1
ATOM 5215 O O . ASN A 1 645 ? -19.650 4.884 33.467 1.00 65.25 645 ASN A O 1
ATOM 5219 N N . GLY A 1 646 ? -18.843 6.272 31.917 1.00 68.50 646 GLY A N 1
ATOM 5220 C CA . GLY A 1 646 ? -19.563 7.459 32.375 1.00 68.50 646 GLY A CA 1
ATOM 5221 C C . GLY A 1 646 ? -21.054 7.349 32.087 1.00 68.50 646 GLY A C 1
ATOM 5222 O O . GLY A 1 646 ? -21.869 7.587 32.977 1.00 68.50 646 GLY A O 1
ATOM 5223 N N . ILE A 1 647 ? -21.400 6.896 30.878 1.00 67.19 647 ILE A N 1
ATOM 5224 C CA . ILE A 1 647 ? -22.741 6.459 30.492 1.00 67.19 647 ILE A CA 1
ATOM 5225 C C . ILE A 1 647 ? -23.174 5.378 31.470 1.00 67.19 647 ILE A C 1
ATOM 5227 O O . ILE A 1 647 ? -24.083 5.644 32.235 1.00 67.19 647 ILE A O 1
ATOM 5231 N N . GLU A 1 648 ? -22.494 4.237 31.569 1.00 64.31 648 GLU A N 1
ATOM 5232 C CA . GLU A 1 648 ? -22.820 3.120 32.467 1.00 64.31 648 GLU A CA 1
ATOM 5233 C C . GLU A 1 648 ? -23.014 3.554 33.934 1.00 64.31 648 GLU A C 1
ATOM 5235 O O . GLU A 1 648 ? -23.973 3.130 34.585 1.00 64.31 648 GLU A O 1
ATOM 5240 N N . ALA A 1 649 ? -22.182 4.464 34.443 1.00 64.62 649 ALA A N 1
ATOM 5241 C CA . ALA A 1 649 ? -22.289 5.037 35.780 1.00 64.62 649 ALA A CA 1
ATOM 5242 C C . ALA A 1 649 ? -23.538 5.912 35.964 1.00 64.62 649 ALA A C 1
ATOM 5244 O O . ALA A 1 649 ? -24.105 5.904 37.054 1.00 64.62 649 ALA A O 1
ATOM 5245 N N . LEU A 1 650 ? -24.011 6.617 34.927 1.00 63.16 650 LEU A N 1
ATOM 5246 C CA . LEU A 1 650 ? -25.297 7.334 34.956 1.00 63.16 650 LEU A CA 1
ATOM 5247 C C . LEU A 1 650 ? -26.497 6.384 35.091 1.00 63.16 650 LEU A C 1
ATOM 5249 O O . LEU A 1 650 ? -27.568 6.821 35.513 1.00 63.16 650 LEU A O 1
ATOM 5253 N N . TYR A 1 651 ? -26.343 5.102 34.739 1.00 59.00 651 TYR A N 1
ATOM 5254 C CA . TYR A 1 651 ? -27.427 4.120 34.825 1.00 59.00 651 TYR A CA 1
ATOM 5255 C C . TYR A 1 651 ? -27.380 3.215 36.047 1.00 59.00 651 TYR A C 1
ATOM 5257 O O . TYR A 1 651 ? -28.442 2.746 36.461 1.00 59.00 651 TYR A O 1
ATOM 5265 N N . LYS A 1 652 ? -26.189 2.908 36.578 1.00 57.38 652 LYS A N 1
ATOM 5266 C CA . LYS A 1 652 ? -26.037 1.997 37.726 1.00 57.38 652 LYS A CA 1
ATOM 5267 C C . LYS A 1 652 ? -26.611 2.579 39.020 1.00 57.38 652 LYS A C 1
ATOM 5269 O O . LYS A 1 652 ? -27.013 1.815 39.891 1.00 57.38 652 LYS A O 1
ATOM 5274 N N . THR A 1 653 ? -26.695 3.903 39.136 1.00 55.09 653 THR A N 1
ATOM 5275 C CA . THR A 1 653 ? -27.243 4.598 40.308 1.00 55.09 653 THR A CA 1
ATOM 5276 C C . THR A 1 653 ? -28.561 5.302 39.985 1.00 55.09 653 THR A C 1
ATOM 5278 O O . THR A 1 653 ? -28.723 5.928 38.935 1.00 55.09 653 THR A O 1
ATOM 5281 N N . ARG A 1 654 ? -29.529 5.231 40.913 1.00 56.75 654 ARG A N 1
ATOM 5282 C CA . ARG A 1 654 ? -30.774 6.025 40.898 1.00 56.75 654 ARG A CA 1
ATOM 5283 C C . ARG A 1 654 ? -30.454 7.487 41.245 1.00 56.75 654 ARG A C 1
ATOM 5285 O O . ARG A 1 654 ? -30.849 8.001 42.281 1.00 56.75 654 ARG A O 1
ATOM 5292 N N . LEU A 1 655 ? -29.681 8.137 40.386 1.00 61.34 655 LEU A N 1
ATOM 5293 C CA . LEU A 1 655 ? -29.352 9.550 40.519 1.00 61.34 655 LEU A CA 1
ATOM 5294 C C . LEU A 1 655 ? -30.603 10.386 40.224 1.00 61.34 655 LEU A C 1
ATOM 5296 O O . LEU A 1 655 ? -31.362 10.082 39.297 1.00 61.34 655 LEU A O 1
ATOM 5300 N N . SER A 1 656 ? -30.812 11.447 40.998 1.00 66.38 656 SER A N 1
ATOM 5301 C CA . SER A 1 656 ? -31.806 12.472 40.680 1.00 66.38 656 SER A CA 1
ATOM 5302 C C . SER A 1 656 ? -31.492 13.118 39.324 1.00 66.38 656 SER A C 1
ATOM 5304 O O . SER A 1 656 ? -30.354 13.098 38.857 1.00 66.38 656 SER A O 1
ATOM 5306 N N . VAL A 1 657 ? -32.485 13.741 38.679 1.00 66.12 657 VAL A N 1
ATOM 5307 C CA . VAL A 1 657 ? -32.267 14.447 37.398 1.00 66.12 657 VAL A CA 1
ATOM 5308 C C . VAL A 1 657 ? -31.158 15.504 37.527 1.00 66.12 657 VAL A C 1
ATOM 5310 O O . VAL A 1 657 ? -30.392 15.702 36.588 1.00 66.12 657 VAL A O 1
ATOM 5313 N N . ALA A 1 658 ? -31.021 16.139 38.697 1.00 70.50 658 ALA A N 1
ATOM 5314 C CA . ALA A 1 658 ? -29.956 17.098 38.982 1.00 70.50 658 ALA A CA 1
ATOM 5315 C C . ALA A 1 658 ? -28.565 16.440 39.040 1.00 70.50 658 ALA A C 1
ATOM 5317 O O . ALA A 1 658 ? -27.653 16.897 38.357 1.00 70.50 658 ALA A O 1
ATOM 5318 N N . GLU A 1 659 ? -28.410 15.332 39.769 1.00 69.31 659 GLU A N 1
ATOM 5319 C CA . GLU A 1 659 ? -27.133 14.605 39.868 1.00 69.31 659 GLU A CA 1
ATOM 5320 C C . GLU A 1 659 ? -26.736 13.939 38.541 1.00 69.31 659 GLU A C 1
ATOM 5322 O O . GLU A 1 659 ? -25.561 13.904 38.183 1.00 69.31 659 GLU A O 1
ATOM 5327 N N . GLN A 1 660 ? -27.710 13.435 37.772 1.00 67.06 660 GLN A N 1
ATOM 5328 C CA . GLN A 1 660 ? -27.477 12.927 36.414 1.00 67.06 660 GLN A CA 1
ATOM 5329 C C . GLN A 1 660 ? -26.938 14.029 35.504 1.00 67.06 660 GLN A C 1
ATOM 5331 O O . GLN A 1 660 ? -25.999 13.800 34.744 1.00 67.06 660 GLN A O 1
ATOM 5336 N N . ASN A 1 661 ? -27.519 15.227 35.592 1.00 72.88 661 ASN A N 1
ATOM 5337 C CA . ASN A 1 661 ? -27.087 16.383 34.819 1.00 72.88 661 ASN A CA 1
ATOM 5338 C C . ASN A 1 661 ? -25.680 16.837 35.214 1.00 72.88 661 ASN A C 1
ATOM 5340 O O . ASN A 1 661 ? -24.871 17.105 34.332 1.00 72.88 661 ASN A O 1
ATOM 5344 N N . GLU A 1 662 ? -25.370 16.877 36.510 1.00 77.38 662 GLU A N 1
ATOM 5345 C CA . GLU A 1 662 ? -24.037 17.231 36.998 1.00 77.38 662 GLU A CA 1
ATOM 5346 C C . GLU A 1 662 ? -22.981 16.227 36.524 1.00 77.38 662 GLU A C 1
ATOM 5348 O O . GLU A 1 662 ? -21.924 16.611 36.028 1.00 77.38 662 GLU A O 1
ATOM 5353 N N . ARG A 1 663 ? -23.288 14.931 36.600 1.00 72.62 663 ARG A N 1
ATOM 5354 C CA . ARG A 1 663 ? -22.387 13.857 36.175 1.00 72.62 663 ARG A CA 1
ATOM 5355 C C . ARG A 1 663 ? -22.212 13.820 34.653 1.00 72.62 663 ARG A C 1
ATOM 5357 O O . ARG A 1 663 ? -21.102 13.590 34.182 1.00 72.62 663 ARG A O 1
ATOM 5364 N N . LEU A 1 664 ? -23.262 14.134 33.884 1.00 72.44 664 LEU A N 1
ATOM 5365 C CA . LEU A 1 664 ? -23.172 14.382 32.437 1.00 72.44 664 LEU A CA 1
ATOM 5366 C C . LEU A 1 664 ? -22.301 15.602 32.120 1.00 72.44 664 LEU A C 1
ATOM 5368 O O . LEU A 1 664 ? -21.526 15.555 31.172 1.00 72.44 664 LEU A O 1
ATOM 5372 N N . ASP A 1 665 ? -22.394 16.678 32.901 1.00 78.94 665 ASP A N 1
ATOM 5373 C CA . ASP A 1 665 ? -21.584 17.881 32.689 1.00 78.94 665 ASP A CA 1
ATOM 5374 C C . ASP A 1 665 ? -20.112 17.661 33.071 1.00 78.94 665 ASP A C 1
ATOM 5376 O O . ASP A 1 665 ? -19.220 18.165 32.387 1.00 78.94 665 ASP A O 1
ATOM 5380 N N . GLN A 1 666 ? -19.842 16.880 34.122 1.00 77.94 666 GLN A N 1
ATOM 5381 C CA . GLN A 1 666 ? -18.497 16.415 34.473 1.00 77.94 666 GLN A CA 1
ATOM 5382 C C . GLN A 1 666 ? -17.919 15.533 33.363 1.00 77.94 666 GLN A C 1
ATOM 5384 O O . GLN A 1 666 ? -16.790 15.761 32.929 1.00 77.94 666 GLN A O 1
ATOM 5389 N N . LEU A 1 667 ? -18.713 14.583 32.859 1.00 74.19 667 LEU A N 1
ATOM 5390 C CA . LEU A 1 667 ? -18.334 13.712 31.752 1.00 74.19 667 LEU A CA 1
ATOM 5391 C C . LEU A 1 667 ? -18.042 14.523 30.484 1.00 74.19 667 LEU A C 1
ATOM 5393 O O . LEU A 1 667 ? -17.003 14.330 29.865 1.00 74.19 667 LEU A O 1
ATOM 5397 N N . ARG A 1 668 ? -18.901 15.491 30.147 1.00 75.69 668 ARG A N 1
ATOM 5398 C CA . ARG A 1 668 ? -18.703 16.411 29.020 1.00 75.69 668 ARG A CA 1
ATOM 5399 C C . ARG A 1 668 ? -17.392 17.181 29.144 1.00 75.69 668 ARG A C 1
ATOM 5401 O O . ARG A 1 668 ? -16.626 17.205 28.194 1.00 75.69 668 ARG A O 1
ATOM 5408 N N . LYS A 1 669 ? -17.104 17.772 30.310 1.00 79.38 669 LYS A N 1
ATOM 5409 C CA . LYS A 1 669 ? -15.845 18.502 30.550 1.00 79.38 669 LYS A CA 1
ATOM 5410 C C . LYS A 1 669 ? -14.621 17.595 30.435 1.00 79.38 669 LYS A C 1
ATOM 5412 O O . LYS A 1 669 ? -13.620 18.007 29.861 1.00 79.38 669 LYS A O 1
ATOM 5417 N N . ALA A 1 670 ? -14.696 16.378 30.971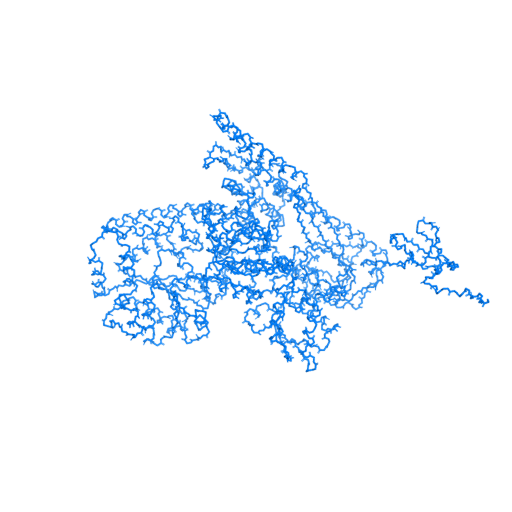 1.00 73.38 670 ALA A N 1
ATOM 5418 C CA . ALA A 1 670 ? -13.626 15.396 30.831 1.00 73.38 670 ALA A CA 1
ATOM 5419 C C . ALA A 1 670 ? -13.404 15.028 29.355 1.00 73.38 670 ALA A C 1
ATOM 5421 O O . ALA A 1 670 ? -12.263 15.010 28.903 1.00 73.38 670 ALA A O 1
ATOM 5422 N N . ILE A 1 671 ? -14.488 14.837 28.595 1.00 70.56 671 ILE A N 1
ATOM 5423 C CA . ILE A 1 671 ? -14.432 14.550 27.160 1.00 70.56 671 ILE A CA 1
ATOM 5424 C C . ILE A 1 671 ? -13.815 15.704 26.369 1.00 70.56 671 ILE A C 1
ATOM 5426 O O . ILE A 1 671 ? -12.972 15.485 25.506 1.00 70.56 671 ILE A O 1
ATOM 5430 N N . GLU A 1 672 ? -14.226 16.933 26.667 1.00 73.94 672 GLU A N 1
ATOM 5431 C CA . GLU A 1 672 ? -13.729 18.150 26.026 1.00 73.94 672 GLU A CA 1
ATOM 5432 C C . GLU A 1 672 ? -12.222 18.326 26.261 1.00 73.94 672 GLU A C 1
ATOM 5434 O O . GLU A 1 672 ? -11.463 18.568 25.324 1.00 73.94 672 GLU A O 1
ATOM 5439 N N . ASN A 1 673 ? -11.773 18.129 27.504 1.00 74.00 673 ASN A N 1
ATOM 5440 C CA . ASN A 1 673 ? -10.359 18.206 27.867 1.00 74.00 673 ASN A CA 1
ATOM 5441 C C . ASN A 1 673 ? -9.526 17.129 27.158 1.00 74.00 673 ASN A C 1
ATOM 5443 O O . ASN A 1 673 ? -8.439 17.424 26.653 1.00 74.00 673 ASN A O 1
ATOM 5447 N N . GLU A 1 674 ? -10.039 15.899 27.089 1.00 69.38 674 GLU A N 1
ATOM 5448 C CA . GLU A 1 674 ? -9.370 14.798 26.394 1.00 69.38 674 GLU A CA 1
ATOM 5449 C C . GLU A 1 674 ? -9.316 15.058 24.883 1.00 69.38 674 GLU A C 1
ATOM 5451 O O . GLU A 1 674 ? -8.265 14.907 24.264 1.00 69.38 674 GLU A O 1
ATOM 5456 N N . ARG A 1 675 ? -10.408 15.560 24.289 1.00 73.00 675 ARG A N 1
ATOM 5457 C CA . ARG A 1 675 ? -10.460 15.959 22.877 1.00 73.00 675 ARG A CA 1
ATOM 5458 C C . ARG A 1 675 ? -9.420 17.028 22.559 1.00 73.00 675 ARG A C 1
ATOM 5460 O O . ARG A 1 675 ? -8.709 16.879 21.573 1.00 73.00 675 ARG A O 1
ATOM 5467 N N . VAL A 1 676 ? -9.311 18.086 23.364 1.00 71.94 676 VAL A N 1
ATOM 5468 C CA . VAL A 1 676 ? -8.309 19.152 23.159 1.00 71.94 676 VAL A CA 1
ATOM 5469 C C . VAL A 1 676 ? -6.890 18.594 23.279 1.00 71.94 676 VAL A C 1
ATOM 5471 O O . VAL A 1 676 ? -6.018 18.926 22.474 1.00 71.94 676 VAL A O 1
ATOM 5474 N N . THR A 1 677 ? -6.663 17.706 24.246 1.00 67.50 677 THR A N 1
ATOM 5475 C CA . THR A 1 677 ? -5.376 17.020 24.423 1.00 67.50 677 THR A CA 1
ATOM 5476 C C . THR A 1 677 ? -5.010 16.204 23.187 1.00 67.50 677 THR A C 1
ATOM 5478 O O . THR A 1 677 ? -3.930 16.386 22.621 1.00 67.50 677 THR A O 1
ATOM 5481 N N . LEU A 1 678 ? -5.932 15.367 22.711 1.00 64.75 678 LEU A N 1
ATOM 5482 C CA . LEU A 1 678 ? -5.739 14.536 21.529 1.00 64.75 678 LEU A CA 1
ATOM 5483 C C . LEU A 1 678 ? -5.609 15.373 20.260 1.00 64.75 678 LEU A C 1
ATOM 5485 O O . LEU A 1 678 ? -4.753 15.074 19.437 1.00 64.75 678 LEU A O 1
ATOM 5489 N N . GLN A 1 679 ? -6.370 16.459 20.112 1.00 68.00 679 GLN A N 1
ATOM 5490 C CA . GLN A 1 679 ? -6.228 17.392 18.992 1.00 68.00 679 GLN A CA 1
ATOM 5491 C C . GLN A 1 679 ? -4.843 18.030 18.953 1.00 68.00 679 GLN A C 1
ATOM 5493 O O . GLN A 1 679 ? -4.279 18.172 17.872 1.00 68.00 679 GLN A O 1
ATOM 5498 N N . LYS A 1 680 ? -4.268 18.382 20.107 1.00 65.75 680 LYS A N 1
ATOM 5499 C CA . LYS A 1 680 ? -2.916 18.941 20.174 1.00 65.75 680 LYS A CA 1
ATOM 5500 C C . LYS A 1 680 ? -1.856 17.907 19.790 1.00 65.75 680 LYS A C 1
ATOM 5502 O O . LYS A 1 680 ? -1.048 18.175 18.907 1.00 65.75 680 LYS A O 1
ATOM 5507 N N . VAL A 1 681 ? -1.915 16.713 20.385 1.00 64.19 681 VAL A N 1
ATOM 5508 C CA . VAL A 1 681 ? -1.038 15.576 20.037 1.00 64.19 681 VAL A CA 1
ATOM 5509 C C . VAL A 1 681 ? -1.158 15.237 18.547 1.00 64.19 681 VAL A C 1
ATOM 5511 O O . VAL A 1 681 ? -0.171 14.970 17.865 1.00 64.19 681 VAL A O 1
ATOM 5514 N N . ARG A 1 682 ? -2.379 15.302 18.016 1.00 59.91 682 ARG A N 1
ATOM 5515 C CA . ARG A 1 682 ? -2.684 15.046 16.615 1.00 59.91 682 ARG A CA 1
ATOM 5516 C C . ARG A 1 682 ? -2.173 16.143 15.705 1.00 59.91 682 ARG A C 1
ATOM 5518 O O . ARG A 1 682 ? -1.606 15.796 14.689 1.00 59.91 682 ARG A O 1
ATOM 5525 N N . ALA A 1 683 ? -2.318 17.422 16.038 1.00 62.59 683 ALA A N 1
ATOM 5526 C CA . ALA A 1 683 ? -1.737 18.508 15.251 1.00 62.59 683 ALA A CA 1
ATOM 5527 C C . ALA A 1 683 ? -0.210 18.358 15.157 1.00 62.59 683 ALA A C 1
ATOM 5529 O O . ALA A 1 683 ? 0.350 18.472 14.069 1.00 62.59 683 ALA A O 1
ATOM 5530 N N . GLU A 1 684 ? 0.438 18.000 16.272 1.00 58.09 684 GLU A N 1
ATOM 5531 C CA . GLU A 1 684 ? 1.879 17.734 16.330 1.00 58.09 684 GLU A CA 1
ATOM 5532 C C . GLU A 1 684 ? 2.293 16.563 15.417 1.00 58.09 684 GLU A C 1
ATOM 5534 O O . GLU A 1 684 ? 3.283 16.681 14.701 1.00 58.09 684 GLU A O 1
ATOM 5539 N N . LEU A 1 685 ? 1.522 15.470 15.363 1.00 58.34 685 LEU A N 1
ATOM 5540 C CA . LEU A 1 685 ? 1.802 14.311 14.494 1.00 58.34 685 LEU A CA 1
ATOM 5541 C C . LEU A 1 685 ? 1.321 14.489 13.046 1.00 58.34 685 LEU A C 1
ATOM 5543 O O . LEU A 1 685 ? 1.902 13.932 12.124 1.00 58.34 685 LEU A O 1
ATOM 5547 N N . GLN A 1 686 ? 0.242 15.235 12.826 1.00 55.66 686 GLN A N 1
ATOM 5548 C CA . GLN A 1 686 ? -0.357 15.468 11.511 1.00 55.66 686 GLN A CA 1
ATOM 5549 C C . GLN A 1 686 ? 0.549 16.324 10.664 1.00 55.66 686 GLN A C 1
ATOM 5551 O O . GLN A 1 686 ? 0.885 15.929 9.550 1.00 55.66 686 GLN A O 1
ATOM 5556 N N . ASP A 1 687 ? 0.961 17.465 11.219 1.00 53.84 687 ASP A N 1
ATOM 5557 C CA . ASP A 1 687 ? 1.995 18.258 10.593 1.00 53.84 687 ASP A CA 1
ATOM 5558 C C . ASP A 1 687 ? 3.213 17.332 10.406 1.00 53.84 687 ASP A C 1
ATOM 5560 O O . ASP A 1 687 ? 3.792 17.327 9.323 1.00 53.84 687 ASP A O 1
ATOM 5564 N N . ALA A 1 688 ? 3.524 16.445 11.374 1.00 50.12 688 ALA A N 1
ATOM 5565 C CA . ALA A 1 688 ? 4.708 15.596 11.296 1.00 50.12 688 ALA A CA 1
ATOM 5566 C C . ALA A 1 688 ? 4.786 14.632 10.087 1.00 50.12 688 ALA A C 1
ATOM 5568 O O . ALA A 1 688 ? 5.869 14.164 9.726 1.00 50.12 688 ALA A O 1
ATOM 5569 N N . PHE A 1 689 ? 3.659 14.317 9.446 1.00 54.09 689 PHE A N 1
ATOM 5570 C CA . PHE A 1 689 ? 3.595 13.268 8.422 1.00 54.09 689 PHE A CA 1
ATOM 5571 C C . PHE A 1 689 ? 2.832 13.650 7.144 1.00 54.09 689 PHE A C 1
ATOM 5573 O O . PHE A 1 689 ? 2.741 12.824 6.231 1.00 54.09 689 PHE A O 1
ATOM 5580 N N . ALA A 1 690 ? 2.303 14.875 7.048 1.00 52.91 690 ALA A N 1
ATOM 5581 C CA . ALA A 1 690 ? 1.570 15.364 5.880 1.00 52.91 690 ALA A CA 1
ATOM 5582 C C . ALA A 1 690 ? 2.531 15.855 4.780 1.00 52.91 690 ALA A C 1
ATOM 5584 O O . ALA A 1 690 ? 3.049 16.965 4.848 1.00 52.91 690 ALA A O 1
ATOM 5585 N N . ASN A 1 691 ? 2.766 15.021 3.762 1.00 59.66 691 ASN A N 1
ATOM 5586 C CA . ASN A 1 691 ? 3.704 15.284 2.662 1.00 59.66 691 ASN A CA 1
ATOM 5587 C C . ASN A 1 691 ? 3.149 14.794 1.314 1.00 59.66 691 ASN A C 1
ATOM 5589 O O . ASN A 1 691 ? 3.658 13.832 0.738 1.00 59.66 691 ASN A O 1
ATOM 5593 N N . ASP A 1 692 ? 2.090 15.436 0.823 1.00 60.41 692 ASP A N 1
ATOM 5594 C CA . ASP A 1 692 ? 1.359 14.941 -0.353 1.00 60.41 692 ASP A CA 1
ATOM 5595 C C . ASP A 1 692 ? 1.944 15.419 -1.693 1.00 60.41 692 ASP A C 1
ATOM 5597 O O . ASP A 1 692 ? 1.944 14.656 -2.654 1.00 60.41 692 ASP A O 1
ATOM 5601 N N . ILE A 1 693 ? 2.544 16.616 -1.760 1.00 63.56 693 ILE A N 1
ATOM 5602 C CA . ILE A 1 693 ? 3.017 17.212 -3.029 1.00 63.56 693 ILE A CA 1
ATOM 5603 C C . ILE A 1 693 ? 4.196 16.444 -3.644 1.00 63.56 693 ILE A C 1
ATOM 5605 O O . ILE A 1 693 ? 4.173 16.137 -4.833 1.00 63.56 693 ILE A O 1
ATOM 5609 N N . HIS A 1 694 ? 5.224 16.102 -2.859 1.00 67.88 694 HIS A N 1
ATOM 5610 C CA . HIS A 1 694 ? 6.377 15.358 -3.384 1.00 67.88 694 HIS A CA 1
ATOM 5611 C C . HIS A 1 694 ? 5.953 14.011 -3.985 1.00 67.88 694 HIS A C 1
ATOM 5613 O O . HIS A 1 694 ? 6.384 13.671 -5.087 1.00 67.88 694 HIS A O 1
ATOM 5619 N N . PHE A 1 695 ? 5.096 13.277 -3.274 1.00 71.44 695 PHE A N 1
ATOM 5620 C CA . PHE A 1 695 ? 4.589 11.989 -3.727 1.00 71.44 695 PHE A CA 1
ATOM 5621 C C . PHE A 1 695 ? 3.719 12.132 -4.982 1.00 71.44 695 PHE A C 1
ATOM 5623 O O . PHE A 1 695 ? 3.885 11.379 -5.941 1.00 71.44 695 PHE A O 1
ATOM 5630 N N . GLN A 1 696 ? 2.821 13.119 -4.992 1.00 71.56 696 GLN A N 1
ATOM 5631 C CA . GLN A 1 696 ? 1.967 13.401 -6.138 1.00 71.56 696 GLN A CA 1
ATOM 5632 C C . GLN A 1 696 ? 2.813 13.682 -7.390 1.00 71.56 696 GLN A C 1
ATOM 5634 O O . GLN A 1 696 ? 2.586 13.066 -8.428 1.00 71.56 696 GLN A O 1
ATOM 5639 N N . ASN A 1 697 ? 3.871 14.489 -7.256 1.00 72.75 697 ASN A N 1
ATOM 5640 C CA . ASN A 1 697 ? 4.823 14.755 -8.336 1.00 72.75 697 ASN A CA 1
ATOM 5641 C C . ASN A 1 697 ? 5.549 13.485 -8.818 1.00 72.75 697 ASN A C 1
ATOM 5643 O O . ASN A 1 697 ? 5.859 13.369 -10.001 1.00 72.75 697 ASN A O 1
ATOM 5647 N N . GLU A 1 698 ? 5.856 12.534 -7.932 1.00 76.62 698 GLU A N 1
ATOM 5648 C CA . GLU A 1 698 ? 6.511 11.274 -8.307 1.00 76.62 698 GLU A CA 1
ATOM 5649 C C . GLU A 1 698 ? 5.577 10.373 -9.127 1.00 76.62 698 GLU A C 1
ATOM 5651 O O . GLU A 1 698 ? 5.972 9.879 -10.185 1.00 76.62 698 GLU A O 1
ATOM 5656 N N . ILE A 1 699 ? 4.317 10.223 -8.707 1.00 79.69 699 ILE A N 1
ATOM 5657 C CA . ILE A 1 699 ? 3.308 9.486 -9.484 1.00 79.69 699 ILE A CA 1
ATOM 5658 C C . ILE A 1 699 ? 3.000 10.185 -10.807 1.00 79.69 699 ILE A C 1
ATOM 5660 O O . ILE A 1 699 ? 2.874 9.524 -11.840 1.00 79.69 699 ILE A O 1
ATOM 5664 N N . GLU A 1 700 ? 2.917 11.513 -10.812 1.00 79.25 700 GLU A N 1
ATOM 5665 C CA . GLU A 1 700 ? 2.734 12.296 -12.035 1.00 79.25 700 GLU A CA 1
ATOM 5666 C C . GLU A 1 700 ? 3.909 12.114 -12.996 1.00 79.25 700 GLU A C 1
ATOM 5668 O O . GLU A 1 700 ? 3.693 11.863 -14.176 1.00 79.25 700 GLU A O 1
ATOM 5673 N N . ARG A 1 701 ? 5.155 12.111 -12.509 1.00 80.38 701 ARG A N 1
ATOM 5674 C CA . ARG A 1 701 ? 6.328 11.790 -13.339 1.00 80.38 701 ARG A CA 1
ATOM 5675 C C . ARG A 1 701 ? 6.260 10.373 -13.902 1.00 80.38 701 ARG A C 1
ATOM 5677 O O . ARG A 1 701 ? 6.522 10.179 -15.087 1.00 80.38 701 ARG A O 1
ATOM 5684 N N . ILE A 1 702 ? 5.892 9.386 -13.084 1.00 83.56 702 ILE A N 1
ATOM 5685 C CA . ILE A 1 702 ? 5.765 7.989 -13.525 1.00 83.56 702 ILE A CA 1
ATOM 5686 C C . ILE A 1 702 ? 4.694 7.855 -14.612 1.00 83.56 702 ILE A C 1
ATOM 5688 O O . ILE A 1 702 ? 4.909 7.162 -15.606 1.00 83.56 702 ILE A O 1
ATOM 5692 N N . THR A 1 703 ? 3.559 8.531 -14.447 1.00 83.19 703 THR A N 1
ATOM 5693 C CA . THR A 1 703 ? 2.445 8.479 -15.401 1.00 83.19 703 THR A CA 1
ATOM 5694 C C . THR A 1 703 ? 2.741 9.261 -16.680 1.00 83.19 703 THR A C 1
ATOM 5696 O O . THR A 1 703 ? 2.602 8.698 -17.761 1.00 83.19 703 THR A O 1
ATOM 5699 N N . GLN A 1 704 ? 3.227 10.502 -16.585 1.00 83.00 704 GLN A N 1
ATOM 5700 C CA . GLN A 1 704 ? 3.562 11.348 -17.740 1.00 83.00 704 GLN A CA 1
ATOM 5701 C C . GLN A 1 704 ? 4.696 10.775 -18.596 1.00 83.00 704 GLN A C 1
ATOM 5703 O O . GLN A 1 704 ? 4.670 10.908 -19.817 1.00 83.00 704 GLN A O 1
ATOM 5708 N N . ASN A 1 705 ? 5.688 10.132 -17.972 1.00 84.75 705 ASN A N 1
ATOM 5709 C CA . ASN A 1 705 ? 6.824 9.536 -18.679 1.00 84.75 705 ASN A CA 1
ATOM 5710 C C . ASN A 1 705 ? 6.587 8.057 -19.045 1.00 84.75 705 ASN A C 1
ATOM 5712 O O . ASN A 1 705 ? 7.537 7.365 -19.416 1.00 84.75 705 ASN A O 1
ATOM 5716 N N . ASN A 1 706 ? 5.356 7.542 -18.904 1.00 87.50 706 ASN A N 1
ATOM 5717 C CA . ASN A 1 706 ? 4.995 6.141 -19.152 1.00 87.50 706 ASN A CA 1
ATOM 5718 C C . ASN A 1 706 ? 5.940 5.132 -18.459 1.00 87.50 706 ASN A C 1
ATOM 5720 O O . ASN A 1 706 ? 6.291 4.098 -19.025 1.00 87.50 706 ASN A O 1
ATOM 5724 N N . ARG A 1 707 ? 6.372 5.399 -17.217 1.00 85.38 707 ARG A N 1
ATOM 5725 C CA . ARG A 1 707 ? 7.233 4.512 -16.396 1.00 85.38 707 ARG A CA 1
ATOM 5726 C C . ARG A 1 707 ? 6.433 3.432 -15.660 1.00 85.38 707 ARG A C 1
ATOM 5728 O O . ARG A 1 707 ? 6.698 3.086 -14.511 1.00 85.38 707 ARG A O 1
ATOM 5735 N N . TYR A 1 708 ? 5.447 2.890 -16.351 1.00 87.06 708 TYR A N 1
ATOM 5736 C CA . TYR A 1 708 ? 4.645 1.740 -15.964 1.00 87.06 708 TYR A CA 1
ATOM 5737 C C . TYR A 1 708 ? 4.327 0.942 -17.232 1.00 87.06 708 TYR A C 1
ATOM 5739 O O . TYR A 1 708 ? 4.690 1.363 -18.332 1.00 87.06 708 TYR A O 1
ATOM 5747 N N . LEU A 1 709 ? 3.694 -0.222 -17.088 1.00 86.81 709 LEU A N 1
ATOM 5748 C CA . LEU A 1 709 ? 3.277 -1.013 -18.239 1.00 86.81 709 LEU A CA 1
ATOM 5749 C C . LEU A 1 709 ? 1.926 -0.503 -18.761 1.00 86.81 709 LEU A C 1
ATOM 5751 O O . LEU A 1 709 ? 0.896 -0.721 -18.120 1.00 86.81 709 LEU A O 1
ATOM 5755 N N . THR A 1 710 ? 1.945 0.191 -19.897 1.00 89.88 710 THR A N 1
ATOM 5756 C CA . THR A 1 710 ? 0.743 0.763 -20.528 1.00 89.88 710 THR A CA 1
ATOM 5757 C C . THR A 1 710 ? -0.081 -0.292 -21.270 1.00 89.88 710 THR A C 1
ATOM 5759 O O . THR A 1 710 ? 0.419 -1.366 -21.623 1.00 89.88 710 THR A O 1
ATOM 5762 N N . LYS A 1 711 ? -1.356 0.010 -21.550 1.00 90.56 711 LYS A N 1
ATOM 5763 C CA . LYS A 1 711 ? -2.223 -0.888 -22.333 1.00 90.56 711 LYS A CA 1
ATOM 5764 C C . LYS A 1 711 ? -1.688 -1.089 -23.756 1.00 90.56 711 LYS A C 1
ATOM 5766 O O . LYS A 1 711 ? -1.735 -2.204 -24.271 1.00 90.56 711 LYS A O 1
ATOM 5771 N N . GLU A 1 712 ? -1.132 -0.041 -24.362 1.00 90.62 712 GLU A N 1
ATOM 5772 C CA . GLU A 1 712 ? -0.539 -0.050 -25.699 1.00 90.62 712 GLU A CA 1
ATOM 5773 C C . GLU A 1 712 ? 0.663 -1.000 -25.756 1.00 90.62 712 GLU A C 1
ATOM 5775 O O . GLU A 1 712 ? 0.752 -1.833 -26.657 1.00 90.62 712 GLU A O 1
ATOM 5780 N N . GLU A 1 713 ? 1.543 -0.952 -24.750 1.00 90.88 713 GLU A N 1
ATOM 5781 C CA . GLU A 1 713 ? 2.678 -1.875 -24.643 1.00 90.88 713 GLU A CA 1
ATOM 5782 C C . GLU A 1 713 ? 2.220 -3.330 -24.535 1.00 90.88 713 GLU A C 1
ATOM 5784 O O . GLU A 1 713 ? 2.745 -4.189 -25.240 1.00 90.88 713 GLU A O 1
ATOM 5789 N N . ILE A 1 714 ? 1.211 -3.623 -23.706 1.00 91.75 714 ILE A N 1
ATOM 5790 C CA . ILE A 1 714 ? 0.686 -4.989 -23.558 1.00 91.75 714 ILE A CA 1
ATOM 5791 C C . ILE A 1 714 ? 0.096 -5.491 -24.884 1.00 91.75 714 ILE A C 1
ATOM 5793 O O . ILE A 1 714 ? 0.326 -6.645 -25.262 1.00 91.75 714 ILE A O 1
ATOM 5797 N N . ILE A 1 715 ? -0.634 -4.638 -25.611 1.00 92.31 715 ILE A N 1
ATOM 5798 C CA . ILE A 1 715 ? -1.181 -4.968 -26.934 1.00 92.31 715 ILE A CA 1
ATOM 5799 C C . ILE A 1 715 ? -0.044 -5.276 -27.9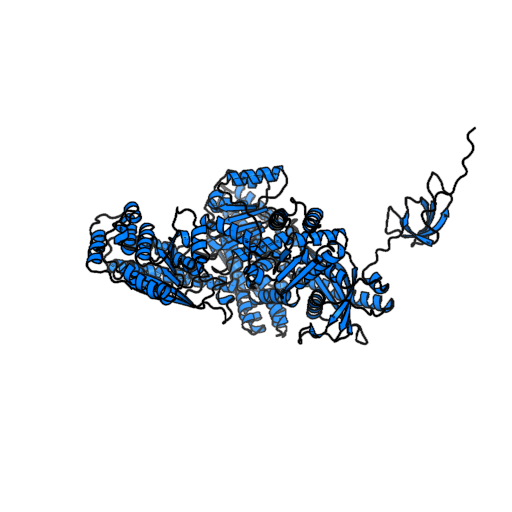13 1.00 92.31 715 ILE A C 1
ATOM 5801 O O . ILE A 1 715 ? -0.069 -6.335 -28.545 1.00 92.31 715 ILE A O 1
ATOM 5805 N N . ASN A 1 716 ? 0.973 -4.414 -28.000 1.00 90.31 716 ASN A N 1
ATOM 5806 C CA . ASN A 1 716 ? 2.126 -4.599 -28.887 1.00 90.31 716 ASN A CA 1
ATOM 5807 C C . ASN A 1 716 ? 2.904 -5.881 -28.552 1.00 90.31 716 ASN A C 1
ATOM 5809 O O . ASN A 1 716 ? 3.315 -6.632 -29.444 1.00 90.31 716 ASN A O 1
ATOM 5813 N N . TYR A 1 717 ? 3.048 -6.184 -27.263 1.00 90.81 717 TYR A N 1
ATOM 5814 C CA . TYR A 1 717 ? 3.711 -7.385 -26.766 1.00 90.81 717 TYR A CA 1
ATOM 5815 C C . TYR A 1 717 ? 2.942 -8.661 -27.140 1.00 90.81 717 TYR A C 1
ATOM 5817 O O . TYR A 1 717 ? 3.523 -9.630 -27.641 1.00 90.81 717 TYR A O 1
ATOM 5825 N N . LEU A 1 718 ? 1.613 -8.641 -26.991 1.00 93.50 718 LEU A N 1
ATOM 5826 C CA . LEU A 1 718 ? 0.743 -9.744 -27.393 1.00 93.50 718 LEU A CA 1
ATOM 5827 C C . LEU A 1 718 ? 0.708 -9.924 -28.920 1.00 93.50 718 LEU A C 1
ATOM 5829 O O . LEU A 1 718 ? 0.794 -11.046 -29.420 1.00 93.50 718 LEU A O 1
ATOM 5833 N N . GLN A 1 719 ? 0.613 -8.839 -29.685 1.00 92.88 719 GLN A N 1
ATOM 5834 C CA . GLN A 1 719 ? 0.651 -8.894 -31.149 1.00 92.88 719 GLN A CA 1
ATOM 5835 C C . GLN A 1 719 ? 1.989 -9.445 -31.659 1.00 92.88 719 GLN A C 1
ATOM 5837 O O . GLN A 1 719 ? 2.013 -10.215 -32.624 1.00 92.88 719 GLN A O 1
ATOM 5842 N N . SER A 1 720 ? 3.091 -9.118 -30.982 1.00 91.69 720 SER A N 1
ATOM 5843 C CA . SER A 1 720 ? 4.423 -9.626 -31.310 1.00 91.69 720 SER A CA 1
ATOM 5844 C C . SER A 1 720 ? 4.509 -11.144 -31.160 1.00 91.69 720 SER A C 1
ATOM 5846 O O . SER A 1 720 ? 4.939 -11.820 -32.098 1.00 91.69 720 SER A O 1
ATOM 5848 N N . ILE A 1 721 ? 4.026 -11.714 -30.047 1.00 94.19 721 ILE A N 1
ATOM 5849 C CA . ILE A 1 721 ? 4.023 -13.178 -29.895 1.00 94.19 721 ILE A CA 1
ATOM 5850 C C . ILE A 1 721 ? 3.058 -13.857 -30.873 1.00 94.19 721 ILE A C 1
ATOM 5852 O O . ILE A 1 721 ? 3.362 -14.937 -31.384 1.00 94.19 721 ILE A O 1
ATOM 5856 N N . ILE A 1 722 ? 1.921 -13.220 -31.184 1.00 93.31 722 ILE A N 1
ATOM 5857 C CA . ILE A 1 722 ? 0.976 -13.723 -32.187 1.00 93.31 722 ILE A CA 1
ATOM 5858 C C . ILE A 1 722 ? 1.665 -13.810 -33.541 1.00 93.31 722 ILE A C 1
ATOM 5860 O O . ILE A 1 722 ? 1.560 -14.831 -34.206 1.00 93.31 722 ILE A O 1
ATOM 5864 N N . ARG A 1 723 ? 2.442 -12.805 -33.939 1.00 90.44 723 ARG A N 1
ATOM 5865 C CA . ARG A 1 723 ? 3.171 -12.865 -35.206 1.00 90.44 723 ARG A CA 1
ATOM 5866 C C . ARG A 1 723 ? 4.275 -13.928 -35.209 1.00 90.44 723 ARG A C 1
ATOM 5868 O O . ARG A 1 723 ? 4.413 -14.633 -36.204 1.00 90.44 723 ARG A O 1
ATOM 5875 N N . ILE A 1 724 ? 5.064 -14.015 -34.137 1.00 90.06 724 ILE A N 1
ATOM 5876 C CA . ILE A 1 724 ? 6.290 -14.830 -34.092 1.00 90.06 724 ILE A CA 1
ATOM 5877 C C . ILE A 1 724 ? 5.984 -16.316 -33.868 1.00 90.06 724 ILE A C 1
ATOM 5879 O O . ILE A 1 724 ? 6.550 -17.162 -34.555 1.00 90.06 724 ILE A O 1
ATOM 5883 N N . HIS A 1 725 ? 5.097 -16.636 -32.922 1.00 90.31 725 HIS A N 1
ATOM 5884 C CA . HIS A 1 725 ? 4.905 -18.007 -32.433 1.00 90.31 725 HIS A CA 1
ATOM 5885 C C . HIS A 1 725 ? 3.440 -18.477 -32.478 1.00 90.31 725 HIS A C 1
ATOM 5887 O O . HIS A 1 725 ? 3.172 -19.656 -32.702 1.00 90.31 725 HIS A O 1
ATOM 5893 N N . LEU A 1 726 ? 2.467 -17.575 -32.301 1.00 90.75 726 LEU A N 1
ATOM 5894 C CA . LEU A 1 726 ? 1.034 -17.904 -32.221 1.00 90.75 726 LEU A CA 1
ATOM 5895 C C . LEU A 1 726 ? 0.240 -17.437 -33.456 1.00 90.75 726 LEU A C 1
ATOM 5897 O O . LEU A 1 726 ? -0.905 -17.009 -33.330 1.00 90.75 726 LEU A O 1
ATOM 5901 N N . SER A 1 727 ? 0.815 -17.559 -34.658 1.00 87.56 727 SER A N 1
ATOM 5902 C CA . SER A 1 727 ? 0.291 -16.976 -35.919 1.00 87.56 727 SER A CA 1
ATOM 5903 C C . SER A 1 727 ? -1.088 -17.481 -36.349 1.00 87.56 727 SER A C 1
ATOM 5905 O O . SER A 1 727 ? -1.769 -16.880 -37.181 1.00 87.56 727 SER A O 1
ATOM 5907 N N . VAL A 1 728 ? -1.512 -18.587 -35.748 1.00 88.38 728 VAL A N 1
ATOM 5908 C CA . VAL A 1 728 ? -2.812 -19.231 -35.921 1.00 88.38 728 VAL A CA 1
ATOM 5909 C C . VAL A 1 728 ? -3.934 -18.469 -35.190 1.00 88.38 728 VAL A C 1
ATOM 5911 O O . VAL A 1 728 ? -5.103 -18.590 -35.556 1.00 88.38 728 VAL A O 1
ATOM 5914 N N . ILE A 1 729 ? -3.595 -17.676 -34.171 1.00 91.44 729 ILE A N 1
ATOM 5915 C CA . ILE A 1 729 ? -4.519 -16.864 -33.373 1.00 91.44 729 ILE A CA 1
ATOM 5916 C C . ILE A 1 729 ? -4.687 -15.479 -34.020 1.00 91.44 729 ILE A C 1
ATOM 5918 O O . ILE A 1 729 ? -3.765 -14.944 -34.634 1.00 91.44 729 ILE A O 1
ATOM 5922 N N . ARG A 1 730 ? -5.869 -14.869 -33.878 1.00 91.88 730 ARG A N 1
ATOM 5923 C CA . ARG A 1 730 ? -6.113 -13.467 -34.264 1.00 91.88 730 ARG A CA 1
ATOM 5924 C C . ARG A 1 730 ? -6.538 -12.644 -33.054 1.00 91.88 730 ARG A C 1
ATOM 5926 O O . ARG A 1 730 ? -7.302 -13.128 -32.222 1.00 91.88 730 ARG A O 1
ATOM 5933 N N . LEU A 1 731 ? -6.073 -11.401 -32.989 1.00 93.69 731 LEU A N 1
ATOM 5934 C CA . LEU A 1 731 ? -6.547 -10.399 -32.041 1.00 93.69 731 LEU A CA 1
ATOM 5935 C C . LEU A 1 731 ? -7.433 -9.404 -32.796 1.00 93.69 731 LEU A C 1
ATOM 5937 O O . LEU A 1 731 ? -6.951 -8.714 -33.690 1.00 93.69 731 LEU A O 1
ATOM 5941 N N . ASN A 1 732 ? -8.717 -9.347 -32.446 1.00 93.62 732 ASN A N 1
ATOM 5942 C CA . ASN A 1 732 ? -9.681 -8.433 -33.056 1.00 93.62 732 ASN A CA 1
ATOM 5943 C C . ASN A 1 732 ? -10.113 -7.376 -32.038 1.00 93.62 732 ASN A C 1
ATOM 5945 O O . ASN A 1 732 ? -10.675 -7.720 -30.999 1.00 93.62 732 ASN A O 1
ATOM 5949 N N . HIS A 1 733 ? -9.906 -6.101 -32.354 1.00 92.25 733 HIS A N 1
ATOM 5950 C CA . HIS A 1 733 ? -10.378 -4.978 -31.544 1.00 92.25 733 HIS A CA 1
ATOM 5951 C C . HIS A 1 733 ? -11.835 -4.659 -31.910 1.00 92.25 733 HIS A C 1
ATOM 5953 O O . HIS A 1 733 ? -12.146 -4.452 -33.081 1.00 92.25 733 HIS A O 1
ATOM 5959 N N . ILE A 1 734 ? -12.741 -4.687 -30.929 1.00 91.25 734 ILE A N 1
ATOM 5960 C CA . ILE A 1 734 ? -14.175 -4.398 -31.126 1.00 91.25 734 ILE A CA 1
ATOM 5961 C C . ILE A 1 734 ? -14.452 -2.920 -30.863 1.00 91.25 734 ILE A C 1
ATOM 5963 O O . ILE A 1 734 ? -15.207 -2.287 -31.596 1.00 91.25 734 ILE A O 1
ATOM 5967 N N . SER A 1 735 ? -13.842 -2.393 -29.807 1.00 90.56 735 SER A N 1
ATOM 5968 C CA . SER A 1 735 ? -13.851 -0.988 -29.409 1.00 90.56 735 SER A CA 1
ATOM 5969 C C . SER A 1 735 ? -12.476 -0.629 -28.837 1.00 90.56 735 SER A C 1
ATOM 5971 O O . SER A 1 735 ? -11.603 -1.494 -28.741 1.00 90.56 735 SER A O 1
ATOM 5973 N N . GLU A 1 736 ? -12.281 0.625 -28.423 1.00 86.38 736 GLU A N 1
ATOM 5974 C CA . GLU A 1 736 ? -11.051 1.053 -27.733 1.00 86.38 736 GLU A CA 1
ATOM 5975 C C . GLU A 1 736 ? -10.788 0.276 -26.430 1.00 86.38 736 GLU A C 1
ATOM 5977 O O . GLU A 1 736 ? -9.641 0.102 -26.027 1.00 86.38 736 GLU A O 1
ATOM 5982 N N . GLU A 1 737 ? -11.845 -0.219 -25.782 1.00 90.12 737 GLU A N 1
ATOM 5983 C CA . GLU A 1 737 ? -11.781 -0.861 -24.464 1.00 90.12 737 GLU A CA 1
ATOM 5984 C C . GLU A 1 737 ? -11.820 -2.396 -24.550 1.00 90.12 737 GLU A C 1
ATOM 5986 O O . GLU A 1 737 ? -11.346 -3.083 -23.646 1.00 90.12 737 GLU A O 1
ATOM 5991 N N . VAL A 1 738 ? -12.391 -2.965 -25.621 1.00 92.94 738 VAL A N 1
ATOM 5992 C CA . VAL A 1 738 ? -12.689 -4.404 -25.709 1.00 92.94 738 VAL A CA 1
ATOM 5993 C C . VAL A 1 738 ? -12.082 -5.030 -26.951 1.00 92.94 738 VAL A C 1
ATOM 5995 O O . VAL A 1 738 ? -12.279 -4.574 -28.079 1.00 92.94 738 VAL A O 1
ATOM 5998 N N . SER A 1 739 ? -11.406 -6.157 -26.748 1.00 94.94 739 SER A N 1
ATOM 5999 C CA . SER A 1 739 ? -10.841 -6.984 -27.812 1.00 94.94 739 SER A CA 1
ATOM 6000 C C . SER A 1 739 ? -11.266 -8.447 -27.666 1.00 94.94 739 SER A C 1
ATOM 6002 O O . SER A 1 739 ? -11.804 -8.874 -26.645 1.00 94.94 739 SER A O 1
ATOM 6004 N N . LYS A 1 740 ? -11.040 -9.247 -28.706 1.00 94.81 740 LYS A N 1
ATOM 6005 C CA . LYS A 1 740 ? -11.266 -10.694 -28.697 1.00 94.81 740 LYS A CA 1
ATOM 6006 C C . LYS A 1 740 ? -10.052 -11.436 -29.225 1.00 94.81 740 LYS A C 1
ATOM 6008 O O . LYS A 1 740 ? -9.546 -11.110 -30.298 1.00 94.81 740 LYS A O 1
ATOM 6013 N N . ILE A 1 741 ? -9.658 -12.487 -28.513 1.00 94.38 741 ILE A N 1
ATOM 6014 C CA . ILE A 1 741 ? -8.730 -13.498 -29.023 1.00 94.38 741 ILE A CA 1
ATOM 6015 C C . ILE A 1 741 ? -9.552 -14.555 -29.759 1.00 94.38 741 ILE A C 1
ATOM 6017 O O . ILE A 1 741 ? -10.393 -15.218 -29.151 1.00 94.38 741 ILE A O 1
ATOM 6021 N N . ILE A 1 742 ? -9.317 -14.711 -31.059 1.00 93.25 742 ILE A N 1
ATOM 6022 C CA . ILE A 1 742 ? -9.989 -15.698 -31.908 1.00 93.25 742 ILE A CA 1
ATOM 6023 C C . ILE A 1 742 ? -9.067 -16.897 -32.102 1.00 93.25 742 ILE A C 1
ATOM 6025 O O . ILE A 1 742 ? -7.954 -16.769 -32.618 1.00 93.25 742 ILE A O 1
ATOM 6029 N N . ILE A 1 743 ? -9.564 -18.070 -31.713 1.00 91.06 743 ILE A N 1
ATOM 6030 C CA . ILE A 1 743 ? -8.860 -19.349 -31.776 1.00 91.06 743 ILE A CA 1
ATOM 6031 C C . ILE A 1 743 ? -9.549 -20.239 -32.824 1.00 91.06 743 ILE A C 1
ATOM 6033 O O . ILE A 1 743 ? -10.750 -20.519 -32.710 1.00 91.06 743 ILE A O 1
ATOM 6037 N N . PRO A 1 744 ? -8.832 -20.721 -33.855 1.00 85.31 744 PRO A N 1
ATOM 6038 C CA . PRO A 1 744 ? -9.434 -21.550 -34.890 1.00 85.31 744 PRO A CA 1
ATOM 6039 C C . PRO A 1 744 ? -9.804 -22.941 -34.371 1.00 85.31 744 PRO A C 1
ATOM 6041 O O . PRO A 1 744 ? -9.236 -23.459 -33.410 1.00 85.31 744 PRO A O 1
ATOM 6044 N N . ALA A 1 745 ? -10.751 -23.588 -35.054 1.00 76.75 745 ALA A N 1
ATOM 6045 C CA . ALA A 1 745 ? -11.347 -24.849 -34.609 1.00 76.75 745 ALA A CA 1
ATOM 6046 C C . ALA A 1 745 ? -10.333 -25.991 -34.392 1.00 76.75 745 ALA A C 1
ATOM 6048 O O . ALA A 1 745 ? -10.559 -26.820 -33.511 1.00 76.75 745 ALA A O 1
ATOM 6049 N N . ASN A 1 746 ? -9.228 -25.996 -35.146 1.00 77.62 746 ASN A N 1
ATOM 6050 C CA . ASN A 1 746 ? -8.172 -27.013 -35.084 1.00 77.62 746 ASN A CA 1
ATOM 6051 C C . ASN A 1 746 ? -7.060 -26.669 -34.069 1.00 77.62 746 ASN A C 1
ATOM 6053 O O . ASN A 1 746 ? -6.152 -27.468 -33.883 1.00 77.62 746 ASN A O 1
ATOM 6057 N N . GLY A 1 747 ? -7.119 -25.495 -33.427 1.00 75.31 747 GLY A N 1
ATOM 6058 C CA . GLY A 1 747 ? -6.068 -24.953 -32.555 1.00 75.31 747 GLY A CA 1
ATOM 6059 C C . GLY A 1 747 ? -6.536 -24.631 -31.135 1.00 75.31 747 GLY A C 1
ATOM 6060 O O . GLY A 1 747 ? -5.964 -23.762 -30.486 1.00 75.31 747 GLY A O 1
ATOM 6061 N N . LYS A 1 748 ? -7.584 -25.305 -30.644 1.00 79.00 748 LYS A N 1
ATOM 6062 C CA . LYS A 1 748 ? -8.247 -25.002 -29.359 1.00 79.00 748 LYS A CA 1
ATOM 6063 C C . LYS A 1 748 ? -7.335 -25.044 -28.124 1.00 79.00 748 LYS A C 1
ATOM 6065 O O . LYS A 1 748 ? -7.701 -24.469 -27.101 1.00 79.00 748 LYS A O 1
ATOM 6070 N N . THR A 1 749 ? -6.196 -25.732 -28.196 1.00 87.50 749 THR A N 1
ATOM 6071 C CA . THR A 1 749 ? -5.225 -25.844 -27.096 1.00 87.50 749 THR A CA 1
ATOM 6072 C C . THR A 1 749 ? -4.002 -24.952 -27.281 1.00 87.50 749 THR A C 1
ATOM 6074 O O . THR A 1 749 ? -3.327 -24.686 -26.299 1.00 87.50 749 THR A O 1
ATOM 6077 N N . VAL A 1 750 ? -3.762 -24.412 -28.484 1.00 90.88 750 VAL A N 1
ATOM 6078 C CA . VAL A 1 750 ? -2.498 -23.756 -28.879 1.00 90.88 750 VAL A CA 1
ATOM 6079 C C . VAL A 1 750 ? -2.068 -22.657 -27.904 1.00 90.88 750 VAL A C 1
ATOM 6081 O O . VAL A 1 750 ? -0.901 -22.582 -27.534 1.00 90.88 750 VAL A O 1
ATOM 6084 N N . LEU A 1 751 ? -3.012 -21.830 -27.443 1.00 92.25 751 LEU A N 1
ATOM 6085 C CA . LEU A 1 751 ? -2.735 -20.780 -26.459 1.00 92.25 751 LEU A CA 1
ATOM 6086 C C . LEU A 1 751 ? -2.278 -21.354 -25.107 1.00 92.25 751 LEU A C 1
ATOM 6088 O O . LEU A 1 751 ? -1.356 -20.833 -24.490 1.00 92.25 751 LEU A O 1
ATOM 6092 N N . PHE A 1 752 ? -2.928 -22.418 -24.641 1.00 93.81 752 PHE A N 1
ATOM 6093 C CA . PHE A 1 752 ? -2.638 -23.035 -23.347 1.00 93.81 752 PHE A CA 1
ATOM 6094 C C . PHE A 1 752 ? -1.380 -23.896 -23.399 1.00 93.81 752 PHE A C 1
ATOM 6096 O O . PHE A 1 752 ? -0.625 -23.895 -22.436 1.00 93.81 752 PHE A O 1
ATOM 6103 N N . ASP A 1 753 ? -1.127 -24.570 -24.520 1.00 93.31 753 ASP A N 1
ATOM 6104 C CA . ASP A 1 753 ? 0.102 -25.332 -24.750 1.00 93.31 753 ASP A CA 1
ATOM 6105 C C . ASP A 1 753 ? 1.321 -24.398 -24.726 1.00 93.31 753 ASP A C 1
ATOM 6107 O O . ASP A 1 753 ? 2.344 -24.726 -24.129 1.00 93.31 753 ASP A O 1
ATOM 6111 N N . PHE A 1 754 ? 1.186 -23.192 -25.291 1.00 94.88 754 PHE A N 1
ATOM 6112 C CA . PHE A 1 754 ? 2.207 -22.151 -25.189 1.00 94.88 754 PHE A CA 1
ATOM 6113 C C . PHE A 1 754 ? 2.433 -21.693 -23.744 1.00 94.88 754 PHE A C 1
ATOM 6115 O O . PHE A 1 754 ? 3.574 -21.647 -23.293 1.00 94.88 754 PHE A O 1
ATOM 6122 N N . ILE A 1 755 ? 1.367 -21.390 -22.994 1.00 95.06 755 ILE A N 1
ATOM 6123 C CA . ILE A 1 755 ? 1.523 -20.988 -21.587 1.00 95.06 755 ILE A CA 1
ATOM 6124 C C . ILE A 1 755 ? 2.169 -22.116 -20.774 1.00 95.06 755 ILE A C 1
ATOM 6126 O O . ILE A 1 755 ? 3.066 -21.854 -19.986 1.00 95.06 755 ILE A O 1
ATOM 6130 N N . GLU A 1 756 ? 1.775 -23.373 -20.982 1.00 94.81 756 GLU A N 1
ATOM 6131 C CA . GLU A 1 756 ? 2.364 -24.521 -20.284 1.00 94.81 756 GLU A CA 1
ATOM 6132 C C . GLU A 1 756 ? 3.867 -24.672 -20.564 1.00 94.81 756 GLU A C 1
ATOM 6134 O O . GLU A 1 756 ? 4.617 -25.034 -19.661 1.00 94.81 756 GLU A O 1
ATOM 6139 N N . ALA A 1 757 ? 4.305 -24.372 -21.790 1.00 94.75 757 ALA A N 1
ATOM 6140 C CA . ALA A 1 757 ? 5.703 -24.477 -22.196 1.00 94.75 757 ALA A CA 1
ATOM 6141 C C . ALA A 1 757 ? 6.604 -23.383 -21.595 1.00 94.75 757 ALA A C 1
ATOM 6143 O O . ALA A 1 757 ? 7.789 -23.638 -21.381 1.00 94.75 757 ALA A O 1
ATOM 6144 N N . TYR A 1 758 ? 6.059 -22.189 -21.327 1.00 94.06 758 TYR A N 1
ATOM 6145 C CA . TYR A 1 758 ? 6.849 -21.012 -20.939 1.00 94.06 758 TYR A CA 1
ATOM 6146 C C . TYR A 1 758 ? 6.449 -20.368 -19.602 1.00 94.06 758 TYR A C 1
ATOM 6148 O O . TYR A 1 758 ? 7.047 -19.368 -19.223 1.00 94.06 758 TYR A O 1
ATOM 6156 N N . LYS A 1 759 ? 5.469 -20.889 -18.859 1.00 91.12 759 LYS A N 1
ATOM 6157 C CA . LYS A 1 759 ? 5.149 -20.387 -17.509 1.00 91.12 759 LYS A CA 1
ATOM 6158 C C . LYS A 1 759 ? 6.275 -20.673 -16.511 1.00 91.12 759 LYS A C 1
ATOM 6160 O O . LYS A 1 759 ? 6.990 -21.666 -16.648 1.00 91.12 759 LYS A O 1
ATOM 6165 N N . ASP A 1 760 ? 6.372 -19.841 -15.478 1.00 85.81 760 ASP A N 1
ATOM 6166 C CA . ASP A 1 760 ? 7.266 -20.089 -14.341 1.00 85.81 760 ASP A CA 1
ATOM 6167 C C . ASP A 1 760 ? 6.957 -21.423 -13.646 1.00 85.81 760 ASP A C 1
ATOM 6169 O O . ASP A 1 760 ? 5.833 -21.950 -13.692 1.00 85.81 760 ASP A O 1
ATOM 6173 N N . ALA A 1 761 ? 7.959 -21.983 -12.963 1.00 80.44 761 ALA A N 1
ATOM 6174 C CA . ALA A 1 761 ? 7.732 -23.178 -12.168 1.00 80.44 761 ALA A CA 1
ATOM 6175 C C . ALA A 1 761 ? 6.706 -22.875 -11.053 1.00 80.44 761 ALA A C 1
ATOM 6177 O O . ALA A 1 761 ? 6.777 -21.820 -10.420 1.00 80.44 761 ALA A O 1
ATOM 6178 N N . PRO A 1 762 ? 5.787 -23.804 -10.717 1.00 76.25 762 PRO A N 1
ATOM 6179 C CA . PRO A 1 762 ? 4.817 -23.579 -9.640 1.00 76.25 762 PRO A CA 1
ATOM 6180 C C . PRO A 1 762 ? 5.444 -23.261 -8.275 1.00 76.25 762 PRO A C 1
ATOM 6182 O O . PRO A 1 762 ? 4.783 -22.676 -7.425 1.00 76.25 762 PRO A O 1
ATOM 6185 N N . SER A 1 763 ? 6.695 -23.674 -8.050 1.00 68.88 763 SER A N 1
ATOM 6186 C CA . SER A 1 763 ? 7.478 -23.345 -6.854 1.00 68.88 763 SER A CA 1
ATOM 6187 C C . SER A 1 763 ? 8.035 -21.921 -6.851 1.00 68.88 763 SER A C 1
ATOM 6189 O O . SER A 1 763 ? 8.348 -21.408 -5.787 1.00 68.88 763 SER A O 1
ATOM 6191 N N . GLU A 1 764 ? 8.198 -21.305 -8.021 1.00 70.62 764 GLU A N 1
ATOM 6192 C CA . GLU A 1 764 ? 8.730 -19.947 -8.175 1.00 70.62 764 GLU A CA 1
ATOM 6193 C C . GLU A 1 764 ? 7.603 -18.910 -8.136 1.00 70.62 764 GLU A C 1
ATOM 6195 O O . GLU A 1 764 ? 7.745 -17.874 -7.493 1.00 70.62 764 GLU A O 1
ATOM 6200 N N . ALA A 1 765 ? 6.464 -19.208 -8.771 1.00 74.62 765 ALA A N 1
ATOM 6201 C CA . ALA A 1 765 ? 5.312 -18.309 -8.830 1.00 74.62 765 ALA A CA 1
ATOM 6202 C C . ALA A 1 765 ? 3.972 -19.061 -8.653 1.00 74.62 765 ALA A C 1
ATOM 6204 O O . ALA A 1 765 ? 3.214 -19.242 -9.615 1.00 74.62 765 ALA A O 1
ATOM 6205 N N . PRO A 1 766 ? 3.630 -19.494 -7.424 1.00 74.56 766 PRO A N 1
ATOM 6206 C CA . PRO A 1 766 ? 2.416 -20.274 -7.159 1.00 74.56 766 PRO A CA 1
ATOM 6207 C C . PRO A 1 766 ? 1.121 -19.530 -7.533 1.00 74.56 766 PRO A C 1
ATOM 6209 O O . PRO A 1 766 ? 0.155 -20.142 -7.995 1.00 74.56 766 PRO A O 1
ATOM 6212 N N . GLU A 1 767 ? 1.099 -18.204 -7.401 1.00 76.56 767 GLU A N 1
ATOM 6213 C CA . GLU A 1 767 ? -0.077 -17.392 -7.739 1.00 76.56 767 GLU A CA 1
ATOM 6214 C C . GLU A 1 767 ? -0.317 -17.302 -9.253 1.00 76.56 767 GLU A C 1
ATOM 6216 O O . GLU A 1 767 ? -1.461 -17.401 -9.704 1.00 76.56 767 GLU A O 1
ATOM 6221 N N . LEU A 1 768 ? 0.747 -17.220 -10.063 1.00 82.06 768 LEU A N 1
ATOM 6222 C CA . LEU A 1 768 ? 0.624 -17.286 -11.524 1.00 82.06 768 LEU A CA 1
ATOM 6223 C C . LEU A 1 768 ? 0.119 -18.660 -11.985 1.00 82.06 768 LEU A C 1
ATOM 6225 O O . LEU A 1 768 ? -0.687 -18.740 -12.913 1.00 82.06 768 LEU A O 1
ATOM 6229 N N . GLU A 1 769 ? 0.512 -19.735 -11.299 1.00 84.56 769 GLU A N 1
ATOM 6230 C CA . GLU A 1 769 ? -0.009 -21.082 -11.551 1.00 84.56 769 GLU A CA 1
ATOM 6231 C C . GLU A 1 769 ? -1.516 -21.185 -11.248 1.00 84.56 769 GLU A C 1
ATOM 6233 O O . GLU A 1 769 ? -2.280 -21.783 -12.014 1.00 84.56 769 GLU A O 1
ATOM 6238 N N . ASN A 1 770 ? -1.973 -20.587 -10.147 1.00 82.25 770 ASN A N 1
ATOM 6239 C CA . ASN A 1 770 ? -3.393 -20.541 -9.792 1.00 82.25 770 ASN A CA 1
ATOM 6240 C C . ASN A 1 770 ? -4.211 -19.753 -10.827 1.00 82.25 770 ASN A C 1
ATOM 6242 O O . ASN A 1 770 ? -5.264 -20.216 -11.285 1.00 82.25 770 ASN A O 1
ATOM 6246 N N . LEU A 1 771 ? -3.695 -18.596 -11.240 1.00 85.88 771 LEU A N 1
ATOM 6247 C CA . LEU A 1 771 ? -4.256 -17.780 -12.311 1.00 85.88 771 LEU A CA 1
ATOM 6248 C C . LEU A 1 771 ? -4.356 -18.549 -13.628 1.00 85.88 771 LEU A C 1
ATOM 6250 O O . LEU A 1 771 ? -5.405 -18.544 -14.274 1.00 85.88 771 LEU A O 1
ATOM 6254 N N . TYR A 1 772 ? -3.295 -19.264 -13.998 1.00 91.50 772 TYR A N 1
ATOM 6255 C CA . TYR A 1 772 ? -3.267 -20.079 -15.203 1.00 91.50 772 TYR A CA 1
ATOM 6256 C C . TYR A 1 772 ? -4.333 -21.176 -15.170 1.00 91.50 772 TYR A C 1
ATOM 6258 O O . TYR A 1 772 ? -5.087 -21.327 -16.133 1.00 91.50 772 TYR A O 1
ATOM 6266 N N . LYS A 1 773 ? -4.466 -21.903 -14.054 1.00 89.81 773 LYS A N 1
ATOM 6267 C CA . LYS A 1 773 ? -5.501 -22.940 -13.895 1.00 89.81 773 LYS A CA 1
ATOM 6268 C C . LYS A 1 773 ? -6.910 -22.383 -14.072 1.00 89.81 773 LYS A C 1
ATOM 6270 O O . LYS A 1 773 ? -7.718 -23.019 -14.746 1.00 89.81 773 LYS A O 1
ATOM 6275 N N . LYS A 1 774 ? -7.197 -21.208 -13.502 1.00 88.06 774 LYS A N 1
ATOM 6276 C CA . LYS A 1 774 ? -8.488 -20.515 -13.645 1.00 88.06 774 LYS A CA 1
ATOM 6277 C C . LYS A 1 774 ? -8.733 -20.072 -15.090 1.00 88.06 774 LYS A C 1
ATOM 6279 O O . LYS A 1 774 ? -9.815 -20.306 -15.628 1.00 88.06 774 LYS A O 1
ATOM 6284 N N . PHE A 1 775 ? -7.732 -19.474 -15.731 1.00 91.19 775 PHE A N 1
ATOM 6285 C CA . PHE A 1 775 ? -7.817 -19.047 -17.127 1.00 91.19 775 PHE A CA 1
ATOM 6286 C C . PHE A 1 775 ? -8.060 -20.246 -18.059 1.00 91.19 775 PHE A C 1
ATOM 6288 O O . PHE A 1 775 ? -8.971 -20.232 -18.889 1.00 91.19 775 PHE A O 1
ATOM 6295 N N . LYS A 1 776 ? -7.315 -21.339 -17.853 1.00 92.94 776 LYS A N 1
ATOM 6296 C CA . LYS A 1 776 ? -7.465 -22.603 -18.583 1.00 92.94 776 LYS A CA 1
ATOM 6297 C C . LYS A 1 776 ? -8.840 -23.220 -18.374 1.00 92.94 776 LYS A C 1
ATOM 6299 O O . LYS A 1 776 ? -9.504 -23.528 -19.353 1.00 92.94 776 LYS A O 1
ATOM 6304 N N . SER A 1 777 ? -9.311 -23.375 -17.139 1.00 91.31 777 SER A N 1
ATOM 6305 C CA . SER A 1 777 ? -10.623 -23.988 -16.892 1.00 91.31 777 SER A CA 1
ATOM 6306 C C . SER A 1 777 ? -11.784 -23.183 -17.483 1.00 91.31 777 SER A C 1
ATOM 6308 O O . SER A 1 777 ? -12.773 -23.775 -17.907 1.00 91.31 777 SER A O 1
ATOM 6310 N N . THR A 1 778 ? -11.652 -21.856 -17.548 1.00 89.19 778 THR A N 1
ATOM 6311 C CA . THR A 1 778 ? -12.698 -20.954 -18.053 1.00 89.19 778 THR A CA 1
ATOM 6312 C C . THR A 1 778 ? -12.747 -20.912 -19.582 1.00 89.19 778 THR A C 1
ATOM 6314 O O . THR A 1 778 ? -13.829 -20.819 -20.162 1.00 89.19 778 THR A O 1
ATOM 6317 N N . HIS A 1 779 ? -11.592 -20.982 -20.251 1.00 90.94 779 HIS A N 1
ATOM 6318 C CA . HIS A 1 779 ? -11.494 -20.698 -21.686 1.00 90.94 779 HIS A CA 1
ATOM 6319 C C . HIS A 1 779 ? -10.994 -21.863 -22.552 1.00 90.94 779 HIS A C 1
ATOM 6321 O O . HIS A 1 779 ? -10.985 -21.746 -23.781 1.00 90.94 779 HIS A O 1
ATOM 6327 N N . LEU A 1 780 ? -10.603 -22.998 -21.964 1.00 88.94 780 LEU A N 1
ATOM 6328 C CA . LEU A 1 780 ? -10.184 -24.169 -22.733 1.00 88.94 780 LEU A CA 1
ATOM 6329 C C . LEU A 1 780 ? -11.322 -24.657 -23.638 1.00 88.94 780 LEU A C 1
ATOM 6331 O O . LEU A 1 780 ? -12.412 -24.996 -23.185 1.00 88.94 780 LEU A O 1
ATOM 6335 N N . GLY A 1 781 ? -11.053 -24.719 -24.943 1.00 85.06 781 GLY A N 1
ATOM 6336 C CA . GLY A 1 781 ? -12.025 -25.156 -25.947 1.00 85.06 781 GLY A CA 1
ATOM 6337 C C . GLY A 1 781 ? -12.909 -24.049 -26.535 1.00 85.06 781 GLY A C 1
ATOM 6338 O O . GLY A 1 781 ? -13.608 -24.318 -27.522 1.00 85.06 781 GLY A O 1
ATOM 6339 N N . CYS A 1 782 ? -12.847 -22.826 -25.997 1.00 88.00 782 CYS A N 1
ATOM 6340 C CA . CYS A 1 782 ? -13.522 -21.651 -26.547 1.00 88.00 782 CYS A CA 1
ATOM 6341 C C . CYS A 1 782 ? -12.914 -21.236 -27.895 1.00 88.00 782 CYS A C 1
ATOM 6343 O O . CYS A 1 782 ? -11.718 -21.389 -28.136 1.00 88.00 782 CYS A O 1
ATOM 6345 N N . ARG A 1 783 ? -13.755 -20.707 -28.792 1.00 89.38 783 ARG A N 1
ATOM 6346 C CA . ARG A 1 783 ? -13.318 -20.141 -30.086 1.00 89.38 783 ARG A CA 1
ATOM 6347 C C . ARG A 1 783 ? -13.019 -18.649 -30.010 1.00 89.38 783 ARG A C 1
ATOM 6349 O O . ARG A 1 783 ? -12.271 -18.135 -30.831 1.00 89.38 783 ARG A O 1
ATOM 6356 N N . GLU A 1 784 ? -13.617 -17.973 -29.039 1.00 91.44 784 GLU A N 1
ATOM 6357 C CA . GLU A 1 784 ? -13.446 -16.548 -28.798 1.00 91.44 784 GLU A CA 1
ATOM 6358 C C . GLU A 1 784 ? -13.276 -16.330 -27.298 1.00 91.44 784 GLU A C 1
ATOM 6360 O O . GLU A 1 784 ? -14.046 -16.874 -26.502 1.00 91.44 784 GLU A O 1
ATOM 6365 N N . ILE A 1 785 ? -12.277 -15.537 -26.922 1.00 93.44 785 ILE A N 1
ATOM 6366 C CA . ILE A 1 785 ? -12.053 -15.106 -25.542 1.00 93.44 785 ILE A CA 1
ATOM 6367 C C . ILE A 1 785 ? -12.198 -13.581 -25.520 1.00 93.44 785 ILE A C 1
ATOM 6369 O O . ILE A 1 785 ? -11.371 -12.902 -26.138 1.00 93.44 785 ILE A O 1
ATOM 6373 N N . PRO A 1 786 ? -13.247 -13.028 -24.882 1.00 93.19 786 PRO A N 1
ATOM 6374 C CA . PRO A 1 786 ? -13.382 -11.589 -24.711 1.00 93.19 786 PRO A CA 1
ATOM 6375 C C . PRO A 1 786 ? -12.352 -11.104 -23.692 1.00 93.19 786 PRO A C 1
ATOM 6377 O O . PRO A 1 786 ? -12.306 -11.595 -22.563 1.00 93.19 786 PRO A O 1
ATOM 6380 N N . ILE A 1 787 ? -11.540 -10.138 -24.104 1.00 95.94 787 ILE A N 1
ATOM 6381 C CA . ILE A 1 787 ? -10.478 -9.564 -23.290 1.00 95.94 787 ILE A CA 1
ATOM 6382 C C . ILE A 1 787 ? -10.590 -8.039 -23.245 1.00 95.94 787 ILE A C 1
ATOM 6384 O O . ILE A 1 787 ? -11.132 -7.404 -24.151 1.00 95.94 787 ILE A O 1
ATOM 6388 N N . THR A 1 788 ? -10.030 -7.451 -22.200 1.00 95.06 788 THR A N 1
ATOM 6389 C CA . THR A 1 788 ? -9.807 -6.011 -22.081 1.00 95.06 788 THR A CA 1
ATOM 6390 C C . THR A 1 788 ? -8.379 -5.757 -21.607 1.00 95.06 788 THR A C 1
ATOM 6392 O O . THR A 1 788 ? -7.808 -6.570 -20.875 1.00 95.06 788 THR A O 1
ATOM 6395 N N . PHE A 1 789 ? -7.817 -4.632 -22.042 1.00 93.56 789 PHE A N 1
ATOM 6396 C CA . PHE A 1 789 ? -6.568 -4.061 -21.529 1.00 93.56 789 PHE A CA 1
ATOM 6397 C C . PHE A 1 789 ? -6.834 -2.782 -20.718 1.00 93.56 789 PHE A C 1
ATOM 6399 O O . PHE A 1 789 ? -5.906 -2.184 -20.187 1.00 93.56 789 PHE A O 1
ATOM 6406 N N . ASP A 1 790 ? -8.100 -2.359 -20.623 1.00 91.81 790 ASP A N 1
ATOM 6407 C CA . ASP A 1 790 ? -8.523 -1.172 -19.892 1.00 91.81 790 ASP A CA 1
ATOM 6408 C C . ASP A 1 790 ? -8.947 -1.532 -18.462 1.00 91.81 790 ASP A C 1
ATOM 6410 O O . ASP A 1 790 ? -9.877 -2.317 -18.230 1.00 91.81 790 ASP A O 1
ATOM 6414 N N . GLN A 1 791 ? -8.262 -0.928 -17.493 1.00 90.56 791 GLN A N 1
ATOM 6415 C CA . GLN A 1 791 ? -8.460 -1.179 -16.069 1.00 90.56 791 GLN A CA 1
ATOM 6416 C C . GLN A 1 791 ? -9.879 -0.816 -15.597 1.00 90.56 791 GLN A C 1
ATOM 6418 O O . GLN A 1 791 ? -10.507 -1.567 -14.844 1.00 90.56 791 GLN A O 1
ATOM 6423 N N . ASN A 1 792 ? -10.415 0.315 -16.065 1.00 87.44 792 ASN A N 1
ATOM 6424 C CA . ASN A 1 792 ? -11.728 0.814 -15.659 1.00 87.44 792 ASN A CA 1
ATOM 6425 C C . ASN A 1 792 ? -12.853 -0.047 -16.242 1.00 87.44 792 ASN A C 1
ATOM 6427 O O . ASN A 1 792 ? -13.846 -0.332 -15.561 1.00 87.44 792 ASN A O 1
ATOM 6431 N N . TYR A 1 793 ? -12.694 -0.501 -17.485 1.00 89.25 793 TYR A N 1
ATOM 6432 C CA . TYR A 1 793 ? -13.605 -1.449 -18.105 1.00 89.25 793 TYR A CA 1
ATOM 6433 C C . TYR A 1 793 ? -13.579 -2.792 -17.369 1.00 89.25 793 TYR A C 1
ATOM 6435 O O . TYR A 1 793 ? -14.645 -3.330 -17.061 1.00 89.25 793 TYR A O 1
ATOM 6443 N N . ALA A 1 794 ? -12.389 -3.307 -17.032 1.00 88.81 794 ALA A N 1
ATOM 6444 C CA . ALA A 1 794 ? -12.221 -4.548 -16.273 1.00 88.81 794 ALA A CA 1
ATOM 6445 C C . ALA A 1 794 ? -12.857 -4.474 -14.875 1.00 88.81 794 ALA A C 1
ATOM 6447 O O . ALA A 1 794 ? -13.490 -5.434 -14.430 1.00 88.81 794 ALA A O 1
ATOM 6448 N N . TYR A 1 795 ? -12.738 -3.324 -14.202 1.00 85.38 795 TYR A N 1
ATOM 6449 C CA . TYR A 1 795 ? -13.389 -3.062 -12.918 1.00 85.38 795 TYR A CA 1
ATOM 6450 C C . TYR A 1 795 ? -14.922 -3.148 -13.021 1.00 85.38 795 TYR A C 1
ATOM 6452 O O . TYR A 1 795 ? -15.570 -3.766 -12.174 1.00 85.38 795 TYR A O 1
ATOM 6460 N N . LYS A 1 796 ? -15.512 -2.578 -14.081 1.00 82.00 796 LYS A N 1
ATOM 6461 C CA . LYS A 1 796 ? -16.970 -2.586 -14.308 1.00 82.00 796 LYS A CA 1
ATOM 6462 C C . LYS A 1 796 ? -17.498 -3.934 -14.825 1.00 82.00 796 LYS A C 1
ATOM 6464 O O . LYS A 1 796 ? -18.615 -4.315 -14.481 1.00 82.00 796 LYS A O 1
ATOM 6469 N N . HIS A 1 797 ? -16.718 -4.667 -15.622 1.00 83.25 797 HIS A N 1
ATOM 6470 C CA . HIS A 1 797 ? -17.160 -5.868 -16.345 1.00 83.25 797 HIS A CA 1
ATOM 6471 C C . HIS A 1 797 ? -16.377 -7.119 -15.932 1.00 83.25 797 HIS A C 1
ATOM 6473 O O . HIS A 1 797 ? -15.510 -7.606 -16.659 1.00 83.25 797 HIS A O 1
ATOM 6479 N N . ARG A 1 798 ? -16.747 -7.702 -14.786 1.00 78.75 798 ARG A N 1
ATOM 6480 C CA . ARG A 1 798 ? -16.032 -8.831 -14.156 1.00 78.75 798 ARG A CA 1
ATOM 6481 C C . ARG A 1 798 ? -15.888 -10.091 -15.023 1.00 78.75 798 ARG A C 1
ATOM 6483 O O . ARG A 1 798 ? -14.963 -10.869 -14.792 1.00 78.75 798 ARG A O 1
ATOM 6490 N N . SER A 1 799 ? -16.797 -10.303 -15.976 1.00 80.69 799 SER A N 1
ATOM 6491 C CA . SER A 1 799 ? -16.810 -11.466 -16.875 1.00 80.69 799 SER A CA 1
ATOM 6492 C C . SER A 1 799 ? -15.823 -11.368 -18.040 1.00 80.69 799 SER A C 1
ATOM 6494 O O . SER A 1 799 ? -15.601 -12.365 -18.721 1.00 80.69 799 SER A O 1
ATOM 6496 N N . THR A 1 800 ? -15.278 -10.180 -18.308 1.00 88.75 800 THR A N 1
ATOM 6497 C CA . THR A 1 800 ? -14.265 -9.983 -19.353 1.00 88.75 800 THR A CA 1
ATOM 6498 C C . THR A 1 800 ? -12.896 -10.314 -18.770 1.00 88.75 800 THR A C 1
ATOM 6500 O O . THR A 1 800 ? -12.599 -9.916 -17.641 1.00 88.75 800 THR A O 1
ATOM 6503 N N . GLU A 1 801 ? -12.063 -11.048 -19.508 1.00 92.19 801 GLU A N 1
ATOM 6504 C CA . GLU A 1 801 ? -10.724 -11.371 -19.021 1.00 92.19 801 GLU A CA 1
ATOM 6505 C C . GLU A 1 801 ? -9.826 -10.131 -19.086 1.00 92.19 801 GLU A C 1
ATOM 6507 O O . GLU A 1 801 ? -9.813 -9.417 -20.091 1.00 92.19 801 GLU A O 1
ATOM 6512 N N . TYR A 1 802 ? -9.097 -9.860 -18.004 1.00 93.25 802 TYR A N 1
ATOM 6513 C CA . TYR A 1 802 ? -8.260 -8.667 -17.906 1.00 93.25 802 TYR A CA 1
ATOM 6514 C C . TYR A 1 802 ? -6.807 -9.041 -18.166 1.00 93.25 802 TYR A C 1
ATOM 6516 O O . TYR A 1 802 ? -6.171 -9.683 -17.329 1.00 93.25 802 TYR A O 1
ATOM 6524 N N . ILE A 1 803 ? -6.287 -8.646 -19.327 1.00 92.75 803 ILE A N 1
ATOM 6525 C CA . ILE A 1 803 ? -4.901 -8.919 -19.702 1.00 92.75 803 ILE A CA 1
ATOM 6526 C C . ILE A 1 803 ? -4.040 -7.761 -19.204 1.00 92.75 803 ILE A C 1
ATOM 6528 O O . ILE A 1 803 ? -3.942 -6.722 -19.851 1.00 92.75 803 ILE A O 1
ATOM 6532 N N . SER A 1 804 ? -3.429 -7.951 -18.037 1.00 89.44 804 SER A N 1
ATOM 6533 C CA . SER A 1 804 ? -2.561 -6.965 -17.393 1.00 89.44 804 SER A CA 1
ATOM 6534 C C . SER A 1 804 ? -1.112 -7.451 -17.275 1.00 89.44 804 SER A C 1
ATOM 6536 O O . SER A 1 804 ? -0.794 -8.577 -17.664 1.00 89.44 804 SER A O 1
ATOM 6538 N N . ALA A 1 805 ? -0.228 -6.617 -16.709 1.00 83.88 805 ALA A N 1
ATOM 6539 C CA . ALA A 1 805 ? 1.176 -6.963 -16.450 1.00 83.88 805 ALA A CA 1
ATOM 6540 C C . ALA A 1 805 ? 1.345 -8.291 -15.691 1.00 83.88 805 ALA A C 1
ATOM 6542 O O . ALA A 1 805 ? 2.304 -9.024 -15.919 1.00 83.88 805 ALA A O 1
ATOM 6543 N N . PHE A 1 806 ? 0.393 -8.610 -14.809 1.00 83.62 806 PHE A N 1
ATOM 6544 C CA . PHE A 1 806 ? 0.409 -9.798 -13.961 1.00 83.62 806 PHE A CA 1
ATOM 6545 C C . PHE A 1 806 ? -0.632 -10.829 -14.426 1.00 83.62 806 PHE A C 1
ATOM 6547 O O . PHE A 1 806 ? -1.540 -11.216 -13.691 1.00 83.62 806 PHE A O 1
ATOM 6554 N N . HIS A 1 807 ? -0.520 -11.257 -15.686 1.00 89.62 807 HIS A N 1
ATOM 6555 C CA . HIS A 1 807 ? -1.372 -12.285 -16.293 1.00 89.62 807 HIS A CA 1
ATOM 6556 C C . HIS A 1 807 ? -0.524 -13.479 -16.786 1.00 89.62 807 HIS A C 1
ATOM 6558 O O . HIS A 1 807 ? 0.542 -13.251 -17.365 1.00 89.62 807 HIS A O 1
ATOM 6564 N N . PRO A 1 808 ? -0.980 -14.748 -16.660 1.00 91.88 808 PRO A N 1
ATOM 6565 C CA . PRO A 1 808 ? -0.205 -15.931 -17.064 1.00 91.88 808 PRO A CA 1
ATOM 6566 C C . PRO A 1 808 ? 0.275 -15.912 -18.515 1.00 91.88 808 PRO A C 1
ATOM 6568 O O . PRO A 1 808 ? 1.381 -16.344 -18.815 1.00 91.88 808 PRO A O 1
ATOM 6571 N N . LEU A 1 809 ? -0.550 -15.377 -19.420 1.00 93.81 809 LEU A N 1
ATOM 6572 C CA . LEU A 1 809 ? -0.163 -15.194 -20.819 1.00 93.81 809 LEU A CA 1
ATOM 6573 C C . LEU A 1 809 ? 1.014 -14.219 -20.960 1.00 93.81 809 LEU A C 1
ATOM 6575 O O . LEU A 1 809 ? 1.953 -14.519 -21.682 1.00 93.81 809 LEU A O 1
ATOM 6579 N N . ILE A 1 810 ? 0.996 -13.084 -20.254 1.00 92.62 810 ILE A N 1
ATOM 6580 C CA . ILE A 1 810 ? 2.071 -12.083 -20.322 1.00 92.62 810 ILE A CA 1
ATOM 6581 C C . ILE A 1 810 ? 3.359 -12.617 -19.684 1.00 92.62 810 ILE A C 1
ATOM 6583 O O . ILE A 1 810 ? 4.443 -12.384 -20.220 1.00 92.62 810 ILE A O 1
ATOM 6587 N N . ASN A 1 811 ? 3.251 -13.391 -18.601 1.00 91.00 811 ASN A N 1
ATOM 6588 C CA . ASN A 1 811 ? 4.384 -14.101 -18.005 1.00 91.00 811 ASN A CA 1
ATOM 6589 C C . ASN A 1 811 ? 5.003 -15.116 -18.982 1.00 91.00 811 ASN A C 1
ATOM 6591 O O . ASN A 1 811 ? 6.198 -15.046 -19.253 1.00 91.00 811 ASN A O 1
ATOM 6595 N N . ALA A 1 812 ? 4.194 -15.979 -19.601 1.00 93.81 812 ALA A N 1
ATOM 6596 C CA . ALA A 1 812 ? 4.684 -16.945 -20.585 1.00 93.81 812 ALA A CA 1
ATOM 6597 C C . ALA A 1 812 ? 5.336 -16.270 -21.805 1.00 93.81 812 ALA A C 1
ATOM 6599 O O . ALA A 1 812 ? 6.394 -16.697 -22.263 1.00 93.81 812 ALA A O 1
ATOM 6600 N N . ILE A 1 813 ? 4.747 -15.178 -22.307 1.00 93.88 813 ILE A N 1
ATOM 6601 C CA . ILE A 1 813 ? 5.338 -14.365 -23.383 1.00 93.88 813 ILE A CA 1
ATOM 6602 C C . ILE A 1 813 ? 6.694 -13.797 -22.952 1.00 93.88 813 ILE A C 1
ATOM 6604 O O . ILE A 1 813 ? 7.665 -13.847 -23.702 1.00 93.88 813 ILE A O 1
ATOM 6608 N N . THR A 1 814 ? 6.766 -13.286 -21.726 1.00 90.88 814 THR A N 1
ATOM 6609 C CA . THR A 1 814 ? 7.991 -12.734 -21.145 1.00 90.88 814 THR A CA 1
ATOM 6610 C C . THR A 1 814 ? 9.096 -13.772 -21.066 1.00 90.88 814 THR A C 1
ATOM 6612 O O . THR A 1 814 ? 10.201 -13.534 -21.551 1.00 90.88 814 THR A O 1
ATOM 6615 N N . ASN A 1 815 ? 8.787 -14.954 -20.551 1.00 91.25 815 ASN A N 1
ATOM 6616 C CA . ASN A 1 815 ? 9.741 -16.048 -20.454 1.00 91.25 815 ASN A CA 1
ATOM 6617 C C . ASN A 1 815 ? 10.192 -16.559 -21.822 1.00 91.25 815 ASN A C 1
ATOM 6619 O O . ASN A 1 815 ? 11.380 -16.827 -22.001 1.00 91.25 815 ASN A O 1
ATOM 6623 N N . TYR A 1 816 ? 9.288 -16.620 -22.803 1.00 93.88 816 TYR A N 1
ATOM 6624 C CA . TYR A 1 816 ? 9.646 -16.919 -24.189 1.00 93.88 816 TYR A CA 1
ATOM 6625 C C . TYR A 1 816 ? 10.693 -15.930 -24.721 1.00 93.88 816 TYR A C 1
ATOM 6627 O O . TYR A 1 816 ? 11.755 -16.339 -25.187 1.00 93.88 816 TYR A O 1
ATOM 6635 N N . PHE A 1 817 ? 10.450 -14.621 -24.600 1.00 91.50 817 PHE A N 1
ATOM 6636 C CA . PHE A 1 817 ? 11.376 -13.612 -25.120 1.00 91.50 817 PHE A CA 1
ATOM 6637 C C . PHE A 1 817 ? 12.728 -13.586 -24.396 1.00 91.50 817 PHE A C 1
ATOM 6639 O O . PHE A 1 817 ? 13.747 -13.303 -25.030 1.00 91.50 817 PHE A O 1
ATOM 6646 N N . ILE A 1 818 ? 12.770 -13.933 -23.106 1.00 87.31 818 ILE A N 1
ATOM 6647 C CA . ILE A 1 818 ? 14.027 -14.124 -22.362 1.00 87.31 818 ILE A CA 1
ATOM 6648 C C . ILE A 1 818 ? 14.798 -15.329 -22.909 1.00 87.31 818 ILE A C 1
ATOM 6650 O O . ILE A 1 818 ? 16.000 -15.233 -23.163 1.00 87.31 818 ILE A O 1
ATOM 6654 N N . GLN A 1 819 ? 14.125 -16.465 -23.117 1.00 89.06 819 GLN A N 1
ATOM 6655 C CA . GLN A 1 819 ? 14.764 -17.662 -23.675 1.00 89.06 819 GLN A CA 1
ATOM 6656 C C . GLN A 1 819 ? 15.319 -17.398 -25.084 1.00 89.06 819 GLN A C 1
ATOM 6658 O O . GLN A 1 819 ? 16.453 -17.785 -25.384 1.00 89.06 819 GLN A O 1
ATOM 6663 N N . GLU A 1 820 ? 14.579 -16.636 -25.893 1.00 86.81 820 GLU A N 1
ATOM 6664 C CA . GLU A 1 820 ? 14.984 -16.172 -27.225 1.00 86.81 820 GLU A CA 1
ATOM 6665 C C . GLU A 1 820 ? 15.955 -14.973 -27.204 1.00 86.81 820 GLU A C 1
ATOM 6667 O O . GLU A 1 820 ? 16.426 -14.528 -28.253 1.00 86.81 820 GLU A O 1
ATOM 6672 N N . LYS A 1 821 ? 16.337 -14.484 -26.014 1.00 82.88 821 LYS A N 1
ATOM 6673 C CA . LYS A 1 821 ? 17.373 -13.459 -25.802 1.00 82.88 821 LYS A CA 1
ATOM 6674 C C . LYS A 1 821 ? 17.061 -12.105 -26.451 1.00 82.88 821 LYS A C 1
ATOM 6676 O O . LYS A 1 821 ? 17.969 -11.428 -26.948 1.00 82.88 821 LYS A O 1
ATOM 6681 N N . PHE A 1 822 ? 15.792 -11.702 -26.437 1.00 82.00 822 PHE A N 1
ATOM 6682 C CA . PHE A 1 822 ? 15.370 -10.352 -26.834 1.00 82.00 822 PHE A CA 1
ATOM 6683 C C . PHE A 1 822 ? 15.781 -9.274 -25.814 1.00 82.00 822 PHE A C 1
ATOM 6685 O O . PHE A 1 822 ? 15.788 -8.098 -26.151 1.00 82.00 822 PHE A O 1
ATOM 6692 N N . ASP A 1 823 ? 16.178 -9.658 -24.597 1.00 72.25 823 ASP A N 1
ATOM 6693 C CA . ASP A 1 823 ? 16.679 -8.778 -23.527 1.00 72.25 823 ASP A CA 1
ATOM 6694 C C . ASP A 1 823 ? 18.150 -8.359 -23.677 1.00 72.25 823 ASP A C 1
ATOM 6696 O O . ASP A 1 823 ? 18.699 -7.678 -22.810 1.00 72.25 823 ASP A O 1
ATOM 6700 N N . LYS A 1 824 ? 18.836 -8.809 -24.730 1.00 72.00 824 LYS A N 1
ATOM 6701 C CA . LYS A 1 824 ? 20.264 -8.531 -24.898 1.00 72.00 824 LYS A CA 1
ATOM 6702 C C . LYS A 1 824 ? 20.532 -7.091 -25.323 1.00 72.00 824 LYS A C 1
ATOM 6704 O O . LYS A 1 824 ? 19.692 -6.449 -25.941 1.00 72.00 824 LYS A O 1
ATOM 670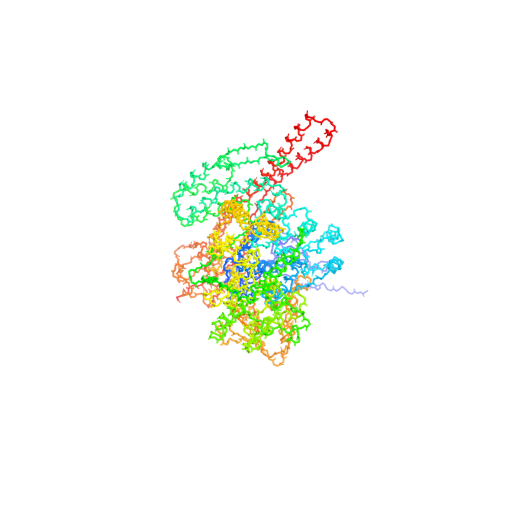9 N N . ASN A 1 825 ? 21.754 -6.631 -25.044 1.00 67.25 825 ASN A N 1
ATOM 6710 C CA . ASN A 1 825 ? 22.262 -5.320 -25.444 1.00 67.25 825 ASN A CA 1
ATOM 6711 C C . ASN A 1 825 ? 22.182 -5.141 -26.968 1.00 67.25 825 ASN A C 1
ATOM 6713 O O . ASN A 1 825 ? 23.043 -5.638 -27.697 1.00 67.25 825 ASN A O 1
ATOM 6717 N N . LEU A 1 826 ? 21.151 -4.445 -27.442 1.00 81.75 826 LEU A N 1
ATOM 6718 C CA . LEU A 1 826 ? 20.776 -4.378 -28.855 1.00 81.75 826 LEU A CA 1
ATOM 6719 C C . LEU A 1 826 ? 20.661 -2.931 -29.343 1.00 81.75 826 LEU A C 1
ATOM 6721 O O . LEU A 1 826 ? 20.515 -2.001 -28.548 1.00 81.75 826 LEU A O 1
ATOM 6725 N N . ALA A 1 827 ? 20.743 -2.763 -30.662 1.00 87.88 827 ALA A N 1
ATOM 6726 C CA . ALA A 1 827 ? 20.582 -1.480 -31.327 1.00 87.88 827 ALA A CA 1
ATOM 6727 C C . ALA A 1 827 ? 19.421 -1.516 -32.320 1.00 87.88 827 ALA A C 1
ATOM 6729 O O . ALA A 1 827 ? 19.223 -2.523 -33.006 1.00 87.88 827 ALA A O 1
ATOM 6730 N N . TYR A 1 828 ? 18.654 -0.429 -32.376 1.00 90.25 828 TYR A N 1
ATOM 6731 C CA . TYR A 1 828 ? 17.360 -0.395 -33.056 1.00 90.25 828 TYR A CA 1
ATOM 6732 C C . TYR A 1 828 ? 17.164 0.888 -33.859 1.00 90.25 828 TYR A C 1
ATOM 6734 O O . TYR A 1 828 ? 17.781 1.907 -33.559 1.00 90.25 828 TYR A O 1
ATOM 6742 N N . LYS A 1 829 ? 16.274 0.839 -34.851 1.00 91.38 829 LYS A N 1
ATOM 6743 C CA . LYS A 1 829 ? 15.809 1.996 -35.624 1.00 91.38 829 LYS A CA 1
ATOM 6744 C C . LYS A 1 829 ? 14.310 2.201 -35.417 1.00 91.38 829 LYS A C 1
ATOM 6746 O O . LYS A 1 829 ? 13.521 1.269 -35.584 1.00 91.38 829 LYS A O 1
ATOM 6751 N N . VAL A 1 830 ? 13.924 3.416 -35.044 1.00 91.31 830 VAL A N 1
ATOM 6752 C CA . VAL A 1 830 ? 12.552 3.765 -34.657 1.00 91.31 830 VAL A CA 1
ATOM 6753 C C . VAL A 1 830 ? 12.165 5.116 -35.253 1.00 91.31 830 VAL A C 1
ATOM 6755 O O . VAL A 1 830 ? 12.992 6.021 -35.330 1.00 91.31 830 VAL A O 1
ATOM 6758 N N . ALA A 1 831 ? 10.912 5.256 -35.672 1.00 91.19 831 ALA A N 1
ATOM 6759 C CA . ALA A 1 831 ? 10.311 6.526 -36.069 1.00 91.19 831 ALA A CA 1
ATOM 6760 C C . ALA A 1 831 ? 9.201 6.921 -35.085 1.00 91.19 831 ALA A C 1
ATOM 6762 O O . ALA A 1 831 ? 8.607 6.055 -34.450 1.00 91.19 831 ALA A O 1
ATOM 6763 N N . VAL A 1 832 ? 8.902 8.210 -34.944 1.00 91.06 832 VAL A N 1
ATOM 6764 C CA . VAL A 1 832 ? 7.752 8.704 -34.172 1.00 91.06 832 VAL A CA 1
ATOM 6765 C C . VAL A 1 832 ? 7.278 10.042 -34.739 1.00 91.06 832 VAL A C 1
ATOM 6767 O O . VAL A 1 832 ? 8.090 10.868 -35.147 1.00 91.06 832 VAL A O 1
ATOM 6770 N N . GLN A 1 833 ? 5.966 10.273 -34.768 1.00 88.25 833 GLN A N 1
ATOM 6771 C CA . GLN A 1 833 ? 5.400 11.521 -35.295 1.00 88.25 833 GLN A CA 1
ATOM 6772 C C . GLN A 1 833 ? 5.369 12.613 -34.222 1.00 88.25 833 GLN A C 1
ATOM 6774 O O . GLN A 1 833 ? 4.966 12.366 -33.081 1.00 88.25 833 GLN A O 1
ATOM 6779 N N . ALA A 1 834 ? 5.722 13.841 -34.601 1.00 85.06 834 ALA A N 1
ATOM 6780 C CA . ALA A 1 834 ? 5.854 14.980 -33.700 1.00 85.06 834 ALA A CA 1
ATOM 6781 C C . ALA A 1 834 ? 4.540 15.321 -32.979 1.00 85.06 834 ALA A C 1
ATOM 6783 O O . ALA A 1 834 ? 4.552 15.754 -31.827 1.00 85.06 834 ALA A O 1
ATOM 6784 N N . LYS A 1 835 ? 3.394 15.044 -33.616 1.00 85.00 835 LYS A N 1
ATOM 6785 C CA . LYS A 1 835 ? 2.048 15.231 -33.046 1.00 85.00 835 LYS A CA 1
ATOM 6786 C C . LYS A 1 835 ? 1.791 14.465 -31.738 1.00 85.00 835 LYS A C 1
ATOM 6788 O O . LYS A 1 835 ? 0.832 14.782 -31.040 1.00 85.00 835 LYS A O 1
ATOM 6793 N N . HIS A 1 836 ? 2.582 13.431 -31.435 1.00 84.62 836 HIS A N 1
ATOM 6794 C CA . HIS A 1 836 ? 2.441 12.634 -30.213 1.00 84.62 836 HIS A CA 1
ATOM 6795 C C . HIS A 1 836 ? 3.130 13.264 -28.994 1.00 84.62 836 HIS A C 1
ATOM 6797 O O . HIS A 1 836 ? 2.901 12.809 -27.873 1.00 84.62 836 HIS A O 1
ATOM 6803 N N . PHE A 1 837 ? 3.947 14.305 -29.187 1.00 84.69 837 PHE A N 1
ATOM 6804 C CA . PHE A 1 837 ? 4.578 15.033 -28.090 1.00 84.69 837 PHE A CA 1
ATOM 6805 C C . PHE A 1 837 ? 3.695 16.183 -27.596 1.00 84.69 837 PHE A C 1
ATOM 6807 O O . PHE A 1 837 ? 3.011 16.855 -28.368 1.00 84.69 837 PHE A O 1
ATOM 6814 N N . LEU A 1 838 ? 3.739 16.439 -26.288 1.00 75.94 838 LEU A N 1
ATOM 6815 C CA . LEU A 1 838 ? 3.073 17.586 -25.675 1.00 75.94 838 LEU A CA 1
ATOM 6816 C C . LEU A 1 838 ? 3.679 18.908 -26.186 1.00 75.94 838 LEU A C 1
ATOM 6818 O O . LEU A 1 838 ? 4.903 18.993 -26.315 1.00 75.94 838 LEU A O 1
ATOM 6822 N N . PRO A 1 839 ? 2.870 19.972 -26.374 1.00 65.69 839 PRO A N 1
ATOM 6823 C CA . PRO A 1 839 ? 3.353 21.274 -26.848 1.00 65.69 839 PRO A CA 1
ATOM 6824 C C . PRO A 1 839 ? 4.493 21.868 -26.006 1.00 65.69 839 PRO A C 1
ATOM 6826 O O . PRO A 1 839 ? 5.374 22.546 -26.522 1.00 65.69 839 PRO A O 1
ATOM 6829 N N . GLU A 1 840 ? 4.499 21.594 -24.703 1.00 64.25 840 GLU A N 1
ATOM 6830 C CA . GLU A 1 840 ? 5.483 22.116 -23.745 1.00 64.25 840 GLU A CA 1
ATOM 6831 C C . GLU A 1 840 ? 6.816 21.345 -23.758 1.00 64.25 840 GLU A C 1
ATOM 6833 O O . GLU A 1 840 ? 7.819 21.835 -23.246 1.00 64.25 840 GLU A O 1
ATOM 6838 N N . LYS A 1 841 ? 6.844 20.147 -24.360 1.00 68.12 841 LYS A N 1
ATOM 6839 C CA . LYS A 1 841 ? 8.022 19.269 -24.485 1.00 68.12 841 LYS A CA 1
ATOM 6840 C C . LYS A 1 841 ? 8.299 18.904 -25.951 1.00 68.12 841 LYS A C 1
ATOM 6842 O O . LYS A 1 841 ? 8.741 17.794 -26.246 1.00 68.12 841 LYS A O 1
ATOM 6847 N N . LEU A 1 842 ? 8.004 19.824 -26.873 1.00 68.06 842 LEU A N 1
ATOM 6848 C CA . LEU A 1 842 ? 8.201 19.631 -28.309 1.00 68.06 842 LEU A CA 1
ATOM 6849 C C . LEU A 1 842 ? 9.682 19.413 -28.636 1.00 68.06 842 LEU A C 1
ATOM 6851 O O . LEU A 1 842 ? 10.537 20.250 -28.344 1.00 68.06 842 LEU A O 1
ATOM 6855 N N . VAL A 1 843 ? 9.958 18.294 -29.297 1.00 79.12 843 VAL A N 1
ATOM 6856 C CA . VAL A 1 843 ? 11.249 18.003 -29.918 1.00 79.12 843 VAL A CA 1
ATOM 6857 C C . VAL A 1 843 ? 11.123 18.301 -31.408 1.00 79.12 843 VAL A C 1
ATOM 6859 O O . VAL A 1 843 ? 10.069 18.076 -32.005 1.00 79.12 843 VAL A O 1
ATOM 6862 N N . LYS A 1 844 ? 12.171 18.870 -32.008 1.00 85.19 844 LYS A N 1
ATOM 6863 C CA . LYS A 1 844 ? 12.141 19.244 -33.424 1.00 85.19 844 LYS A CA 1
ATOM 6864 C C . LYS A 1 844 ? 12.085 17.986 -34.303 1.00 85.19 844 LYS A C 1
ATOM 6866 O O . LYS A 1 844 ? 12.674 16.970 -33.934 1.00 85.19 844 LYS A O 1
ATOM 6871 N N . PRO A 1 845 ? 11.419 18.042 -35.467 1.00 87.50 845 PRO A N 1
ATOM 6872 C CA . PRO A 1 845 ? 11.545 16.990 -36.464 1.00 87.50 845 PRO A CA 1
ATOM 6873 C C . PRO A 1 845 ? 13.008 16.806 -36.878 1.00 87.50 845 PRO A C 1
ATOM 6875 O O . PRO A 1 845 ? 13.727 17.792 -37.054 1.00 87.50 845 PRO A O 1
ATOM 6878 N N . GLY A 1 846 ? 13.441 15.555 -37.029 1.00 89.88 846 GLY A N 1
ATOM 6879 C CA . GLY A 1 846 ? 14.821 15.219 -37.358 1.00 89.88 846 GLY A CA 1
ATOM 6880 C C . GLY A 1 846 ? 15.323 13.895 -36.775 1.00 89.88 846 GLY A C 1
ATOM 6881 O O . GLY A 1 846 ? 14.533 13.048 -36.363 1.00 89.88 846 GLY A O 1
ATOM 6882 N N . PHE A 1 847 ? 16.642 13.698 -36.751 1.00 90.44 847 PHE A N 1
ATOM 6883 C CA . PHE A 1 847 ? 17.290 12.478 -36.262 1.00 90.44 847 PHE A CA 1
ATOM 6884 C C . PHE A 1 847 ? 17.905 12.649 -34.873 1.00 90.44 847 PHE A C 1
ATOM 6886 O O . PHE A 1 847 ? 18.442 13.700 -34.524 1.00 90.44 847 PHE A O 1
ATOM 6893 N N . TYR A 1 848 ? 17.838 11.577 -34.092 1.00 92.94 848 TYR A N 1
ATOM 6894 C CA . TYR A 1 848 ? 18.259 11.524 -32.702 1.00 92.94 848 TYR A CA 1
ATOM 6895 C C . TYR A 1 848 ? 18.890 10.166 -32.376 1.00 92.94 848 TYR A C 1
ATOM 6897 O O . TYR A 1 848 ? 18.548 9.151 -32.984 1.00 92.94 848 TYR A O 1
ATOM 6905 N N . ILE A 1 849 ? 19.761 10.121 -31.367 1.00 93.56 849 ILE A N 1
ATOM 6906 C CA . ILE A 1 849 ? 20.217 8.868 -30.748 1.00 93.56 849 ILE A CA 1
ATOM 6907 C C . ILE A 1 849 ? 19.653 8.778 -29.336 1.00 93.56 849 ILE A C 1
ATOM 6909 O O . ILE A 1 849 ? 19.997 9.579 -28.469 1.00 93.56 849 ILE A O 1
ATOM 6913 N N . LEU A 1 850 ? 18.804 7.780 -29.101 1.00 93.50 850 LEU A N 1
ATOM 6914 C CA . LEU A 1 850 ? 18.268 7.445 -27.787 1.00 93.50 850 LEU A CA 1
ATOM 6915 C C . LEU A 1 850 ? 19.075 6.291 -27.188 1.00 93.50 850 LEU A C 1
ATOM 6917 O O . LEU A 1 850 ? 19.065 5.178 -27.711 1.00 93.50 850 LEU A O 1
ATOM 6921 N N . VAL A 1 851 ? 19.733 6.523 -26.058 1.00 92.94 851 VAL A N 1
ATOM 6922 C CA . VAL A 1 851 ? 20.517 5.509 -25.343 1.00 92.94 851 VAL A CA 1
ATOM 6923 C C . VAL A 1 851 ? 19.883 5.208 -23.998 1.00 92.94 851 VAL A C 1
ATOM 6925 O O . VAL A 1 851 ? 19.538 6.120 -23.248 1.00 92.94 851 VAL A O 1
ATOM 6928 N N . LEU A 1 852 ? 19.748 3.921 -23.684 1.00 90.44 852 LEU A N 1
ATOM 6929 C CA . LEU A 1 852 ? 19.180 3.452 -22.424 1.00 90.44 852 LEU A CA 1
ATOM 6930 C C . LEU A 1 852 ? 20.267 2.827 -21.553 1.00 90.44 852 LEU A C 1
ATOM 6932 O O . LEU A 1 852 ? 21.003 1.942 -21.996 1.00 90.44 852 LEU A O 1
ATOM 6936 N N . TYR A 1 853 ? 20.333 3.254 -20.296 1.00 88.75 853 TYR A N 1
ATOM 6937 C CA . TYR A 1 853 ? 21.238 2.724 -19.282 1.00 88.75 853 TYR A CA 1
ATOM 6938 C C . TYR A 1 853 ? 20.466 2.223 -18.066 1.00 88.75 853 TYR A C 1
ATOM 6940 O O . TYR A 1 853 ? 19.466 2.804 -17.644 1.00 88.75 853 TYR A O 1
ATOM 6948 N N . LYS A 1 854 ? 20.994 1.172 -17.444 1.00 87.88 854 LYS A N 1
ATOM 6949 C CA . LYS A 1 854 ? 20.620 0.741 -16.100 1.00 87.88 854 LYS A CA 1
ATOM 6950 C C . LYS A 1 854 ? 21.697 1.192 -15.124 1.00 87.88 854 LYS A C 1
ATOM 6952 O O . LYS A 1 854 ? 22.839 0.746 -15.233 1.00 87.88 854 LYS A O 1
ATOM 6957 N N . VAL A 1 855 ? 21.329 2.033 -14.167 1.00 89.75 855 VAL A N 1
ATOM 6958 C CA . VAL A 1 855 ? 22.178 2.408 -13.028 1.00 89.75 855 VAL A CA 1
ATOM 6959 C C . VAL A 1 855 ? 21.804 1.523 -11.845 1.00 89.75 855 VAL A C 1
ATOM 6961 O O . VAL A 1 855 ? 20.621 1.279 -11.614 1.00 89.75 855 VAL A O 1
ATOM 6964 N N . ILE A 1 856 ? 22.792 1.006 -11.119 1.00 89.62 856 ILE A N 1
ATOM 6965 C CA . ILE A 1 856 ? 22.592 0.166 -9.935 1.00 89.62 856 ILE A CA 1
ATOM 6966 C C . ILE A 1 856 ? 23.336 0.809 -8.771 1.00 89.62 856 ILE A C 1
ATOM 6968 O O . ILE A 1 856 ? 24.548 0.996 -8.842 1.00 89.62 856 ILE A O 1
ATOM 6972 N N . VAL A 1 857 ? 22.601 1.121 -7.709 1.00 90.25 857 VAL A N 1
ATOM 6973 C CA . VAL A 1 857 ? 23.105 1.653 -6.443 1.00 90.25 857 VAL A CA 1
ATOM 6974 C C . VAL A 1 857 ? 23.077 0.524 -5.422 1.00 90.25 857 VAL A C 1
ATOM 6976 O O . VAL A 1 857 ? 22.013 -0.030 -5.162 1.00 90.25 857 VAL A O 1
ATOM 6979 N N . VAL A 1 858 ? 24.219 0.178 -4.837 1.00 90.06 858 VAL A N 1
ATOM 6980 C CA . VAL A 1 858 ? 24.338 -0.841 -3.787 1.00 90.06 858 VAL A CA 1
ATOM 6981 C C . VAL A 1 858 ? 24.724 -0.152 -2.484 1.00 90.06 858 VAL A C 1
ATOM 6983 O O . VAL A 1 858 ? 25.746 0.524 -2.422 1.00 90.06 858 VAL A O 1
ATOM 6986 N N . LYS A 1 859 ? 23.894 -0.317 -1.456 1.00 89.62 859 LYS A N 1
ATOM 6987 C CA . LYS A 1 859 ? 24.055 0.222 -0.102 1.00 89.62 859 LYS A CA 1
ATOM 6988 C C . LYS A 1 859 ? 24.459 -0.917 0.831 1.00 89.62 859 LYS A C 1
ATOM 6990 O O . LYS A 1 859 ? 23.668 -1.836 1.026 1.00 89.62 859 LYS A O 1
ATOM 6995 N N . ASP A 1 860 ? 25.664 -0.866 1.388 1.00 89.50 860 ASP A N 1
ATOM 6996 C CA . ASP A 1 860 ? 26.156 -1.785 2.421 1.00 89.50 860 ASP A CA 1
ATOM 6997 C C . ASP A 1 860 ? 26.185 -1.050 3.763 1.00 89.50 860 ASP A C 1
ATOM 6999 O O . ASP A 1 860 ? 26.825 -0.008 3.901 1.00 89.50 860 ASP A O 1
ATOM 7003 N N . TYR A 1 861 ? 25.479 -1.585 4.755 1.00 83.75 861 TYR A N 1
ATOM 7004 C CA . TYR A 1 861 ? 25.303 -0.958 6.066 1.00 83.75 861 TYR A CA 1
ATOM 7005 C C . TYR A 1 861 ? 26.449 -1.271 7.043 1.00 83.75 861 TYR A C 1
ATOM 7007 O O . TYR A 1 861 ? 26.454 -0.775 8.168 1.00 83.75 861 TYR A O 1
ATOM 7015 N N . GLY A 1 862 ? 27.422 -2.097 6.643 1.00 82.75 862 GLY A N 1
ATOM 7016 C CA . GLY A 1 862 ? 28.590 -2.446 7.455 1.00 82.75 862 GLY A CA 1
ATOM 7017 C C . GLY A 1 862 ? 28.333 -3.511 8.530 1.00 82.75 862 GLY A C 1
ATOM 7018 O O . GLY A 1 862 ? 29.270 -3.930 9.216 1.00 82.75 862 GLY A O 1
ATOM 7019 N N . ASP A 1 863 ? 27.091 -3.982 8.663 1.00 76.94 863 ASP A N 1
ATOM 7020 C CA . ASP A 1 863 ? 26.643 -5.018 9.604 1.00 76.94 863 ASP A CA 1
ATOM 7021 C C . ASP A 1 863 ? 26.230 -6.336 8.914 1.00 76.94 863 ASP A C 1
ATOM 7023 O O . ASP A 1 863 ? 25.698 -7.243 9.555 1.00 76.94 863 ASP A O 1
ATOM 7027 N N . GLY A 1 864 ? 26.508 -6.453 7.611 1.00 76.69 864 GLY A N 1
ATOM 7028 C CA . GLY A 1 864 ? 26.135 -7.592 6.772 1.00 76.69 864 GLY A CA 1
ATOM 7029 C C . GLY A 1 864 ? 24.799 -7.421 6.045 1.00 76.69 864 GLY A C 1
ATOM 7030 O O . GLY A 1 864 ? 24.477 -8.249 5.191 1.00 76.69 864 GLY A O 1
ATOM 7031 N N . ARG A 1 865 ? 24.032 -6.357 6.327 1.00 79.06 865 ARG A N 1
ATOM 7032 C CA . ARG A 1 865 ? 22.879 -5.971 5.507 1.00 79.06 865 ARG A CA 1
ATOM 7033 C C . ARG A 1 865 ? 23.355 -5.233 4.260 1.00 79.06 865 ARG A C 1
ATOM 7035 O O . ARG A 1 865 ? 24.190 -4.335 4.336 1.00 79.06 865 ARG A O 1
ATOM 7042 N N . SER A 1 866 ? 22.769 -5.578 3.118 1.00 80.88 866 SER A N 1
ATOM 7043 C CA . SER A 1 866 ? 22.920 -4.813 1.884 1.00 80.88 866 SER A CA 1
ATOM 7044 C C . SER A 1 866 ? 21.575 -4.650 1.186 1.00 80.88 866 SER A C 1
ATOM 7046 O O . SER A 1 866 ? 20.700 -5.511 1.285 1.00 80.88 866 SER A O 1
ATOM 7048 N N . ASN A 1 867 ? 21.406 -3.528 0.497 1.00 81.88 867 ASN A N 1
ATOM 7049 C CA . ASN A 1 867 ? 20.250 -3.246 -0.342 1.00 81.88 867 ASN A CA 1
ATOM 7050 C C . ASN A 1 867 ? 20.734 -2.743 -1.705 1.00 81.88 867 ASN A C 1
ATOM 7052 O O . ASN A 1 867 ? 21.751 -2.058 -1.788 1.00 81.88 867 ASN A O 1
ATOM 7056 N N . SER A 1 868 ? 20.011 -3.058 -2.775 1.00 82.44 868 SER A N 1
ATOM 7057 C CA . SER A 1 868 ? 20.336 -2.585 -4.119 1.00 82.44 868 SER A CA 1
ATOM 7058 C C . SER A 1 868 ? 19.124 -1.962 -4.789 1.00 82.44 868 SER A C 1
ATOM 7060 O O . SER A 1 868 ? 18.062 -2.579 -4.866 1.00 82.44 868 SER A O 1
ATOM 7062 N N . ILE A 1 869 ? 19.312 -0.769 -5.330 1.00 81.06 869 ILE A N 1
ATOM 7063 C CA . ILE A 1 869 ? 18.319 -0.001 -6.073 1.00 81.06 869 ILE A CA 1
ATOM 7064 C C . ILE A 1 869 ? 18.782 0.034 -7.523 1.00 81.06 869 ILE A C 1
ATOM 7066 O O . ILE A 1 869 ? 19.971 0.179 -7.798 1.00 81.06 869 ILE A O 1
ATOM 7070 N N . SER A 1 870 ? 17.856 -0.086 -8.466 1.00 83.44 870 SER A N 1
ATOM 7071 C CA . SER A 1 870 ? 18.170 0.091 -9.878 1.00 83.44 870 SER A CA 1
ATOM 7072 C C . SER A 1 870 ? 17.324 1.202 -10.476 1.00 83.44 870 SER A C 1
ATOM 7074 O O . SER A 1 870 ? 16.141 1.308 -10.181 1.00 83.44 870 SER A O 1
ATOM 7076 N N . LEU A 1 871 ? 17.928 2.022 -11.327 1.00 85.50 871 LEU A N 1
ATOM 7077 C CA . LEU A 1 871 ? 17.278 3.131 -12.010 1.00 85.50 871 LEU A CA 1
ATOM 7078 C C . LEU A 1 871 ? 17.426 2.949 -13.519 1.00 85.50 871 LEU A C 1
ATOM 7080 O O . LEU A 1 871 ? 18.508 2.604 -14.007 1.00 85.50 871 LEU A O 1
ATOM 7084 N N . LEU A 1 872 ? 16.340 3.189 -14.250 1.00 86.31 872 LEU A N 1
ATOM 7085 C CA . LEU A 1 872 ? 16.358 3.250 -15.707 1.00 86.31 872 LEU A CA 1
ATOM 7086 C C . LEU A 1 872 ? 16.599 4.696 -16.148 1.00 86.31 872 LEU A C 1
ATOM 7088 O O . LEU A 1 872 ? 15.748 5.552 -15.902 1.00 86.31 872 LEU A O 1
ATOM 7092 N N . CYS A 1 873 ? 17.730 4.946 -16.805 1.00 88.69 873 CYS A N 1
ATOM 7093 C CA . CYS A 1 873 ? 18.153 6.260 -17.287 1.00 88.69 873 CYS A CA 1
ATOM 7094 C C . CYS A 1 873 ? 18.100 6.303 -18.818 1.00 88.69 873 CYS A C 1
ATOM 7096 O O . CYS A 1 873 ? 18.529 5.351 -19.479 1.00 88.69 873 CYS A O 1
ATOM 7098 N N . SER A 1 874 ? 17.595 7.405 -19.374 1.00 91.56 874 SER A N 1
ATOM 7099 C CA . SER A 1 874 ? 17.573 7.639 -20.817 1.00 91.56 874 SER A CA 1
ATOM 7100 C C . SER A 1 874 ? 18.353 8.900 -21.201 1.00 91.56 874 SER A C 1
ATOM 7102 O O . SER A 1 874 ? 18.351 9.908 -20.490 1.00 91.56 874 SER A O 1
ATOM 7104 N N . LEU A 1 875 ? 19.054 8.828 -22.330 1.00 93.56 875 LEU A N 1
ATOM 7105 C CA . LEU A 1 875 ? 19.853 9.911 -22.899 1.00 93.56 875 LEU A CA 1
ATOM 7106 C C . LEU A 1 875 ? 19.440 10.114 -24.349 1.00 93.56 875 LEU A C 1
ATOM 7108 O O . LEU A 1 875 ? 19.499 9.169 -25.132 1.00 93.56 875 LEU A O 1
ATOM 7112 N N . LEU A 1 876 ? 19.043 11.335 -24.697 1.00 93.56 876 LEU A N 1
ATOM 7113 C CA . LEU A 1 876 ? 18.643 11.693 -26.050 1.00 93.56 876 LEU A CA 1
ATOM 7114 C C . LEU A 1 876 ? 19.622 12.712 -26.635 1.00 93.56 876 LEU A C 1
ATOM 7116 O O . LEU A 1 876 ? 19.733 13.830 -26.132 1.00 93.56 876 LEU A O 1
ATOM 7120 N N . ALA A 1 877 ? 20.331 12.317 -27.687 1.00 92.44 877 ALA A N 1
ATOM 7121 C CA . ALA A 1 877 ? 21.251 13.175 -28.423 1.00 92.44 877 ALA A CA 1
ATOM 7122 C C . ALA A 1 877 ? 20.602 13.660 -29.725 1.00 92.44 877 ALA A C 1
ATOM 7124 O O . ALA A 1 877 ? 20.125 12.844 -30.512 1.00 92.44 877 ALA A O 1
ATOM 7125 N N . ASP A 1 878 ? 20.582 14.974 -29.935 1.00 91.06 878 ASP A N 1
ATOM 7126 C CA . ASP A 1 878 ? 20.078 15.644 -31.136 1.00 91.06 878 ASP A CA 1
ATOM 7127 C C . ASP A 1 878 ? 21.156 15.670 -32.227 1.00 91.06 878 ASP A C 1
ATOM 7129 O O . ASP A 1 878 ? 22.267 16.146 -31.982 1.00 91.06 878 ASP A O 1
ATOM 7133 N N . LEU A 1 879 ? 20.830 15.152 -33.417 1.00 88.56 879 LEU A N 1
ATOM 7134 C CA . LEU A 1 879 ? 21.726 15.111 -34.579 1.00 88.56 879 LEU A CA 1
ATOM 7135 C C . LEU A 1 879 ? 21.413 16.189 -35.632 1.00 88.56 879 LEU A C 1
ATOM 7137 O O . LEU A 1 879 ? 22.016 16.188 -36.701 1.00 88.56 879 LEU A O 1
ATOM 7141 N N . ASN A 1 880 ? 20.459 17.089 -35.379 1.00 84.25 880 ASN A N 1
ATOM 7142 C CA . ASN A 1 880 ? 19.953 18.023 -36.394 1.00 84.25 880 ASN A CA 1
ATOM 7143 C C . ASN A 1 880 ? 20.741 19.335 -36.491 1.00 84.25 880 ASN A C 1
ATOM 7145 O O . ASN A 1 880 ? 20.515 20.122 -37.410 1.00 84.25 880 ASN A O 1
ATOM 7149 N N . GLY A 1 881 ? 21.616 19.608 -35.522 1.00 76.19 881 GLY A N 1
ATOM 7150 C CA . GLY A 1 881 ? 22.463 20.801 -35.483 1.00 76.19 881 GLY A CA 1
ATOM 7151 C C . GLY A 1 881 ? 23.870 20.575 -36.047 1.00 76.19 881 GLY A C 1
ATOM 7152 O O . GLY A 1 881 ? 24.256 19.458 -36.370 1.00 76.19 881 GLY A O 1
ATOM 7153 N N . GLU A 1 882 ? 24.671 21.646 -36.107 1.00 67.88 882 GLU A N 1
ATOM 7154 C CA . GLU A 1 882 ? 26.106 21.572 -36.450 1.00 67.88 882 GLU A CA 1
ATOM 7155 C C . GLU A 1 882 ? 26.941 20.838 -35.381 1.00 67.88 882 GLU A C 1
ATOM 7157 O O . GLU A 1 882 ? 28.050 20.385 -35.655 1.00 67.88 882 GLU A O 1
ATOM 7162 N N . SER A 1 883 ? 26.414 20.718 -34.158 1.00 77.00 883 SER A N 1
ATOM 7163 C CA . SER A 1 883 ? 26.995 19.951 -33.059 1.00 77.00 883 SER A CA 1
ATOM 7164 C C . SER A 1 883 ? 25.942 19.064 -32.398 1.00 77.00 883 SER A C 1
ATOM 7166 O O . SER A 1 883 ? 24.760 19.409 -32.342 1.00 77.00 883 SER A O 1
ATOM 7168 N N . VAL A 1 884 ? 26.383 17.918 -31.872 1.00 80.50 884 VAL A N 1
ATOM 7169 C CA . VAL A 1 884 ? 25.516 17.005 -31.121 1.00 80.50 884 VAL A CA 1
ATOM 7170 C C . VAL A 1 884 ? 25.200 17.622 -29.761 1.00 80.50 884 VAL A C 1
ATOM 7172 O O . VAL A 1 884 ? 26.100 17.838 -28.948 1.00 80.50 884 VAL A O 1
ATOM 7175 N N . ALA A 1 885 ? 23.918 17.862 -29.492 1.00 86.44 885 ALA A N 1
ATOM 7176 C CA . ALA A 1 885 ? 23.443 18.347 -28.200 1.00 86.44 885 ALA A CA 1
ATOM 7177 C C . ALA A 1 885 ? 22.718 17.228 -27.444 1.00 86.44 885 ALA A C 1
ATOM 7179 O O . ALA A 1 885 ? 21.807 16.603 -27.982 1.00 86.44 885 ALA A O 1
ATOM 7180 N N . ILE A 1 886 ? 23.091 16.983 -26.185 1.00 88.12 886 ILE A N 1
ATOM 7181 C CA . ILE A 1 886 ? 22.348 16.060 -25.320 1.00 88.12 886 ILE A CA 1
ATOM 7182 C C . ILE A 1 886 ? 21.230 16.836 -24.623 1.00 88.12 886 ILE A C 1
ATOM 7184 O O . ILE A 1 886 ? 21.476 17.860 -23.985 1.00 88.12 886 ILE A O 1
ATOM 7188 N N . LEU A 1 887 ? 19.996 16.358 -24.768 1.00 89.88 887 LEU A N 1
ATOM 7189 C CA . LEU A 1 887 ? 18.813 16.983 -24.185 1.00 89.88 887 LEU A CA 1
ATOM 7190 C C . LEU A 1 887 ? 18.696 16.680 -22.681 1.00 89.88 887 LEU A C 1
ATOM 7192 O O . LEU A 1 887 ? 19.332 15.765 -22.147 1.00 89.88 887 LEU A O 1
ATOM 7196 N N . SER A 1 888 ? 17.866 17.462 -21.983 1.00 87.94 888 SER A N 1
ATOM 7197 C CA . SER A 1 888 ? 17.665 17.312 -20.538 1.00 87.94 888 SER A CA 1
ATOM 7198 C C . SER A 1 888 ? 17.111 15.930 -20.167 1.00 87.94 888 SER A C 1
ATOM 7200 O O . SER A 1 888 ? 16.527 15.223 -20.995 1.00 87.94 888 SER A O 1
ATOM 7202 N N . GLU A 1 889 ? 17.296 15.536 -18.905 1.00 86.00 889 GLU A N 1
ATOM 7203 C CA . GLU A 1 889 ? 16.792 14.265 -18.369 1.00 86.00 889 GLU A CA 1
ATOM 7204 C C . GLU A 1 889 ? 15.269 14.151 -18.519 1.00 86.00 889 GLU A C 1
ATOM 7206 O O . GLU A 1 889 ? 14.788 13.168 -19.076 1.00 86.00 889 GLU A O 1
ATOM 7211 N N . ASP A 1 890 ? 14.524 15.197 -18.148 1.00 83.88 890 ASP A N 1
ATOM 7212 C CA . ASP A 1 890 ? 13.058 15.212 -18.234 1.00 83.88 890 ASP A CA 1
ATOM 7213 C C . ASP A 1 890 ? 12.531 15.066 -19.671 1.00 83.88 890 ASP A C 1
ATOM 7215 O O . ASP A 1 890 ? 11.490 14.441 -19.887 1.00 83.88 890 ASP A O 1
ATOM 7219 N N . VAL A 1 891 ? 13.229 15.637 -20.663 1.00 88.19 891 VAL A N 1
ATOM 7220 C CA . VAL A 1 891 ? 12.868 15.490 -22.084 1.00 88.19 891 VAL A CA 1
ATOM 7221 C C . VAL A 1 891 ? 13.252 14.103 -22.588 1.00 88.19 891 VAL A C 1
ATOM 7223 O O . VAL A 1 891 ? 12.439 13.453 -23.240 1.00 88.19 891 VAL A O 1
ATOM 7226 N N . SER A 1 892 ? 14.452 13.623 -22.253 1.00 90.81 892 SER A N 1
ATOM 7227 C CA . SER A 1 892 ? 14.922 12.287 -22.646 1.00 90.81 892 SER A CA 1
ATOM 7228 C C . SER A 1 892 ? 13.967 11.200 -22.144 1.00 90.81 892 SER A C 1
ATOM 7230 O O . SER A 1 892 ? 13.532 10.342 -22.914 1.00 90.81 892 SER A O 1
ATOM 7232 N N . ASP A 1 893 ? 13.576 11.285 -20.869 1.00 88.50 893 ASP A N 1
ATOM 7233 C CA . ASP A 1 893 ? 12.704 10.312 -20.218 1.00 88.50 893 ASP A CA 1
ATOM 7234 C C . ASP A 1 893 ? 11.281 10.334 -20.770 1.00 88.50 893 ASP A C 1
ATOM 7236 O O . ASP A 1 893 ? 10.675 9.269 -20.925 1.00 88.50 893 ASP A O 1
ATOM 7240 N N . TYR A 1 894 ? 10.771 11.526 -21.086 1.00 89.25 894 TYR A N 1
ATOM 7241 C CA . TYR A 1 894 ? 9.478 11.703 -21.734 1.00 89.25 894 TYR A CA 1
ATOM 7242 C C . TYR A 1 894 ? 9.478 11.123 -23.154 1.00 89.25 894 TYR A C 1
ATOM 7244 O O . TYR A 1 894 ? 8.607 10.320 -23.491 1.00 89.25 894 TYR A O 1
ATOM 7252 N N . VAL A 1 895 ? 10.487 11.454 -23.969 1.00 90.56 895 VAL A N 1
ATOM 7253 C CA . VAL A 1 895 ? 10.612 10.938 -25.340 1.00 90.56 895 VAL A CA 1
ATOM 7254 C C . VAL A 1 895 ? 10.736 9.422 -25.337 1.00 90.56 895 VAL A C 1
ATOM 7256 O O . VAL A 1 895 ? 10.052 8.766 -26.115 1.00 90.56 895 VAL A O 1
ATOM 7259 N N . HIS A 1 896 ? 11.533 8.846 -24.435 1.00 90.50 896 HIS A N 1
ATOM 7260 C CA . HIS A 1 896 ? 11.615 7.395 -24.282 1.00 90.50 896 HIS A CA 1
ATOM 7261 C C . HIS A 1 896 ? 10.228 6.767 -24.040 1.00 90.50 896 HIS A C 1
ATOM 7263 O O . HIS A 1 896 ? 9.869 5.803 -24.718 1.00 90.50 896 HIS A O 1
ATOM 7269 N N . GLY A 1 897 ? 9.423 7.344 -23.140 1.00 88.50 897 GLY A N 1
ATOM 7270 C CA . GLY A 1 897 ? 8.064 6.874 -22.858 1.00 88.50 897 GLY A CA 1
ATOM 7271 C C . GLY A 1 897 ? 7.096 6.990 -24.045 1.00 88.50 897 GLY A C 1
ATOM 7272 O O . GLY A 1 897 ? 6.253 6.110 -24.244 1.00 88.50 897 GLY A O 1
ATOM 7273 N N . VAL A 1 898 ? 7.213 8.047 -24.855 1.00 89.94 898 VAL A N 1
ATOM 7274 C CA . VAL A 1 898 ? 6.402 8.233 -26.073 1.00 89.94 898 VAL A CA 1
ATOM 7275 C C . VAL A 1 898 ? 6.834 7.261 -27.171 1.00 89.94 898 VAL A C 1
ATOM 7277 O O . VAL A 1 898 ? 5.995 6.567 -27.735 1.00 89.94 898 VAL A O 1
ATOM 7280 N N . VAL A 1 899 ? 8.136 7.140 -27.442 1.00 90.69 899 VAL A N 1
ATOM 7281 C CA . VAL A 1 899 ? 8.686 6.239 -28.474 1.00 90.69 899 VAL A CA 1
ATOM 7282 C C . VAL A 1 899 ? 8.304 4.786 -28.205 1.00 90.69 899 VAL A C 1
ATOM 7284 O O . VAL A 1 899 ? 8.025 4.021 -29.125 1.00 90.69 899 VAL A O 1
ATOM 7287 N N . GLN A 1 900 ? 8.250 4.388 -26.938 1.00 87.12 900 GLN A N 1
ATOM 7288 C CA . GLN A 1 900 ? 7.881 3.028 -26.580 1.00 87.12 900 GLN A CA 1
ATOM 7289 C C . GLN A 1 900 ? 6.412 2.693 -26.884 1.00 87.12 900 GLN A C 1
ATOM 7291 O O . GLN A 1 900 ? 6.113 1.560 -27.258 1.00 87.12 900 GLN A O 1
ATOM 7296 N N . THR A 1 901 ? 5.512 3.670 -26.757 1.00 86.69 901 THR A N 1
ATOM 7297 C CA . THR A 1 901 ? 4.060 3.487 -26.924 1.00 86.69 901 THR A CA 1
ATOM 7298 C C . THR A 1 901 ? 3.580 3.795 -28.343 1.00 86.69 901 THR A C 1
ATOM 7300 O O . THR A 1 901 ? 2.744 3.068 -28.871 1.00 86.69 901 THR A O 1
ATOM 7303 N N . MET A 1 902 ? 4.139 4.835 -28.965 1.00 88.62 902 MET A N 1
ATOM 7304 C CA . MET A 1 902 ? 3.698 5.417 -30.241 1.00 88.62 902 MET A CA 1
ATOM 7305 C C . MET A 1 902 ? 4.753 5.307 -31.354 1.00 88.62 902 MET A C 1
ATOM 7307 O O . MET A 1 902 ? 4.641 5.976 -32.379 1.00 88.62 902 MET A O 1
ATOM 7311 N N . GLY A 1 903 ? 5.815 4.528 -31.143 1.00 88.38 903 GLY A N 1
ATOM 7312 C CA . GLY A 1 903 ? 6.858 4.335 -32.144 1.00 88.38 903 GLY A CA 1
ATOM 7313 C C . GLY A 1 903 ? 6.374 3.548 -33.365 1.00 88.38 903 GLY A C 1
ATOM 7314 O O . GLY A 1 903 ? 5.476 2.710 -33.294 1.00 88.38 903 GLY A O 1
ATOM 7315 N N . GLU A 1 904 ? 7.010 3.810 -34.497 1.00 89.31 904 GLU A N 1
ATOM 7316 C CA . GLU A 1 904 ? 6.733 3.209 -35.794 1.00 89.31 904 GLU A CA 1
ATOM 7317 C C . GLU A 1 904 ? 8.025 2.691 -36.436 1.00 89.31 904 GLU A C 1
ATOM 7319 O O . GLU A 1 904 ? 9.147 2.981 -36.002 1.00 89.31 904 GLU A O 1
ATOM 7324 N N . GLN A 1 905 ? 7.869 1.902 -37.499 1.00 86.56 905 GLN A N 1
ATOM 7325 C CA . GLN A 1 905 ? 9.010 1.371 -38.227 1.00 86.56 905 GLN A CA 1
ATOM 7326 C C . GLN A 1 905 ? 9.689 2.458 -39.066 1.00 86.56 905 GLN A C 1
ATOM 7328 O O . GLN A 1 905 ? 9.091 2.999 -39.995 1.00 86.56 905 GLN A O 1
ATOM 7333 N N . LEU A 1 906 ? 10.972 2.710 -38.800 1.00 85.94 906 LEU A N 1
ATOM 7334 C CA . LEU A 1 906 ? 11.789 3.563 -39.656 1.00 85.94 906 LEU A CA 1
ATOM 7335 C C . LEU A 1 906 ? 12.196 2.794 -40.920 1.00 85.94 906 LEU A C 1
ATOM 7337 O O . LEU A 1 906 ? 12.846 1.744 -40.835 1.00 85.94 906 LEU A O 1
ATOM 7341 N N . SER A 1 907 ? 11.786 3.312 -42.080 1.00 77.69 907 SER A N 1
ATOM 7342 C CA . SER A 1 907 ? 12.085 2.714 -43.389 1.00 77.69 907 SER A CA 1
ATOM 7343 C C . SER A 1 907 ? 13.450 3.162 -43.917 1.00 77.69 907 SER A C 1
ATOM 7345 O O . SER A 1 907 ? 14.240 2.315 -44.328 1.00 77.69 907 SER A O 1
ATOM 7347 N N . ASP A 1 908 ? 13.755 4.459 -43.810 1.00 73.75 908 ASP A N 1
ATOM 7348 C CA . ASP A 1 908 ? 15.014 5.053 -44.267 1.00 73.75 908 ASP A CA 1
ATOM 7349 C C . ASP A 1 908 ? 15.929 5.374 -43.082 1.00 73.75 908 ASP A C 1
ATOM 7351 O O . ASP A 1 908 ? 15.567 6.124 -42.175 1.00 73.75 908 ASP A O 1
ATOM 7355 N N . CYS A 1 909 ? 17.123 4.783 -43.082 1.00 71.06 909 CYS A N 1
ATOM 7356 C CA . CYS A 1 909 ? 18.104 4.911 -42.009 1.00 71.06 909 CYS A CA 1
ATOM 7357 C C . CYS A 1 909 ? 19.299 5.738 -42.502 1.00 71.06 909 CYS A C 1
ATOM 7359 O O . CYS A 1 909 ? 19.951 5.299 -43.453 1.00 71.06 909 CYS A O 1
ATOM 7361 N N . PRO A 1 910 ? 19.620 6.898 -41.900 1.00 77.62 910 PRO A N 1
ATOM 7362 C CA . PRO A 1 910 ? 20.868 7.588 -42.203 1.00 77.62 910 PRO A CA 1
ATOM 7363 C C . PRO A 1 910 ? 22.067 6.695 -41.861 1.00 77.62 910 PRO A C 1
ATOM 7365 O O . PRO A 1 910 ? 22.090 6.047 -40.813 1.00 77.62 910 PRO A O 1
ATOM 7368 N N . GLU A 1 911 ? 23.059 6.664 -42.749 1.00 77.19 911 GLU A N 1
ATOM 7369 C CA . GLU A 1 911 ? 24.345 6.025 -42.471 1.00 77.19 911 GLU A CA 1
ATOM 7370 C C . GLU A 1 911 ? 25.198 6.977 -41.632 1.00 77.19 911 GLU A C 1
ATOM 7372 O O . GLU A 1 911 ? 25.462 8.110 -42.035 1.00 77.19 911 GLU A O 1
ATOM 7377 N N . LEU A 1 912 ? 25.607 6.515 -40.451 1.00 82.75 912 LEU A N 1
ATOM 7378 C CA . LEU A 1 912 ? 26.556 7.216 -39.592 1.00 82.75 912 LEU A CA 1
ATOM 7379 C C . LEU A 1 912 ? 27.938 6.608 -39.827 1.00 82.75 912 LEU A C 1
ATOM 7381 O O . LEU A 1 912 ? 28.089 5.388 -39.759 1.00 82.75 912 LEU A O 1
ATOM 7385 N N . ASP A 1 913 ? 28.939 7.436 -40.109 1.00 82.69 913 ASP A N 1
ATOM 7386 C CA . ASP A 1 913 ? 30.315 6.964 -40.248 1.00 82.69 913 ASP A CA 1
ATOM 7387 C C . ASP A 1 913 ? 30.929 6.595 -38.881 1.00 82.69 913 ASP A C 1
ATOM 7389 O O . ASP A 1 913 ? 30.430 6.974 -37.816 1.00 82.69 913 ASP A O 1
ATOM 7393 N N . SER A 1 914 ? 32.021 5.820 -38.906 1.00 83.19 914 SER A N 1
ATOM 7394 C CA . SER A 1 914 ? 32.719 5.348 -37.697 1.00 83.19 914 SER A CA 1
ATOM 7395 C C . SER A 1 914 ? 33.135 6.510 -36.790 1.00 83.19 914 SER A C 1
ATOM 7397 O O . SER A 1 914 ? 32.937 6.453 -35.575 1.00 83.19 914 SER A O 1
ATOM 7399 N N . ASP A 1 915 ? 33.613 7.605 -37.389 1.00 83.50 915 ASP A N 1
ATOM 7400 C CA . ASP A 1 915 ? 34.044 8.799 -36.663 1.00 83.50 915 ASP A CA 1
ATOM 7401 C C . ASP A 1 915 ? 32.873 9.466 -35.923 1.00 83.50 915 ASP A C 1
ATOM 7403 O O . ASP A 1 915 ? 33.010 9.805 -34.744 1.00 83.50 915 ASP A O 1
ATOM 7407 N N . THR A 1 916 ? 31.694 9.588 -36.549 1.00 84.62 916 THR A N 1
ATOM 7408 C CA . THR A 1 916 ? 30.496 10.123 -35.883 1.00 84.62 916 THR A CA 1
ATOM 7409 C C . THR A 1 916 ? 30.002 9.195 -34.777 1.00 84.62 916 THR A C 1
ATOM 7411 O O . THR A 1 916 ? 29.664 9.668 -33.691 1.00 84.62 916 THR A O 1
ATOM 7414 N N . VAL A 1 917 ? 29.976 7.875 -34.996 1.00 86.88 917 VAL A N 1
ATOM 7415 C CA . VAL A 1 917 ? 29.538 6.921 -33.960 1.00 86.88 917 VAL A CA 1
ATOM 7416 C C . VAL A 1 917 ? 30.486 6.931 -32.761 1.00 86.88 917 VAL A C 1
ATOM 7418 O O . VAL A 1 917 ? 30.023 6.941 -31.617 1.00 86.88 917 VAL A O 1
ATOM 7421 N N . GLN A 1 918 ? 31.797 6.987 -32.995 1.00 86.12 918 GLN A N 1
ATOM 7422 C CA . GLN A 1 918 ? 32.791 7.089 -31.931 1.00 86.12 918 GLN A CA 1
ATOM 7423 C C . GLN A 1 918 ? 32.667 8.424 -31.180 1.00 86.12 918 GLN A C 1
ATOM 7425 O O . GLN A 1 918 ? 32.638 8.432 -29.948 1.00 86.12 918 GLN A O 1
ATOM 7430 N N . PHE A 1 919 ? 32.483 9.537 -31.897 1.00 87.25 919 PHE A N 1
ATOM 7431 C CA . PHE A 1 919 ? 32.231 10.851 -31.302 1.00 87.25 919 PHE A CA 1
ATOM 7432 C C . PHE A 1 919 ? 30.985 10.849 -30.401 1.00 87.25 919 PHE A C 1
ATOM 7434 O O . PHE A 1 919 ? 31.044 11.311 -29.257 1.00 87.25 919 PHE A O 1
ATOM 7441 N N . LEU A 1 920 ? 29.871 10.289 -30.885 1.00 89.38 920 LEU A N 1
ATOM 7442 C CA . LEU A 1 920 ? 28.621 10.141 -30.135 1.00 89.38 920 LEU A CA 1
ATOM 7443 C C . LEU A 1 920 ? 28.807 9.281 -28.888 1.00 89.38 920 LEU A C 1
ATOM 7445 O O . LEU A 1 920 ? 28.366 9.658 -27.800 1.00 89.38 920 LEU A O 1
ATOM 7449 N N . ARG A 1 921 ? 29.479 8.135 -29.039 1.00 89.81 921 ARG A N 1
ATOM 7450 C CA . ARG A 1 921 ? 29.774 7.212 -27.944 1.00 89.81 921 ARG A CA 1
ATOM 7451 C C . ARG A 1 921 ? 30.551 7.910 -26.834 1.00 89.81 921 ARG A C 1
ATOM 7453 O O . ARG A 1 921 ? 30.190 7.743 -25.668 1.00 89.81 921 ARG A O 1
ATOM 7460 N N . ASP A 1 922 ? 31.569 8.694 -27.173 1.00 86.06 922 ASP A N 1
ATOM 7461 C CA . ASP A 1 922 ? 32.402 9.399 -26.196 1.00 86.06 922 ASP A CA 1
ATOM 7462 C C . ASP A 1 922 ? 31.625 10.521 -25.487 1.00 86.06 922 ASP A C 1
ATOM 7464 O O . ASP A 1 922 ? 31.670 10.618 -24.255 1.00 86.06 922 ASP A O 1
ATOM 7468 N N . HIS A 1 923 ? 30.828 11.305 -26.224 1.00 88.44 923 HIS A N 1
ATOM 7469 C CA . HIS A 1 923 ? 29.986 12.367 -25.652 1.00 88.44 923 HIS A CA 1
ATOM 7470 C C . HIS A 1 923 ? 28.914 11.806 -24.710 1.00 88.44 923 HIS A C 1
ATOM 7472 O O . HIS A 1 923 ? 28.773 12.266 -23.576 1.00 88.44 923 HIS A O 1
ATOM 7478 N N . ILE A 1 924 ? 28.197 10.766 -25.139 1.00 90.25 924 ILE A N 1
ATOM 7479 C CA . ILE A 1 924 ? 27.142 10.129 -24.341 1.00 90.25 924 ILE A CA 1
ATOM 7480 C C . ILE A 1 924 ? 27.736 9.404 -23.131 1.00 90.25 924 ILE A C 1
ATOM 7482 O O . ILE A 1 924 ? 27.157 9.454 -22.047 1.00 90.25 924 ILE A O 1
ATOM 7486 N N . SER A 1 925 ? 28.894 8.752 -23.275 1.00 87.94 925 SER A N 1
ATOM 7487 C CA . SER A 1 925 ? 29.577 8.106 -22.143 1.00 87.94 925 SER A CA 1
ATOM 7488 C C . SER A 1 925 ? 30.038 9.126 -21.103 1.00 87.94 925 SER A C 1
ATOM 7490 O O . SER A 1 925 ? 29.945 8.859 -19.905 1.00 87.94 925 SER A O 1
ATOM 7492 N N . THR A 1 926 ? 30.488 10.299 -21.554 1.00 88.44 926 THR A N 1
ATOM 7493 C CA . THR A 1 926 ? 30.889 11.415 -20.688 1.00 88.44 926 THR A CA 1
ATOM 7494 C C . THR A 1 926 ? 29.695 11.975 -19.916 1.00 88.44 926 THR A C 1
ATOM 7496 O O . THR A 1 926 ? 29.752 12.092 -18.693 1.00 88.44 926 THR A O 1
ATOM 7499 N N . GLU A 1 927 ? 28.578 12.244 -20.592 1.00 90.12 927 GLU A N 1
ATOM 7500 C CA . GLU A 1 927 ? 27.351 12.702 -19.930 1.00 90.12 927 GLU A CA 1
ATOM 7501 C C . GLU A 1 927 ? 26.796 11.650 -18.961 1.00 90.12 927 GLU A C 1
ATOM 7503 O O . GLU A 1 927 ? 26.442 11.959 -17.823 1.00 90.12 927 GLU A O 1
ATOM 7508 N N . MET A 1 928 ? 26.786 10.376 -19.361 1.00 90.56 928 MET A N 1
ATOM 7509 C CA . MET A 1 928 ? 26.349 9.286 -18.491 1.00 90.56 928 MET A CA 1
ATOM 7510 C C . MET A 1 928 ? 27.240 9.162 -17.248 1.00 90.56 928 MET A C 1
ATOM 7512 O O . MET A 1 928 ? 26.732 8.918 -16.152 1.00 90.56 928 MET A O 1
ATOM 7516 N N . TYR A 1 929 ? 28.554 9.377 -17.385 1.00 89.44 929 TYR A N 1
ATOM 7517 C CA . TYR A 1 929 ? 29.465 9.450 -16.245 1.00 89.44 929 TYR A CA 1
ATOM 7518 C C . TYR A 1 929 ? 29.056 10.571 -15.282 1.00 89.44 929 TYR A C 1
ATOM 7520 O O . TYR A 1 929 ? 28.933 10.312 -14.084 1.00 89.44 929 TYR A O 1
ATOM 7528 N N . PHE A 1 930 ? 28.769 11.779 -15.783 1.00 89.88 930 PHE A N 1
ATOM 7529 C CA . PHE A 1 930 ? 28.312 12.889 -14.941 1.00 89.88 930 PHE A CA 1
ATOM 7530 C C . PHE A 1 930 ? 26.980 12.593 -14.246 1.00 89.88 930 PHE A C 1
ATOM 7532 O O . PHE A 1 930 ? 26.873 12.818 -13.040 1.00 89.88 930 PHE A O 1
ATOM 7539 N N . ARG A 1 931 ? 25.994 12.018 -14.948 1.00 90.38 931 ARG A N 1
ATOM 7540 C CA . ARG A 1 931 ? 24.714 11.609 -14.341 1.00 90.38 931 ARG A CA 1
ATOM 7541 C C . ARG A 1 931 ? 24.900 10.538 -13.269 1.00 90.38 931 ARG A C 1
ATOM 7543 O O . ARG A 1 931 ? 24.333 10.646 -12.185 1.00 90.38 931 ARG A O 1
ATOM 7550 N N . LYS A 1 932 ? 25.738 9.531 -13.525 1.00 91.50 932 LYS A N 1
ATOM 7551 C CA . LYS A 1 932 ? 26.073 8.485 -12.547 1.00 91.50 932 LYS A CA 1
ATOM 7552 C C . LYS A 1 932 ? 26.755 9.074 -11.308 1.00 91.50 932 LYS A C 1
ATOM 7554 O O . LYS A 1 932 ? 26.401 8.705 -10.191 1.00 91.50 932 LYS A O 1
ATOM 7559 N N . GLU A 1 933 ? 27.704 9.996 -11.477 1.00 91.38 933 GLU A N 1
ATOM 7560 C CA . GLU A 1 933 ? 28.346 10.684 -10.348 1.00 91.38 933 GLU A CA 1
ATOM 7561 C C . GLU A 1 933 ? 27.369 11.606 -9.596 1.00 91.38 933 GLU A C 1
ATOM 7563 O O . GLU A 1 933 ? 27.449 11.699 -8.371 1.00 91.38 933 GLU A O 1
ATOM 7568 N N . ALA A 1 934 ? 26.404 12.229 -10.281 1.00 90.69 934 ALA A N 1
ATOM 7569 C CA . ALA A 1 934 ? 25.340 13.003 -9.641 1.00 90.69 934 ALA A CA 1
ATOM 7570 C C . ALA A 1 934 ? 24.429 12.117 -8.774 1.00 90.69 934 ALA A C 1
ATOM 7572 O O . ALA A 1 934 ? 24.220 12.438 -7.604 1.00 90.69 934 ALA A O 1
ATOM 7573 N N . VAL A 1 935 ? 23.977 10.970 -9.300 1.00 89.12 935 VAL A N 1
ATOM 7574 C CA . VAL A 1 935 ? 23.215 9.959 -8.540 1.00 89.12 935 VAL A CA 1
ATOM 7575 C C . VAL A 1 935 ? 24.025 9.463 -7.346 1.00 89.12 935 VAL A C 1
ATOM 7577 O O . VAL A 1 935 ? 23.520 9.428 -6.228 1.00 89.12 935 VAL A O 1
ATOM 7580 N N . LYS A 1 936 ? 25.306 9.133 -7.549 1.00 91.81 936 LYS A N 1
ATOM 7581 C CA . LYS A 1 936 ? 26.202 8.696 -6.472 1.00 91.81 936 LYS A CA 1
ATOM 7582 C C . LYS A 1 936 ? 26.328 9.753 -5.380 1.00 91.81 936 LYS A C 1
ATOM 7584 O O . LYS A 1 936 ? 26.228 9.422 -4.203 1.00 91.81 936 LYS A O 1
ATOM 7589 N N . LYS A 1 937 ? 26.535 11.018 -5.748 1.00 91.12 937 LYS A N 1
ATOM 7590 C CA . LYS A 1 937 ? 26.647 12.123 -4.791 1.00 91.12 937 LYS A CA 1
ATOM 7591 C C . LYS A 1 937 ? 25.350 12.328 -4.008 1.00 91.12 937 LYS A C 1
ATOM 7593 O O . LYS A 1 937 ? 25.421 12.522 -2.798 1.00 91.12 937 LYS A O 1
ATOM 7598 N N . ASP A 1 938 ? 24.199 12.285 -4.677 1.00 89.69 938 ASP A N 1
ATOM 7599 C CA . ASP A 1 938 ? 22.893 12.414 -4.027 1.00 89.69 938 ASP A CA 1
ATOM 7600 C C . ASP A 1 938 ? 22.652 11.266 -3.040 1.00 89.69 938 ASP A C 1
ATOM 7602 O O . ASP A 1 938 ? 22.498 11.500 -1.844 1.00 89.69 938 ASP A O 1
ATOM 7606 N N . GLU A 1 939 ? 22.751 10.023 -3.507 1.00 89.25 939 GLU A N 1
ATOM 7607 C CA . GLU A 1 939 ? 22.498 8.834 -2.693 1.00 89.25 939 GLU A CA 1
ATOM 7608 C C . GLU A 1 939 ? 23.472 8.692 -1.517 1.00 89.25 939 GLU A C 1
ATOM 7610 O O . GLU A 1 939 ? 23.056 8.272 -0.440 1.00 89.25 939 GLU A O 1
ATOM 7615 N N . ILE A 1 940 ? 24.747 9.079 -1.668 1.00 90.19 940 ILE A N 1
ATOM 7616 C CA . ILE A 1 940 ? 25.715 9.085 -0.557 1.00 90.19 940 ILE A CA 1
ATOM 7617 C C . ILE A 1 940 ? 25.279 10.051 0.545 1.00 90.19 940 ILE A C 1
ATOM 7619 O O . ILE A 1 940 ? 25.344 9.689 1.720 1.00 90.19 940 ILE A O 1
ATOM 7623 N N . ILE A 1 941 ? 24.833 11.263 0.192 1.00 90.50 941 ILE A N 1
ATOM 7624 C CA . ILE A 1 941 ? 24.386 12.257 1.179 1.00 90.50 941 ILE A CA 1
ATOM 7625 C C . ILE A 1 941 ? 23.204 11.696 1.973 1.00 90.50 941 ILE A C 1
ATOM 7627 O O . ILE A 1 941 ? 23.233 11.710 3.204 1.00 90.50 941 ILE A O 1
ATOM 7631 N N . LYS A 1 942 ? 22.210 11.137 1.276 1.00 87.50 942 LYS A N 1
ATOM 7632 C CA . LYS A 1 942 ? 21.005 10.556 1.883 1.00 87.50 942 LYS A CA 1
ATOM 7633 C C . LYS A 1 942 ? 21.325 9.354 2.767 1.00 87.50 942 LYS A C 1
ATOM 7635 O O . LYS A 1 942 ? 20.896 9.281 3.917 1.00 87.50 942 LYS A O 1
ATOM 7640 N N . PHE A 1 943 ? 22.123 8.425 2.244 1.00 86.38 943 PHE A N 1
ATOM 7641 C CA . PHE A 1 943 ? 22.483 7.181 2.915 1.00 86.38 943 PHE A CA 1
ATOM 7642 C C . PHE A 1 943 ? 23.308 7.419 4.182 1.00 86.38 943 PHE A C 1
ATOM 7644 O O . PHE A 1 943 ? 22.955 6.920 5.251 1.00 86.38 943 PHE A O 1
ATOM 7651 N N . LEU A 1 944 ? 24.371 8.225 4.093 1.00 84.88 944 LEU A N 1
ATOM 7652 C CA . LEU A 1 944 ? 25.223 8.514 5.246 1.00 84.88 944 LEU A CA 1
ATOM 7653 C C . LEU A 1 944 ? 24.490 9.345 6.303 1.00 84.88 944 LEU A C 1
ATOM 7655 O O . LEU A 1 944 ? 24.670 9.093 7.493 1.00 84.88 944 LEU A O 1
ATOM 7659 N N . SER A 1 945 ? 23.640 10.290 5.884 1.00 87.25 945 SER A N 1
ATOM 7660 C CA . SER A 1 945 ? 22.765 11.047 6.789 1.00 87.25 945 SER A CA 1
ATOM 7661 C C . SER A 1 945 ? 21.808 10.109 7.543 1.00 87.25 945 SER A C 1
ATOM 7663 O O . SER A 1 945 ? 21.759 10.135 8.773 1.00 87.25 945 SER A O 1
ATOM 7665 N N . SER A 1 946 ? 21.137 9.188 6.839 1.00 83.75 946 SER A N 1
ATOM 7666 C CA . SER A 1 946 ? 20.256 8.178 7.447 1.00 83.75 946 SER A CA 1
ATOM 7667 C C . SER A 1 946 ? 20.979 7.297 8.476 1.00 83.75 946 SER A C 1
ATOM 7669 O O . SER A 1 946 ? 20.549 7.212 9.632 1.00 83.75 946 SER A O 1
ATOM 7671 N N . ILE A 1 947 ? 22.118 6.698 8.097 1.00 82.38 947 ILE A N 1
ATOM 7672 C CA . ILE A 1 947 ? 22.906 5.831 8.990 1.00 82.38 947 ILE A CA 1
ATOM 7673 C C . ILE A 1 947 ? 23.373 6.598 10.220 1.00 82.38 947 ILE A C 1
ATOM 7675 O O . ILE A 1 947 ? 23.268 6.092 11.337 1.00 82.38 947 ILE A O 1
ATOM 7679 N N . ARG A 1 948 ? 23.881 7.819 10.027 1.00 84.88 948 ARG A N 1
ATOM 7680 C CA . ARG A 1 948 ? 24.367 8.655 11.120 1.00 84.88 948 ARG A CA 1
ATOM 7681 C C . ARG A 1 948 ? 23.273 8.909 12.147 1.00 84.88 948 ARG A C 1
ATOM 7683 O O . ARG A 1 948 ? 23.503 8.666 13.326 1.00 84.88 948 ARG A O 1
ATOM 7690 N N . ARG A 1 949 ? 22.091 9.348 11.712 1.00 82.81 949 ARG A N 1
ATOM 7691 C CA . ARG A 1 949 ? 20.975 9.638 12.623 1.00 82.81 949 ARG A CA 1
ATOM 7692 C C . ARG A 1 949 ? 20.540 8.398 13.396 1.00 82.81 949 ARG A C 1
ATOM 7694 O O . ARG A 1 949 ? 20.334 8.481 14.604 1.00 82.81 949 ARG A O 1
ATOM 7701 N N . ARG A 1 950 ? 20.450 7.241 12.728 1.00 77.88 950 ARG A N 1
ATOM 7702 C CA . ARG A 1 950 ? 20.111 5.965 13.379 1.00 77.88 950 ARG A CA 1
ATOM 7703 C C . ARG A 1 950 ? 21.166 5.571 14.418 1.00 77.88 950 ARG A C 1
ATOM 7705 O O . ARG A 1 950 ? 20.816 5.219 15.543 1.00 77.88 950 ARG A O 1
ATOM 7712 N N . ALA A 1 951 ? 22.446 5.685 14.067 1.00 80.50 951 ALA A N 1
ATOM 7713 C CA . ALA A 1 951 ? 23.555 5.399 14.970 1.00 80.50 951 ALA A CA 1
ATOM 7714 C C . ALA A 1 951 ? 23.573 6.351 16.177 1.00 80.50 951 ALA A C 1
ATOM 7716 O O . ALA A 1 951 ? 23.705 5.892 17.307 1.00 80.50 951 ALA A O 1
ATOM 7717 N N . GLU A 1 952 ? 23.390 7.659 15.973 1.00 80.56 952 GLU A N 1
ATOM 7718 C CA . GLU A 1 952 ? 23.337 8.657 17.050 1.00 80.56 952 GLU A CA 1
ATOM 7719 C C . GLU A 1 952 ? 22.155 8.414 17.998 1.00 80.56 952 GLU A C 1
ATOM 7721 O O . GLU A 1 952 ? 22.332 8.451 19.217 1.00 80.56 952 GLU A O 1
ATOM 7726 N N . GLN A 1 953 ? 20.968 8.095 17.470 1.00 75.12 953 GLN A N 1
ATOM 7727 C CA . GLN A 1 953 ? 19.805 7.721 18.283 1.00 75.12 953 GLN A CA 1
ATOM 7728 C C . GLN A 1 953 ? 20.094 6.492 19.155 1.00 75.12 953 GLN A C 1
ATOM 7730 O O . GLN A 1 953 ? 19.834 6.509 20.362 1.00 75.12 953 GLN A O 1
ATOM 7735 N N . GLU A 1 954 ? 20.675 5.443 18.571 1.00 76.31 954 GLU A N 1
ATOM 7736 C CA . GLU A 1 954 ? 20.984 4.212 19.295 1.00 76.31 954 GLU A CA 1
ATOM 7737 C C . GLU A 1 954 ? 22.112 4.404 20.322 1.00 76.31 954 GLU A C 1
ATOM 7739 O O . GLU A 1 954 ? 22.025 3.899 21.445 1.00 76.31 954 GLU A O 1
ATOM 7744 N N . ILE A 1 955 ? 23.150 5.171 19.983 1.00 82.38 955 ILE A N 1
ATOM 7745 C CA . ILE A 1 955 ? 24.253 5.499 20.895 1.00 82.38 955 ILE A CA 1
ATOM 7746 C C . ILE A 1 955 ? 23.741 6.321 22.075 1.00 82.38 955 ILE A C 1
ATOM 7748 O O . ILE A 1 955 ? 24.048 5.975 23.214 1.00 82.38 955 ILE A O 1
ATOM 7752 N N . ASN A 1 956 ? 22.918 7.346 21.835 1.00 75.19 956 ASN A N 1
ATOM 7753 C CA . ASN A 1 956 ? 22.336 8.160 22.903 1.00 75.19 956 ASN A CA 1
ATOM 7754 C C . ASN A 1 956 ? 21.532 7.299 23.884 1.00 75.19 956 ASN A C 1
ATOM 7756 O O . ASN A 1 956 ? 21.668 7.440 25.102 1.00 75.19 956 ASN A O 1
ATOM 7760 N N . TYR A 1 957 ? 20.746 6.349 23.373 1.00 74.94 957 TYR A N 1
ATOM 7761 C CA . TYR A 1 957 ? 20.030 5.386 24.207 1.00 74.94 957 TYR A CA 1
ATOM 7762 C C . TYR A 1 957 ? 20.971 4.496 25.034 1.00 74.94 957 TYR A C 1
ATOM 7764 O O . TYR A 1 957 ? 20.761 4.300 26.237 1.00 74.94 957 TYR A O 1
ATOM 7772 N N . ILE A 1 958 ? 22.021 3.960 24.408 1.00 79.38 958 ILE A N 1
ATOM 7773 C CA . ILE A 1 958 ? 23.006 3.111 25.084 1.00 79.38 958 ILE A CA 1
ATOM 7774 C C . ILE A 1 958 ? 23.740 3.892 26.185 1.00 79.38 958 ILE A C 1
ATOM 7776 O O . ILE A 1 958 ? 23.830 3.408 27.317 1.00 79.38 958 ILE A O 1
ATOM 7780 N N . ASP A 1 959 ? 24.212 5.101 25.882 1.00 80.69 959 ASP A N 1
ATOM 7781 C CA . ASP A 1 959 ? 24.984 5.946 26.796 1.00 80.69 959 ASP A CA 1
ATOM 7782 C C . ASP A 1 959 ? 24.147 6.348 28.023 1.00 80.69 959 ASP A C 1
ATOM 7784 O O . ASP A 1 959 ? 24.620 6.239 29.157 1.00 80.69 959 ASP A O 1
ATOM 7788 N N . THR A 1 960 ? 22.863 6.668 27.827 1.00 71.88 960 THR A N 1
ATOM 7789 C CA . THR A 1 960 ? 21.890 6.933 28.908 1.00 71.88 960 THR A CA 1
ATOM 7790 C C . THR A 1 960 ? 21.805 5.765 29.900 1.00 71.88 960 THR A C 1
ATOM 7792 O O . THR A 1 960 ? 21.799 5.950 31.122 1.00 71.88 960 THR A O 1
ATOM 7795 N N . ARG A 1 961 ? 21.770 4.526 29.395 1.00 75.50 961 ARG A N 1
ATOM 7796 C CA . ARG A 1 961 ? 21.688 3.321 30.236 1.00 75.50 961 ARG A CA 1
ATOM 7797 C C . ARG A 1 961 ? 22.999 2.991 30.934 1.00 75.50 961 ARG A C 1
ATOM 7799 O O . ARG A 1 961 ? 22.957 2.535 32.078 1.00 75.50 961 ARG A O 1
ATOM 7806 N N . ILE A 1 962 ? 24.135 3.227 30.279 1.00 82.31 962 ILE A N 1
ATOM 7807 C CA . ILE A 1 962 ? 25.456 3.069 30.897 1.00 82.31 962 ILE A CA 1
ATOM 7808 C C . ILE A 1 962 ? 25.584 4.026 32.084 1.00 82.31 962 ILE A C 1
ATOM 7810 O O . ILE A 1 962 ? 25.828 3.560 33.196 1.00 82.31 962 ILE A O 1
ATOM 7814 N N . GLN A 1 963 ? 25.323 5.323 31.882 1.00 78.06 963 GLN A N 1
ATOM 7815 C CA . GLN A 1 963 ? 25.412 6.338 32.941 1.00 78.06 963 GLN A CA 1
ATOM 7816 C C . GLN A 1 963 ? 24.557 5.977 34.158 1.00 78.06 963 GLN A C 1
ATOM 7818 O O . GLN A 1 963 ? 24.972 6.139 35.307 1.00 78.06 963 GLN A O 1
ATOM 7823 N N . ARG A 1 964 ? 23.361 5.431 33.928 1.00 71.50 964 ARG A N 1
ATOM 7824 C CA . ARG A 1 964 ? 22.490 4.997 35.017 1.00 71.50 964 ARG A CA 1
ATOM 7825 C C . ARG A 1 964 ? 22.991 3.752 35.733 1.00 71.50 964 ARG A C 1
ATOM 7827 O O . ARG A 1 964 ? 22.961 3.721 36.961 1.00 71.50 964 ARG A O 1
ATOM 7834 N N . ALA A 1 965 ? 23.417 2.730 34.994 1.00 78.25 965 ALA A N 1
ATOM 7835 C CA . ALA A 1 965 ? 23.967 1.520 35.594 1.00 78.25 965 ALA A CA 1
ATOM 7836 C C . ALA A 1 965 ? 25.208 1.853 36.442 1.00 78.25 965 ALA A C 1
ATOM 7838 O O . ALA A 1 965 ? 25.354 1.322 37.540 1.00 78.25 965 ALA A O 1
ATOM 7839 N N . GLU A 1 966 ? 26.034 2.802 35.992 1.00 82.50 966 GLU A N 1
ATOM 7840 C CA . GLU A 1 966 ? 27.154 3.363 36.757 1.00 82.50 966 GLU A CA 1
ATOM 7841 C C . GLU A 1 966 ? 26.671 4.130 38.002 1.00 82.50 966 GLU A C 1
ATOM 7843 O O . GLU A 1 966 ? 27.199 3.931 39.097 1.00 82.50 966 GLU A O 1
ATOM 7848 N N . GLY A 1 967 ? 25.609 4.933 37.883 1.00 79.31 967 GLY A N 1
ATOM 7849 C CA . GLY A 1 967 ? 24.973 5.619 39.013 1.00 79.31 967 GLY A CA 1
ATOM 7850 C C . GLY A 1 967 ? 24.362 4.680 40.066 1.00 79.31 967 GLY A C 1
ATOM 7851 O O . GLY A 1 967 ? 24.417 4.975 41.260 1.00 79.31 967 GLY A O 1
ATOM 7852 N N . MET A 1 968 ? 23.799 3.539 39.653 1.00 77.56 968 MET A N 1
ATOM 7853 C CA . MET A 1 968 ? 23.288 2.491 40.550 1.00 77.56 968 MET A CA 1
ATOM 7854 C C . MET A 1 968 ? 24.422 1.723 41.231 1.00 77.56 968 MET A C 1
ATOM 7856 O O . MET A 1 968 ? 24.314 1.407 42.415 1.00 77.56 968 MET A O 1
ATOM 7860 N N . LEU A 1 969 ? 25.532 1.500 40.520 1.00 81.69 969 LEU A N 1
ATOM 7861 C CA . LEU A 1 969 ? 26.741 0.872 41.055 1.00 81.69 969 LEU A CA 1
ATOM 7862 C C . LEU A 1 969 ? 27.289 1.613 42.285 1.00 81.69 969 LEU A C 1
ATOM 7864 O O . LEU A 1 969 ? 27.850 1.003 43.192 1.00 81.69 969 LEU A O 1
ATOM 7868 N N . LEU A 1 970 ? 27.114 2.938 42.318 1.00 74.94 970 LEU A N 1
ATOM 7869 C CA . LEU A 1 970 ? 27.514 3.795 43.435 1.00 74.94 970 LEU A CA 1
ATOM 7870 C C . LEU A 1 970 ? 26.595 3.659 44.663 1.00 74.94 970 LEU A C 1
ATOM 7872 O O . LEU A 1 970 ? 27.006 4.033 45.761 1.00 74.94 970 LEU A O 1
ATOM 7876 N N . LYS A 1 971 ? 25.365 3.152 44.495 1.00 74.56 971 LYS A N 1
ATOM 7877 C CA . LYS A 1 971 ? 24.322 3.112 45.535 1.00 74.56 971 LYS A CA 1
ATOM 7878 C C . LYS A 1 971 ? 24.060 1.715 46.099 1.00 74.56 971 LYS A C 1
ATOM 7880 O O . LYS A 1 971 ? 23.765 1.614 47.286 1.00 74.56 971 LYS A O 1
ATOM 7885 N N . ASP A 1 972 ? 24.170 0.659 45.291 1.00 68.81 972 ASP A N 1
ATOM 7886 C CA . ASP A 1 972 ? 23.829 -0.707 45.702 1.00 68.81 972 ASP A CA 1
ATOM 7887 C C . ASP A 1 972 ? 24.907 -1.726 45.294 1.00 68.81 972 ASP A C 1
ATOM 7889 O O . ASP A 1 972 ? 25.063 -2.082 44.124 1.00 68.81 972 ASP A O 1
ATOM 7893 N N . LYS A 1 973 ? 25.654 -2.222 46.289 1.00 72.19 973 LYS A N 1
ATOM 7894 C CA . LYS A 1 973 ? 26.715 -3.222 46.092 1.00 72.19 973 LYS A CA 1
ATOM 7895 C C . LYS A 1 973 ? 26.189 -4.652 45.940 1.00 72.19 973 LYS A C 1
ATOM 7897 O O . LYS A 1 973 ? 26.948 -5.517 45.509 1.00 72.19 973 LYS A O 1
ATOM 7902 N N . ALA A 1 974 ? 24.924 -4.929 46.270 1.00 71.69 974 ALA A N 1
ATOM 7903 C CA . ALA A 1 974 ? 24.378 -6.289 46.218 1.00 71.69 974 ALA A CA 1
ATOM 7904 C C . ALA A 1 974 ? 24.203 -6.807 44.778 1.00 71.69 974 ALA A C 1
ATOM 7906 O O . ALA A 1 974 ? 24.237 -8.014 44.544 1.00 71.69 974 ALA A O 1
ATOM 7907 N N . ILE A 1 975 ? 24.066 -5.898 43.808 1.00 77.31 975 ILE A N 1
ATOM 7908 C CA . ILE A 1 975 ? 23.845 -6.198 42.383 1.00 77.31 975 ILE A CA 1
ATOM 7909 C C . ILE A 1 975 ? 25.011 -5.757 41.480 1.00 77.31 975 ILE A C 1
ATOM 7911 O O . ILE A 1 975 ? 24.874 -5.707 40.257 1.00 77.31 975 ILE A O 1
ATOM 7915 N N . GLU A 1 976 ? 26.182 -5.472 42.062 1.00 83.12 976 GLU A N 1
ATOM 7916 C CA . GLU A 1 976 ? 27.348 -4.913 41.360 1.00 83.12 976 GLU A CA 1
ATOM 7917 C C . GLU A 1 976 ? 27.784 -5.758 40.150 1.00 83.12 976 GLU A C 1
ATOM 7919 O O . GLU A 1 976 ? 28.003 -5.225 39.063 1.00 83.12 976 GLU A O 1
ATOM 7924 N N . ALA A 1 977 ? 27.870 -7.083 40.309 1.00 81.00 977 ALA A N 1
ATOM 7925 C CA . ALA A 1 977 ? 28.289 -7.986 39.235 1.00 81.00 977 ALA A CA 1
ATOM 7926 C C . ALA A 1 977 ? 27.327 -7.958 38.032 1.00 81.00 977 ALA A C 1
ATOM 7928 O O . ALA A 1 977 ? 27.770 -7.960 36.883 1.00 81.00 977 ALA A O 1
ATOM 7929 N N . ILE A 1 978 ? 26.017 -7.871 38.293 1.00 82.56 978 ILE A N 1
ATOM 7930 C CA . ILE A 1 978 ? 24.971 -7.807 37.262 1.00 82.56 978 ILE A CA 1
ATOM 7931 C C . ILE A 1 978 ? 25.067 -6.477 36.507 1.00 82.56 978 ILE A C 1
ATOM 7933 O O . ILE A 1 978 ? 25.070 -6.459 35.276 1.00 82.56 978 ILE A O 1
ATOM 7937 N N . LEU A 1 979 ? 25.206 -5.366 37.235 1.00 82.88 979 LEU A N 1
ATOM 7938 C CA . LEU A 1 979 ? 25.328 -4.032 36.645 1.00 82.88 979 LEU A CA 1
ATOM 7939 C C . LEU A 1 979 ? 26.607 -3.889 35.807 1.00 82.88 979 LEU A C 1
ATOM 7941 O O . LEU A 1 979 ? 26.541 -3.369 34.695 1.00 82.88 979 LEU A O 1
ATOM 7945 N N . ARG A 1 980 ? 27.754 -4.405 36.279 1.00 86.94 980 ARG A N 1
ATOM 7946 C CA . ARG A 1 980 ? 29.011 -4.410 35.503 1.00 86.94 980 ARG A CA 1
ATOM 7947 C C . ARG A 1 980 ? 28.891 -5.230 34.223 1.00 86.94 980 ARG A C 1
ATOM 7949 O O . ARG A 1 980 ? 29.299 -4.747 33.170 1.00 86.94 980 ARG A O 1
ATOM 7956 N N . SER A 1 981 ? 28.297 -6.423 34.299 1.00 87.06 981 SER A N 1
ATOM 7957 C CA . SER A 1 981 ? 28.033 -7.248 33.112 1.00 87.06 981 SER A CA 1
ATOM 7958 C C . SER A 1 981 ? 27.161 -6.500 32.103 1.00 87.06 981 SER A C 1
ATOM 7960 O O . SER A 1 981 ? 27.466 -6.472 30.913 1.00 87.06 981 SER A O 1
ATOM 7962 N N . ARG A 1 982 ? 26.108 -5.824 32.578 1.00 83.94 982 ARG A N 1
ATOM 7963 C CA . ARG A 1 982 ? 25.204 -5.055 31.720 1.00 83.94 982 ARG A CA 1
ATOM 7964 C C . ARG A 1 982 ? 25.874 -3.842 31.072 1.00 83.94 982 ARG A C 1
ATOM 7966 O O . ARG A 1 982 ? 25.603 -3.555 29.909 1.00 83.94 982 ARG A O 1
ATOM 7973 N N . ILE A 1 983 ? 26.742 -3.137 31.800 1.00 87.12 983 ILE A N 1
ATOM 7974 C CA . ILE A 1 983 ? 27.538 -2.026 31.255 1.00 87.12 983 ILE A CA 1
ATOM 7975 C C . ILE A 1 983 ? 28.462 -2.530 30.145 1.00 87.12 983 ILE A C 1
ATOM 7977 O O . ILE A 1 983 ? 28.537 -1.895 29.096 1.00 87.12 983 ILE A O 1
ATOM 7981 N N . GLU A 1 984 ? 29.136 -3.665 30.342 1.00 90.94 984 GLU A N 1
ATOM 7982 C CA . GLU A 1 984 ? 30.003 -4.245 29.311 1.00 90.94 984 GLU A CA 1
ATOM 7983 C C . GLU A 1 984 ? 29.221 -4.677 28.065 1.00 90.94 984 GLU A C 1
ATOM 7985 O O . GLU A 1 984 ? 29.625 -4.349 26.950 1.00 90.94 984 GLU A O 1
ATOM 7990 N N . GLU A 1 985 ? 28.057 -5.315 28.221 1.00 87.56 985 GLU A N 1
ATOM 7991 C CA . GLU A 1 985 ? 27.165 -5.623 27.092 1.00 87.56 985 GLU A CA 1
ATOM 7992 C C . GLU A 1 985 ? 26.780 -4.364 26.302 1.00 87.56 985 GLU A C 1
ATOM 7994 O O . GLU A 1 985 ? 26.833 -4.347 25.070 1.00 87.56 985 GLU A O 1
ATOM 7999 N N . LEU A 1 986 ? 26.409 -3.292 27.007 1.00 85.31 986 LEU A N 1
ATOM 8000 C CA . LEU A 1 986 ? 26.038 -2.016 26.400 1.00 85.31 986 LEU A CA 1
ATOM 8001 C C . LEU A 1 986 ? 27.231 -1.355 25.696 1.00 85.31 986 LEU A C 1
ATOM 8003 O O . LEU A 1 986 ? 27.086 -0.901 24.563 1.00 85.31 986 LEU A O 1
ATOM 8007 N N . LYS A 1 987 ? 28.427 -1.369 26.298 1.00 91.44 987 LYS A N 1
ATOM 8008 C CA . LYS A 1 987 ? 29.664 -0.867 25.673 1.00 91.44 987 LYS A CA 1
ATOM 8009 C C . LYS A 1 987 ? 30.031 -1.653 24.417 1.00 91.44 987 LYS A C 1
ATOM 8011 O O . LYS A 1 987 ? 30.404 -1.054 23.407 1.00 91.44 987 LYS A O 1
ATOM 8016 N N . GLN A 1 988 ? 29.879 -2.976 24.438 1.00 91.00 988 GLN A N 1
ATOM 8017 C CA . GLN A 1 988 ? 30.072 -3.811 23.252 1.00 91.00 988 GLN A CA 1
ATOM 8018 C C . GLN A 1 988 ? 29.053 -3.479 22.161 1.00 91.00 988 GLN A C 1
ATOM 8020 O O . GLN A 1 988 ? 29.432 -3.359 20.996 1.00 91.00 988 GLN A O 1
ATOM 8025 N N . LYS A 1 989 ? 27.778 -3.286 22.523 1.00 86.75 989 LYS A N 1
ATOM 8026 C CA . LYS A 1 989 ? 26.737 -2.868 21.576 1.00 86.75 989 LYS A CA 1
ATOM 8027 C C . LYS A 1 989 ? 27.071 -1.509 20.954 1.00 86.75 989 LYS A C 1
ATOM 8029 O O . LYS A 1 989 ? 27.068 -1.393 19.735 1.00 86.75 989 LYS A O 1
ATOM 8034 N N . ARG A 1 990 ? 27.470 -0.528 21.771 1.00 90.25 990 ARG A N 1
ATOM 8035 C CA . ARG A 1 990 ? 27.915 0.803 21.322 1.00 90.25 990 ARG A CA 1
ATOM 8036 C C . ARG A 1 990 ? 29.051 0.711 20.307 1.00 90.25 990 ARG A C 1
ATOM 8038 O O . ARG A 1 990 ? 29.012 1.367 19.272 1.00 90.25 990 ARG A O 1
ATOM 8045 N N . LYS A 1 991 ? 30.054 -0.126 20.591 1.00 90.88 991 LYS A N 1
ATOM 8046 C CA . LYS A 1 991 ? 31.182 -0.351 19.682 1.00 90.88 991 LYS A CA 1
ATOM 8047 C C . LYS A 1 991 ? 30.722 -0.949 18.351 1.00 90.88 991 LYS A C 1
ATOM 8049 O O . LYS A 1 991 ? 31.164 -0.480 17.313 1.00 90.88 991 LYS A O 1
ATOM 8054 N N . LYS A 1 992 ? 29.812 -1.929 18.369 1.00 87.44 992 LYS A N 1
ATOM 8055 C CA . LYS A 1 992 ? 29.264 -2.525 17.139 1.00 87.44 992 LYS A CA 1
ATOM 8056 C C . LYS A 1 992 ? 28.540 -1.501 16.263 1.00 87.44 992 LYS A C 1
ATOM 8058 O O . LYS A 1 992 ? 28.739 -1.529 15.056 1.00 87.44 992 LYS A O 1
ATOM 8063 N N . VAL A 1 993 ? 27.748 -0.606 16.859 1.00 85.25 993 VAL A N 1
ATOM 8064 C CA . VAL A 1 993 ? 27.037 0.459 16.125 1.00 85.25 993 VAL A CA 1
ATOM 8065 C C . VAL A 1 993 ? 28.028 1.401 15.436 1.00 85.25 993 VAL A C 1
ATOM 8067 O O . VAL A 1 993 ? 27.898 1.668 14.245 1.00 85.25 993 VAL A O 1
ATOM 8070 N N . LEU A 1 994 ? 29.068 1.836 16.155 1.00 87.81 994 LEU A N 1
ATOM 8071 C CA . LEU A 1 994 ? 30.130 2.682 15.596 1.00 87.81 994 LEU A CA 1
ATOM 8072 C C . LEU A 1 994 ? 30.939 1.967 14.503 1.00 87.81 994 LEU A C 1
ATOM 8074 O O . LEU A 1 994 ? 31.226 2.555 13.460 1.00 87.81 994 LEU A O 1
ATOM 8078 N N . ASP A 1 995 ? 31.288 0.697 14.721 1.00 87.44 995 ASP A N 1
ATOM 8079 C CA . ASP A 1 995 ? 32.022 -0.108 13.745 1.00 87.44 995 ASP A CA 1
ATOM 8080 C C . ASP A 1 995 ? 31.193 -0.286 12.459 1.00 87.44 995 ASP A C 1
ATOM 8082 O O . ASP A 1 995 ? 31.734 -0.107 11.368 1.00 87.44 995 ASP A O 1
ATOM 8086 N N . ALA A 1 996 ? 29.890 -0.574 12.568 1.00 84.81 996 ALA A N 1
ATOM 8087 C CA . ALA A 1 996 ? 28.987 -0.687 11.420 1.00 84.81 996 ALA A CA 1
ATOM 8088 C C . ALA A 1 996 ? 28.878 0.641 10.655 1.00 84.81 996 ALA A C 1
ATOM 8090 O O . ALA A 1 996 ? 29.137 0.674 9.454 1.00 84.81 996 ALA A O 1
ATOM 8091 N N . GLN A 1 997 ? 28.632 1.752 11.361 1.00 86.62 997 GLN A N 1
ATOM 8092 C CA . GLN A 1 997 ? 28.597 3.094 10.772 1.00 86.62 997 GLN A CA 1
ATOM 8093 C C . GLN A 1 997 ? 29.886 3.425 10.002 1.00 86.62 997 GLN A C 1
ATOM 8095 O O . GLN A 1 997 ? 29.823 3.998 8.919 1.00 86.62 997 GLN A O 1
ATOM 8100 N N . SER A 1 998 ? 31.055 3.052 10.535 1.00 87.00 998 SER A N 1
ATOM 8101 C CA . SER A 1 998 ? 32.350 3.317 9.888 1.00 87.00 998 SER A CA 1
ATOM 8102 C C . SER A 1 998 ? 32.621 2.461 8.646 1.00 87.00 998 SER A C 1
ATOM 8104 O O . SER A 1 998 ? 33.420 2.849 7.796 1.00 87.00 998 SER A O 1
ATOM 8106 N N . ARG A 1 999 ? 31.981 1.289 8.550 1.00 89.44 999 ARG A N 1
ATOM 8107 C CA . ARG A 1 999 ? 32.115 0.348 7.428 1.00 89.44 999 ARG A CA 1
ATOM 8108 C C . ARG A 1 999 ? 31.033 0.518 6.373 1.00 89.44 999 ARG A C 1
ATOM 8110 O O . ARG A 1 999 ? 31.133 -0.119 5.328 1.00 89.44 999 ARG A O 1
ATOM 8117 N N . ALA A 1 1000 ? 30.013 1.328 6.643 1.00 87.44 1000 ALA A N 1
ATOM 8118 C CA . ALA A 1 1000 ? 28.940 1.544 5.698 1.00 87.44 1000 ALA A CA 1
ATOM 8119 C C . ALA A 1 1000 ? 29.480 2.186 4.415 1.00 87.44 1000 ALA A C 1
ATOM 8121 O O . ALA A 1 1000 ? 30.195 3.190 4.446 1.00 87.44 1000 ALA A O 1
ATOM 8122 N N . THR A 1 1001 ? 29.149 1.588 3.277 1.00 90.00 1001 THR A N 1
ATOM 8123 C CA . THR A 1 1001 ? 29.628 2.023 1.965 1.00 90.00 1001 THR A CA 1
ATOM 8124 C C . THR A 1 1001 ? 28.502 1.997 0.947 1.00 90.00 1001 THR A C 1
ATOM 8126 O O . THR A 1 1001 ? 27.503 1.296 1.099 1.00 90.00 1001 THR A O 1
ATOM 8129 N N . LEU A 1 1002 ? 28.655 2.806 -0.096 1.00 92.12 1002 LEU A N 1
ATOM 8130 C CA . LEU A 1 1002 ? 27.714 2.870 -1.200 1.00 92.12 1002 LEU A CA 1
ATOM 8131 C C . LEU A 1 1002 ? 28.490 2.841 -2.510 1.00 92.12 1002 LEU A C 1
ATOM 8133 O O . LEU A 1 1002 ? 29.399 3.651 -2.716 1.00 92.12 1002 LEU A O 1
ATOM 8137 N N . ASP A 1 1003 ? 28.113 1.918 -3.389 1.00 91.00 1003 ASP A N 1
ATOM 8138 C CA . ASP A 1 1003 ? 28.666 1.810 -4.733 1.00 91.00 1003 ASP A CA 1
ATOM 8139 C C . ASP A 1 1003 ? 27.600 2.072 -5.798 1.00 91.00 1003 ASP A C 1
ATOM 8141 O O . ASP A 1 1003 ? 26.423 1.756 -5.618 1.00 91.00 1003 ASP A O 1
ATOM 8145 N N . VAL A 1 1004 ? 28.016 2.673 -6.914 1.00 92.06 1004 VAL A N 1
ATOM 8146 C CA . VAL A 1 1004 ? 27.137 2.965 -8.050 1.00 92.06 1004 VAL A CA 1
ATOM 8147 C C . VAL A 1 1004 ? 27.796 2.486 -9.330 1.00 92.06 1004 VAL A C 1
ATOM 8149 O O . VAL A 1 1004 ? 28.855 2.977 -9.730 1.00 92.06 1004 VAL A O 1
ATOM 8152 N N . SER A 1 1005 ? 27.123 1.564 -10.006 1.00 89.38 1005 SER A N 1
ATOM 8153 C CA . SER A 1 1005 ? 27.537 1.013 -11.293 1.00 89.38 1005 SER A CA 1
ATOM 8154 C C . SER A 1 1005 ? 26.515 1.335 -12.382 1.00 89.38 1005 SER A C 1
ATOM 8156 O O . SER A 1 1005 ? 25.373 1.704 -12.104 1.00 89.38 1005 SER A O 1
ATOM 8158 N N . GLN A 1 1006 ? 26.930 1.212 -13.642 1.00 88.69 1006 GLN A N 1
ATOM 8159 C CA . GLN A 1 1006 ? 26.061 1.414 -14.798 1.00 88.69 1006 GLN A CA 1
ATOM 8160 C C . GLN A 1 1006 ? 26.263 0.305 -15.827 1.00 88.69 1006 GLN A C 1
ATOM 8162 O O . GLN A 1 1006 ? 27.362 -0.228 -15.976 1.00 88.69 1006 GLN A O 1
ATOM 8167 N N . SER A 1 1007 ? 25.210 -0.007 -16.571 1.00 86.62 1007 SER A N 1
ATOM 8168 C CA . SER A 1 1007 ? 25.248 -0.948 -17.690 1.00 86.62 1007 SER A CA 1
ATOM 8169 C C . SER A 1 1007 ? 24.409 -0.422 -18.850 1.00 86.62 1007 SER A C 1
ATOM 8171 O O . SER A 1 1007 ? 23.318 0.108 -18.646 1.00 86.62 1007 SER A O 1
ATOM 8173 N N . LEU A 1 1008 ? 24.948 -0.523 -20.064 1.00 87.19 1008 LEU A N 1
ATOM 8174 C CA . LEU A 1 1008 ? 24.265 -0.123 -21.292 1.00 87.19 1008 LEU A CA 1
ATOM 8175 C C . LEU A 1 1008 ? 23.196 -1.161 -21.642 1.00 87.19 1008 LEU A C 1
ATOM 8177 O O . LEU A 1 1008 ? 23.525 -2.342 -21.730 1.00 87.19 1008 LEU A O 1
ATOM 8181 N N . ILE A 1 1009 ? 21.960 -0.711 -21.865 1.00 85.69 1009 ILE A N 1
ATOM 8182 C CA . ILE A 1 1009 ? 20.837 -1.546 -22.308 1.00 85.69 1009 ILE A CA 1
ATOM 8183 C C . ILE A 1 1009 ? 20.735 -1.520 -23.835 1.00 85.69 1009 ILE A C 1
ATOM 8185 O O . ILE A 1 1009 ? 20.737 -2.567 -24.475 1.00 85.69 1009 ILE A O 1
ATOM 8189 N N . SER A 1 1010 ? 20.640 -0.337 -24.444 1.00 89.25 1010 SER A N 1
ATOM 8190 C CA . SER A 1 1010 ? 20.441 -0.214 -25.893 1.00 89.25 1010 SER A CA 1
ATOM 8191 C C . SER A 1 1010 ? 20.882 1.138 -26.440 1.00 89.25 1010 SER A C 1
ATOM 8193 O O . SER A 1 1010 ? 20.967 2.120 -25.702 1.00 89.25 1010 SER A O 1
ATOM 8195 N N . VAL A 1 1011 ? 21.155 1.170 -27.745 1.00 92.31 1011 VAL A N 1
ATOM 8196 C CA . VAL A 1 1011 ? 21.461 2.381 -28.522 1.00 92.31 1011 VAL A CA 1
ATOM 8197 C C . VAL A 1 1011 ? 20.514 2.417 -29.713 1.00 92.31 1011 VAL A C 1
ATOM 8199 O O . VAL A 1 1011 ? 20.486 1.487 -30.512 1.00 92.31 1011 VAL A O 1
ATOM 8202 N N . ASN A 1 1012 ? 19.708 3.463 -29.822 1.00 92.56 1012 ASN A N 1
ATOM 8203 C CA . ASN A 1 1012 ? 18.580 3.498 -30.742 1.00 92.56 1012 ASN A CA 1
ATOM 8204 C C . ASN A 1 1012 ? 18.686 4.723 -31.642 1.00 92.56 1012 ASN A C 1
ATOM 8206 O O . ASN A 1 1012 ? 18.791 5.842 -31.144 1.00 92.56 1012 ASN A O 1
ATOM 8210 N N . LEU A 1 1013 ? 18.620 4.514 -32.951 1.00 92.62 1013 LEU A N 1
ATOM 8211 C CA . LEU A 1 1013 ? 18.444 5.584 -33.918 1.00 92.62 1013 LEU A CA 1
ATOM 8212 C C . LEU A 1 1013 ? 16.962 5.941 -33.995 1.00 92.62 1013 LEU A C 1
ATOM 8214 O O . LEU A 1 1013 ? 16.125 5.100 -34.325 1.00 92.62 1013 LEU A O 1
ATOM 8218 N N . LEU A 1 1014 ? 16.651 7.191 -33.682 1.00 92.81 1014 LEU A N 1
ATOM 8219 C CA . LEU A 1 1014 ? 15.301 7.720 -33.637 1.00 92.81 1014 LEU A CA 1
ATOM 8220 C C . LEU A 1 1014 ? 15.120 8.778 -34.727 1.00 92.81 1014 LEU A C 1
ATOM 8222 O O . LEU A 1 1014 ? 15.934 9.687 -34.855 1.00 92.81 1014 LEU A O 1
ATOM 8226 N N . SER A 1 1015 ? 14.032 8.684 -35.484 1.00 92.19 1015 SER A N 1
ATOM 8227 C CA . SER A 1 1015 ? 13.570 9.736 -36.388 1.00 92.19 1015 SER A CA 1
ATOM 8228 C C . SER A 1 1015 ? 12.265 10.325 -35.863 1.00 92.19 1015 SER A C 1
ATOM 8230 O O . SER A 1 1015 ? 11.319 9.589 -35.585 1.00 92.19 1015 SER A O 1
ATOM 8232 N N . ILE A 1 1016 ? 12.216 11.644 -35.716 1.00 90.00 1016 ILE A N 1
ATOM 8233 C CA . ILE A 1 1016 ? 11.005 12.389 -35.386 1.00 90.00 1016 ILE A CA 1
ATOM 8234 C C . ILE A 1 1016 ? 10.504 13.042 -36.671 1.00 90.00 1016 ILE A C 1
ATOM 8236 O O . ILE A 1 1016 ? 11.176 13.908 -37.227 1.00 90.00 1016 ILE A O 1
ATOM 8240 N N . THR A 1 1017 ? 9.345 12.617 -37.164 1.00 87.00 1017 THR A N 1
ATOM 8241 C CA . THR A 1 1017 ? 8.731 13.168 -38.383 1.00 87.00 1017 THR A CA 1
ATOM 8242 C C . THR A 1 1017 ? 7.669 14.202 -38.033 1.00 87.00 1017 THR A C 1
ATOM 8244 O O . THR A 1 1017 ? 7.169 14.199 -36.911 1.00 87.00 1017 THR A O 1
ATOM 8247 N N . GLU A 1 1018 ? 7.306 15.073 -38.974 1.00 81.44 1018 GLU A N 1
ATOM 8248 C CA . GLU A 1 1018 ? 6.197 16.028 -38.787 1.00 81.44 1018 GLU A CA 1
ATOM 8249 C C . GLU A 1 1018 ? 4.843 15.352 -38.520 1.00 81.44 1018 GLU A C 1
ATOM 8251 O O . GLU A 1 1018 ? 4.589 14.258 -39.083 1.00 81.44 1018 GLU A O 1
#

Mean predicted aligned error: 12.92 Å